Protein AF-A0A3L6LBP4-F1 (afdb_monomer_lite)

pLDDT: mean 71.36, std 17.34, range [27.52, 95.94]

Organism: NCBI:txid630700

Sequence (806 aa):
MEERASTLEEELRTAHSTTKKMSAERELHVTKLTQLEETVSRLESYGTAPEQTVAAFTTELQHTQQRLREAEKEIIQLTNKLNAAGVRVRTSQSDKDGNARAALVSDVAVRNADTDLGTQLASALVALERLAEEREAALEKATEMEERVSTLEEELRTAHSTTKKMSAERELHVTKLTQLEETVSRLESYGTAPEQTVAAFTAELQHTQQRLREAEEEIIQLTNKLNAAGVRVRTSQSDKDGNARAALVSDVAVRNADTDLGTQLASALVALERLAEEREAALEKATEMEERVSTLEEELRTTKEKLETSVEEISFLKDEVLVSNRLIVDSVSSLNGKVGDSDGAVGADVERLSRVVDELHAQVSATKRGFEEFYDRRSEGCVTELIVARRSVDRSNDARRRLEERNVRLEQDLERKCLEVVKLQKECQRLEQFVRVKDVRGAQSVLGVDSSVDVSSVGVEPVDLEAVDLAQFLQISSLHADLMLCRKTCRQLESNQEELLLSLEQNSSQSNAYLEDLDEIRQQLVEMRQQREELMAERRTLTERVDELGRERGEEVSRLKQQNNSLSVQLQASRNKLSALEASKREGELAARQQAEELAKAFSLMEAQVQTLREEVASTSGSPKRQSGSSRQKAVVEGDEARIRMSQARVTFLEKALQRKDEEVQRLQDELVQKDEQLDQYEQDAAKAAQDAENASRKTLQLESAVQKLQGDKKGLEDELRYAKTRVVTYGGRVSSEVAQHSSPPEQQIRGSPVLGAGRTTRERVSLSVESSHRSRITEQTQRQVRQVMDIRSTRKRSRSANAVS

Structure (mmCIF, N/CA/C/O backbone):
data_AF-A0A3L6LBP4-F1
#
_entry.id   AF-A0A3L6LBP4-F1
#
loop_
_atom_site.group_PDB
_atom_site.id
_atom_site.type_symbol
_atom_site.label_atom_id
_atom_site.label_alt_id
_atom_site.label_comp_id
_atom_site.label_asym_id
_atom_site.label_entity_id
_atom_site.label_seq_id
_atom_site.pdbx_PDB_ins_code
_atom_site.Cartn_x
_atom_site.Cartn_y
_atom_site.Cartn_z
_atom_site.occupancy
_atom_site.B_iso_or_equiv
_atom_site.auth_seq_id
_atom_site.auth_comp_id
_atom_site.auth_asym_id
_atom_site.auth_atom_id
_atom_site.pdbx_PDB_model_num
ATOM 1 N N . MET A 1 1 ? 51.497 -23.608 -75.149 1.00 46.44 1 MET A N 1
ATOM 2 C CA . MET A 1 1 ? 50.570 -24.752 -75.355 1.00 46.44 1 MET A CA 1
ATOM 3 C C . MET A 1 1 ? 50.181 -25.376 -74.020 1.00 46.44 1 MET A C 1
ATOM 5 O O . MET A 1 1 ? 48.993 -25.565 -73.817 1.00 46.44 1 MET A O 1
ATOM 9 N N . GLU A 1 2 ? 51.123 -25.608 -73.097 1.00 48.38 2 GLU A N 1
ATOM 10 C CA . GLU A 1 2 ? 50.807 -26.049 -71.722 1.00 48.38 2 GLU A CA 1
ATOM 11 C C . GLU A 1 2 ? 49.937 -25.045 -70.949 1.00 48.38 2 GLU A C 1
ATOM 13 O O . GLU A 1 2 ? 48.957 -25.456 -70.342 1.00 48.38 2 GLU A O 1
ATOM 18 N N . GLU A 1 3 ? 50.184 -23.734 -71.071 1.00 54.81 3 GLU A N 1
ATOM 19 C CA . GLU A 1 3 ? 49.352 -22.717 -70.400 1.00 54.81 3 GLU A CA 1
ATOM 20 C C . GLU A 1 3 ? 47.886 -22.726 -70.850 1.00 54.81 3 GLU A C 1
ATOM 22 O O . GLU A 1 3 ? 47.000 -22.677 -70.011 1.00 54.81 3 GLU A O 1
ATOM 27 N N . ARG A 1 4 ? 47.598 -22.867 -72.154 1.00 54.06 4 ARG A N 1
ATOM 28 C CA . ARG A 1 4 ? 46.208 -22.886 -72.664 1.00 54.06 4 ARG A CA 1
ATOM 29 C C . ARG A 1 4 ? 45.442 -24.158 -72.294 1.00 54.06 4 ARG A C 1
ATOM 31 O O . ARG A 1 4 ? 44.221 -24.126 -72.183 1.00 54.06 4 ARG A O 1
ATOM 38 N N . ALA A 1 5 ? 46.142 -25.283 -72.146 1.00 53.44 5 ALA A N 1
ATOM 39 C CA . ALA A 1 5 ? 45.543 -26.511 -71.633 1.00 53.44 5 ALA A CA 1
ATOM 40 C C . ALA A 1 5 ? 45.295 -26.396 -70.121 1.00 53.44 5 ALA A C 1
ATOM 42 O O . ALA A 1 5 ? 44.222 -26.762 -69.651 1.00 53.44 5 ALA A O 1
ATOM 43 N N . SER A 1 6 ? 46.241 -25.799 -69.388 1.00 62.94 6 SER A N 1
ATOM 44 C CA . SER A 1 6 ? 46.123 -25.551 -67.950 1.00 62.94 6 SER A CA 1
ATOM 45 C C . SER A 1 6 ? 44.984 -24.585 -67.615 1.00 62.94 6 SER A C 1
ATOM 47 O O . SER A 1 6 ? 44.230 -24.850 -66.684 1.00 62.94 6 SER A O 1
ATOM 49 N N . THR A 1 7 ? 44.792 -23.512 -68.393 1.00 67.31 7 THR A N 1
ATOM 50 C CA . THR A 1 7 ? 43.684 -22.566 -68.177 1.00 67.31 7 THR A CA 1
ATOM 51 C C . THR A 1 7 ? 42.323 -23.198 -68.464 1.00 67.31 7 THR A C 1
ATOM 53 O O . THR A 1 7 ? 41.398 -23.026 -67.677 1.00 67.31 7 THR A O 1
ATOM 56 N N . LEU A 1 8 ? 42.193 -24.004 -69.524 1.00 65.69 8 LEU A N 1
ATOM 57 C CA . LEU A 1 8 ? 40.953 -24.741 -69.808 1.00 65.69 8 LEU A CA 1
ATOM 58 C C . LEU A 1 8 ? 40.645 -25.813 -68.749 1.00 65.69 8 LEU A C 1
ATOM 60 O O . LEU A 1 8 ? 39.479 -26.034 -68.417 1.00 65.69 8 LEU A O 1
ATOM 64 N N . GLU A 1 9 ? 41.663 -26.481 -68.202 1.00 68.50 9 GLU A N 1
ATOM 65 C CA . GLU A 1 9 ? 41.494 -27.416 -67.083 1.00 68.50 9 GLU A CA 1
ATOM 66 C C . GLU A 1 9 ? 41.071 -26.704 -65.791 1.00 68.50 9 GLU A C 1
ATOM 68 O O . GLU A 1 9 ? 40.246 -27.225 -65.036 1.00 68.50 9 GLU A O 1
ATOM 73 N N . GLU A 1 10 ? 41.596 -25.507 -65.540 1.00 71.69 10 GLU A N 1
ATOM 74 C CA . GLU A 1 10 ? 41.235 -24.685 -64.388 1.00 71.69 10 GLU A CA 1
ATOM 75 C C . GLU A 1 10 ? 39.813 -24.114 -64.510 1.00 71.69 10 GLU A C 1
ATOM 77 O O . GLU A 1 10 ? 39.030 -24.213 -63.563 1.00 71.69 10 GLU A O 1
ATOM 82 N N . GLU A 1 11 ? 39.412 -23.647 -65.696 1.00 70.94 11 GLU A N 1
ATOM 83 C CA . GLU A 1 11 ? 38.026 -23.268 -66.012 1.00 70.94 11 GLU A CA 1
ATOM 84 C C . GLU A 1 11 ? 37.052 -24.452 -65.856 1.00 70.94 11 GLU A C 1
ATOM 86 O O . GLU A 1 11 ? 35.950 -24.300 -65.324 1.00 70.94 11 GLU A O 1
ATOM 91 N N . LEU A 1 12 ? 37.455 -25.667 -66.251 1.00 71.38 12 LEU A N 1
ATOM 92 C CA . LEU A 1 12 ? 36.655 -26.878 -66.040 1.00 71.38 12 LEU A CA 1
ATOM 93 C C . LEU A 1 12 ? 36.531 -27.242 -64.553 1.00 71.38 12 LEU A C 1
ATOM 95 O O . LEU A 1 12 ? 35.451 -27.663 -64.125 1.00 71.38 12 LEU A O 1
ATOM 99 N N . ARG A 1 13 ? 37.597 -27.079 -63.755 1.00 74.81 13 ARG A N 1
ATOM 100 C CA . ARG A 1 13 ? 37.559 -27.319 -62.299 1.00 74.81 13 ARG A CA 1
ATOM 101 C C . ARG A 1 13 ? 36.686 -26.300 -61.577 1.00 74.81 13 ARG A C 1
ATOM 103 O O . ARG A 1 13 ? 35.892 -26.695 -60.720 1.00 74.81 13 ARG A O 1
ATOM 110 N N . THR A 1 14 ? 36.796 -25.017 -61.918 1.00 75.25 14 THR A N 1
ATOM 111 C CA . THR A 1 14 ? 35.964 -23.967 -61.315 1.00 75.25 14 THR A CA 1
ATOM 112 C C . THR A 1 14 ? 34.495 -24.170 -61.678 1.00 75.25 14 THR A C 1
ATOM 114 O O . THR A 1 14 ? 33.657 -24.163 -60.777 1.00 75.25 14 THR A O 1
ATOM 117 N N . ALA A 1 15 ? 34.184 -24.500 -62.936 1.00 71.62 15 ALA A N 1
ATOM 118 C CA . ALA A 1 15 ? 32.828 -24.841 -63.371 1.00 71.62 15 ALA A CA 1
ATOM 119 C C . ALA A 1 15 ? 32.253 -26.092 -62.671 1.00 71.62 15 ALA A C 1
ATOM 121 O O . ALA A 1 15 ? 31.069 -26.121 -62.330 1.00 71.62 15 ALA A O 1
ATOM 122 N N . HIS A 1 16 ? 33.062 -27.125 -62.404 1.00 72.88 16 HIS A N 1
ATOM 123 C CA . HIS A 1 16 ? 32.615 -28.289 -61.620 1.00 72.88 16 HIS A CA 1
ATOM 124 C C . HIS A 1 16 ? 32.346 -27.932 -60.156 1.00 72.88 16 HIS A C 1
ATOM 126 O O . HIS A 1 16 ? 31.365 -28.397 -59.574 1.00 72.88 16 HIS A O 1
ATOM 132 N N . SER A 1 17 ? 33.202 -27.103 -59.556 1.00 76.19 17 SER A N 1
ATOM 133 C CA . SER A 1 17 ? 33.044 -26.647 -58.173 1.00 76.19 17 SER A CA 1
ATOM 134 C C . SER A 1 17 ? 31.775 -25.808 -57.998 1.00 76.19 17 SER A C 1
ATOM 136 O O . SER A 1 17 ? 30.996 -26.058 -57.076 1.00 76.19 17 SER A O 1
ATOM 138 N N . THR A 1 18 ? 31.506 -24.874 -58.917 1.00 74.75 18 THR A N 1
ATOM 139 C CA . THR A 1 18 ? 30.279 -24.063 -58.898 1.00 74.75 18 THR A CA 1
ATOM 140 C C . THR A 1 18 ? 29.039 -24.918 -59.133 1.00 74.75 18 THR A C 1
ATOM 142 O O . THR A 1 18 ? 28.087 -24.817 -58.365 1.00 74.75 18 THR A O 1
ATOM 145 N N . THR A 1 19 ? 29.072 -25.849 -60.092 1.00 74.75 19 THR A N 1
ATOM 146 C CA . THR A 1 19 ? 27.956 -26.784 -60.333 1.00 74.75 19 THR A CA 1
ATOM 147 C C . THR A 1 19 ? 27.657 -27.645 -59.098 1.00 74.75 19 THR A C 1
ATOM 149 O O . THR A 1 19 ? 26.496 -27.848 -58.749 1.00 74.75 19 THR A O 1
ATOM 152 N N . LYS A 1 20 ? 28.691 -28.104 -58.378 1.00 78.50 20 LYS A N 1
ATOM 153 C CA . LYS A 1 20 ? 28.529 -28.877 -57.137 1.00 78.50 20 LYS A CA 1
ATOM 154 C C . LYS A 1 20 ? 27.911 -28.045 -56.007 1.00 78.50 20 LYS A C 1
ATOM 156 O O . LYS A 1 20 ? 27.055 -28.557 -55.291 1.00 78.50 20 LYS A O 1
ATOM 161 N N . LYS A 1 21 ? 28.306 -26.773 -55.862 1.00 78.56 21 LYS A N 1
ATOM 162 C CA . LYS A 1 21 ? 27.706 -25.847 -54.883 1.00 78.56 21 LYS A CA 1
ATOM 163 C C . LYS A 1 21 ? 26.228 -25.583 -55.188 1.00 78.56 21 LYS A C 1
ATOM 165 O O . LYS A 1 21 ? 25.402 -25.738 -54.296 1.00 78.56 21 LYS A O 1
ATOM 170 N N . MET A 1 22 ? 25.891 -25.305 -56.448 1.00 75.69 22 MET A N 1
ATOM 171 C CA . MET A 1 22 ? 24.500 -25.093 -56.874 1.00 75.69 22 MET A CA 1
ATOM 172 C C . MET A 1 22 ? 23.636 -26.348 -56.691 1.00 75.69 22 MET A C 1
ATOM 174 O O . MET A 1 22 ? 22.472 -26.253 -56.316 1.00 75.69 22 MET A O 1
ATOM 178 N N . SER A 1 23 ? 24.201 -27.543 -56.901 1.00 76.31 23 SER A N 1
ATOM 179 C CA . SER A 1 23 ? 23.496 -28.805 -56.636 1.00 76.31 23 SER A CA 1
ATOM 180 C C . SER A 1 23 ? 23.167 -28.993 -55.152 1.00 76.31 23 SER A C 1
ATOM 182 O O . SER A 1 23 ? 22.085 -29.476 -54.835 1.00 76.31 23 SER A O 1
ATOM 184 N N . ALA A 1 24 ? 24.066 -28.599 -54.245 1.00 75.25 24 ALA A N 1
ATOM 185 C CA . ALA A 1 24 ? 23.812 -28.658 -52.805 1.00 75.25 24 ALA A CA 1
ATOM 186 C C . ALA A 1 24 ? 22.749 -27.631 -52.367 1.00 75.25 24 ALA A C 1
ATOM 188 O O . ALA A 1 24 ? 21.876 -27.948 -51.562 1.00 75.25 24 ALA A O 1
ATOM 189 N N . GLU A 1 25 ? 22.772 -26.423 -52.938 1.00 73.00 25 GLU A N 1
ATOM 190 C CA . GLU A 1 25 ? 21.741 -25.403 -52.695 1.00 73.00 25 GLU A CA 1
ATOM 191 C C . GLU A 1 25 ? 20.364 -25.847 -53.225 1.00 73.00 25 GLU A C 1
ATOM 193 O O . GLU A 1 25 ? 19.346 -25.659 -52.557 1.00 73.00 25 GLU A O 1
ATOM 198 N N . ARG A 1 26 ? 20.322 -26.541 -54.372 1.00 77.62 26 ARG A N 1
ATOM 199 C CA . ARG A 1 26 ? 19.102 -27.178 -54.891 1.00 77.62 26 ARG A CA 1
ATOM 200 C C . ARG A 1 26 ? 18.537 -28.204 -53.906 1.00 77.62 26 ARG A C 1
ATOM 202 O O . ARG A 1 26 ? 17.346 -28.150 -53.617 1.00 77.62 26 ARG A O 1
ATOM 209 N N . GLU A 1 27 ? 19.356 -29.115 -53.379 1.00 81.50 27 GLU A N 1
ATOM 210 C CA . GLU A 1 27 ? 18.908 -30.117 -52.395 1.00 81.50 27 GLU A CA 1
ATOM 211 C C . GLU A 1 27 ? 18.352 -29.465 -51.115 1.00 81.50 27 GLU A C 1
ATOM 213 O O . GLU A 1 27 ? 17.310 -29.882 -50.598 1.00 81.50 27 GLU A O 1
ATOM 218 N N . LEU A 1 28 ? 18.977 -28.379 -50.651 1.00 79.06 28 LEU A N 1
ATOM 219 C CA . LEU A 1 28 ? 18.483 -27.590 -49.522 1.00 79.06 28 LEU A CA 1
ATOM 220 C C . LEU A 1 28 ? 17.118 -26.944 -49.824 1.00 79.06 28 LEU A C 1
ATOM 222 O O . LEU A 1 28 ? 16.206 -26.982 -48.998 1.00 79.06 28 LEU A O 1
ATOM 226 N N . HIS A 1 29 ? 16.932 -26.385 -51.019 1.00 76.94 29 HIS A N 1
ATOM 227 C CA . HIS A 1 29 ? 15.649 -25.802 -51.410 1.00 76.94 29 HIS A CA 1
ATOM 228 C C . HIS A 1 29 ? 14.541 -26.848 -51.581 1.00 76.94 29 HIS A C 1
ATOM 230 O O . HIS A 1 29 ? 13.408 -26.580 -51.185 1.00 76.94 29 HIS A O 1
ATOM 236 N N . VAL A 1 30 ? 14.850 -28.045 -52.094 1.00 80.44 30 VAL A N 1
ATOM 237 C CA . VAL A 1 30 ? 13.878 -29.150 -52.185 1.00 80.44 30 VAL A CA 1
ATOM 238 C C . VAL A 1 30 ? 13.402 -29.582 -50.796 1.00 80.44 30 VAL A C 1
ATOM 240 O O . VAL A 1 30 ? 12.201 -29.746 -50.580 1.00 80.44 30 VAL A O 1
ATOM 243 N N . THR A 1 31 ? 14.312 -29.718 -49.828 1.00 82.56 31 THR A N 1
ATOM 244 C CA . THR A 1 31 ? 13.934 -30.104 -48.457 1.00 82.56 31 THR A CA 1
ATOM 245 C C . THR A 1 31 ? 13.067 -29.043 -47.775 1.00 82.56 31 THR A C 1
ATOM 247 O O . THR A 1 31 ? 12.023 -29.391 -47.220 1.00 82.56 31 THR A O 1
ATOM 250 N N . LYS A 1 32 ? 13.416 -27.751 -47.890 1.00 81.62 32 LYS A N 1
ATOM 251 C CA . LYS A 1 32 ? 12.594 -26.646 -47.359 1.00 81.62 32 LYS A CA 1
ATOM 252 C C . LYS A 1 32 ? 11.206 -26.589 -48.013 1.00 81.62 32 LYS A C 1
ATOM 254 O O . LYS A 1 32 ? 10.212 -26.371 -47.328 1.00 81.62 32 LYS A O 1
ATOM 259 N N . LEU A 1 33 ? 11.128 -26.812 -49.323 1.00 81.69 33 LEU A N 1
ATOM 260 C CA . LEU A 1 33 ? 9.867 -26.829 -50.068 1.00 81.69 33 LEU A CA 1
ATOM 261 C C . LEU A 1 33 ? 8.957 -27.972 -49.603 1.00 81.69 33 LEU A C 1
ATOM 263 O O . LEU A 1 33 ? 7.790 -27.732 -49.324 1.00 81.69 33 LEU A O 1
ATOM 267 N N . THR A 1 34 ? 9.510 -29.171 -49.403 1.00 80.38 34 THR A N 1
ATOM 268 C CA . THR A 1 34 ? 8.747 -30.324 -48.889 1.00 80.38 34 THR A CA 1
ATOM 269 C C . THR A 1 34 ? 8.159 -30.038 -47.498 1.00 80.38 34 THR A C 1
ATOM 271 O O . THR A 1 34 ? 7.012 -30.378 -47.218 1.00 80.38 34 THR A O 1
ATOM 274 N N . GLN A 1 35 ? 8.923 -29.363 -46.629 1.00 80.25 35 GLN A N 1
ATOM 275 C CA . GLN A 1 35 ? 8.459 -28.962 -45.296 1.00 80.25 35 GLN A CA 1
ATOM 276 C C . GLN A 1 35 ? 7.341 -27.914 -45.361 1.00 80.25 35 GLN A C 1
ATOM 278 O O . GLN A 1 35 ? 6.352 -28.044 -44.644 1.00 80.25 35 GLN A O 1
ATOM 283 N N . LEU A 1 36 ? 7.475 -26.904 -46.229 1.00 78.12 36 LEU A N 1
ATOM 284 C CA . LEU A 1 36 ? 6.453 -25.872 -46.427 1.00 78.12 36 LEU A CA 1
ATOM 285 C C . LEU A 1 36 ? 5.157 -26.444 -47.023 1.00 78.12 36 LEU A C 1
ATOM 287 O O . LEU A 1 36 ? 4.070 -26.055 -46.609 1.00 78.12 36 LEU A O 1
ATOM 291 N N . GLU A 1 37 ? 5.240 -27.401 -47.949 1.00 80.88 37 GLU A N 1
ATOM 292 C CA . GLU A 1 37 ? 4.054 -28.084 -48.491 1.00 80.88 37 GLU A CA 1
ATOM 293 C C . GLU A 1 37 ? 3.317 -28.886 -47.408 1.00 80.88 37 GLU A C 1
ATOM 295 O O . GLU A 1 37 ? 2.085 -28.869 -47.345 1.00 80.88 37 GLU A O 1
ATOM 300 N N . GLU A 1 38 ? 4.054 -29.543 -46.508 1.00 80.62 38 GLU A N 1
ATOM 301 C CA . GLU A 1 38 ? 3.474 -30.297 -45.395 1.00 80.62 38 GLU A CA 1
ATOM 302 C C . GLU A 1 38 ? 2.862 -29.383 -44.317 1.00 80.62 38 GLU A C 1
ATOM 304 O O . GLU A 1 38 ? 1.861 -29.747 -43.695 1.00 80.62 38 GLU A O 1
ATOM 309 N N . THR A 1 39 ? 3.437 -28.202 -44.058 1.00 75.75 39 THR A N 1
ATOM 310 C CA . THR A 1 39 ? 2.864 -27.233 -43.108 1.00 75.75 39 THR A CA 1
ATOM 311 C C . THR A 1 39 ? 1.637 -26.535 -43.679 1.00 75.75 39 THR A C 1
ATOM 313 O O . THR A 1 39 ? 0.643 -26.422 -42.962 1.00 75.75 39 THR A O 1
ATOM 316 N N . VAL A 1 40 ? 1.651 -26.145 -44.958 1.00 77.38 40 VAL A N 1
ATOM 317 C CA . VAL A 1 40 ? 0.477 -25.586 -45.649 1.00 77.38 40 VAL A CA 1
ATOM 318 C C . VAL A 1 40 ? -0.660 -26.606 -45.667 1.00 77.38 40 VAL A C 1
ATOM 320 O O . VAL A 1 40 ? -1.746 -26.298 -45.187 1.00 77.38 40 VAL A O 1
ATOM 323 N N . SER A 1 41 ? -0.392 -27.853 -46.071 1.00 77.00 41 SER A N 1
ATOM 324 C CA . SER A 1 41 ? -1.408 -28.921 -46.084 1.00 77.00 41 SER A CA 1
ATOM 325 C C . SER A 1 41 ? -1.997 -29.183 -44.691 1.00 77.00 41 SER A C 1
ATOM 327 O O . SER A 1 41 ? -3.200 -29.406 -44.544 1.00 77.00 41 SER A O 1
ATOM 329 N N . ARG A 1 42 ? -1.163 -29.130 -43.639 1.00 73.31 42 ARG A N 1
ATOM 330 C CA . ARG A 1 42 ? -1.627 -29.239 -42.248 1.00 73.31 42 ARG A CA 1
ATOM 331 C C . ARG A 1 42 ? -2.524 -28.064 -41.871 1.00 73.31 42 ARG A C 1
ATOM 333 O O . ARG A 1 42 ? -3.623 -28.295 -41.377 1.00 73.31 42 ARG A O 1
ATOM 340 N N . LEU A 1 43 ? -2.097 -26.829 -42.117 1.00 72.00 43 LEU A N 1
ATOM 341 C CA . LEU A 1 43 ? -2.865 -25.627 -41.777 1.00 72.00 43 LEU A CA 1
ATOM 342 C C . LEU A 1 43 ? -4.200 -25.550 -42.532 1.00 72.00 43 LEU A C 1
ATOM 344 O O . LEU A 1 43 ? -5.213 -25.206 -41.925 1.00 72.00 43 LEU A O 1
ATOM 348 N N . GLU A 1 44 ? -4.226 -25.950 -43.803 1.00 72.94 44 GLU A N 1
ATOM 349 C CA . GLU A 1 44 ? -5.449 -26.051 -44.608 1.00 72.94 44 GLU A CA 1
ATOM 350 C C . GLU A 1 44 ? -6.402 -27.137 -44.079 1.00 72.94 44 GLU A C 1
ATOM 352 O O . GLU A 1 44 ? -7.618 -26.947 -44.086 1.00 72.94 44 GLU A O 1
ATOM 357 N N . SER A 1 45 ? -5.876 -28.246 -43.542 1.00 69.19 45 SER A N 1
ATOM 358 C CA . SER A 1 45 ? -6.695 -29.328 -42.972 1.00 69.19 45 SER A CA 1
ATOM 359 C C . SER A 1 45 ? -7.368 -28.981 -41.635 1.00 69.19 45 SER A C 1
ATOM 361 O O . SER A 1 45 ? -8.410 -29.552 -41.313 1.00 69.19 45 SER A O 1
ATOM 363 N N . TYR A 1 46 ? -6.804 -28.045 -40.858 1.00 59.56 46 TYR A N 1
ATOM 364 C CA . TYR A 1 46 ? -7.325 -27.687 -39.532 1.00 59.56 46 TYR A CA 1
ATOM 365 C C . TYR A 1 46 ? -8.497 -26.691 -39.569 1.00 59.56 46 TYR A C 1
ATOM 367 O O . TYR A 1 46 ? -9.182 -26.553 -38.560 1.00 59.56 46 TYR A O 1
ATOM 375 N N . GLY A 1 47 ? -8.763 -26.006 -40.691 1.00 56.34 47 GLY A N 1
ATOM 376 C CA . GLY A 1 47 ? -9.941 -25.138 -40.902 1.00 56.34 47 GLY A CA 1
ATOM 377 C C . GLY A 1 47 ? -10.084 -23.907 -39.984 1.00 56.34 47 GLY A C 1
ATOM 378 O O . GLY A 1 47 ? -10.910 -23.041 -40.253 1.00 56.34 47 GLY A O 1
ATOM 379 N N . THR A 1 48 ? -9.291 -23.806 -38.914 1.00 54.06 48 THR A N 1
ATOM 380 C CA . THR A 1 48 ? -9.318 -22.734 -37.904 1.00 54.06 48 THR A CA 1
ATOM 381 C C . THR A 1 48 ? -8.053 -21.874 -37.908 1.00 54.06 48 THR A C 1
ATOM 383 O O . THR A 1 48 ? -7.882 -21.030 -37.028 1.00 54.06 48 THR A O 1
ATOM 386 N N . ALA A 1 49 ? -7.134 -22.101 -38.851 1.00 57.88 49 ALA A N 1
ATOM 387 C CA . ALA A 1 49 ? -5.944 -21.272 -39.002 1.00 57.88 49 ALA A CA 1
ATOM 388 C C . ALA A 1 49 ? -6.337 -19.904 -39.601 1.00 57.88 49 ALA A C 1
ATOM 390 O O . ALA A 1 49 ? -7.121 -19.872 -40.551 1.00 57.88 49 ALA A O 1
ATOM 391 N N . PRO A 1 50 ? -5.814 -18.777 -39.082 1.00 65.88 50 PRO A N 1
ATOM 392 C CA . PRO A 1 50 ? -6.101 -17.456 -39.633 1.00 65.88 50 PRO A CA 1
ATOM 393 C C . PRO A 1 50 ? -5.749 -17.403 -41.125 1.00 65.88 50 PRO A C 1
ATOM 395 O O . PRO A 1 50 ? -4.646 -17.796 -41.510 1.00 65.88 50 PRO A O 1
ATOM 398 N N . GLU A 1 51 ? -6.646 -16.875 -41.964 1.00 68.25 51 GLU A N 1
ATOM 399 C CA . GLU A 1 51 ? -6.436 -16.773 -43.422 1.00 68.25 51 GLU A CA 1
ATOM 400 C C . GLU A 1 51 ? -5.117 -16.066 -43.777 1.00 68.25 51 GLU A C 1
ATOM 402 O O . GLU A 1 51 ? -4.451 -16.422 -44.745 1.00 68.25 51 GLU A O 1
ATOM 407 N N . GLN A 1 52 ? -4.689 -15.114 -42.942 1.00 65.06 52 GLN A N 1
ATOM 408 C CA . GLN A 1 52 ? -3.420 -14.394 -43.084 1.00 65.06 52 GLN A CA 1
ATOM 409 C C . GLN A 1 52 ? -2.194 -15.306 -42.912 1.00 65.06 52 GLN A C 1
ATOM 411 O O . GLN A 1 52 ? -1.198 -15.130 -43.610 1.00 65.06 52 GLN A O 1
ATOM 416 N N . THR A 1 53 ? -2.267 -16.306 -42.030 1.00 69.19 53 THR A N 1
ATOM 417 C CA . THR A 1 53 ? -1.189 -17.279 -41.803 1.00 69.19 53 THR A CA 1
ATOM 418 C C . THR A 1 53 ? -1.083 -18.249 -42.976 1.00 69.19 53 THR A C 1
ATOM 420 O O . THR A 1 53 ? 0.015 -18.496 -43.470 1.00 69.19 53 THR A O 1
ATOM 423 N N . VAL A 1 54 ? -2.218 -18.743 -43.482 1.00 70.19 54 VAL A N 1
ATOM 424 C CA . VAL A 1 54 ? -2.247 -19.611 -44.672 1.00 70.19 54 VAL A CA 1
ATOM 425 C C . VAL A 1 54 ? -1.747 -18.850 -45.904 1.00 70.19 54 VAL A C 1
ATOM 427 O O . VAL A 1 54 ? -0.922 -19.375 -46.651 1.00 70.19 54 VAL A O 1
ATOM 430 N N . ALA A 1 55 ? -2.152 -17.587 -46.082 1.00 73.88 55 ALA A N 1
ATOM 431 C CA . ALA A 1 55 ? -1.677 -16.740 -47.175 1.00 73.88 55 ALA A CA 1
ATOM 432 C C . ALA A 1 55 ? -0.159 -16.500 -47.111 1.00 73.88 55 ALA A C 1
ATOM 434 O O . ALA A 1 55 ? 0.520 -16.656 -48.126 1.00 73.88 55 ALA A O 1
ATOM 435 N N . ALA A 1 56 ? 0.394 -16.201 -45.930 1.00 72.25 56 ALA A N 1
ATOM 436 C CA . ALA A 1 56 ? 1.833 -16.006 -45.749 1.00 72.25 56 ALA A CA 1
ATOM 437 C C . ALA A 1 56 ? 2.635 -17.267 -46.116 1.00 72.25 56 ALA A C 1
ATOM 439 O O . ALA A 1 56 ? 3.533 -17.199 -46.960 1.00 72.25 56 ALA A O 1
ATOM 440 N N . PHE A 1 57 ? 2.258 -18.437 -45.586 1.00 71.25 57 PHE A N 1
ATOM 441 C CA . PHE A 1 57 ? 2.930 -19.697 -45.925 1.00 71.25 57 PHE A CA 1
ATOM 442 C C . PHE A 1 57 ? 2.759 -20.083 -47.401 1.00 71.25 57 PHE A C 1
ATOM 444 O O . PHE A 1 57 ? 3.693 -20.602 -48.010 1.00 71.25 57 PHE A O 1
ATOM 451 N N . THR A 1 58 ? 1.619 -19.759 -48.017 1.00 75.56 58 THR A N 1
ATOM 452 C CA . THR A 1 58 ? 1.400 -19.967 -49.459 1.00 75.56 58 THR A CA 1
ATOM 453 C C . THR A 1 58 ? 2.320 -19.078 -50.299 1.00 75.56 58 THR A C 1
ATOM 455 O O . THR A 1 58 ? 2.906 -19.544 -51.278 1.00 75.56 58 THR A O 1
ATOM 458 N N . THR A 1 59 ? 2.507 -17.810 -49.916 1.00 77.81 59 THR A N 1
ATOM 459 C CA . THR A 1 59 ? 3.441 -16.908 -50.613 1.00 77.81 59 THR A CA 1
ATOM 460 C C . THR A 1 59 ? 4.897 -17.333 -50.438 1.00 77.81 59 THR A C 1
ATOM 462 O O . THR A 1 59 ? 5.663 -17.301 -51.404 1.00 77.81 59 THR A O 1
ATOM 465 N N . GLU A 1 60 ? 5.283 -17.809 -49.249 1.00 78.56 60 GLU A N 1
ATOM 466 C CA . GLU A 1 60 ? 6.629 -18.335 -49.017 1.00 78.56 60 GLU A CA 1
ATOM 467 C C . GLU A 1 60 ? 6.868 -19.621 -49.824 1.00 78.56 60 GLU A C 1
ATOM 469 O O . GLU A 1 60 ? 7.926 -19.775 -50.440 1.00 78.56 60 GLU A O 1
ATOM 474 N N . LEU A 1 61 ? 5.871 -20.508 -49.921 1.00 78.88 61 LEU A N 1
ATOM 475 C CA . LEU A 1 61 ? 5.929 -21.695 -50.773 1.00 78.88 61 LEU A CA 1
ATOM 476 C C . LEU A 1 61 ? 6.130 -21.320 -52.251 1.00 78.88 61 LEU A C 1
ATOM 478 O O . LEU A 1 61 ? 7.025 -21.858 -52.907 1.00 78.88 61 LEU A O 1
ATOM 482 N N . GLN A 1 62 ? 5.364 -20.354 -52.766 1.00 78.00 62 GLN A N 1
ATOM 483 C CA . GLN A 1 62 ? 5.491 -19.870 -54.147 1.00 78.00 62 GLN A CA 1
ATOM 484 C C . GLN A 1 62 ? 6.866 -19.251 -54.428 1.00 78.00 62 GLN A C 1
ATOM 486 O O . GLN A 1 62 ? 7.480 -19.542 -55.459 1.00 78.00 62 GLN A O 1
ATOM 491 N N . HIS A 1 63 ? 7.381 -18.442 -53.501 1.00 80.50 63 HIS A N 1
ATOM 492 C CA . HIS A 1 63 ? 8.714 -17.853 -53.603 1.00 80.50 63 HIS A CA 1
ATOM 493 C C . HIS A 1 63 ? 9.811 -18.933 -53.602 1.00 80.50 63 HIS A C 1
ATOM 495 O O . HIS A 1 63 ? 10.728 -18.904 -54.426 1.00 80.50 63 HIS A O 1
ATOM 501 N N . THR A 1 64 ? 9.689 -19.944 -52.737 1.00 76.75 64 THR A N 1
ATOM 502 C CA . THR A 1 64 ? 10.652 -21.057 -52.656 1.00 76.75 64 THR A CA 1
ATOM 503 C C . THR A 1 64 ? 10.618 -21.925 -53.923 1.00 76.75 64 THR A C 1
ATOM 505 O O . THR A 1 64 ? 11.667 -22.302 -54.446 1.00 76.75 64 THR A O 1
ATOM 508 N N . GLN A 1 65 ? 9.430 -22.161 -54.493 1.00 78.88 65 GLN A N 1
ATOM 509 C CA . GLN A 1 65 ? 9.257 -22.826 -55.791 1.00 78.88 65 GLN A CA 1
ATOM 510 C C . GLN A 1 65 ? 9.882 -22.035 -56.949 1.00 78.88 65 GLN A C 1
ATOM 512 O O . GLN A 1 65 ? 10.445 -22.628 -57.872 1.00 78.88 65 GLN A O 1
ATOM 517 N N . GLN A 1 66 ? 9.783 -20.704 -56.934 1.00 82.25 66 GLN A N 1
ATOM 518 C CA . GLN A 1 66 ? 10.400 -19.862 -57.956 1.00 82.25 66 GLN A CA 1
ATOM 519 C C . GLN A 1 66 ? 11.929 -19.925 -57.891 1.00 82.25 66 GLN A C 1
ATOM 521 O O . GLN A 1 66 ? 12.561 -20.177 -58.920 1.00 82.25 66 GLN A O 1
ATOM 526 N N . ARG A 1 67 ? 12.512 -19.792 -56.694 1.00 76.25 67 ARG A N 1
ATOM 527 C CA . ARG A 1 67 ? 13.966 -19.900 -56.498 1.00 76.25 67 ARG A CA 1
ATOM 528 C C . ARG A 1 67 ? 14.517 -21.254 -56.944 1.00 76.25 67 ARG A C 1
ATOM 530 O O . ARG A 1 67 ? 15.565 -21.303 -57.583 1.00 76.25 67 ARG A O 1
ATOM 537 N N . LEU A 1 68 ? 13.792 -22.346 -56.686 1.00 78.62 68 LEU A N 1
ATOM 538 C CA . LEU A 1 68 ? 14.181 -23.676 -57.163 1.00 78.62 68 LEU A CA 1
ATOM 539 C C . LEU A 1 68 ? 14.213 -23.744 -58.702 1.00 78.62 68 LEU A C 1
ATOM 541 O O . LEU A 1 68 ? 15.179 -24.248 -59.272 1.00 78.62 68 LEU A O 1
ATOM 545 N N . ARG A 1 69 ? 13.204 -23.184 -59.386 1.00 79.88 69 ARG A N 1
ATOM 546 C CA . ARG A 1 69 ? 13.159 -23.131 -60.862 1.00 79.88 69 ARG A CA 1
ATOM 547 C C . ARG A 1 69 ? 14.300 -22.302 -61.458 1.00 79.88 69 ARG A C 1
ATOM 549 O O . ARG A 1 69 ? 14.789 -22.623 -62.540 1.00 79.88 69 ARG A O 1
ATOM 556 N N . GLU A 1 70 ? 14.697 -21.222 -60.793 1.00 78.81 70 GLU A N 1
ATOM 557 C CA . GLU A 1 70 ? 15.824 -20.379 -61.209 1.00 78.81 70 GLU A CA 1
ATOM 558 C C . GLU A 1 70 ? 17.158 -21.121 -61.051 1.00 78.81 70 GLU A C 1
ATOM 560 O O . GLU A 1 70 ? 17.914 -21.214 -62.021 1.00 78.81 70 GLU A O 1
ATOM 565 N N . ALA A 1 71 ? 17.382 -21.767 -59.901 1.00 71.75 71 ALA A N 1
ATOM 566 C CA . ALA A 1 71 ? 18.564 -22.594 -59.658 1.00 71.75 71 ALA A CA 1
ATOM 567 C C . ALA A 1 71 ? 18.675 -23.768 -60.653 1.00 71.75 71 ALA A C 1
ATOM 569 O O . ALA A 1 71 ? 19.757 -24.060 -61.164 1.00 71.75 71 ALA A O 1
ATOM 570 N N . GLU A 1 72 ? 17.561 -24.422 -61.003 1.00 75.88 72 GLU A N 1
ATOM 571 C CA . GLU A 1 72 ? 17.548 -25.494 -62.008 1.00 75.88 72 GLU A CA 1
ATOM 572 C C . GLU A 1 72 ? 17.935 -24.999 -63.408 1.00 75.88 72 GLU A C 1
ATOM 574 O O . GLU A 1 72 ? 18.715 -25.655 -64.105 1.00 75.88 72 GLU A O 1
ATOM 579 N N . LYS A 1 73 ? 17.443 -23.823 -63.821 1.00 80.00 73 LYS A N 1
ATOM 580 C CA . LYS A 1 73 ? 17.836 -23.207 -65.098 1.00 80.00 73 LYS A CA 1
ATOM 581 C C . LYS A 1 73 ? 19.328 -22.893 -65.129 1.00 80.00 73 LYS A C 1
ATOM 583 O O . LYS A 1 73 ? 19.975 -23.128 -66.151 1.00 80.00 73 LYS A O 1
ATOM 588 N N . GLU A 1 74 ? 19.875 -22.388 -64.030 1.00 76.38 74 GLU A N 1
ATOM 589 C CA . GLU A 1 74 ? 21.292 -22.044 -63.927 1.00 76.38 74 GLU A CA 1
ATOM 590 C C . GLU A 1 74 ? 22.191 -23.289 -63.967 1.00 76.38 74 GLU A C 1
ATOM 592 O O . GLU A 1 74 ? 23.164 -23.319 -64.723 1.00 76.38 74 GLU A O 1
ATOM 597 N N . ILE A 1 75 ? 21.813 -24.369 -63.271 1.00 75.56 75 ILE A N 1
ATOM 598 C CA . ILE A 1 75 ? 22.510 -25.665 -63.342 1.00 75.56 75 ILE A CA 1
ATOM 599 C C . ILE A 1 75 ? 22.528 -26.202 -64.780 1.00 75.56 75 ILE A C 1
ATOM 601 O O . ILE A 1 75 ? 23.569 -26.666 -65.253 1.00 75.56 75 ILE A O 1
ATOM 605 N N . ILE A 1 76 ? 21.413 -26.110 -65.514 1.00 76.94 76 ILE A N 1
ATOM 606 C CA . ILE A 1 76 ? 21.349 -26.524 -66.926 1.00 76.94 76 ILE A CA 1
ATOM 607 C C . ILE A 1 76 ? 22.282 -25.664 -67.791 1.00 76.94 76 ILE A C 1
ATOM 609 O O . ILE A 1 76 ? 23.015 -26.196 -68.629 1.00 76.94 76 ILE A O 1
ATOM 613 N N . GLN A 1 77 ? 22.302 -24.344 -67.586 1.00 77.25 77 GLN A N 1
ATOM 614 C CA . GLN A 1 77 ? 23.193 -23.442 -68.321 1.00 77.25 77 GLN A CA 1
ATOM 615 C C . GLN A 1 77 ? 24.673 -23.745 -68.055 1.00 77.25 77 GLN A C 1
ATOM 617 O O . GLN A 1 77 ? 25.460 -23.811 -69.003 1.00 77.25 77 GLN A O 1
ATOM 622 N N . LEU A 1 78 ? 25.054 -23.966 -66.795 1.00 75.38 78 LEU A N 1
ATOM 623 C CA . LEU A 1 78 ? 26.420 -24.329 -66.413 1.00 75.38 78 LEU A CA 1
ATOM 624 C C . LEU A 1 78 ? 26.818 -25.696 -66.979 1.00 75.38 78 LEU A C 1
ATOM 626 O O . LEU A 1 78 ? 27.903 -25.831 -67.541 1.00 75.38 78 LEU A O 1
ATOM 630 N N . THR A 1 79 ? 25.912 -26.675 -66.949 1.00 75.81 79 THR A N 1
ATOM 631 C CA . THR A 1 79 ? 26.133 -28.007 -67.538 1.00 75.81 79 THR A CA 1
ATOM 632 C C . THR A 1 79 ? 26.336 -27.926 -69.054 1.00 75.81 79 THR A C 1
ATOM 634 O O . THR A 1 79 ? 27.225 -28.573 -69.607 1.00 75.81 79 THR A O 1
ATOM 637 N N . ASN A 1 80 ? 25.572 -27.080 -69.749 1.00 76.31 80 ASN A N 1
ATOM 638 C CA . ASN A 1 80 ? 25.746 -26.856 -71.185 1.00 76.31 80 ASN A CA 1
ATOM 639 C C . ASN A 1 80 ? 27.081 -26.171 -71.508 1.00 76.31 80 ASN A C 1
ATOM 641 O O . ASN A 1 80 ? 27.760 -26.573 -72.456 1.00 76.31 80 ASN A O 1
ATOM 645 N N . LYS A 1 81 ? 27.495 -25.180 -70.706 1.00 74.50 81 LYS A N 1
ATOM 646 C CA . LYS A 1 81 ? 28.821 -24.547 -70.824 1.00 74.50 81 LYS A CA 1
ATOM 647 C C . LYS A 1 81 ? 29.944 -25.562 -70.596 1.00 74.50 81 LYS A C 1
ATOM 649 O O . LYS A 1 81 ? 30.899 -25.585 -71.369 1.00 74.50 81 LYS A O 1
ATOM 654 N N . LEU A 1 82 ? 29.790 -26.438 -69.605 1.00 74.06 82 LEU A N 1
ATOM 655 C CA . LEU A 1 82 ? 30.732 -27.509 -69.288 1.00 74.06 82 LEU A CA 1
ATOM 656 C C . LEU A 1 82 ? 30.863 -28.516 -70.439 1.00 74.06 82 LEU A C 1
ATOM 658 O O . LEU A 1 82 ? 31.972 -28.842 -70.857 1.00 74.06 82 LEU A O 1
ATOM 662 N N . ASN A 1 83 ? 29.741 -28.947 -71.017 1.00 73.56 83 ASN A N 1
ATOM 663 C CA . ASN A 1 83 ? 29.732 -29.832 -72.181 1.00 73.56 83 ASN A CA 1
ATOM 664 C C . ASN A 1 83 ? 30.388 -29.171 -73.404 1.00 73.56 83 ASN A C 1
ATOM 666 O O . ASN A 1 83 ? 31.175 -29.811 -74.103 1.00 73.56 83 ASN A O 1
ATOM 670 N N . ALA A 1 84 ? 30.130 -27.881 -73.639 1.00 72.62 84 ALA A N 1
ATOM 671 C CA . ALA A 1 84 ? 30.759 -27.120 -74.717 1.00 72.62 84 ALA A CA 1
ATOM 672 C C . ALA A 1 84 ? 32.275 -26.933 -74.511 1.00 72.62 84 ALA A C 1
ATOM 674 O O . ALA A 1 84 ? 33.032 -26.955 -75.483 1.00 72.62 84 ALA A O 1
ATOM 675 N N . ALA A 1 85 ? 32.732 -26.768 -73.267 1.00 67.31 85 ALA A N 1
ATOM 676 C CA . ALA A 1 85 ? 34.154 -26.734 -72.921 1.00 67.31 85 ALA A CA 1
ATOM 677 C C . ALA A 1 85 ? 34.809 -28.118 -73.094 1.00 67.31 85 ALA A C 1
ATOM 679 O O . ALA A 1 85 ? 35.864 -28.232 -73.713 1.00 67.31 85 ALA A O 1
ATOM 680 N N . GLY A 1 86 ? 34.142 -29.195 -72.667 1.00 63.72 86 GLY A N 1
ATOM 681 C CA . GLY A 1 86 ? 34.622 -30.571 -72.837 1.00 63.72 86 GLY A CA 1
ATOM 682 C C . GLY A 1 86 ? 34.665 -31.055 -74.295 1.00 63.72 86 GLY A C 1
ATOM 683 O O . GLY A 1 86 ? 35.459 -31.933 -74.634 1.00 63.72 86 GLY A O 1
ATOM 684 N N . VAL A 1 87 ? 33.835 -30.498 -75.185 1.00 63.91 87 VAL A N 1
ATOM 685 C CA . VAL A 1 87 ? 33.961 -30.693 -76.644 1.00 63.91 87 VAL A CA 1
ATOM 686 C C . VAL A 1 87 ? 35.172 -29.930 -77.182 1.00 63.91 87 VAL A C 1
ATOM 688 O O . VAL A 1 87 ? 35.952 -30.514 -77.930 1.00 63.91 87 VAL A O 1
ATOM 691 N N . ARG A 1 88 ? 35.381 -28.678 -76.746 1.00 62.88 88 ARG A N 1
ATOM 692 C CA . ARG A 1 88 ? 36.529 -27.848 -77.149 1.00 62.88 88 ARG A CA 1
ATOM 693 C C . ARG A 1 88 ? 37.881 -28.465 -76.777 1.00 62.88 88 ARG A C 1
ATOM 695 O O . ARG A 1 88 ? 38.782 -28.448 -77.608 1.00 62.88 88 ARG A O 1
ATOM 702 N N . VAL A 1 89 ? 37.995 -29.071 -75.592 1.00 59.47 89 VAL A N 1
ATOM 703 C CA . VAL A 1 89 ? 39.200 -29.806 -75.152 1.00 59.47 89 VAL A CA 1
ATOM 704 C C . VAL A 1 89 ? 39.452 -31.062 -76.000 1.00 59.47 89 VAL A C 1
ATOM 706 O O . VAL A 1 89 ? 40.594 -31.408 -76.288 1.00 59.47 89 VAL A O 1
ATOM 709 N N . ARG A 1 90 ? 38.394 -31.739 -76.466 1.00 56.06 90 ARG A N 1
ATOM 710 C CA . ARG A 1 90 ? 38.531 -32.904 -77.358 1.00 56.06 90 ARG A CA 1
ATOM 711 C C . ARG A 1 90 ? 38.915 -32.517 -78.788 1.00 56.06 90 ARG A C 1
ATOM 713 O O . ARG A 1 90 ? 39.654 -33.263 -79.421 1.00 56.06 90 ARG A O 1
ATOM 720 N N . THR A 1 91 ? 38.466 -31.363 -79.283 1.00 54.03 91 THR A N 1
ATOM 721 C CA . THR A 1 91 ? 38.866 -30.843 -80.603 1.00 54.03 91 THR A CA 1
ATOM 722 C C . THR A 1 91 ? 40.287 -30.274 -80.603 1.00 54.03 91 THR A C 1
ATOM 724 O O . THR A 1 91 ? 41.037 -30.538 -81.535 1.00 54.03 91 THR A O 1
ATOM 727 N N . SER A 1 92 ? 40.733 -29.606 -79.530 1.00 54.78 92 SER A N 1
ATOM 728 C CA . SER A 1 92 ? 42.122 -29.124 -79.415 1.00 54.78 92 SER A CA 1
ATOM 729 C C . SER A 1 92 ? 43.157 -30.246 -79.241 1.00 54.78 92 SER A C 1
ATOM 731 O O . SER A 1 92 ? 44.336 -30.039 -79.522 1.00 54.78 92 SER A O 1
ATOM 733 N N . GLN A 1 93 ? 42.728 -31.452 -78.848 1.00 44.97 93 GLN A N 1
ATOM 734 C CA . GLN A 1 93 ? 43.556 -32.664 -78.870 1.00 44.97 93 GLN A CA 1
ATOM 735 C C . GLN A 1 93 ? 43.700 -33.263 -80.292 1.00 44.97 93 GLN A C 1
ATOM 737 O O . GLN A 1 93 ? 44.637 -34.025 -80.531 1.00 44.97 93 GLN A O 1
ATOM 742 N N . SER A 1 94 ? 42.792 -32.926 -81.223 1.00 43.31 94 SER A N 1
ATOM 743 C CA . SER A 1 94 ? 42.734 -33.433 -82.609 1.00 43.31 94 SER A CA 1
ATOM 744 C C . SER A 1 94 ? 43.473 -32.546 -83.620 1.00 43.31 94 SER A C 1
ATOM 746 O O . SER A 1 94 ? 43.952 -33.052 -84.631 1.00 43.31 94 SER A O 1
ATOM 748 N N . ASP A 1 95 ? 43.627 -31.249 -83.356 1.00 43.28 95 ASP A N 1
ATOM 749 C CA . ASP A 1 95 ? 44.244 -30.297 -84.295 1.00 43.28 95 ASP A CA 1
ATOM 750 C C . ASP A 1 95 ? 45.766 -30.168 -84.084 1.00 43.28 95 ASP A C 1
ATOM 752 O O . ASP A 1 95 ? 46.315 -29.073 -83.947 1.00 43.28 95 ASP A O 1
ATOM 756 N N . LYS A 1 96 ? 46.468 -31.310 -84.027 1.00 46.31 96 LYS A N 1
ATOM 757 C CA . LYS A 1 96 ? 47.937 -31.358 -83.894 1.00 46.31 96 LYS A CA 1
ATOM 758 C C . LYS A 1 96 ? 48.715 -31.259 -85.208 1.00 46.31 96 LYS A C 1
ATOM 760 O O . LYS A 1 96 ? 49.933 -31.143 -85.141 1.00 46.31 96 LYS A O 1
ATOM 765 N N . ASP A 1 97 ? 48.057 -31.193 -86.363 1.00 43.66 97 ASP A N 1
ATOM 766 C CA . ASP A 1 97 ? 48.748 -31.088 -87.650 1.00 43.66 97 ASP A CA 1
ATOM 767 C C . ASP A 1 97 ? 48.298 -29.857 -88.444 1.00 43.66 97 ASP A C 1
ATOM 769 O O . ASP A 1 97 ? 47.332 -29.893 -89.202 1.00 43.66 97 ASP A O 1
ATOM 773 N N . GLY A 1 98 ? 49.055 -28.762 -88.316 1.00 40.19 98 GLY A N 1
ATOM 774 C CA . GLY A 1 98 ? 49.104 -27.747 -89.366 1.00 40.19 98 GLY A CA 1
ATOM 775 C C . GLY A 1 98 ? 49.230 -26.292 -88.917 1.00 40.19 98 GLY A C 1
ATOM 776 O O . GLY A 1 98 ? 48.244 -25.621 -88.641 1.00 40.19 98 GLY A O 1
ATOM 777 N N . ASN A 1 99 ? 50.445 -25.766 -89.102 1.00 39.66 99 ASN A N 1
ATOM 778 C CA . ASN A 1 99 ? 50.734 -24.579 -89.927 1.00 39.66 99 ASN A CA 1
ATOM 779 C C . ASN A 1 99 ? 51.433 -23.408 -89.195 1.00 39.66 99 ASN A C 1
ATOM 781 O O . ASN A 1 99 ? 50.831 -22.552 -88.553 1.00 39.66 99 ASN A O 1
ATOM 785 N N . ALA A 1 100 ? 52.756 -23.347 -89.376 1.00 45.62 100 ALA A N 1
ATOM 786 C CA . ALA A 1 100 ? 53.717 -22.471 -88.703 1.00 45.62 100 ALA A CA 1
ATOM 787 C C . ALA A 1 100 ? 53.855 -21.055 -89.311 1.00 45.62 100 ALA A C 1
ATOM 789 O O . ALA A 1 100 ? 54.948 -20.492 -89.333 1.00 45.62 100 ALA A O 1
ATOM 790 N N . ARG A 1 101 ? 52.774 -20.442 -89.813 1.00 45.81 101 ARG A N 1
ATOM 791 C CA . ARG A 1 101 ? 52.842 -19.110 -90.462 1.00 45.81 101 ARG A CA 1
ATOM 792 C C . ARG A 1 101 ? 52.065 -17.988 -89.757 1.00 45.81 101 ARG A C 1
ATOM 794 O O . ARG A 1 101 ? 51.910 -16.919 -90.334 1.00 45.81 101 ARG A O 1
ATOM 801 N N . ALA A 1 102 ? 51.641 -18.204 -88.506 1.00 47.66 102 ALA A N 1
ATOM 802 C CA . ALA A 1 102 ? 50.937 -17.220 -87.664 1.00 47.66 102 ALA A CA 1
ATOM 803 C C . ALA A 1 102 ? 51.774 -16.665 -86.484 1.00 47.66 102 ALA A C 1
ATOM 805 O O . ALA A 1 102 ? 51.290 -15.832 -85.719 1.00 47.66 102 ALA A O 1
ATOM 806 N N . ALA A 1 103 ? 53.032 -17.096 -86.330 1.00 48.38 103 ALA A N 1
ATOM 807 C CA . ALA A 1 103 ? 53.841 -16.817 -85.137 1.00 48.38 103 ALA A CA 1
ATOM 808 C C . ALA A 1 103 ? 54.222 -15.333 -84.950 1.00 48.38 103 ALA A C 1
ATOM 810 O O . ALA A 1 103 ? 54.362 -14.887 -83.821 1.00 48.38 103 ALA A O 1
ATOM 811 N N . LEU A 1 104 ? 54.322 -14.535 -86.021 1.00 46.97 104 LEU A N 1
ATOM 812 C CA . LEU A 1 104 ? 54.721 -13.121 -85.903 1.00 46.97 104 LEU A CA 1
ATOM 813 C C . LEU A 1 104 ? 53.550 -12.146 -85.685 1.00 46.97 104 LEU A C 1
ATOM 815 O O . LEU A 1 104 ? 53.768 -11.044 -85.197 1.00 46.97 104 LEU A O 1
ATOM 819 N N . VAL A 1 105 ? 52.310 -12.548 -85.988 1.00 48.94 105 VAL A N 1
ATOM 820 C CA . VAL A 1 105 ? 51.104 -11.764 -85.641 1.00 48.94 105 VAL A CA 1
ATOM 821 C C . VAL A 1 105 ? 50.613 -12.125 -84.230 1.00 48.94 105 VAL A C 1
ATOM 823 O O . VAL A 1 105 ? 50.037 -11.288 -83.537 1.00 48.94 105 VAL A O 1
ATOM 826 N N . SER A 1 106 ? 50.907 -13.346 -83.767 1.00 53.22 106 SER A N 1
ATOM 827 C CA . SER A 1 106 ? 50.507 -13.847 -82.449 1.00 53.22 106 SER A CA 1
ATOM 828 C C . SER A 1 106 ? 51.204 -13.134 -81.289 1.00 53.22 106 SER A C 1
ATOM 830 O O . SER A 1 106 ? 50.547 -12.890 -80.293 1.00 53.22 106 SER A O 1
ATOM 832 N N . ASP A 1 107 ? 52.474 -12.742 -81.387 1.00 48.78 107 ASP A N 1
ATOM 833 C CA . ASP A 1 107 ? 53.183 -12.121 -80.248 1.00 48.78 107 ASP A CA 1
ATOM 834 C C . ASP A 1 107 ? 52.724 -10.687 -79.928 1.00 48.78 107 ASP A C 1
ATOM 836 O O . ASP A 1 107 ? 52.881 -10.217 -78.800 1.00 48.78 107 ASP A O 1
ATOM 840 N N . VAL A 1 108 ? 52.155 -9.974 -80.905 1.00 52.44 108 VAL A N 1
ATOM 841 C CA . VAL A 1 108 ? 51.547 -8.648 -80.688 1.00 52.44 108 VAL A CA 1
ATOM 842 C C . VAL A 1 108 ? 50.094 -8.798 -80.231 1.00 52.44 108 VAL A C 1
ATOM 844 O O . VAL A 1 108 ? 49.666 -8.100 -79.318 1.00 52.44 108 VAL A O 1
ATOM 847 N N . ALA A 1 109 ? 49.353 -9.761 -80.791 1.00 54.78 109 ALA A N 1
ATOM 848 C CA . ALA A 1 109 ? 47.992 -10.070 -80.356 1.00 54.78 109 ALA A CA 1
ATOM 849 C C . ALA A 1 109 ? 47.935 -10.695 -78.950 1.00 54.78 109 ALA A C 1
ATOM 851 O O . ALA A 1 109 ? 46.992 -10.427 -78.220 1.00 54.78 109 ALA A O 1
ATOM 852 N N . VAL A 1 110 ? 48.939 -11.486 -78.554 1.00 56.41 110 VAL A N 1
ATOM 853 C CA . VAL A 1 110 ? 49.064 -12.073 -77.210 1.00 56.41 110 VAL A CA 1
ATOM 854 C C . VAL A 1 110 ? 49.428 -10.998 -76.194 1.00 56.41 110 VAL A C 1
ATOM 856 O O . VAL A 1 110 ? 48.750 -10.908 -75.185 1.00 56.41 110 VAL A O 1
ATOM 859 N N . ARG A 1 111 ? 50.382 -10.097 -76.486 1.00 54.75 111 ARG A N 1
ATOM 860 C CA . ARG A 1 111 ? 50.667 -8.974 -75.572 1.00 54.75 111 ARG A CA 1
ATOM 861 C C . ARG A 1 111 ? 49.467 -8.048 -75.384 1.00 54.75 111 ARG A C 1
ATOM 863 O O . ARG A 1 111 ? 49.207 -7.657 -74.255 1.00 54.75 111 ARG A O 1
ATOM 870 N N . ASN A 1 112 ? 48.725 -7.749 -76.454 1.00 54.81 112 ASN A N 1
ATOM 871 C CA . ASN A 1 112 ? 47.504 -6.947 -76.358 1.00 54.81 112 ASN A CA 1
ATOM 872 C C . ASN A 1 112 ? 46.381 -7.696 -75.619 1.00 54.81 112 ASN A C 1
ATOM 874 O O . ASN A 1 112 ? 45.703 -7.098 -74.792 1.00 54.81 112 ASN A O 1
ATOM 878 N N . ALA A 1 113 ? 46.220 -9.003 -75.850 1.00 60.91 113 ALA A N 1
ATOM 879 C CA . ALA A 1 113 ? 45.246 -9.828 -75.136 1.00 60.91 113 ALA A CA 1
ATOM 880 C C . ALA A 1 113 ? 45.597 -10.012 -73.651 1.00 60.91 113 ALA A C 1
ATOM 882 O O . ALA A 1 113 ? 44.688 -10.064 -72.832 1.00 60.91 113 ALA A O 1
ATOM 883 N N . ASP A 1 114 ? 46.881 -10.062 -73.291 1.00 57.41 114 ASP A N 1
ATOM 884 C CA . ASP A 1 114 ? 47.342 -10.149 -71.902 1.00 57.41 114 ASP A CA 1
ATOM 885 C C . ASP A 1 114 ? 47.158 -8.811 -71.172 1.00 57.41 114 ASP A C 1
ATOM 887 O O . ASP A 1 114 ? 46.749 -8.797 -70.010 1.00 57.41 114 ASP A O 1
ATOM 891 N N . THR A 1 115 ? 47.367 -7.671 -71.848 1.00 64.25 115 THR A N 1
ATOM 892 C CA . THR A 1 115 ? 46.987 -6.358 -71.299 1.00 64.25 115 THR A CA 1
ATOM 893 C C . THR A 1 115 ? 45.473 -6.194 -71.200 1.00 64.25 115 THR A C 1
ATOM 895 O O . THR A 1 115 ? 44.992 -5.699 -70.183 1.00 64.25 115 THR A O 1
ATOM 898 N N . ASP A 1 116 ? 44.701 -6.652 -72.187 1.00 69.00 116 ASP A N 1
ATOM 899 C CA . ASP A 1 116 ? 43.235 -6.593 -72.156 1.00 69.00 116 ASP A CA 1
ATOM 900 C C . ASP A 1 116 ? 42.670 -7.508 -71.062 1.00 69.00 116 ASP A C 1
ATOM 902 O O . ASP A 1 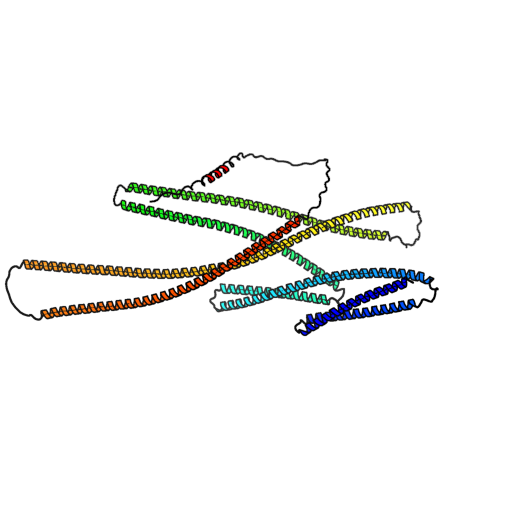116 ? 41.762 -7.107 -70.337 1.00 69.00 116 ASP A O 1
ATOM 906 N N . LEU A 1 117 ? 43.243 -8.700 -70.873 1.00 71.38 117 LEU A N 1
ATOM 907 C CA . LEU A 1 117 ? 42.889 -9.624 -69.797 1.00 71.38 117 LEU A CA 1
ATOM 908 C C . LEU A 1 117 ? 43.287 -9.065 -68.429 1.00 71.38 117 LEU A C 1
ATOM 910 O O . LEU A 1 117 ? 42.490 -9.129 -67.499 1.00 71.38 117 LEU A O 1
ATOM 914 N N . GLY A 1 118 ? 44.472 -8.462 -68.302 1.00 68.88 118 GLY A N 1
ATOM 915 C CA . GLY A 1 118 ? 44.892 -7.772 -67.081 1.00 68.88 118 GLY A CA 1
ATOM 916 C C . GLY A 1 118 ? 43.964 -6.608 -66.725 1.00 68.88 118 GLY A C 1
ATOM 917 O O . GLY A 1 118 ? 43.581 -6.450 -65.568 1.00 68.88 118 GLY A O 1
ATOM 918 N N . THR A 1 119 ? 43.519 -5.847 -67.727 1.00 72.88 119 THR A N 1
ATOM 919 C CA . THR A 1 119 ? 42.568 -4.740 -67.547 1.00 72.88 119 THR A CA 1
ATOM 920 C C . THR A 1 119 ? 41.166 -5.258 -67.205 1.00 72.88 119 THR A C 1
ATOM 922 O O . THR A 1 119 ? 40.499 -4.700 -66.336 1.00 72.88 119 THR A O 1
ATOM 925 N N . GLN A 1 120 ? 40.725 -6.359 -67.822 1.00 69.69 120 GLN A N 1
ATOM 926 C CA . GLN A 1 120 ? 39.453 -7.017 -67.507 1.00 69.69 120 GLN A CA 1
ATOM 927 C C . GLN A 1 120 ? 39.453 -7.639 -66.110 1.00 69.69 120 GLN A C 1
ATOM 929 O O . GLN A 1 120 ? 38.461 -7.507 -65.401 1.00 69.69 120 GLN A O 1
ATOM 934 N N . LEU A 1 121 ? 40.553 -8.262 -65.682 1.00 69.88 121 LEU A N 1
ATOM 935 C CA . LEU A 1 121 ? 40.705 -8.806 -64.332 1.00 69.88 121 LEU A CA 1
ATOM 936 C C . LEU A 1 121 ? 40.763 -7.690 -63.288 1.00 69.88 121 LEU A C 1
ATOM 938 O O . LEU A 1 121 ? 40.073 -7.784 -62.280 1.00 69.88 121 LEU A O 1
ATOM 942 N N . ALA A 1 122 ? 41.497 -6.603 -63.544 1.00 70.12 122 ALA A N 1
ATOM 943 C CA . ALA A 1 122 ? 41.505 -5.436 -62.663 1.00 70.12 122 ALA A CA 1
ATOM 944 C C . ALA A 1 122 ? 40.108 -4.797 -62.560 1.00 70.12 122 ALA A C 1
ATOM 946 O O . ALA A 1 122 ? 39.633 -4.513 -61.464 1.00 70.12 122 ALA A O 1
ATOM 947 N N . SER A 1 123 ? 39.401 -4.650 -63.685 1.00 77.44 123 SER A N 1
ATOM 948 C CA . SER A 1 123 ? 38.022 -4.154 -63.702 1.00 77.44 123 SER A CA 1
ATOM 949 C C . SER A 1 123 ? 37.041 -5.110 -63.013 1.00 77.44 123 SER A C 1
ATOM 951 O O . SER A 1 123 ? 36.097 -4.645 -62.378 1.00 77.44 123 SER A O 1
ATOM 953 N N . ALA A 1 124 ? 37.236 -6.426 -63.131 1.00 72.44 124 ALA A N 1
ATOM 954 C CA . ALA A 1 124 ? 36.409 -7.433 -62.473 1.00 72.44 124 ALA A CA 1
ATOM 955 C C . ALA A 1 124 ? 36.660 -7.477 -60.962 1.00 72.44 124 ALA A C 1
ATOM 957 O O . ALA A 1 124 ? 35.707 -7.620 -60.206 1.00 72.44 124 ALA A O 1
ATOM 958 N N . LEU A 1 125 ? 37.905 -7.298 -60.511 1.00 78.50 125 LEU A N 1
ATOM 959 C CA . LEU A 1 125 ? 38.239 -7.191 -59.091 1.00 78.50 125 LEU A CA 1
ATOM 960 C C . LEU A 1 125 ? 37.614 -5.942 -58.468 1.00 78.50 125 LEU A C 1
ATOM 962 O O . LEU A 1 125 ? 36.941 -6.067 -57.454 1.00 78.50 125 LEU A O 1
ATOM 966 N N . VAL A 1 126 ? 37.713 -4.780 -59.123 1.00 81.75 126 VAL A N 1
ATOM 967 C CA . VAL A 1 126 ? 37.046 -3.547 -58.659 1.00 81.75 126 VAL A CA 1
ATOM 968 C C . VAL A 1 126 ? 35.519 -3.705 -58.637 1.00 81.75 126 VAL A C 1
ATOM 970 O O . VAL A 1 126 ? 34.853 -3.199 -57.737 1.00 81.75 126 VAL A O 1
ATOM 973 N N . ALA A 1 127 ? 34.937 -4.416 -59.607 1.00 78.75 127 ALA A N 1
ATOM 974 C CA . ALA A 1 127 ? 33.501 -4.702 -59.613 1.00 78.75 127 ALA A CA 1
ATOM 975 C C . ALA A 1 127 ? 33.088 -5.682 -58.500 1.00 78.75 127 ALA A C 1
ATOM 977 O O . ALA A 1 127 ? 32.020 -5.521 -57.915 1.00 78.75 127 ALA A O 1
ATOM 978 N N . LEU A 1 128 ? 33.918 -6.683 -58.195 1.00 76.12 128 LEU A N 1
ATOM 979 C CA . LEU A 1 128 ? 33.683 -7.627 -57.101 1.00 76.12 128 LEU A CA 1
ATOM 980 C C . LEU A 1 128 ? 33.853 -6.973 -55.728 1.00 76.12 128 LEU A C 1
ATOM 982 O O . LEU A 1 128 ? 33.083 -7.287 -54.829 1.00 76.12 128 LEU A O 1
ATOM 986 N N . GLU A 1 129 ? 34.809 -6.058 -55.580 1.00 82.44 129 GLU A N 1
ATOM 987 C CA . GLU A 1 129 ? 35.021 -5.276 -54.360 1.00 82.44 129 GLU A CA 1
ATOM 988 C C . GLU A 1 129 ? 33.823 -4.354 -54.101 1.00 82.44 129 GLU A C 1
ATOM 990 O O . GLU A 1 129 ? 33.226 -4.419 -53.033 1.00 82.44 129 GLU A O 1
ATOM 995 N N . ARG A 1 130 ? 33.336 -3.647 -55.131 1.00 81.62 130 ARG A N 1
ATOM 996 C CA . ARG A 1 130 ? 32.081 -2.877 -55.048 1.00 81.62 130 ARG A CA 1
ATOM 997 C C . ARG A 1 130 ? 30.864 -3.739 -54.719 1.00 81.62 130 ARG A C 1
ATOM 999 O O . ARG A 1 130 ? 30.035 -3.337 -53.916 1.00 81.62 130 ARG A O 1
ATOM 1006 N N . LEU A 1 131 ? 30.747 -4.932 -55.306 1.00 77.94 131 LEU A N 1
ATOM 1007 C CA . LEU A 1 131 ? 29.659 -5.862 -54.979 1.00 77.94 131 LEU A CA 1
ATOM 1008 C C . LEU A 1 131 ? 29.769 -6.418 -53.552 1.00 77.94 131 LEU A C 1
ATOM 1010 O O . LEU A 1 131 ? 28.746 -6.756 -52.958 1.00 77.94 131 LEU A O 1
ATOM 1014 N N . ALA A 1 132 ? 30.980 -6.553 -53.010 1.00 76.19 132 ALA A N 1
ATOM 1015 C CA . ALA A 1 132 ? 31.196 -6.947 -51.624 1.00 76.19 132 ALA A CA 1
ATOM 1016 C C . ALA A 1 132 ? 30.797 -5.813 -50.669 1.00 76.19 132 ALA A C 1
ATOM 1018 O O . ALA A 1 132 ? 30.024 -6.067 -49.750 1.00 76.19 132 ALA A O 1
ATOM 1019 N N . GLU A 1 133 ? 31.211 -4.576 -50.954 1.00 82.62 133 GLU A N 1
ATOM 1020 C CA . GLU A 1 133 ? 30.807 -3.371 -50.214 1.00 82.62 133 GLU A CA 1
ATOM 1021 C C . GLU A 1 133 ? 29.282 -3.164 -50.255 1.00 82.62 133 GLU A C 1
ATOM 1023 O O . GLU A 1 133 ? 28.650 -2.930 -49.227 1.00 82.62 133 GLU A O 1
ATOM 1028 N N . GLU A 1 134 ? 28.652 -3.322 -51.425 1.00 80.88 134 GLU A N 1
ATOM 1029 C CA . GLU A 1 134 ? 27.193 -3.243 -51.572 1.00 80.88 134 GLU A CA 1
ATOM 1030 C C . GLU A 1 134 ? 26.473 -4.357 -50.799 1.00 80.88 134 GLU A C 1
ATOM 1032 O O . GLU A 1 134 ? 25.400 -4.122 -50.240 1.00 80.88 134 GLU A O 1
ATOM 1037 N N . ARG A 1 135 ? 27.045 -5.568 -50.737 1.00 77.75 135 ARG A N 1
ATOM 1038 C CA . ARG A 1 135 ? 26.494 -6.674 -49.936 1.00 77.75 135 ARG A CA 1
ATOM 1039 C C . ARG A 1 135 ? 26.632 -6.428 -48.442 1.00 77.75 135 ARG A C 1
ATOM 1041 O O . ARG A 1 135 ? 25.698 -6.746 -47.714 1.00 77.75 135 ARG A O 1
ATOM 1048 N N . GLU A 1 136 ? 27.757 -5.888 -47.997 1.00 79.62 136 GLU A N 1
ATOM 1049 C CA . GLU A 1 136 ? 27.993 -5.560 -46.592 1.00 79.62 136 GLU A CA 1
ATOM 1050 C C . GLU A 1 136 ? 27.049 -4.441 -46.136 1.00 79.62 136 GLU A C 1
ATOM 1052 O O . GLU A 1 136 ? 26.315 -4.623 -45.167 1.00 79.62 136 GLU A O 1
ATOM 1057 N N . ALA A 1 137 ? 26.917 -3.371 -46.927 1.00 80.94 137 ALA A N 1
ATOM 1058 C CA . ALA A 1 137 ? 25.954 -2.299 -46.673 1.00 80.94 137 ALA A CA 1
ATOM 1059 C C . ALA A 1 137 ? 24.490 -2.785 -46.717 1.00 80.94 137 ALA A C 1
ATOM 1061 O O . ALA A 1 137 ? 23.644 -2.323 -45.948 1.00 80.94 137 ALA A O 1
ATOM 1062 N N . ALA A 1 138 ? 24.158 -3.726 -47.610 1.00 75.38 138 ALA A N 1
ATOM 1063 C CA . ALA A 1 138 ? 22.826 -4.326 -47.660 1.00 75.38 138 ALA A CA 1
ATOM 1064 C C . ALA A 1 138 ? 22.542 -5.229 -46.450 1.00 75.38 138 ALA A C 1
ATOM 1066 O O . ALA A 1 138 ? 21.404 -5.256 -45.982 1.00 75.38 138 ALA A O 1
ATOM 1067 N N . LEU A 1 139 ? 23.549 -5.950 -45.943 1.00 77.88 139 LEU A N 1
ATOM 1068 C CA . LEU A 1 139 ? 23.437 -6.766 -44.734 1.00 77.88 139 LEU A CA 1
ATOM 1069 C C . LEU A 1 139 ? 23.274 -5.894 -43.488 1.00 77.88 139 LEU A C 1
ATOM 1071 O O . LEU A 1 139 ? 22.358 -6.147 -42.716 1.00 77.88 139 LEU A O 1
ATOM 1075 N N . GLU A 1 140 ? 24.076 -4.839 -43.341 1.00 80.06 140 GLU A N 1
ATOM 1076 C CA . GLU A 1 140 ? 23.981 -3.894 -42.219 1.00 80.06 140 GLU A CA 1
ATOM 1077 C C . GLU A 1 140 ? 22.606 -3.203 -42.178 1.00 80.06 140 GLU A C 1
ATOM 1079 O O . GLU A 1 140 ? 21.951 -3.120 -41.137 1.00 80.06 140 GLU A O 1
ATOM 1084 N N . LYS A 1 141 ? 22.088 -2.800 -43.345 1.00 81.25 141 LYS A N 1
ATOM 1085 C CA . LYS A 1 141 ? 20.738 -2.235 -43.457 1.00 81.25 141 LYS A CA 1
ATOM 1086 C C . LYS A 1 141 ? 19.636 -3.265 -43.182 1.00 81.25 141 LYS A C 1
ATOM 1088 O O . LYS A 1 141 ? 18.576 -2.905 -42.668 1.00 81.25 141 LYS A O 1
ATOM 1093 N N . ALA A 1 142 ? 19.851 -4.531 -43.543 1.00 71.50 142 ALA A N 1
ATOM 1094 C CA . ALA A 1 142 ? 18.905 -5.605 -43.253 1.00 71.50 142 ALA A CA 1
ATOM 1095 C C . ALA A 1 142 ? 18.834 -5.891 -41.746 1.00 71.50 142 ALA A C 1
ATOM 1097 O O . ALA A 1 142 ? 17.727 -5.998 -41.222 1.00 71.50 142 ALA A O 1
ATOM 1098 N N . THR A 1 143 ? 19.975 -5.925 -41.049 1.00 74.31 143 THR A N 1
ATOM 1099 C CA . THR A 1 143 ? 20.020 -6.101 -39.590 1.00 74.31 143 THR A CA 1
ATOM 1100 C C . THR A 1 143 ? 19.392 -4.915 -38.858 1.00 74.31 143 THR A C 1
ATOM 1102 O O . THR A 1 143 ? 18.566 -5.118 -37.974 1.00 74.31 143 THR A O 1
ATOM 1105 N N . GLU A 1 144 ? 19.661 -3.678 -39.292 1.00 79.88 144 GLU A N 1
ATOM 1106 C CA . GLU A 1 144 ? 19.032 -2.476 -38.719 1.00 79.88 144 GLU A CA 1
ATOM 1107 C C . GLU A 1 144 ? 17.500 -2.480 -38.913 1.00 79.88 144 GLU A C 1
ATOM 1109 O O . GLU A 1 144 ? 16.736 -2.070 -38.036 1.00 79.88 144 GLU A O 1
ATOM 1114 N N . MET A 1 145 ? 17.011 -2.956 -40.065 1.00 74.50 145 MET A N 1
ATOM 1115 C CA . MET A 1 145 ? 15.572 -3.113 -40.300 1.00 74.50 145 MET A CA 1
ATOM 1116 C C . MET A 1 145 ? 14.949 -4.220 -39.443 1.00 74.50 145 MET A C 1
ATOM 1118 O O . MET A 1 145 ? 13.820 -4.051 -38.988 1.00 74.50 145 MET A O 1
ATOM 1122 N N . GLU A 1 146 ? 15.648 -5.332 -39.223 1.00 73.38 146 GLU A N 1
ATOM 1123 C CA . GLU A 1 146 ? 15.175 -6.446 -38.393 1.00 73.38 146 GLU A CA 1
ATOM 1124 C C . GLU A 1 146 ? 15.059 -6.038 -36.913 1.00 73.38 146 GLU A C 1
ATOM 1126 O O . GLU A 1 146 ? 14.056 -6.338 -36.255 1.00 73.38 146 GLU A O 1
ATOM 1131 N N . GLU A 1 147 ? 16.009 -5.239 -36.422 1.00 78.88 147 GLU A N 1
ATOM 1132 C CA . GLU A 1 147 ? 15.938 -4.613 -35.099 1.00 78.88 147 GLU A CA 1
ATOM 1133 C C . GLU A 1 147 ? 14.765 -3.627 -34.998 1.00 78.88 147 GLU A C 1
ATOM 1135 O O . GLU A 1 147 ? 13.980 -3.703 -34.053 1.00 78.88 147 GLU A O 1
ATOM 1140 N N . ARG A 1 148 ? 14.563 -2.757 -36.001 1.00 77.56 148 ARG A N 1
ATOM 1141 C CA . ARG A 1 148 ? 13.415 -1.824 -36.042 1.00 77.56 148 ARG A CA 1
ATOM 1142 C C . ARG A 1 148 ? 12.057 -2.524 -36.099 1.00 77.56 148 ARG A C 1
ATOM 1144 O O . ARG A 1 148 ? 11.083 -2.024 -35.543 1.00 77.56 148 ARG A O 1
ATOM 1151 N N . VAL A 1 149 ? 11.953 -3.652 -36.799 1.00 76.31 149 VAL A N 1
ATOM 1152 C CA . VAL A 1 149 ? 10.716 -4.449 -36.816 1.00 76.31 149 VAL A CA 1
ATOM 1153 C C . VAL A 1 149 ? 10.482 -5.068 -35.441 1.00 76.31 149 VAL A C 1
ATOM 1155 O O . VAL A 1 149 ? 9.365 -4.998 -34.934 1.00 76.31 149 VAL A O 1
ATOM 1158 N N . SER A 1 150 ? 11.531 -5.587 -34.801 1.00 75.50 150 SER A N 1
ATOM 1159 C CA . SER A 1 150 ? 11.441 -6.169 -33.458 1.00 75.50 150 SER A CA 1
ATOM 1160 C C . SER A 1 150 ? 10.986 -5.147 -32.409 1.00 75.50 150 SER A C 1
ATOM 1162 O O . SER A 1 150 ? 10.104 -5.454 -31.603 1.00 75.50 150 SER A O 1
ATOM 1164 N N . THR A 1 151 ? 11.510 -3.915 -32.454 1.00 80.81 151 THR A N 1
ATOM 1165 C CA . THR A 1 151 ? 11.082 -2.836 -31.548 1.00 80.81 151 THR A CA 1
ATOM 1166 C C . THR A 1 151 ? 9.637 -2.413 -31.806 1.00 80.81 151 THR A C 1
ATOM 1168 O O . THR A 1 151 ? 8.853 -2.315 -30.864 1.00 80.81 151 THR A O 1
ATOM 1171 N N . LEU A 1 152 ? 9.231 -2.252 -33.071 1.00 74.56 152 LEU A N 1
ATOM 1172 C CA . LEU A 1 152 ? 7.845 -1.922 -33.423 1.00 74.56 152 LEU A CA 1
ATOM 1173 C C . LEU A 1 152 ? 6.854 -3.020 -33.013 1.00 74.56 152 LEU A C 1
ATOM 1175 O O . LEU A 1 152 ? 5.742 -2.716 -32.581 1.00 74.56 152 LEU A O 1
ATOM 1179 N N . GLU A 1 153 ? 7.225 -4.297 -33.122 1.00 72.50 153 GLU A N 1
ATOM 1180 C CA . GLU A 1 153 ? 6.389 -5.402 -32.646 1.00 72.50 153 GLU A CA 1
ATOM 1181 C C . GLU A 1 153 ? 6.233 -5.404 -31.120 1.00 72.50 153 GLU A C 1
ATOM 1183 O O . GLU A 1 153 ? 5.156 -5.720 -30.603 1.00 72.50 153 GLU A O 1
ATOM 1188 N N . GLU A 1 154 ? 7.286 -5.048 -30.386 1.00 76.06 154 GLU A N 1
ATOM 1189 C CA . GLU A 1 154 ? 7.241 -4.916 -28.932 1.00 76.06 154 GLU A CA 1
ATOM 1190 C C . GLU A 1 154 ? 6.390 -3.715 -28.491 1.00 76.06 154 GLU A C 1
ATOM 1192 O O . GLU A 1 154 ? 5.522 -3.856 -27.622 1.00 76.06 154 GLU A O 1
ATOM 1197 N N . GLU A 1 155 ? 6.527 -2.569 -29.159 1.00 72.69 155 GLU A N 1
ATOM 1198 C CA . GLU A 1 155 ? 5.642 -1.410 -28.988 1.00 72.69 155 GLU A CA 1
ATOM 1199 C C . GLU A 1 155 ? 4.175 -1.760 -29.298 1.00 72.69 155 GLU A C 1
ATOM 1201 O O . GLU A 1 155 ? 3.258 -1.369 -28.572 1.00 72.69 155 GLU A O 1
ATOM 1206 N N . LEU A 1 156 ? 3.919 -2.569 -30.331 1.00 73.75 156 LEU A N 1
ATOM 1207 C CA . LEU A 1 156 ? 2.566 -3.006 -30.679 1.00 73.75 156 LEU A CA 1
ATOM 1208 C C . LEU A 1 156 ? 1.977 -3.959 -29.625 1.00 73.75 156 LEU A C 1
ATOM 1210 O O . LEU A 1 156 ? 0.791 -3.849 -29.288 1.00 73.75 156 LEU A O 1
ATOM 1214 N N . ARG A 1 157 ? 2.789 -4.881 -29.087 1.00 77.81 157 ARG A N 1
ATOM 1215 C CA . ARG A 1 157 ? 2.394 -5.799 -28.002 1.00 77.81 157 ARG A CA 1
ATOM 1216 C C . ARG A 1 157 ? 2.098 -5.046 -26.710 1.00 77.81 157 ARG A C 1
ATOM 1218 O O . ARG A 1 157 ? 1.085 -5.322 -26.061 1.00 77.81 157 ARG A O 1
ATOM 1225 N N . THR A 1 158 ? 2.945 -4.087 -26.343 1.00 77.31 158 THR A N 1
ATOM 1226 C CA . THR A 1 158 ? 2.740 -3.255 -25.150 1.00 77.31 158 THR A CA 1
ATOM 1227 C C . THR A 1 158 ? 1.488 -2.390 -25.296 1.00 77.31 158 THR A C 1
ATOM 1229 O O . THR A 1 158 ? 0.648 -2.410 -24.396 1.00 77.31 158 THR A O 1
ATOM 1232 N N . ALA A 1 159 ? 1.274 -1.753 -26.453 1.00 69.19 159 ALA A N 1
ATOM 1233 C CA . ALA A 1 159 ? 0.062 -0.986 -26.752 1.00 69.19 159 ALA A CA 1
ATOM 1234 C C . ALA A 1 159 ? -1.225 -1.839 -26.733 1.00 69.19 159 ALA A C 1
ATOM 1236 O O . ALA A 1 159 ? -2.270 -1.395 -26.251 1.00 69.19 159 ALA A O 1
ATOM 1237 N N . HIS A 1 160 ? -1.177 -3.085 -27.214 1.00 70.19 160 HIS A N 1
ATOM 1238 C CA . HIS A 1 160 ? -2.317 -4.006 -27.114 1.00 70.19 160 HIS A CA 1
ATOM 1239 C C . HIS A 1 160 ? -2.619 -4.395 -25.663 1.00 70.19 160 HIS A C 1
ATOM 1241 O O . HIS A 1 160 ? -3.782 -4.433 -25.256 1.00 70.19 160 HIS A O 1
ATOM 1247 N N . SER A 1 161 ? -1.581 -4.671 -24.871 1.00 78.19 161 SER A N 1
ATOM 1248 C CA . SER A 1 161 ? -1.720 -5.010 -23.453 1.00 78.19 161 SER A CA 1
ATOM 1249 C C . SER A 1 161 ? -2.328 -3.855 -22.651 1.00 78.19 161 SER A C 1
ATOM 1251 O O . SER A 1 161 ? -3.263 -4.068 -21.877 1.00 78.19 161 SER A O 1
ATOM 1253 N N . THR A 1 162 ? -1.864 -2.622 -22.877 1.00 75.25 162 THR A N 1
ATOM 1254 C CA . THR A 1 162 ? -2.416 -1.427 -22.220 1.00 75.25 162 THR A CA 1
ATOM 1255 C C . THR A 1 162 ? -3.859 -1.171 -22.641 1.00 75.25 162 THR A C 1
ATOM 1257 O O . THR A 1 162 ? -4.711 -0.990 -21.775 1.00 75.25 162 THR A O 1
ATOM 1260 N N . THR A 1 163 ? -4.180 -1.278 -23.934 1.00 74.19 163 THR A N 1
ATOM 1261 C CA . THR A 1 163 ? -5.562 -1.138 -24.432 1.00 74.19 163 THR A CA 1
ATOM 1262 C C . THR A 1 163 ? -6.502 -2.165 -23.791 1.00 74.19 163 THR A C 1
ATOM 1264 O O . THR A 1 163 ? -7.610 -1.827 -23.375 1.00 74.19 163 THR A O 1
ATOM 1267 N N . LYS A 1 164 ? -6.053 -3.418 -23.633 1.00 80.00 164 LYS A N 1
ATOM 1268 C CA . LYS A 1 164 ? -6.832 -4.475 -22.971 1.00 80.00 164 LYS A CA 1
ATOM 1269 C C . LYS A 1 164 ? -7.083 -4.174 -21.488 1.00 80.00 164 LYS A C 1
ATOM 1271 O O . LYS A 1 164 ? -8.194 -4.399 -21.013 1.00 80.00 164 LYS A O 1
ATOM 1276 N N . LYS A 1 165 ? -6.083 -3.654 -20.766 1.00 78.88 165 LYS A N 1
ATOM 1277 C CA . LYS A 1 165 ? -6.233 -3.238 -19.358 1.00 78.88 165 LYS A CA 1
ATOM 1278 C C . LYS A 1 165 ? -7.225 -2.081 -19.214 1.00 78.88 165 LYS A C 1
ATOM 1280 O O . LYS A 1 165 ? -8.152 -2.189 -18.419 1.00 78.88 165 LYS A O 1
ATOM 1285 N N . MET A 1 166 ? -7.100 -1.047 -20.047 1.00 74.56 166 MET A N 1
ATOM 1286 C CA . MET A 1 166 ? -8.018 0.102 -20.045 1.00 74.56 166 MET A CA 1
ATOM 1287 C C . MET A 1 166 ? -9.458 -0.304 -20.386 1.00 74.56 166 MET A C 1
ATOM 1289 O O . MET A 1 166 ? -10.407 0.198 -19.790 1.00 74.56 166 MET A O 1
ATOM 1293 N N . SER A 1 167 ? -9.644 -1.263 -21.300 1.00 73.00 167 SER A N 1
ATOM 1294 C CA . SER A 1 167 ? -10.971 -1.812 -21.607 1.00 73.00 167 SER A CA 1
ATOM 1295 C C . SER A 1 167 ? -11.605 -2.524 -20.407 1.00 73.00 167 SER A C 1
ATOM 1297 O O . SER A 1 167 ? -12.804 -2.380 -20.183 1.00 73.00 167 SER A O 1
ATOM 1299 N N . ALA A 1 168 ? -10.823 -3.269 -19.622 1.00 74.50 168 ALA A N 1
ATOM 1300 C CA . ALA A 1 168 ? -11.319 -3.927 -18.413 1.00 74.50 168 ALA A CA 1
ATOM 1301 C C . ALA A 1 168 ? -11.666 -2.913 -17.306 1.00 74.50 168 ALA A C 1
ATOM 1303 O O . ALA A 1 168 ? -12.691 -3.048 -16.638 1.00 74.50 168 ALA A O 1
ATOM 1304 N N . GLU A 1 169 ? -10.859 -1.859 -17.140 1.00 69.88 169 GLU A N 1
ATOM 1305 C CA . GLU A 1 169 ? -11.170 -0.755 -16.221 1.00 69.88 169 GLU A CA 1
ATOM 1306 C C . GLU A 1 169 ? -12.439 -0.000 -16.639 1.00 69.88 169 GLU A C 1
ATOM 1308 O O . GLU A 1 169 ? -13.266 0.332 -15.788 1.00 69.88 169 GLU A O 1
ATOM 1313 N N . ARG A 1 170 ? -12.656 0.200 -17.946 1.00 76.00 170 ARG A N 1
ATOM 1314 C CA . ARG A 1 170 ? -13.895 0.777 -18.487 1.00 76.00 170 ARG A CA 1
ATOM 1315 C C . ARG A 1 170 ? -15.117 -0.062 -18.115 1.00 76.00 170 ARG A C 1
ATOM 1317 O O . ARG A 1 170 ? -16.097 0.495 -17.627 1.00 76.00 170 ARG A O 1
ATOM 1324 N N . GLU A 1 171 ? -15.071 -1.379 -18.308 1.00 80.38 171 GLU A N 1
ATOM 1325 C CA . GLU A 1 171 ? -16.174 -2.275 -17.923 1.00 80.38 171 GLU A CA 1
ATOM 1326 C C . GLU A 1 171 ? -16.469 -2.193 -16.417 1.00 80.38 171 GLU A C 1
ATOM 1328 O O . GLU A 1 171 ? -17.627 -2.082 -16.005 1.00 80.38 171 GLU A O 1
ATOM 1333 N N . LEU A 1 172 ? -15.427 -2.141 -15.584 1.00 81.12 172 LEU A N 1
ATOM 1334 C CA . LEU A 1 172 ? -15.574 -1.974 -14.140 1.00 81.12 172 LEU A CA 1
ATOM 1335 C C . LEU A 1 172 ? -16.196 -0.615 -13.772 1.00 81.12 172 LEU A C 1
ATOM 1337 O O . LEU A 1 172 ? -17.084 -0.552 -12.920 1.00 81.12 172 LEU A O 1
ATOM 1341 N N . HIS A 1 173 ? -15.809 0.469 -14.443 1.00 76.00 173 HIS A N 1
ATOM 1342 C CA . HIS A 1 173 ? -16.418 1.782 -14.237 1.00 76.00 173 HIS A CA 1
ATOM 1343 C C . HIS A 1 173 ? -17.887 1.823 -14.673 1.00 76.00 173 HIS A C 1
ATOM 1345 O O . HIS A 1 173 ? -18.703 2.375 -13.938 1.00 76.00 173 HIS A O 1
ATOM 1351 N N . VAL A 1 174 ? -18.252 1.178 -15.784 1.00 83.50 174 VAL A N 1
ATOM 1352 C CA . VAL A 1 174 ? -19.648 1.061 -16.245 1.00 83.50 174 VAL A CA 1
ATOM 1353 C C . VAL A 1 174 ? -20.518 0.304 -15.233 1.00 83.50 174 VAL A C 1
ATOM 1355 O O . VAL A 1 174 ? -21.637 0.732 -14.937 1.00 83.50 174 VAL A O 1
ATOM 1358 N N . THR A 1 175 ? -20.010 -0.784 -14.643 1.00 82.62 175 THR A N 1
ATOM 1359 C CA . THR A 1 175 ? -20.754 -1.526 -13.605 1.00 82.62 175 THR A CA 1
ATOM 1360 C C . THR A 1 175 ? -20.928 -0.725 -12.311 1.00 82.62 175 THR A C 1
ATOM 1362 O O . THR A 1 175 ? -22.007 -0.732 -11.721 1.00 82.62 175 THR A O 1
ATOM 1365 N N . LYS A 1 176 ? -19.906 0.024 -11.873 1.00 81.12 176 LYS A N 1
ATOM 1366 C CA . LYS A 1 176 ? -20.026 0.898 -10.693 1.00 81.12 176 LYS A CA 1
ATOM 1367 C C . LYS A 1 176 ? -21.014 2.046 -10.934 1.00 81.12 176 LYS A C 1
ATOM 1369 O O . LYS A 1 176 ? -21.765 2.410 -10.034 1.00 81.12 176 LYS A O 1
ATOM 1374 N N . LEU A 1 177 ? -21.020 2.606 -12.141 1.00 79.38 177 LEU A N 1
ATOM 1375 C CA . LEU A 1 177 ? -21.887 3.719 -12.527 1.00 79.38 177 LEU A CA 1
ATOM 1376 C C . LEU A 1 177 ? -23.361 3.289 -12.541 1.00 79.38 177 LEU A C 1
ATOM 1378 O O . LEU A 1 177 ? -24.181 3.944 -11.910 1.00 79.38 177 LEU A O 1
ATOM 1382 N N . THR A 1 178 ? -23.674 2.129 -13.125 1.00 81.38 178 THR A N 1
ATOM 1383 C CA . THR A 1 178 ? -25.034 1.549 -13.085 1.00 81.38 178 THR A CA 1
ATOM 1384 C C . THR A 1 178 ? -25.524 1.281 -11.657 1.00 81.38 178 THR A C 1
ATOM 1386 O O . THR A 1 178 ? -26.675 1.575 -11.339 1.00 81.38 178 THR A O 1
ATOM 1389 N N . GLN A 1 179 ? -24.654 0.802 -10.761 1.00 80.06 179 GLN A N 1
ATOM 1390 C CA . GLN A 1 179 ? -24.993 0.627 -9.342 1.00 80.06 179 GLN A CA 1
ATOM 1391 C C . GLN A 1 179 ? -25.257 1.960 -8.626 1.00 80.06 179 GLN A C 1
ATOM 1393 O O . GLN A 1 179 ? -26.187 2.048 -7.826 1.00 80.06 179 GLN A O 1
ATOM 1398 N N . LEU A 1 180 ? -24.456 2.996 -8.897 1.00 76.19 180 LEU A N 1
ATOM 1399 C CA . LEU A 1 180 ? -24.649 4.332 -8.324 1.00 76.19 180 LEU A CA 1
ATOM 1400 C C . LEU A 1 180 ? -25.919 5.013 -8.856 1.00 76.19 180 LEU A C 1
ATOM 1402 O O . LEU A 1 180 ? -26.632 5.650 -8.088 1.00 76.19 180 LEU A O 1
ATOM 1406 N N . GLU A 1 181 ? -26.250 4.850 -10.137 1.00 78.81 181 GLU A N 1
ATOM 1407 C CA . GLU A 1 181 ? -27.507 5.352 -10.711 1.00 78.81 181 GLU A CA 1
ATOM 1408 C C . GLU A 1 181 ? -28.729 4.692 -10.059 1.00 78.81 181 GLU A C 1
ATOM 1410 O O . GLU A 1 181 ? -29.710 5.370 -9.743 1.00 78.81 181 GLU A O 1
ATOM 1415 N N . GLU A 1 182 ? -28.663 3.385 -9.795 1.00 80.88 182 GLU A N 1
ATOM 1416 C CA . GLU A 1 182 ? -29.735 2.646 -9.127 1.00 80.88 182 GLU A CA 1
ATOM 1417 C C . GLU A 1 182 ? -29.890 3.054 -7.651 1.00 80.88 182 GLU A C 1
ATOM 1419 O O . GLU A 1 182 ? -31.014 3.214 -7.162 1.00 80.88 182 GLU A O 1
ATOM 1424 N N . THR A 1 183 ? -28.786 3.269 -6.923 1.00 76.00 183 THR A N 1
ATOM 1425 C CA . THR A 1 183 ? -28.839 3.722 -5.522 1.00 76.00 183 THR A CA 1
ATOM 1426 C C . THR A 1 183 ? -29.315 5.164 -5.397 1.00 76.00 183 THR A C 1
ATOM 1428 O O . THR A 1 183 ? -30.138 5.433 -4.520 1.00 76.00 183 THR A O 1
ATOM 1431 N N . VAL A 1 184 ? -28.879 6.067 -6.282 1.00 76.19 184 VAL A N 1
ATOM 1432 C CA . VAL A 1 184 ? -29.379 7.449 -6.353 1.00 76.19 184 VAL A CA 1
ATOM 1433 C C . VAL A 1 184 ? -30.876 7.449 -6.662 1.00 76.19 184 VAL A C 1
ATOM 1435 O O . VAL A 1 184 ? -31.645 8.000 -5.878 1.00 76.19 184 VAL A O 1
ATOM 1438 N N . SER A 1 185 ? -31.315 6.723 -7.696 1.00 77.94 185 SER A N 1
ATOM 1439 C CA . SER A 1 185 ? -32.738 6.622 -8.063 1.00 77.94 185 SER A CA 1
ATOM 1440 C C . SER A 1 185 ? -33.597 6.074 -6.916 1.00 77.94 185 SER A C 1
ATOM 1442 O O . SER A 1 185 ? -34.696 6.566 -6.648 1.00 77.94 185 SER A O 1
ATOM 1444 N N . ARG A 1 186 ? -33.094 5.067 -6.186 1.00 74.12 186 ARG A N 1
ATOM 1445 C CA . ARG A 1 186 ? -33.764 4.541 -4.989 1.00 74.12 186 ARG A CA 1
ATOM 1446 C C . ARG A 1 186 ? -33.858 5.597 -3.895 1.00 74.12 186 ARG A C 1
ATOM 1448 O O . ARG A 1 186 ? -34.948 5.802 -3.369 1.00 74.12 186 ARG A O 1
ATOM 1455 N N . LEU A 1 187 ? -32.760 6.263 -3.546 1.00 72.94 187 LEU A N 1
ATOM 1456 C CA . LEU A 1 187 ? -32.735 7.272 -2.481 1.00 72.94 187 LEU A CA 1
ATOM 1457 C C . LEU A 1 187 ? -33.630 8.479 -2.796 1.00 72.94 187 LEU A C 1
ATOM 1459 O O . LEU A 1 187 ? -34.334 8.949 -1.903 1.00 72.94 187 LEU A O 1
ATOM 1463 N N . GLU A 1 188 ? -33.673 8.915 -4.055 1.00 72.25 188 GLU A N 1
ATOM 1464 C CA . GLU A 1 188 ? -34.575 9.971 -4.531 1.00 72.25 188 GLU A CA 1
ATOM 1465 C C . GLU A 1 188 ? -36.053 9.553 -4.444 1.00 72.25 188 GLU A C 1
ATOM 1467 O O . GLU A 1 188 ? -36.909 10.370 -4.105 1.00 72.25 188 GLU A O 1
ATOM 1472 N N . SER A 1 189 ? -36.367 8.268 -4.659 1.00 69.00 189 SER A N 1
ATOM 1473 C CA . SER A 1 189 ? -37.743 7.753 -4.582 1.00 69.00 189 SER A CA 1
ATOM 1474 C C . SER A 1 189 ? -38.316 7.660 -3.159 1.00 69.00 189 SER A C 1
ATOM 1476 O O . SER A 1 189 ? -39.534 7.716 -2.986 1.00 69.00 189 SER A O 1
ATOM 1478 N N . TYR A 1 190 ? -37.468 7.527 -2.129 1.00 59.38 190 TYR A N 1
ATOM 1479 C CA . TYR A 1 190 ? -37.925 7.312 -0.749 1.00 59.38 190 TYR A CA 1
ATOM 1480 C C . TYR A 1 190 ? -38.312 8.600 -0.004 1.00 59.38 190 TYR A C 1
ATOM 1482 O O . TYR A 1 190 ? -38.925 8.503 1.056 1.00 59.38 190 TYR A O 1
ATOM 1490 N N . GLY A 1 191 ? -37.990 9.798 -0.513 1.00 55.88 191 GLY A N 1
ATOM 1491 C CA . GLY A 1 191 ? -38.417 11.100 0.039 1.00 55.88 191 GLY A CA 1
ATOM 1492 C C . GLY A 1 191 ? -37.947 11.446 1.468 1.00 55.88 191 GLY A C 1
ATOM 1493 O O . GLY A 1 191 ? -38.092 12.585 1.898 1.00 55.88 191 GLY A O 1
ATOM 1494 N N . THR A 1 192 ? -37.376 10.490 2.209 1.00 54.97 192 THR A N 1
ATOM 1495 C CA . THR A 1 192 ? -36.904 10.625 3.599 1.00 54.97 192 THR A CA 1
ATOM 1496 C C . THR A 1 192 ? -35.384 10.498 3.734 1.00 54.97 192 THR A C 1
ATOM 1498 O O . THR A 1 192 ? -34.870 10.471 4.853 1.00 54.97 192 THR A O 1
ATOM 1501 N N . ALA A 1 193 ? -34.653 10.362 2.624 1.00 55.91 193 ALA A N 1
ATOM 150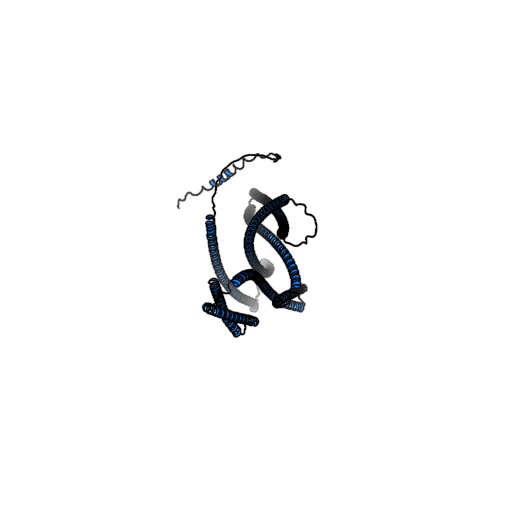2 C CA . ALA A 1 193 ? -33.195 10.294 2.636 1.00 55.91 193 ALA A CA 1
ATOM 1503 C C . ALA A 1 193 ? -32.595 11.692 2.905 1.00 55.91 193 ALA A C 1
ATOM 1505 O O . ALA A 1 193 ? -33.078 12.669 2.331 1.00 55.91 193 ALA A O 1
ATOM 1506 N N . PRO A 1 194 ? -31.557 11.824 3.753 1.00 65.19 194 PRO A N 1
ATOM 1507 C CA . PRO A 1 194 ? -30.938 13.118 4.026 1.00 65.19 194 PRO A CA 1
ATOM 1508 C C . PRO A 1 194 ? -30.360 13.723 2.740 1.00 65.19 194 PRO A C 1
ATOM 1510 O O . PRO A 1 194 ? -29.612 13.054 2.025 1.00 65.19 194 PRO A O 1
ATOM 1513 N N . GLU A 1 195 ? -30.648 14.998 2.464 1.00 67.88 195 GLU A N 1
ATOM 1514 C CA . GLU A 1 195 ? -30.179 15.707 1.256 1.00 67.88 195 GLU A CA 1
ATOM 1515 C C . GLU A 1 195 ? -28.656 15.627 1.073 1.00 67.88 195 GLU A C 1
ATOM 1517 O O . GLU A 1 195 ? -28.164 15.521 -0.046 1.00 67.88 195 GLU A O 1
ATOM 1522 N N . GLN A 1 196 ? -27.898 15.601 2.173 1.00 66.88 196 GLN A N 1
ATOM 1523 C CA . GLN A 1 196 ? -26.440 15.453 2.154 1.00 66.88 196 GLN A CA 1
ATOM 1524 C C . GLN A 1 196 ? -25.985 14.090 1.616 1.00 66.88 196 GLN A C 1
ATOM 1526 O O . GLN A 1 196 ? -24.944 14.002 0.970 1.00 66.88 196 GLN A O 1
ATOM 1531 N N . THR A 1 197 ? -26.759 13.029 1.848 1.00 67.88 197 THR A N 1
ATOM 1532 C CA . THR A 1 197 ? -26.454 11.679 1.362 1.00 67.88 197 THR A CA 1
ATOM 1533 C C . THR A 1 197 ? -26.753 11.565 -0.131 1.00 67.88 197 THR A C 1
ATOM 1535 O O . THR A 1 197 ? -25.932 11.040 -0.878 1.00 67.88 197 THR A O 1
ATOM 1538 N N . VAL A 1 198 ? -27.874 12.135 -0.588 1.00 70.12 198 VAL A N 1
ATOM 1539 C CA . VAL A 1 198 ? -28.209 12.219 -2.020 1.00 70.12 198 VAL A CA 1
ATOM 1540 C C . VAL A 1 198 ? -27.179 13.077 -2.761 1.00 70.12 198 VAL A C 1
ATOM 1542 O O . VAL A 1 198 ? -26.678 12.662 -3.804 1.00 70.12 198 VAL A O 1
ATOM 1545 N N . ALA A 1 199 ? -26.768 14.215 -2.192 1.00 71.62 199 ALA A N 1
ATOM 1546 C CA . ALA A 1 199 ? -25.736 15.074 -2.772 1.00 71.62 199 ALA A CA 1
ATOM 1547 C C . ALA A 1 199 ? -24.367 14.379 -2.873 1.00 71.62 199 ALA A C 1
ATOM 1549 O O . ALA A 1 199 ? -23.692 14.510 -3.893 1.00 71.62 199 ALA A O 1
ATOM 1550 N N . ALA A 1 200 ? -23.968 13.604 -1.857 1.00 70.06 200 ALA A N 1
ATOM 1551 C CA . ALA A 1 200 ? -22.716 12.848 -1.876 1.00 70.06 200 ALA A CA 1
ATOM 1552 C C . ALA A 1 200 ? -22.714 11.752 -2.956 1.00 70.06 200 ALA A C 1
ATOM 1554 O O . ALA A 1 200 ? -21.762 11.663 -3.730 1.00 70.06 200 ALA A O 1
ATOM 1555 N N . PHE A 1 201 ? -23.795 10.972 -3.070 1.00 68.00 201 PHE A N 1
ATOM 1556 C CA . PHE A 1 201 ? -23.912 9.948 -4.115 1.00 68.00 201 PHE A CA 1
ATOM 1557 C C . PHE A 1 201 ? -24.037 10.551 -5.520 1.00 68.00 201 PHE A C 1
ATOM 1559 O O . PHE A 1 201 ? -23.464 10.015 -6.465 1.00 68.00 201 PHE A O 1
ATOM 1566 N N . THR A 1 202 ? -24.693 11.705 -5.660 1.00 72.19 202 THR A N 1
ATOM 1567 C CA . THR A 1 202 ? -24.763 12.440 -6.935 1.00 72.19 202 THR A CA 1
ATOM 1568 C C . THR A 1 202 ? -23.389 12.969 -7.352 1.00 72.19 202 THR A C 1
ATOM 1570 O O . THR A 1 202 ? -23.021 12.880 -8.522 1.00 72.19 202 THR A O 1
ATOM 1573 N N . ALA A 1 203 ? -22.590 13.472 -6.406 1.00 73.81 203 ALA A N 1
ATOM 1574 C CA . ALA A 1 203 ? -21.222 13.908 -6.674 1.00 73.81 203 ALA A CA 1
ATOM 1575 C C . ALA A 1 203 ? -20.307 12.730 -7.053 1.00 73.81 203 ALA A C 1
ATOM 1577 O O . ALA A 1 203 ? -19.509 12.843 -7.986 1.00 73.81 203 ALA A O 1
ATOM 1578 N N . GLU A 1 204 ? -20.441 11.580 -6.382 1.00 73.44 204 GLU A N 1
ATOM 1579 C CA . GLU A 1 204 ? -19.681 10.374 -6.731 1.00 73.44 204 GLU A CA 1
ATOM 1580 C C . GLU A 1 204 ? -20.085 9.822 -8.110 1.00 73.44 204 GLU A C 1
ATOM 1582 O O . GLU A 1 204 ? -19.209 9.408 -8.877 1.00 73.44 204 GLU A O 1
ATOM 1587 N N . LEU A 1 205 ? -21.373 9.894 -8.469 1.00 75.44 205 LEU A N 1
ATOM 1588 C CA . LEU A 1 205 ? -21.887 9.551 -9.798 1.00 75.44 205 LEU A CA 1
ATOM 1589 C C . LEU A 1 205 ? -21.312 10.472 -10.887 1.00 75.44 205 LEU A C 1
ATOM 1591 O O . LEU A 1 205 ? -20.794 9.993 -11.894 1.00 75.44 205 LEU A O 1
ATOM 1595 N N . GLN A 1 206 ? -21.319 11.790 -10.670 1.00 76.44 206 GLN A N 1
ATOM 1596 C CA . GLN A 1 206 ? -20.726 12.756 -11.605 1.00 76.44 206 GLN A CA 1
ATOM 1597 C C . GLN A 1 206 ? -19.219 12.536 -11.781 1.00 76.44 206 GLN A C 1
ATOM 1599 O O . GLN A 1 206 ? -18.701 12.583 -12.898 1.00 76.44 206 GLN A O 1
ATOM 1604 N N . HIS A 1 207 ? -18.510 12.244 -10.689 1.00 78.50 207 HIS A N 1
ATOM 1605 C CA . HIS A 1 207 ? -17.084 11.939 -10.724 1.00 78.50 207 HIS A CA 1
ATOM 1606 C C . HIS A 1 207 ? -16.791 10.629 -11.478 1.00 78.50 207 HIS A C 1
ATOM 1608 O O . HIS A 1 207 ? -15.851 10.566 -12.271 1.00 78.50 207 HIS A O 1
ATOM 1614 N N . THR A 1 208 ? -17.607 9.584 -11.296 1.00 73.69 208 THR A N 1
ATOM 1615 C CA . THR A 1 208 ? -17.462 8.329 -12.060 1.00 73.69 208 THR A CA 1
ATOM 1616 C C . THR A 1 208 ? -17.827 8.491 -13.539 1.00 73.69 208 THR A C 1
ATOM 1618 O O . THR A 1 208 ? -17.129 7.940 -14.387 1.00 73.69 208 THR A O 1
ATOM 1621 N N . GLN A 1 209 ? -18.828 9.310 -13.874 1.00 72.38 209 GLN A N 1
ATOM 1622 C CA . GLN A 1 209 ? -19.162 9.681 -15.257 1.00 72.38 209 GLN A CA 1
ATOM 1623 C C . GLN A 1 209 ? -18.050 10.486 -15.947 1.00 72.38 209 GLN A C 1
ATOM 1625 O O . GLN A 1 209 ? -17.833 10.341 -17.149 1.00 72.38 209 GLN A O 1
ATOM 1630 N N . GLN A 1 210 ? -17.346 11.351 -15.212 1.00 83.12 210 GLN A N 1
ATOM 1631 C CA . GLN A 1 210 ? -16.207 12.105 -15.740 1.00 83.12 210 GLN A CA 1
ATOM 1632 C C . GLN A 1 210 ? -15.019 11.180 -16.039 1.00 83.12 210 GLN A C 1
ATOM 1634 O O . GLN A 1 210 ? -14.498 11.201 -17.151 1.00 83.12 210 GLN A O 1
ATOM 1639 N N . ARG A 1 211 ? -14.660 10.303 -15.094 1.00 75.88 211 ARG A N 1
ATOM 1640 C CA . ARG A 1 211 ? -13.574 9.327 -15.281 1.00 75.88 211 ARG A CA 1
ATOM 1641 C C . ARG A 1 211 ? -13.830 8.355 -16.433 1.00 75.88 211 ARG A C 1
ATOM 1643 O O . ARG A 1 211 ? -12.891 7.966 -17.119 1.00 75.88 211 ARG A O 1
ATOM 1650 N N . LEU A 1 212 ? -15.089 7.971 -16.662 1.00 75.00 212 LEU A N 1
ATOM 1651 C CA . LEU A 1 212 ? -15.454 7.130 -17.802 1.00 75.00 212 LEU A CA 1
ATOM 1652 C C . LEU A 1 212 ? -15.218 7.851 -19.140 1.00 75.00 212 LEU A C 1
ATOM 1654 O O . LEU A 1 212 ? -14.676 7.243 -20.058 1.00 75.00 212 LEU A O 1
ATOM 1658 N N . ARG A 1 213 ? -15.564 9.144 -19.238 1.00 78.81 213 ARG A N 1
ATOM 1659 C CA . ARG A 1 213 ? -15.325 9.952 -20.449 1.00 78.81 213 ARG A CA 1
ATOM 1660 C C . ARG A 1 213 ? -13.835 10.110 -20.755 1.00 78.81 213 ARG A C 1
ATOM 1662 O O . ARG A 1 213 ? -13.435 9.950 -21.902 1.00 78.81 213 ARG A O 1
ATOM 1669 N N . GLU A 1 214 ? -13.019 10.352 -19.734 1.00 78.50 214 GLU A N 1
ATOM 1670 C CA . GLU A 1 214 ? -11.558 10.452 -19.872 1.00 78.50 214 GLU A CA 1
ATOM 1671 C C . GLU A 1 214 ? -10.943 9.130 -20.364 1.00 78.50 214 GLU A C 1
ATOM 1673 O O . GLU A 1 214 ? -10.162 9.123 -21.317 1.00 78.50 214 GLU A O 1
ATOM 1678 N N . ALA A 1 215 ? -11.367 7.994 -19.798 1.00 67.56 215 ALA A N 1
ATOM 1679 C CA . ALA A 1 215 ? -10.919 6.674 -20.244 1.00 67.56 215 ALA A CA 1
ATOM 1680 C C . ALA A 1 215 ? -11.355 6.353 -21.690 1.00 67.56 215 ALA A C 1
ATOM 1682 O O . ALA A 1 215 ? -10.610 5.722 -22.443 1.00 67.56 215 ALA A O 1
ATOM 1683 N N . GLU A 1 216 ? -12.550 6.785 -22.110 1.00 73.12 216 GLU A N 1
ATOM 1684 C CA . GLU A 1 216 ? -13.023 6.620 -23.491 1.00 73.12 216 GLU A CA 1
ATOM 1685 C C . GLU A 1 216 ? -12.209 7.454 -24.490 1.00 73.12 216 GLU A C 1
ATOM 1687 O O . GLU A 1 216 ? -11.840 6.949 -25.554 1.00 73.12 216 GLU A O 1
ATOM 1692 N N . GLU A 1 217 ? -11.871 8.697 -24.144 1.00 82.50 217 GLU A N 1
ATOM 1693 C CA . GLU A 1 217 ? -11.018 9.555 -24.970 1.00 82.50 217 GLU A CA 1
ATOM 1694 C C . GLU A 1 217 ? -9.596 8.990 -25.109 1.00 82.50 217 GLU A C 1
ATOM 1696 O O . GLU A 1 217 ? -9.050 8.970 -26.218 1.00 82.50 217 GLU A O 1
ATOM 1701 N N . GLU A 1 218 ? -9.010 8.454 -24.036 1.00 77.19 218 GLU A N 1
ATOM 1702 C CA . GLU A 1 218 ? -7.695 7.801 -24.082 1.00 77.19 218 GLU A CA 1
ATOM 1703 C C . GLU A 1 218 ? -7.692 6.532 -24.946 1.00 77.19 218 GLU A C 1
ATOM 1705 O O . GLU A 1 218 ? -6.781 6.340 -25.757 1.00 77.19 218 GLU A O 1
ATOM 1710 N N . ILE A 1 219 ? -8.730 5.691 -24.851 1.00 75.19 219 ILE A N 1
ATOM 1711 C CA . ILE A 1 219 ? -8.871 4.503 -25.711 1.00 75.19 219 ILE A CA 1
ATOM 1712 C C . ILE A 1 219 ? -8.964 4.914 -27.185 1.00 75.19 219 ILE A C 1
ATOM 1714 O O . ILE A 1 219 ? -8.328 4.286 -28.038 1.00 75.19 219 ILE A O 1
ATOM 1718 N N . ILE A 1 220 ? -9.703 5.979 -27.508 1.00 77.88 220 ILE A N 1
ATOM 1719 C CA . ILE A 1 220 ? -9.796 6.503 -28.878 1.00 77.88 220 ILE A CA 1
ATOM 1720 C C . ILE A 1 220 ? -8.427 6.999 -29.362 1.00 77.88 220 ILE A C 1
ATOM 1722 O O . ILE A 1 220 ? -8.020 6.685 -30.483 1.00 77.88 220 ILE A O 1
ATOM 1726 N N . GLN A 1 221 ? -7.679 7.726 -28.528 1.00 77.62 221 GLN A N 1
ATOM 1727 C CA . GLN A 1 221 ? -6.338 8.202 -28.878 1.00 77.62 221 GLN A CA 1
ATOM 1728 C C . GLN A 1 221 ? -5.357 7.049 -29.122 1.00 77.62 221 GLN A C 1
ATOM 1730 O O . GLN A 1 221 ? -4.630 7.065 -30.118 1.00 77.62 221 GLN A O 1
ATOM 1735 N N . LEU A 1 222 ? -5.351 6.031 -28.258 1.00 73.56 222 LEU A N 1
ATOM 1736 C CA . LEU A 1 222 ? -4.503 4.847 -28.412 1.00 73.56 222 LEU A CA 1
ATOM 1737 C C . LEU A 1 222 ? -4.894 4.023 -29.643 1.00 73.56 222 LEU A C 1
ATOM 1739 O O . LEU A 1 222 ? -4.022 3.606 -30.403 1.00 73.56 222 LEU A O 1
ATOM 1743 N N . THR A 1 223 ? -6.191 3.875 -29.911 1.00 73.50 223 THR A N 1
ATOM 1744 C CA . THR A 1 223 ? -6.699 3.192 -31.112 1.00 73.50 223 THR A CA 1
ATOM 1745 C C . THR A 1 223 ? -6.294 3.934 -32.386 1.00 73.50 223 THR A C 1
ATOM 1747 O O . THR A 1 223 ? -5.873 3.317 -33.363 1.00 73.50 223 THR A O 1
ATOM 1750 N N . ASN A 1 224 ? -6.343 5.267 -32.381 1.00 75.12 224 ASN A N 1
ATOM 1751 C CA . ASN A 1 224 ? -5.887 6.079 -33.509 1.00 75.12 224 ASN A CA 1
ATOM 1752 C C . ASN A 1 224 ? -4.369 5.978 -33.718 1.00 75.12 224 ASN A C 1
ATOM 1754 O O . ASN A 1 224 ? -3.923 5.885 -34.862 1.00 75.12 224 ASN A O 1
ATOM 1758 N N . LYS A 1 225 ? -3.574 5.929 -32.641 1.00 72.62 225 LYS A N 1
ATOM 1759 C CA . LYS A 1 225 ? -2.124 5.673 -32.717 1.00 72.62 225 LYS A CA 1
ATOM 1760 C C . LYS A 1 225 ? -1.826 4.279 -33.274 1.00 72.62 225 LYS A C 1
ATOM 1762 O O . LYS A 1 225 ? -0.973 4.157 -34.149 1.00 72.62 225 LYS A O 1
ATOM 1767 N N . LEU A 1 226 ? -2.570 3.258 -32.845 1.00 71.81 226 LEU A N 1
ATOM 1768 C CA . LEU A 1 226 ? -2.445 1.888 -33.342 1.00 71.81 226 LEU A CA 1
ATOM 1769 C C . LEU A 1 226 ? -2.809 1.787 -34.829 1.00 71.81 226 LEU A C 1
ATOM 1771 O O . LEU A 1 226 ? -2.071 1.194 -35.612 1.00 71.81 226 LEU A O 1
ATOM 1775 N N . ASN A 1 227 ? -3.902 2.429 -35.243 1.00 70.94 227 ASN A N 1
ATOM 1776 C CA . ASN A 1 227 ? -4.299 2.499 -36.647 1.00 70.94 227 ASN A CA 1
ATOM 1777 C C . ASN A 1 227 ? -3.261 3.254 -37.487 1.00 70.94 227 ASN A C 1
ATOM 1779 O O . ASN A 1 227 ? -2.942 2.819 -38.591 1.00 70.94 227 ASN A O 1
ATOM 1783 N N . ALA A 1 228 ? -2.683 4.341 -36.968 1.00 70.75 228 ALA A N 1
ATOM 1784 C CA . ALA A 1 228 ? -1.614 5.074 -37.641 1.00 70.75 228 ALA A CA 1
ATOM 1785 C C . ALA A 1 228 ? -0.321 4.247 -37.763 1.00 70.75 228 ALA A C 1
ATOM 1787 O O . ALA A 1 228 ? 0.325 4.294 -38.808 1.00 70.75 228 ALA A O 1
ATOM 1788 N N . ALA A 1 229 ? 0.038 3.465 -36.741 1.00 64.00 229 ALA A N 1
ATOM 1789 C CA . ALA A 1 229 ? 1.165 2.534 -36.788 1.00 64.00 229 ALA A CA 1
ATOM 1790 C C . ALA A 1 229 ? 0.908 1.394 -37.791 1.00 64.00 229 ALA A C 1
ATOM 1792 O O . ALA A 1 229 ? 1.742 1.127 -38.651 1.00 64.00 229 ALA A O 1
ATOM 1793 N N . GLY A 1 230 ? -0.288 0.798 -37.782 1.00 61.56 230 GLY A N 1
ATOM 1794 C CA . GLY A 1 230 ? -0.687 -0.239 -38.739 1.00 61.56 230 GLY A CA 1
ATOM 1795 C C . GLY A 1 230 ? -0.848 0.259 -40.183 1.00 61.56 230 GLY A C 1
ATOM 1796 O O . GLY A 1 230 ? -0.734 -0.525 -41.125 1.00 61.56 230 GLY A O 1
ATOM 1797 N N . VAL A 1 231 ? -1.115 1.552 -40.396 1.00 62.00 231 VAL A N 1
ATOM 1798 C CA . VAL A 1 231 ? -1.034 2.192 -41.722 1.00 62.00 231 VAL A CA 1
ATOM 1799 C C . VAL A 1 231 ? 0.425 2.396 -42.124 1.00 62.00 231 VAL A C 1
ATOM 1801 O O . VAL A 1 231 ? 0.763 2.041 -43.245 1.00 62.00 231 VAL A O 1
ATOM 1804 N N . ARG A 1 232 ? 1.298 2.864 -41.218 1.00 56.44 232 ARG A N 1
ATOM 1805 C CA . ARG A 1 232 ? 2.740 3.036 -41.481 1.00 56.44 232 ARG A CA 1
ATOM 1806 C C . ARG A 1 232 ? 3.444 1.732 -41.853 1.00 56.44 232 ARG A C 1
ATOM 1808 O O . ARG A 1 232 ? 4.252 1.736 -42.772 1.00 56.44 232 ARG A O 1
ATOM 1815 N N . VAL A 1 233 ? 3.087 0.625 -41.200 1.00 54.84 233 VAL A N 1
ATOM 1816 C CA . VAL A 1 233 ? 3.575 -0.727 -41.533 1.00 54.84 233 VAL A CA 1
ATOM 1817 C C . VAL A 1 233 ? 3.090 -1.178 -42.918 1.00 54.84 233 VAL A C 1
ATOM 1819 O O . VAL A 1 233 ? 3.823 -1.825 -43.657 1.00 54.84 233 VAL A O 1
ATOM 1822 N N . ARG A 1 234 ? 1.870 -0.801 -43.326 1.00 50.75 234 ARG A N 1
ATOM 1823 C CA . ARG A 1 234 ? 1.346 -1.120 -44.666 1.00 50.75 234 ARG A CA 1
ATOM 1824 C C . ARG A 1 234 ? 1.919 -0.225 -45.766 1.00 50.75 234 ARG A C 1
ATOM 1826 O O . ARG A 1 234 ? 2.123 -0.709 -46.875 1.00 50.75 234 ARG A O 1
ATOM 1833 N N . THR A 1 235 ? 2.194 1.049 -45.486 1.00 51.53 235 THR A N 1
ATOM 1834 C CA . THR A 1 235 ? 2.817 1.966 -46.453 1.00 51.53 235 THR A CA 1
ATOM 1835 C C . THR A 1 235 ? 4.300 1.663 -46.640 1.00 51.53 235 THR A C 1
ATOM 1837 O O . THR A 1 235 ? 4.740 1.594 -47.778 1.00 51.53 235 THR A O 1
ATOM 1840 N N . SER A 1 236 ? 5.048 1.319 -45.584 1.00 51.41 236 SER A N 1
ATOM 1841 C CA . SER A 1 236 ? 6.453 0.888 -45.714 1.00 51.41 236 SER A CA 1
ATOM 1842 C C . SER A 1 236 ? 6.617 -0.417 -46.507 1.00 51.41 236 SER A C 1
ATOM 1844 O O . SER A 1 236 ? 7.657 -0.651 -47.122 1.00 51.41 236 SER A O 1
ATOM 1846 N N . GLN A 1 237 ? 5.571 -1.247 -46.557 1.00 43.97 237 GLN A N 1
ATOM 1847 C CA . GLN A 1 237 ? 5.517 -2.445 -47.395 1.00 43.97 237 GLN A CA 1
ATOM 1848 C C . GLN A 1 237 ? 5.071 -2.149 -48.842 1.00 43.97 237 GLN A C 1
ATOM 1850 O O . GLN A 1 237 ? 5.432 -2.894 -49.750 1.00 43.97 237 GLN A O 1
ATOM 1855 N N . SER A 1 238 ? 4.337 -1.050 -49.058 1.00 44.59 238 SER A N 1
ATOM 1856 C CA . SER A 1 238 ? 3.851 -0.565 -50.362 1.00 44.59 238 SER A CA 1
ATOM 1857 C C . SER A 1 238 ? 4.832 0.373 -51.080 1.00 44.59 238 SER A C 1
ATOM 1859 O O . SER A 1 238 ? 4.787 0.474 -52.304 1.00 44.59 238 SER A O 1
ATOM 1861 N N . ASP A 1 239 ? 5.728 1.050 -50.360 1.00 46.38 239 ASP A N 1
ATOM 1862 C CA . ASP A 1 239 ? 6.672 2.028 -50.924 1.00 46.38 239 ASP A CA 1
ATOM 1863 C C . ASP A 1 239 ? 7.873 1.373 -51.635 1.00 46.38 239 ASP A C 1
ATOM 1865 O O . ASP A 1 239 ? 8.760 2.060 -52.147 1.00 46.38 239 ASP A O 1
ATOM 1869 N N . LYS A 1 240 ? 7.874 0.037 -51.755 1.00 48.81 240 LYS A N 1
ATOM 1870 C CA . LYS A 1 240 ? 8.823 -0.715 -52.590 1.00 48.81 240 LYS A CA 1
ATOM 1871 C C . LYS A 1 240 ? 8.684 -0.435 -54.098 1.00 48.81 240 LYS A C 1
ATOM 1873 O O . LYS A 1 240 ? 9.618 -0.758 -54.823 1.00 48.81 240 LYS A O 1
ATOM 1878 N N . ASP A 1 241 ? 7.619 0.241 -54.553 1.00 44.91 241 ASP A N 1
ATOM 1879 C CA . ASP A 1 241 ? 7.355 0.456 -55.990 1.00 44.91 241 ASP A CA 1
ATOM 1880 C C . ASP A 1 241 ? 7.325 1.931 -56.474 1.00 44.91 241 ASP A C 1
ATOM 1882 O O . ASP A 1 241 ? 6.930 2.188 -57.612 1.00 44.91 241 ASP A O 1
ATOM 1886 N N . GLY A 1 242 ? 7.751 2.938 -55.690 1.00 43.88 242 GLY A N 1
ATOM 1887 C CA . GLY A 1 242 ? 7.380 4.335 -56.006 1.00 43.88 242 GLY A CA 1
ATOM 1888 C C . GLY A 1 242 ? 8.391 5.474 -55.802 1.00 43.88 242 GLY A C 1
ATOM 1889 O O . GLY A 1 242 ? 8.221 6.282 -54.903 1.00 43.88 242 GLY A O 1
ATOM 1890 N N . ASN A 1 243 ? 9.287 5.674 -56.777 1.00 47.22 243 ASN A N 1
ATOM 1891 C CA . ASN A 1 243 ? 9.798 6.980 -57.254 1.00 47.22 243 ASN A CA 1
ATOM 1892 C C . ASN A 1 243 ? 10.714 7.849 -56.337 1.00 47.22 243 ASN A C 1
ATOM 1894 O O . ASN A 1 243 ? 10.312 8.444 -55.337 1.00 47.22 243 ASN A O 1
ATOM 1898 N N . ALA A 1 244 ? 11.946 8.085 -56.809 1.00 49.34 244 ALA A N 1
ATOM 1899 C CA . ALA A 1 244 ? 13.062 8.752 -56.115 1.00 49.34 244 ALA A CA 1
ATOM 1900 C C . ALA A 1 244 ? 12.857 10.233 -55.710 1.00 49.34 244 ALA A C 1
ATOM 1902 O O . ALA A 1 244 ? 13.696 10.807 -55.018 1.00 49.34 244 ALA A O 1
ATOM 1903 N N . ARG A 1 245 ? 11.756 10.881 -56.114 1.00 45.91 245 ARG A N 1
ATOM 1904 C CA . ARG A 1 245 ? 11.461 12.284 -55.756 1.00 45.91 245 ARG A CA 1
ATOM 1905 C C . ARG A 1 245 ? 10.603 12.424 -54.491 1.00 45.91 245 ARG A C 1
ATOM 1907 O O . ARG A 1 245 ? 10.663 13.469 -53.851 1.00 45.91 245 ARG A O 1
ATOM 1914 N N . ALA A 1 246 ? 9.865 11.377 -54.109 1.00 50.00 246 ALA A N 1
ATOM 1915 C CA . ALA A 1 246 ? 9.152 11.306 -52.831 1.00 50.00 246 ALA A CA 1
ATOM 1916 C C . ALA A 1 246 ? 10.105 10.978 -51.668 1.00 50.00 246 ALA A C 1
ATOM 1918 O O . ALA A 1 246 ? 9.921 11.500 -50.573 1.00 50.00 246 ALA A O 1
ATOM 1919 N N . ALA A 1 247 ? 11.178 10.222 -51.933 1.00 51.56 247 ALA A N 1
ATOM 1920 C CA . ALA A 1 247 ? 12.202 9.865 -50.949 1.00 51.56 247 ALA A CA 1
ATOM 1921 C C . ALA A 1 247 ? 12.890 11.088 -50.316 1.00 51.56 247 ALA A C 1
ATOM 1923 O O . ALA A 1 247 ? 13.107 11.099 -49.117 1.00 51.56 247 ALA A O 1
ATOM 1924 N N . LEU A 1 248 ? 13.153 12.166 -51.067 1.00 47.12 248 LEU A N 1
ATOM 1925 C CA . LEU A 1 248 ? 13.797 13.367 -50.506 1.00 47.12 248 LEU A CA 1
ATOM 1926 C C . LEU A 1 248 ? 12.856 14.229 -49.646 1.00 47.12 248 LEU A C 1
ATOM 1928 O O . LEU A 1 248 ? 13.304 14.839 -48.679 1.00 47.12 248 LEU A O 1
ATOM 1932 N N . VAL A 1 249 ? 11.559 14.290 -49.974 1.00 49.12 249 VAL A N 1
ATOM 1933 C CA . VAL A 1 249 ? 10.559 15.011 -49.159 1.00 49.12 249 VAL A CA 1
ATOM 1934 C C . VAL A 1 249 ? 10.167 14.178 -47.936 1.00 49.12 249 VAL A C 1
ATOM 1936 O O . VAL A 1 249 ? 10.013 14.731 -46.850 1.00 49.12 249 VAL A O 1
ATOM 1939 N N . SER A 1 250 ? 10.088 12.854 -48.096 1.00 55.69 250 SER A N 1
ATOM 1940 C CA . SER A 1 250 ? 9.919 11.897 -47.005 1.00 55.69 250 SER A CA 1
ATOM 1941 C C . SER A 1 250 ? 11.124 11.909 -46.069 1.00 55.69 250 SER A C 1
ATOM 1943 O O . SER A 1 250 ? 10.919 11.990 -44.876 1.00 55.69 250 SER A O 1
ATOM 1945 N N . ASP A 1 251 ? 12.363 11.951 -46.559 1.00 52.12 251 ASP A N 1
ATOM 1946 C CA . ASP A 1 251 ? 13.564 12.032 -45.715 1.00 52.12 251 ASP A CA 1
ATOM 1947 C C . ASP A 1 251 ? 13.640 13.334 -44.909 1.00 52.12 251 ASP A C 1
ATOM 1949 O O . ASP A 1 251 ? 14.142 13.337 -43.791 1.00 52.12 251 ASP A O 1
ATOM 1953 N N . VAL A 1 252 ? 13.168 14.461 -45.452 1.00 54.62 252 VAL A N 1
ATOM 1954 C CA . VAL A 1 252 ? 13.111 15.731 -44.704 1.00 54.62 252 VAL A CA 1
ATOM 1955 C C . VAL A 1 252 ? 11.957 15.722 -43.697 1.00 54.62 252 VAL A C 1
ATOM 1957 O O . VAL A 1 252 ? 12.129 16.198 -42.580 1.00 54.62 252 VAL A O 1
ATOM 1960 N N . ALA A 1 253 ? 10.803 15.147 -44.046 1.00 54.00 253 ALA A N 1
ATOM 1961 C CA . ALA A 1 253 ? 9.678 14.990 -43.124 1.00 54.00 253 ALA A CA 1
ATOM 1962 C C . ALA A 1 253 ? 9.967 13.967 -42.010 1.00 54.00 253 ALA A C 1
ATOM 1964 O O . ALA A 1 253 ? 9.594 14.204 -40.866 1.00 54.00 253 ALA A O 1
ATOM 1965 N N . VAL A 1 254 ? 10.672 12.879 -42.330 1.00 57.88 254 VAL A N 1
ATOM 1966 C CA . VAL A 1 254 ? 11.161 11.858 -41.396 1.00 57.88 254 VAL A CA 1
ATOM 1967 C C . VAL A 1 254 ? 12.245 12.452 -40.514 1.00 57.88 254 VAL A C 1
ATOM 1969 O O . VAL A 1 254 ? 12.094 12.384 -39.309 1.00 57.88 254 VAL A O 1
ATOM 1972 N N . ARG A 1 255 ? 13.240 13.174 -41.053 1.00 57.84 255 ARG A N 1
ATOM 1973 C CA . ARG A 1 255 ? 14.223 13.878 -40.208 1.00 57.84 255 ARG A CA 1
ATOM 1974 C C . ARG A 1 255 ? 13.579 14.898 -39.274 1.00 57.84 255 ARG A C 1
ATOM 1976 O O . ARG A 1 255 ? 14.005 14.980 -38.132 1.00 57.84 255 ARG A O 1
ATOM 1983 N N . ASN A 1 256 ? 12.564 15.641 -39.724 1.00 64.44 256 ASN A N 1
ATOM 1984 C CA . ASN A 1 256 ? 11.846 16.587 -38.865 1.00 64.44 256 ASN A CA 1
ATOM 1985 C C . ASN A 1 256 ? 11.023 15.866 -37.784 1.00 64.44 256 ASN A C 1
ATOM 1987 O O . ASN A 1 256 ? 11.044 16.276 -36.628 1.00 64.44 256 ASN A O 1
ATOM 1991 N N . ALA A 1 257 ? 10.349 14.767 -38.137 1.00 66.06 257 ALA A N 1
ATOM 1992 C CA . ALA A 1 257 ? 9.618 13.934 -37.187 1.00 66.06 257 ALA A CA 1
ATOM 1993 C C . ALA A 1 257 ? 10.553 13.212 -36.201 1.00 66.06 257 ALA A C 1
ATOM 1995 O O . ALA A 1 257 ? 10.206 13.092 -35.032 1.00 66.06 257 ALA A O 1
ATOM 1996 N N . ASP A 1 258 ? 11.742 12.798 -36.637 1.00 64.94 258 ASP A N 1
ATOM 1997 C CA . ASP A 1 258 ? 12.784 12.184 -35.814 1.00 64.94 258 ASP A CA 1
ATOM 1998 C C . ASP A 1 258 ? 13.434 13.219 -34.893 1.00 64.94 258 ASP A C 1
ATOM 2000 O O . ASP A 1 258 ? 13.720 12.915 -33.738 1.00 64.94 258 ASP A O 1
ATOM 2004 N N . THR A 1 259 ? 13.615 14.467 -35.344 1.00 71.50 259 THR A N 1
ATOM 2005 C CA . THR A 1 259 ? 14.031 15.559 -34.455 1.00 71.50 259 THR A CA 1
ATOM 2006 C C . THR A 1 259 ? 12.937 15.927 -33.463 1.00 71.50 259 THR A C 1
ATOM 2008 O O . THR A 1 259 ? 13.245 16.114 -32.291 1.00 71.50 259 THR A O 1
ATOM 2011 N N . ASP A 1 260 ? 11.666 15.977 -33.865 1.00 73.69 260 ASP A N 1
ATOM 2012 C CA . ASP A 1 260 ? 10.552 16.261 -32.952 1.00 73.69 260 ASP A CA 1
ATOM 2013 C C . ASP A 1 260 ? 10.381 15.131 -31.928 1.00 73.69 260 ASP A C 1
ATOM 2015 O O . ASP A 1 260 ? 10.217 15.396 -30.736 1.00 73.69 260 ASP A O 1
ATOM 2019 N N . LEU A 1 261 ? 10.500 13.875 -32.365 1.00 72.12 261 LEU A N 1
ATOM 2020 C CA . LEU A 1 261 ? 10.491 12.696 -31.503 1.00 72.12 261 LEU A CA 1
ATOM 2021 C C . LEU A 1 261 ? 11.712 12.675 -30.582 1.00 72.12 261 LEU A C 1
ATOM 2023 O O . LEU A 1 261 ? 11.558 12.431 -29.393 1.00 72.12 261 LEU A O 1
ATOM 2027 N N . GLY A 1 262 ? 12.902 12.999 -31.088 1.00 76.88 262 GLY A N 1
ATOM 2028 C CA . GLY A 1 262 ? 14.120 13.129 -30.290 1.00 76.88 262 GLY A CA 1
ATOM 2029 C C . GLY A 1 262 ? 14.012 14.236 -29.240 1.00 76.88 262 GLY A C 1
ATOM 2030 O O . GLY A 1 262 ? 14.440 14.053 -28.104 1.00 76.88 262 GLY A O 1
ATOM 2031 N N . THR A 1 263 ? 13.361 15.353 -29.571 1.00 79.38 263 THR A N 1
ATOM 2032 C CA . THR A 1 263 ? 13.115 16.459 -28.631 1.00 79.38 263 THR A CA 1
ATOM 2033 C C . THR A 1 263 ? 12.061 16.078 -27.586 1.00 79.38 263 THR A C 1
ATOM 2035 O O . THR A 1 263 ? 12.210 16.406 -26.410 1.00 79.38 263 THR A O 1
ATOM 2038 N N . GLN A 1 264 ? 11.017 15.343 -27.982 1.00 74.56 264 GLN A N 1
ATOM 2039 C CA . GLN A 1 264 ? 10.004 14.811 -27.065 1.00 74.56 264 GLN A CA 1
ATOM 2040 C C . GLN A 1 264 ? 10.573 13.728 -26.147 1.00 74.56 264 GLN A C 1
ATOM 2042 O O . GLN A 1 264 ? 10.282 13.749 -24.956 1.00 74.56 264 GLN A O 1
ATOM 2047 N N . LEU A 1 265 ? 11.416 12.831 -26.663 1.00 73.69 265 LEU A N 1
ATOM 2048 C CA . LEU A 1 265 ? 12.127 11.822 -25.879 1.00 73.69 265 LEU A CA 1
ATOM 2049 C C . LEU A 1 265 ? 13.109 12.477 -24.911 1.00 73.69 265 LEU A C 1
ATOM 2051 O O . LEU A 1 265 ? 13.100 12.133 -23.738 1.00 73.69 265 LEU A O 1
ATOM 2055 N N . ALA A 1 266 ? 13.877 13.478 -25.347 1.00 77.12 266 ALA A N 1
ATOM 2056 C CA . ALA A 1 266 ? 14.745 14.246 -24.457 1.00 77.12 266 ALA A CA 1
ATOM 2057 C C . ALA A 1 266 ? 13.941 14.961 -23.356 1.00 77.12 266 ALA A C 1
ATOM 2059 O O . ALA A 1 266 ? 14.303 14.901 -22.184 1.00 77.12 266 ALA A O 1
ATOM 2060 N N . SER A 1 267 ? 12.805 15.581 -23.697 1.00 81.88 267 SER A N 1
ATOM 2061 C CA . SER A 1 267 ? 11.924 16.214 -22.708 1.00 81.88 267 SER A CA 1
ATOM 2062 C C . SER A 1 267 ? 11.264 15.201 -21.766 1.00 81.88 267 SER A C 1
ATOM 2064 O O . SER A 1 267 ? 11.044 15.519 -20.598 1.00 81.88 267 SER A O 1
ATOM 2066 N N . ALA A 1 268 ? 10.929 14.005 -22.254 1.00 78.88 268 ALA A N 1
ATOM 2067 C CA . ALA A 1 268 ? 10.355 12.928 -21.456 1.00 78.88 268 ALA A CA 1
ATOM 2068 C C . ALA A 1 268 ? 11.399 12.310 -20.519 1.00 78.88 268 ALA A C 1
ATOM 2070 O O . ALA A 1 268 ? 11.080 12.048 -19.366 1.00 78.88 268 ALA A O 1
ATOM 2071 N N . LEU A 1 269 ? 12.645 12.148 -20.971 1.00 83.12 269 LEU A N 1
ATOM 2072 C CA . LEU A 1 269 ? 13.762 11.695 -20.143 1.00 83.12 269 LEU A CA 1
ATOM 2073 C C . LEU A 1 269 ? 14.046 12.687 -19.013 1.00 83.12 269 LEU A C 1
ATOM 2075 O O . LEU A 1 269 ? 14.074 12.275 -17.861 1.00 83.12 269 LEU A O 1
ATOM 2079 N N . VAL A 1 270 ? 14.101 13.991 -19.302 1.00 86.75 270 VAL A N 1
ATOM 2080 C CA . VAL A 1 270 ? 14.258 15.030 -18.265 1.00 86.75 270 VAL A CA 1
ATOM 2081 C C . VAL A 1 270 ? 13.077 15.043 -17.281 1.00 86.75 270 VAL A C 1
ATOM 2083 O O . VAL A 1 270 ? 13.252 15.277 -16.086 1.00 86.75 270 VAL A O 1
ATOM 2086 N N . ALA A 1 271 ? 11.850 14.790 -17.751 1.00 82.12 271 ALA A N 1
ATOM 2087 C CA . ALA A 1 271 ? 10.684 14.678 -16.873 1.00 82.12 271 ALA A CA 1
ATOM 2088 C C . ALA A 1 271 ? 10.722 13.406 -16.006 1.00 82.12 271 ALA A C 1
ATOM 2090 O O . ALA A 1 271 ? 10.305 13.443 -14.849 1.00 82.12 271 ALA A O 1
ATOM 2091 N N . LEU A 1 272 ? 11.231 12.295 -16.546 1.00 77.88 272 LEU A N 1
ATOM 2092 C CA . LEU A 1 272 ? 11.423 11.040 -15.821 1.00 77.88 272 LEU A CA 1
ATOM 2093 C C . LEU A 1 272 ? 12.562 11.133 -14.801 1.00 77.88 272 LEU A C 1
ATOM 2095 O O . LEU A 1 272 ? 12.398 10.614 -13.702 1.00 77.88 272 LEU A O 1
ATOM 2099 N N . GLU A 1 273 ? 13.655 11.829 -15.118 1.00 85.62 273 GLU A N 1
ATOM 2100 C CA . GLU A 1 273 ? 14.737 12.151 -14.178 1.00 85.62 273 GLU A CA 1
ATOM 2101 C C . GLU A 1 273 ? 14.207 12.988 -13.012 1.00 85.62 273 GLU A C 1
ATOM 2103 O O . GLU A 1 273 ? 14.361 12.589 -11.863 1.00 85.62 273 GLU A O 1
ATOM 2108 N N . ARG A 1 274 ? 13.448 14.059 -13.283 1.00 84.00 274 ARG A N 1
ATOM 2109 C CA . ARG A 1 274 ? 12.798 14.851 -12.222 1.00 84.00 274 ARG A CA 1
ATOM 2110 C C . ARG A 1 274 ? 11.832 14.035 -11.367 1.00 84.00 274 ARG A C 1
ATOM 2112 O O . ARG A 1 274 ? 11.802 14.191 -10.153 1.00 84.00 274 ARG A O 1
ATOM 2119 N N . LEU A 1 275 ? 11.048 13.145 -11.976 1.00 82.38 275 LEU A N 1
ATOM 2120 C CA . LEU A 1 275 ? 10.169 12.236 -11.234 1.00 82.38 275 LEU A CA 1
ATOM 2121 C C . LEU A 1 275 ? 10.953 11.205 -10.413 1.00 82.38 275 LEU A C 1
ATOM 2123 O O . LEU A 1 275 ? 10.469 10.777 -9.365 1.00 82.38 275 LEU A O 1
ATOM 2127 N N . ALA A 1 276 ? 12.125 10.773 -10.878 1.00 79.56 276 ALA A N 1
ATOM 2128 C CA . ALA A 1 276 ? 13.011 9.894 -10.125 1.00 79.56 276 ALA A CA 1
ATOM 2129 C C . ALA A 1 276 ? 13.613 10.632 -8.920 1.00 79.56 276 ALA A C 1
ATOM 2131 O O . ALA A 1 276 ? 13.520 10.114 -7.811 1.00 79.56 276 ALA A O 1
ATOM 2132 N N . GLU A 1 277 ? 14.093 11.863 -9.109 1.00 84.31 277 GLU A N 1
ATOM 2133 C CA . GLU A 1 277 ? 14.579 12.747 -8.040 1.00 84.31 277 GLU A CA 1
ATOM 2134 C C . GLU A 1 277 ? 13.482 13.041 -7.002 1.00 84.31 277 GLU A C 1
ATOM 2136 O O . GLU A 1 277 ? 13.706 12.925 -5.798 1.00 84.31 277 GLU A O 1
ATOM 2141 N N . GLU A 1 278 ? 12.255 13.354 -7.438 1.00 82.44 278 GLU A N 1
ATOM 2142 C CA . GLU A 1 278 ? 11.113 13.563 -6.537 1.00 82.44 278 GLU A CA 1
ATOM 2143 C C . GLU A 1 278 ? 10.743 12.287 -5.766 1.00 82.44 278 GLU A C 1
ATOM 2145 O O . GLU A 1 278 ? 10.377 12.353 -4.589 1.00 82.44 278 GLU A O 1
ATOM 2150 N N . ARG A 1 279 ? 10.846 11.112 -6.403 1.00 81.75 279 ARG A N 1
ATOM 2151 C CA . ARG A 1 279 ? 10.618 9.813 -5.748 1.00 81.75 279 ARG A CA 1
ATOM 2152 C C . ARG A 1 279 ? 11.710 9.487 -4.739 1.00 81.75 279 ARG A C 1
ATOM 2154 O O . ARG A 1 279 ? 11.384 8.948 -3.685 1.00 81.75 279 ARG A O 1
ATOM 2161 N N . GLU A 1 280 ? 12.962 9.807 -5.039 1.00 84.12 280 GLU A N 1
ATOM 2162 C CA . GLU A 1 280 ? 14.095 9.615 -4.137 1.00 84.12 280 GLU A CA 1
ATOM 2163 C C . GLU A 1 280 ? 13.991 10.548 -2.925 1.00 84.12 280 GLU A C 1
ATOM 2165 O O . GLU A 1 280 ? 14.010 10.074 -1.792 1.00 84.12 280 GLU A O 1
ATOM 2170 N N . ALA A 1 281 ? 13.701 11.834 -3.138 1.00 81.88 281 ALA A N 1
ATOM 2171 C CA . ALA A 1 281 ? 13.451 12.791 -2.059 1.00 81.88 281 ALA A CA 1
ATOM 2172 C C . ALA A 1 281 ? 12.232 12.403 -1.196 1.00 81.88 281 ALA A C 1
ATOM 2174 O O . ALA A 1 281 ? 12.222 12.591 0.024 1.00 81.88 281 ALA A O 1
ATOM 2175 N N . ALA A 1 282 ? 11.182 11.841 -1.806 1.00 80.44 282 ALA A N 1
ATOM 2176 C CA . ALA A 1 282 ? 10.026 11.329 -1.075 1.00 80.44 282 ALA A CA 1
ATOM 2177 C C . ALA A 1 282 ? 10.353 10.060 -0.271 1.00 80.44 282 ALA A C 1
ATOM 2179 O O . ALA A 1 282 ? 9.816 9.896 0.827 1.00 80.44 282 ALA A O 1
ATOM 2180 N N . LEU A 1 283 ? 11.217 9.181 -0.791 1.00 83.62 283 LEU A N 1
ATOM 2181 C CA . LEU A 1 283 ? 11.706 7.997 -0.082 1.00 83.62 283 LEU A CA 1
ATOM 2182 C C . LEU A 1 283 ? 12.599 8.387 1.095 1.00 83.62 283 LEU A C 1
ATOM 2184 O O . LEU A 1 283 ? 12.350 7.905 2.192 1.00 83.62 283 LEU A O 1
ATOM 2188 N N . GLU A 1 284 ? 13.540 9.312 0.906 1.00 84.31 284 GLU A N 1
ATOM 2189 C CA . GLU A 1 284 ? 14.406 9.829 1.974 1.00 84.31 284 GLU A CA 1
ATOM 2190 C C . GLU A 1 284 ? 13.572 10.465 3.099 1.00 84.31 284 GLU A C 1
ATOM 2192 O O . GLU A 1 284 ? 13.750 10.183 4.286 1.00 84.31 284 GLU A O 1
ATOM 2197 N N . LYS A 1 285 ? 12.549 11.247 2.734 1.00 85.06 285 LYS A N 1
ATOM 2198 C CA . LYS A 1 285 ? 11.606 11.808 3.707 1.00 85.06 285 LYS A CA 1
ATOM 2199 C C . LYS A 1 285 ? 10.758 10.735 4.396 1.00 85.06 285 LYS A C 1
ATOM 2201 O O . LYS A 1 285 ? 10.419 10.890 5.569 1.00 85.06 285 LYS A O 1
ATOM 2206 N N . ALA A 1 286 ? 10.383 9.666 3.693 1.00 81.19 286 ALA A N 1
ATOM 2207 C CA . ALA A 1 286 ? 9.644 8.553 4.280 1.00 81.19 286 ALA A CA 1
ATOM 2208 C C . ALA A 1 286 ? 10.507 7.774 5.282 1.00 81.19 286 ALA A C 1
ATOM 2210 O O . ALA A 1 286 ? 10.027 7.508 6.382 1.00 81.19 286 ALA A O 1
ATOM 2211 N N . THR A 1 287 ? 11.774 7.505 4.956 1.00 82.25 287 THR A N 1
ATOM 2212 C CA . THR A 1 287 ? 12.722 6.851 5.867 1.00 82.25 287 THR A CA 1
ATOM 2213 C C . THR A 1 287 ? 13.014 7.721 7.086 1.00 82.25 287 THR A C 1
ATOM 2215 O O . THR A 1 287 ? 12.968 7.226 8.207 1.00 82.25 287 THR A O 1
ATOM 2218 N N . GLU A 1 288 ? 13.184 9.040 6.920 1.00 85.19 288 GLU A N 1
ATOM 2219 C CA . GLU A 1 288 ? 13.318 9.958 8.062 1.00 85.19 288 GLU A CA 1
ATOM 2220 C C . GLU A 1 288 ? 12.081 9.952 8.975 1.00 85.19 288 GLU A C 1
ATOM 2222 O O . GLU A 1 288 ? 12.191 10.072 10.198 1.00 85.19 288 GLU A O 1
ATOM 2227 N N . MET A 1 289 ? 10.875 9.880 8.400 1.00 86.62 289 MET A N 1
ATOM 2228 C CA . MET A 1 289 ? 9.649 9.790 9.195 1.00 86.62 289 MET A CA 1
ATOM 2229 C C . MET A 1 289 ? 9.533 8.441 9.905 1.00 86.62 289 MET A C 1
ATOM 2231 O O . MET A 1 289 ? 9.066 8.414 11.038 1.00 86.62 289 MET A O 1
ATOM 2235 N N . GLU A 1 290 ? 9.957 7.347 9.278 1.00 84.25 290 GLU A N 1
ATOM 2236 C CA . GLU A 1 290 ? 9.941 6.003 9.864 1.00 84.25 290 GLU A CA 1
ATOM 2237 C C . GLU A 1 290 ? 10.934 5.874 11.029 1.00 84.25 290 GLU A C 1
ATOM 2239 O O . GLU A 1 290 ? 10.587 5.342 12.087 1.00 84.25 290 GLU A O 1
ATOM 2244 N N . GLU A 1 291 ? 12.121 6.473 10.904 1.00 88.38 291 GLU A N 1
ATOM 2245 C CA . GLU A 1 291 ? 13.065 6.617 12.015 1.00 88.38 291 GLU A CA 1
ATOM 2246 C C . GLU A 1 291 ? 12.466 7.459 13.149 1.00 88.38 291 GLU A C 1
ATOM 2248 O O . GLU A 1 291 ? 12.501 7.054 14.313 1.00 88.38 291 GLU A O 1
ATOM 2253 N N . ARG A 1 292 ? 11.834 8.599 12.828 1.00 89.94 292 ARG A N 1
ATOM 2254 C CA . ARG A 1 292 ? 11.141 9.427 13.831 1.00 89.94 292 ARG A CA 1
ATOM 2255 C C . ARG A 1 292 ? 10.019 8.661 14.532 1.00 89.94 292 ARG A C 1
ATOM 2257 O O . ARG A 1 292 ? 9.909 8.746 15.752 1.00 89.94 292 ARG A O 1
ATOM 2264 N N . VAL A 1 293 ? 9.208 7.899 13.801 1.00 85.81 293 VAL A N 1
ATOM 2265 C CA . VAL A 1 293 ? 8.149 7.065 14.388 1.00 85.81 293 VAL A CA 1
ATOM 2266 C C . VAL A 1 293 ? 8.754 5.997 15.294 1.00 85.81 293 VAL A C 1
ATOM 2268 O O . VAL A 1 293 ? 8.297 5.857 16.422 1.00 85.81 293 VAL A O 1
ATOM 2271 N N . SER A 1 294 ? 9.832 5.334 14.873 1.00 86.62 294 SER A N 1
ATOM 2272 C CA . SER A 1 294 ? 10.525 4.329 15.691 1.00 86.62 294 SER A CA 1
ATOM 2273 C C . SER A 1 294 ? 11.050 4.916 17.005 1.00 86.62 294 SER A C 1
ATOM 2275 O O . SER A 1 294 ? 10.842 4.332 18.068 1.00 86.62 294 SER A O 1
ATOM 2277 N N . THR A 1 295 ? 11.658 6.109 16.960 1.00 90.31 295 THR A N 1
ATOM 2278 C CA . THR A 1 295 ? 12.110 6.801 18.181 1.00 90.31 295 THR A CA 1
ATOM 2279 C C . THR A 1 295 ? 10.945 7.170 19.101 1.00 90.31 295 THR A C 1
ATOM 2281 O O . THR A 1 295 ? 11.013 6.924 20.303 1.00 90.31 295 THR A O 1
ATOM 2284 N N . LEU A 1 296 ? 9.836 7.677 18.548 1.00 87.00 296 LEU A N 1
ATOM 2285 C CA . LEU A 1 296 ? 8.641 8.017 19.324 1.00 87.00 296 LEU A CA 1
ATOM 2286 C C . LEU A 1 296 ? 7.965 6.779 19.925 1.00 87.00 296 LEU A C 1
ATOM 2288 O O . LEU A 1 296 ? 7.476 6.835 21.051 1.00 87.00 296 LEU A O 1
ATOM 2292 N N . GLU A 1 297 ? 7.939 5.654 19.211 1.00 86.44 297 GLU A N 1
ATOM 2293 C CA . GLU A 1 297 ? 7.417 4.390 19.730 1.00 86.44 297 GLU A CA 1
ATOM 2294 C C . GLU A 1 297 ? 8.279 3.843 20.871 1.00 86.44 297 GLU A C 1
ATOM 2296 O O . GLU A 1 297 ? 7.739 3.315 21.845 1.00 86.44 297 GLU A O 1
ATOM 2301 N N . GLU A 1 298 ? 9.602 3.988 20.794 1.00 88.06 298 GLU A N 1
ATOM 2302 C CA . GLU A 1 298 ? 10.520 3.600 21.866 1.00 88.06 298 GLU A CA 1
ATOM 2303 C C . GLU A 1 298 ? 10.381 4.514 23.097 1.00 88.06 298 GLU A C 1
ATOM 2305 O O . GLU A 1 298 ? 10.260 4.029 24.228 1.00 88.06 298 GLU A O 1
ATOM 2310 N N . GLU A 1 299 ? 10.271 5.829 22.897 1.00 87.88 299 GLU A N 1
ATOM 2311 C CA . GLU A 1 299 ? 9.941 6.789 23.957 1.00 87.88 299 GLU A CA 1
ATOM 2312 C C . GLU A 1 299 ? 8.576 6.480 24.602 1.00 87.88 299 GLU A C 1
ATOM 2314 O O . GLU A 1 299 ? 8.438 6.490 25.830 1.00 87.88 299 GLU A O 1
ATOM 2319 N N . LEU A 1 300 ? 7.564 6.122 23.807 1.00 85.06 300 LEU A N 1
ATOM 2320 C CA . LEU A 1 300 ? 6.254 5.704 24.309 1.00 85.06 300 LEU A CA 1
ATOM 2321 C C . LEU A 1 300 ? 6.357 4.410 25.131 1.00 85.06 300 LEU A C 1
ATOM 2323 O O . LEU A 1 300 ? 5.753 4.297 26.198 1.00 85.06 300 LEU A O 1
ATOM 2327 N N . ARG A 1 301 ? 7.142 3.431 24.667 1.00 88.12 301 ARG A N 1
ATOM 2328 C CA . ARG A 1 301 ? 7.332 2.154 25.370 1.00 88.12 301 ARG A CA 1
ATOM 2329 C C . ARG A 1 301 ? 8.001 2.374 26.728 1.00 88.12 301 ARG A C 1
ATOM 2331 O O . ARG A 1 301 ? 7.496 1.899 27.742 1.00 88.12 301 ARG A O 1
ATOM 2338 N N . THR A 1 302 ? 9.070 3.168 26.763 1.00 87.44 302 THR A N 1
ATOM 2339 C CA . THR A 1 302 ? 9.799 3.472 28.005 1.00 87.44 302 THR A CA 1
ATOM 2340 C C . THR A 1 302 ? 8.988 4.339 28.969 1.00 87.44 302 THR A C 1
ATOM 2342 O O . THR A 1 302 ? 9.095 4.183 30.185 1.00 87.44 302 THR A O 1
ATOM 2345 N N . THR A 1 303 ? 8.165 5.265 28.470 1.00 84.56 303 THR A N 1
ATOM 2346 C CA . THR A 1 303 ? 7.266 6.057 29.326 1.00 84.56 303 THR A CA 1
ATOM 2347 C C . THR A 1 303 ? 6.130 5.213 29.887 1.00 84.56 303 THR A C 1
ATOM 2349 O O . THR A 1 303 ? 5.808 5.374 31.064 1.00 84.56 303 THR A O 1
ATOM 2352 N N . LYS A 1 304 ? 5.579 4.281 29.100 1.00 83.81 304 LYS A N 1
ATOM 2353 C CA . LYS A 1 304 ? 4.569 3.323 29.557 1.00 83.81 304 LYS A CA 1
ATOM 2354 C C . LYS A 1 304 ? 5.112 2.407 30.652 1.00 83.81 304 LYS A C 1
ATOM 2356 O O . LYS A 1 304 ? 4.472 2.293 31.687 1.00 83.81 304 LYS A O 1
ATOM 2361 N N . GLU A 1 305 ? 6.300 1.836 30.465 1.00 86.38 305 GLU A N 1
ATOM 2362 C CA . GLU A 1 305 ? 6.948 0.982 31.470 1.00 86.38 305 GLU A CA 1
ATOM 2363 C C . GLU A 1 305 ? 7.190 1.749 32.779 1.00 86.38 305 GLU A C 1
ATOM 2365 O O . GLU A 1 305 ? 6.834 1.288 33.860 1.00 86.38 305 GLU A O 1
ATOM 2370 N N . LYS A 1 306 ? 7.685 2.991 32.689 1.00 85.12 306 LYS A N 1
ATOM 2371 C CA . LYS A 1 306 ? 7.862 3.853 33.868 1.00 85.12 306 LYS A CA 1
ATOM 2372 C C . LYS A 1 306 ? 6.528 4.190 34.544 1.00 85.12 306 LYS A C 1
ATOM 2374 O O . LYS A 1 306 ? 6.461 4.208 35.769 1.00 85.12 306 LYS A O 1
ATOM 2379 N N . LEU A 1 307 ? 5.464 4.438 33.780 1.00 84.69 307 LEU A N 1
ATOM 2380 C CA . LEU A 1 307 ? 4.132 4.678 34.339 1.00 84.69 307 LEU A CA 1
ATOM 2381 C C . LEU A 1 307 ? 3.590 3.436 35.055 1.00 84.69 307 LEU A C 1
ATOM 2383 O O . LEU A 1 307 ? 3.034 3.568 36.139 1.00 84.69 307 LEU A O 1
ATOM 2387 N N . GLU A 1 308 ? 3.783 2.251 34.480 1.00 85.06 308 GLU A N 1
ATOM 2388 C CA . GLU A 1 308 ? 3.374 0.970 35.062 1.00 85.06 308 GLU A CA 1
ATOM 2389 C C . GLU A 1 308 ? 4.089 0.731 36.400 1.00 85.06 308 GLU A C 1
ATOM 2391 O O . GLU A 1 308 ? 3.423 0.505 37.409 1.00 85.06 308 GLU A O 1
ATOM 2396 N N . THR A 1 309 ? 5.406 0.975 36.465 1.00 87.25 309 THR A N 1
ATOM 2397 C CA . THR A 1 309 ? 6.152 0.927 37.737 1.00 87.25 309 THR A CA 1
ATOM 2398 C C . THR A 1 309 ? 5.650 1.946 38.766 1.00 87.25 309 THR A C 1
ATOM 2400 O O . THR A 1 309 ? 5.512 1.619 39.941 1.00 87.25 309 THR A O 1
ATOM 2403 N N . SER A 1 310 ? 5.297 3.170 38.353 1.00 81.88 310 SER A N 1
ATOM 2404 C CA . SER A 1 310 ? 4.729 4.166 39.273 1.00 81.88 310 SER A CA 1
ATOM 2405 C C . SER A 1 310 ? 3.327 3.786 39.762 1.00 81.88 310 SER A C 1
ATOM 2407 O O . SER A 1 310 ? 2.982 4.076 40.905 1.00 81.88 310 SER A O 1
ATOM 2409 N N . VAL A 1 311 ? 2.504 3.138 38.932 1.00 84.56 311 VAL A N 1
ATOM 2410 C CA . VAL A 1 311 ? 1.187 2.625 39.346 1.00 84.56 311 VAL A CA 1
ATOM 2411 C C . VAL A 1 311 ? 1.348 1.504 40.372 1.00 84.56 311 VAL A C 1
ATOM 2413 O O . VAL A 1 311 ? 0.625 1.495 41.371 1.00 84.56 311 VAL A O 1
ATOM 2416 N N . GLU A 1 312 ? 2.313 0.607 40.173 1.00 88.00 312 GLU A N 1
ATOM 2417 C CA . GLU A 1 312 ? 2.658 -0.433 41.146 1.00 88.00 312 GLU A CA 1
ATOM 2418 C C . GLU A 1 312 ? 3.127 0.176 42.477 1.00 88.00 312 GLU A C 1
ATOM 2420 O O . GLU A 1 312 ? 2.595 -0.180 43.530 1.00 88.00 312 GLU A O 1
ATOM 2425 N N . GLU A 1 313 ? 4.024 1.166 42.451 1.00 82.38 313 GLU A N 1
ATOM 2426 C CA . GLU A 1 313 ? 4.479 1.884 43.652 1.00 82.38 313 GLU A CA 1
ATOM 2427 C C . GLU A 1 313 ? 3.333 2.606 44.381 1.00 82.38 313 GLU A C 1
ATOM 2429 O O . GLU A 1 313 ? 3.226 2.527 45.606 1.00 82.38 313 GLU A O 1
ATOM 2434 N N . ILE A 1 314 ? 2.430 3.273 43.653 1.00 77.81 314 ILE A N 1
ATOM 2435 C CA . ILE A 1 314 ? 1.250 3.928 44.242 1.00 77.81 314 ILE A CA 1
ATOM 2436 C C . ILE A 1 314 ? 0.314 2.893 44.871 1.00 77.81 314 ILE A C 1
ATOM 2438 O O . ILE A 1 314 ? -0.250 3.150 45.936 1.00 77.81 314 ILE A O 1
ATOM 2442 N N . SER A 1 315 ? 0.137 1.732 44.236 1.00 83.00 315 SER A N 1
ATOM 2443 C CA . SER A 1 315 ? -0.682 0.650 44.790 1.00 83.00 315 SER A CA 1
ATOM 2444 C C . SER A 1 315 ? -0.092 0.115 46.097 1.00 83.00 315 SER A C 1
ATOM 2446 O O . SER A 1 315 ? -0.815 -0.014 47.084 1.00 83.00 315 SER A O 1
ATOM 2448 N N . PHE A 1 316 ? 1.231 -0.058 46.143 1.00 83.81 316 PHE A N 1
ATOM 2449 C CA . PHE A 1 316 ? 1.951 -0.477 47.337 1.00 83.81 316 PHE A CA 1
ATOM 2450 C C . PHE A 1 316 ? 1.812 0.548 48.472 1.00 83.81 316 PHE A C 1
ATOM 2452 O O . PHE A 1 316 ? 1.427 0.194 49.586 1.00 83.81 316 PHE A O 1
ATOM 2459 N N . LEU A 1 317 ? 2.036 1.835 48.180 1.00 81.06 317 LEU A N 1
ATOM 2460 C CA . LEU A 1 317 ? 1.878 2.917 49.158 1.00 81.06 317 LEU A CA 1
ATOM 2461 C C . LEU A 1 317 ? 0.433 3.037 49.656 1.00 81.06 317 LEU A C 1
ATOM 2463 O O . LEU A 1 317 ? 0.199 3.292 50.836 1.00 81.06 317 LEU A O 1
ATOM 2467 N N . LYS A 1 318 ? -0.557 2.844 48.779 1.00 84.56 318 LYS A N 1
ATOM 2468 C CA . LYS A 1 318 ? -1.973 2.838 49.162 1.00 84.56 318 LYS A CA 1
ATOM 2469 C C . LYS A 1 318 ? -2.271 1.717 50.157 1.00 84.56 318 LYS A C 1
ATOM 2471 O O . LYS A 1 318 ? -2.960 1.969 51.147 1.00 84.56 318 LYS A O 1
ATOM 2476 N N . ASP A 1 319 ? -1.766 0.512 49.913 1.00 84.62 319 ASP A N 1
ATOM 2477 C CA . ASP A 1 319 ? -1.953 -0.625 50.815 1.00 84.62 319 ASP A CA 1
ATOM 2478 C C . ASP A 1 319 ? -1.257 -0.385 52.163 1.00 84.62 319 ASP A C 1
ATOM 2480 O O . ASP A 1 319 ? -1.848 -0.626 53.218 1.00 84.62 319 ASP A O 1
ATOM 2484 N N . GLU A 1 320 ? -0.055 0.193 52.154 1.00 83.06 320 GLU A N 1
A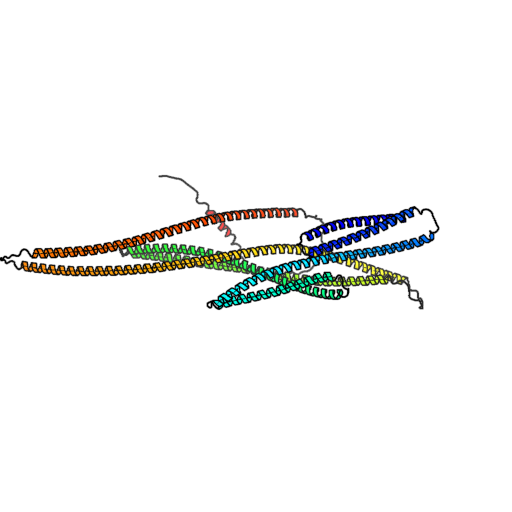TOM 2485 C CA . GLU A 1 320 ? 0.677 0.576 53.366 1.00 83.06 320 GLU A CA 1
ATOM 2486 C C . GLU A 1 320 ? -0.059 1.655 54.186 1.00 83.06 320 GLU A C 1
ATOM 2488 O O . GLU A 1 320 ? -0.173 1.550 55.414 1.00 83.06 320 GLU A O 1
ATOM 2493 N N . VAL A 1 321 ? -0.649 2.655 53.522 1.00 78.56 321 VAL A N 1
ATOM 2494 C CA . VAL A 1 321 ? -1.496 3.674 54.163 1.00 78.56 321 VAL A CA 1
ATOM 2495 C C . VAL A 1 321 ? -2.779 3.058 54.721 1.00 78.56 321 VAL A C 1
ATOM 2497 O O . VAL A 1 321 ? -3.197 3.425 55.819 1.00 78.56 321 VAL A O 1
ATOM 2500 N N . LEU A 1 322 ? -3.409 2.111 54.018 1.00 81.50 322 LEU A N 1
ATOM 2501 C CA . LEU A 1 322 ? -4.600 1.412 54.514 1.00 81.50 322 LEU A CA 1
ATOM 2502 C C . LEU A 1 322 ? -4.291 0.587 55.767 1.00 81.50 322 LEU A C 1
ATOM 2504 O O . LEU A 1 322 ? -5.057 0.634 56.732 1.00 81.50 322 LEU A O 1
ATOM 2508 N N . VAL A 1 323 ? -3.160 -0.123 55.781 1.00 83.69 323 VAL A N 1
ATOM 2509 C CA . VAL A 1 323 ? -2.678 -0.854 56.961 1.00 83.69 323 VAL A CA 1
ATOM 2510 C C . VAL A 1 323 ? -2.400 0.111 58.114 1.00 83.69 323 VAL A C 1
ATOM 2512 O O . VAL A 1 323 ? -2.864 -0.124 59.231 1.00 83.69 323 VAL A O 1
ATOM 2515 N N . SER A 1 324 ? -1.723 1.228 57.847 1.00 74.81 324 SER A N 1
ATOM 2516 C CA . SER A 1 324 ? -1.419 2.247 58.858 1.00 74.81 324 SER A CA 1
ATOM 2517 C C . SER A 1 324 ? -2.686 2.892 59.429 1.00 74.81 324 SER A C 1
ATOM 2519 O O . SER A 1 324 ? -2.834 2.988 60.646 1.00 74.81 324 SER A O 1
ATOM 2521 N N . ASN A 1 325 ? -3.655 3.254 58.582 1.00 77.69 325 ASN A N 1
ATOM 2522 C CA . ASN A 1 325 ? -4.952 3.777 59.018 1.00 77.69 325 ASN A CA 1
ATOM 2523 C C . ASN A 1 325 ? -5.714 2.765 59.870 1.00 77.69 325 ASN A C 1
ATOM 2525 O O . ASN A 1 325 ? -6.311 3.145 60.874 1.00 77.69 325 ASN A O 1
ATOM 2529 N N . ARG A 1 326 ? -5.680 1.478 59.508 1.00 82.56 326 ARG A N 1
ATOM 2530 C CA . ARG A 1 326 ? -6.312 0.423 60.303 1.00 82.56 326 ARG A CA 1
ATOM 2531 C C . ARG A 1 326 ? -5.679 0.316 61.689 1.00 82.56 326 ARG A C 1
ATOM 2533 O O . ARG A 1 326 ? -6.404 0.314 62.675 1.00 82.56 326 ARG A O 1
ATOM 2540 N N . LEU A 1 327 ? -4.347 0.334 61.776 1.00 78.44 327 LEU A N 1
ATOM 2541 C CA . LEU A 1 327 ? -3.625 0.340 63.053 1.00 78.44 327 LEU A CA 1
ATOM 2542 C C . LEU A 1 327 ? -3.946 1.577 63.903 1.00 78.44 327 LEU A C 1
ATOM 2544 O O . LEU A 1 327 ? -4.081 1.461 65.123 1.00 78.44 327 LEU A O 1
ATOM 2548 N N . ILE A 1 328 ? -4.097 2.750 63.280 1.00 75.94 328 ILE A N 1
ATOM 2549 C CA . ILE A 1 328 ? -4.515 3.980 63.965 1.00 75.94 328 ILE A CA 1
ATOM 2550 C C . ILE A 1 328 ? -5.950 3.842 64.476 1.00 75.94 328 ILE A C 1
ATOM 2552 O O . ILE A 1 328 ? -6.193 4.127 65.643 1.00 75.94 328 ILE A O 1
ATOM 2556 N N . VAL A 1 329 ? -6.892 3.372 63.654 1.00 78.56 329 VAL A N 1
ATOM 2557 C CA . VAL A 1 329 ? -8.295 3.161 64.053 1.00 78.56 329 VAL A CA 1
ATOM 2558 C C . VAL A 1 329 ? -8.398 2.147 65.189 1.00 78.56 329 VAL A C 1
ATOM 2560 O O . VAL A 1 329 ? -9.112 2.401 66.159 1.00 78.56 329 VAL A O 1
ATOM 2563 N N . ASP A 1 330 ? -7.656 1.043 65.121 1.00 77.12 330 ASP A N 1
ATOM 2564 C CA . ASP A 1 330 ? -7.608 0.029 66.176 1.00 77.12 330 ASP A CA 1
ATOM 2565 C C . ASP A 1 330 ? -7.008 0.611 67.469 1.00 77.12 330 ASP A C 1
ATOM 2567 O O . ASP A 1 330 ? -7.535 0.390 68.563 1.00 77.12 330 ASP A O 1
ATOM 2571 N N . SER A 1 331 ? -5.953 1.429 67.357 1.00 75.19 331 SER A N 1
ATOM 2572 C CA . SER A 1 331 ? -5.335 2.121 68.496 1.00 75.19 331 SER A CA 1
ATOM 2573 C C . SER A 1 331 ? -6.280 3.151 69.119 1.00 75.19 331 SER A C 1
ATOM 2575 O O . SER A 1 331 ? -6.466 3.146 70.331 1.00 75.19 331 SER A O 1
ATOM 2577 N N . VAL A 1 332 ? -6.938 3.990 68.315 1.00 72.50 332 VAL A N 1
ATOM 2578 C CA . VAL A 1 332 ? -7.924 4.982 68.774 1.00 72.50 332 VAL A CA 1
ATOM 2579 C C . VAL A 1 332 ? -9.137 4.294 69.397 1.00 72.50 332 VAL A C 1
ATOM 2581 O O . VAL A 1 332 ? -9.611 4.736 70.437 1.00 72.50 332 VAL A O 1
ATOM 2584 N N . SER A 1 333 ? -9.609 3.182 68.830 1.00 75.38 333 SER A N 1
ATOM 2585 C CA . SER A 1 333 ? -10.715 2.397 69.395 1.00 75.38 333 SER A CA 1
ATOM 2586 C C . SER A 1 333 ? -10.335 1.775 70.743 1.00 75.38 333 SER A C 1
ATOM 2588 O O . SER A 1 333 ? -11.124 1.811 71.686 1.00 75.38 333 SER A O 1
ATOM 2590 N N . SER A 1 334 ? -9.103 1.267 70.864 1.00 72.81 334 SER A N 1
ATOM 2591 C CA . SER A 1 334 ? -8.535 0.764 72.122 1.00 72.81 334 SER A CA 1
ATOM 2592 C C . SER A 1 334 ? -8.409 1.864 73.181 1.00 72.81 334 SER A C 1
ATOM 2594 O O . SER A 1 334 ? -8.711 1.633 74.351 1.00 72.81 334 SER A O 1
ATOM 2596 N N . LEU A 1 335 ? -8.026 3.079 72.778 1.00 64.56 335 LEU A N 1
ATOM 2597 C CA . LEU A 1 335 ? -7.966 4.245 73.661 1.00 64.56 335 LEU A CA 1
ATOM 2598 C C . LEU A 1 335 ? -9.350 4.718 74.090 1.00 64.56 335 LEU A C 1
ATOM 2600 O O . LEU A 1 335 ? -9.582 4.910 75.278 1.00 64.56 335 LEU A O 1
ATOM 2604 N N . ASN A 1 336 ? -10.293 4.828 73.158 1.00 62.69 336 ASN A N 1
ATOM 2605 C CA . ASN A 1 336 ? -11.661 5.247 73.447 1.00 62.69 336 ASN A CA 1
ATOM 2606 C C . ASN A 1 336 ? -12.374 4.256 74.388 1.00 62.69 336 ASN A C 1
ATOM 2608 O O . ASN A 1 336 ? -13.153 4.667 75.242 1.00 62.69 336 ASN A O 1
ATOM 2612 N N . GLY A 1 337 ? -12.050 2.959 74.296 1.00 60.53 337 GLY A N 1
ATOM 2613 C CA . GLY A 1 337 ? -12.504 1.938 75.246 1.00 60.53 337 GLY A CA 1
ATOM 2614 C C . GLY A 1 337 ? -11.876 2.038 76.645 1.00 60.53 337 GLY A C 1
ATOM 2615 O O . GLY A 1 337 ? -12.488 1.591 77.607 1.00 60.53 337 GLY A O 1
ATOM 2616 N N . LYS A 1 338 ? -10.687 2.643 76.783 1.00 57.75 338 LYS A N 1
ATOM 2617 C CA . LYS A 1 338 ? -9.986 2.849 78.070 1.00 57.75 338 LYS A CA 1
ATOM 2618 C C . LYS A 1 338 ? -10.282 4.202 78.726 1.00 57.75 338 LYS A C 1
ATOM 2620 O O . LYS A 1 338 ? -10.191 4.317 79.946 1.00 57.75 338 LYS A O 1
ATOM 2625 N N . VAL A 1 339 ? -10.660 5.209 77.936 1.00 53.00 339 VAL A N 1
ATOM 2626 C CA . VAL A 1 339 ? -11.077 6.546 78.406 1.00 53.00 339 VAL A CA 1
ATOM 2627 C C . VAL A 1 339 ? -12.366 6.478 79.239 1.00 53.00 339 VAL A C 1
ATOM 2629 O O . VAL A 1 339 ? -12.586 7.339 80.084 1.00 53.00 339 VAL A O 1
ATOM 2632 N N . GLY A 1 340 ? -13.173 5.421 79.089 1.00 53.81 340 GLY A N 1
ATOM 2633 C CA . GLY A 1 340 ? -14.321 5.162 79.964 1.00 53.81 340 GLY A CA 1
ATOM 2634 C C . GLY A 1 340 ? -13.965 4.867 81.429 1.00 53.81 340 GLY A C 1
ATOM 2635 O O . GLY A 1 340 ? -14.816 5.077 82.287 1.00 53.81 340 GLY A O 1
ATOM 2636 N N . ASP A 1 341 ? -12.725 4.446 81.725 1.00 51.75 341 ASP A N 1
ATOM 2637 C CA . ASP A 1 341 ? -12.370 3.873 83.035 1.00 51.75 341 ASP A CA 1
ATOM 2638 C C . ASP A 1 341 ? -11.206 4.558 83.783 1.00 51.75 341 ASP A C 1
ATOM 2640 O O . ASP A 1 341 ? -10.934 4.188 84.926 1.00 51.75 341 ASP A O 1
ATOM 2644 N N . SER A 1 342 ? -10.497 5.560 83.235 1.00 53.19 342 SER A N 1
ATOM 2645 C CA . SER A 1 342 ? -9.441 6.235 84.023 1.00 53.19 342 SER A CA 1
ATOM 2646 C C . SER A 1 342 ? -8.998 7.614 83.515 1.00 53.19 342 SER A C 1
ATOM 2648 O O . SER A 1 342 ? -8.458 7.759 82.423 1.00 53.19 342 SER A O 1
ATOM 2650 N N . ASP A 1 343 ? -9.113 8.616 84.389 1.00 50.47 343 ASP A N 1
ATOM 2651 C CA . ASP A 1 343 ? -8.780 10.035 84.151 1.00 50.47 343 ASP A CA 1
ATOM 2652 C C . ASP A 1 343 ? -7.254 10.328 84.131 1.00 50.47 343 ASP A C 1
ATOM 2654 O O . ASP A 1 343 ? -6.818 11.455 83.917 1.00 50.47 343 ASP A O 1
ATOM 2658 N N . GLY A 1 344 ? -6.404 9.314 84.356 1.00 55.78 344 GLY A N 1
ATOM 2659 C CA . GLY A 1 344 ? -4.940 9.460 84.449 1.00 55.78 344 GLY A CA 1
ATOM 2660 C C . GLY A 1 344 ? -4.127 8.897 83.274 1.00 55.78 344 GLY A C 1
ATOM 2661 O O . GLY A 1 344 ? -2.978 9.293 83.090 1.00 55.78 344 GLY A O 1
ATOM 2662 N N . ALA A 1 345 ? -4.686 7.985 82.468 1.00 55.28 345 ALA A N 1
ATOM 2663 C CA . ALA A 1 345 ? -3.957 7.298 81.387 1.00 55.28 345 ALA A CA 1
ATOM 2664 C C . ALA A 1 345 ? -4.012 8.037 80.033 1.00 55.28 345 ALA A C 1
ATOM 2666 O O . ALA A 1 345 ? -3.156 7.840 79.172 1.00 55.28 345 ALA A O 1
ATOM 2667 N N . VAL A 1 346 ? -4.980 8.942 79.868 1.00 57.16 346 VAL A N 1
ATOM 2668 C CA . VAL A 1 346 ? -5.292 9.621 78.600 1.00 57.16 346 VAL A CA 1
ATOM 2669 C C . VAL A 1 346 ? -4.141 10.508 78.101 1.00 57.16 346 VAL A C 1
ATOM 2671 O O . VAL A 1 346 ? -3.887 10.568 76.902 1.00 57.16 346 VAL A O 1
ATOM 2674 N N . GLY A 1 347 ? -3.387 11.152 79.000 1.00 60.66 347 GLY A N 1
ATOM 2675 C CA . GLY A 1 347 ? -2.283 12.045 78.618 1.00 60.66 347 GLY A CA 1
ATOM 2676 C C . GLY A 1 347 ? -1.105 11.329 77.946 1.00 60.66 347 GLY A C 1
ATOM 2677 O O . GLY A 1 347 ? -0.594 11.796 76.930 1.00 60.66 347 GLY A O 1
ATOM 2678 N N . ALA A 1 348 ? -0.711 10.160 78.463 1.00 62.78 348 ALA A N 1
ATOM 2679 C CA . ALA A 1 348 ? 0.397 9.380 77.906 1.00 62.78 348 ALA A CA 1
ATOM 2680 C C . ALA A 1 348 ? 0.060 8.811 76.519 1.00 62.78 348 ALA A C 1
ATOM 2682 O O . ALA A 1 348 ? 0.922 8.724 75.644 1.00 62.78 348 ALA A O 1
ATOM 2683 N N . ASP A 1 349 ? -1.205 8.457 76.312 1.00 58.91 349 ASP A N 1
ATOM 2684 C CA . ASP A 1 349 ? -1.687 7.906 75.055 1.00 58.91 349 ASP A CA 1
ATOM 2685 C C . ASP A 1 349 ? -1.897 8.980 73.974 1.00 58.91 349 ASP A C 1
ATOM 2687 O O . ASP A 1 349 ? -1.574 8.740 72.810 1.00 58.91 349 ASP A O 1
ATOM 2691 N N . VAL A 1 350 ? -2.328 10.192 74.347 1.00 67.62 350 VAL A N 1
ATOM 2692 C CA . VAL A 1 350 ? -2.391 11.353 73.437 1.00 67.62 350 VAL A CA 1
ATOM 2693 C C . VAL A 1 350 ? -0.992 11.778 72.983 1.00 67.62 350 VAL A C 1
ATOM 2695 O O . VAL A 1 350 ? -0.779 12.004 71.791 1.00 67.62 350 VAL A O 1
ATOM 2698 N N . GLU A 1 351 ? -0.006 11.812 73.884 1.00 70.00 351 GLU A N 1
ATOM 2699 C CA . GLU A 1 351 ? 1.389 12.065 73.497 1.00 70.00 351 GLU A CA 1
ATOM 2700 C C . GLU A 1 351 ? 1.941 10.983 72.564 1.00 70.00 351 GLU A C 1
ATOM 2702 O O . GLU A 1 351 ? 2.714 11.276 71.649 1.00 70.00 351 GLU A O 1
ATOM 2707 N N . ARG A 1 352 ? 1.554 9.721 72.779 1.00 71.31 352 ARG A N 1
ATOM 2708 C CA . ARG A 1 352 ? 1.968 8.609 71.921 1.00 71.31 352 ARG A CA 1
ATOM 2709 C C . ARG A 1 352 ? 1.366 8.735 70.524 1.00 71.31 352 ARG A C 1
ATOM 2711 O O . ARG A 1 352 ? 2.070 8.489 69.549 1.00 71.31 352 ARG A O 1
ATOM 2718 N N . LEU A 1 353 ? 0.108 9.165 70.427 1.00 69.19 353 LEU A N 1
ATOM 2719 C CA . LEU A 1 353 ? -0.561 9.427 69.154 1.00 69.19 353 LEU A CA 1
ATOM 2720 C C . LEU A 1 353 ? 0.069 10.618 68.418 1.00 69.19 353 LEU A C 1
ATOM 2722 O O . LEU A 1 353 ? 0.318 10.521 67.221 1.00 69.19 353 LEU A O 1
ATOM 2726 N N . SER A 1 354 ? 0.400 11.698 69.135 1.00 74.25 354 SER A N 1
ATOM 2727 C CA . SER A 1 354 ? 1.088 12.861 68.557 1.00 74.25 354 SER A CA 1
ATOM 2728 C C . SER A 1 354 ? 2.439 12.469 67.957 1.00 74.25 354 SER A C 1
ATOM 2730 O O . SER A 1 354 ? 2.730 12.830 66.824 1.00 74.25 354 SER A O 1
ATOM 2732 N N . ARG A 1 355 ? 3.223 11.637 68.658 1.00 74.62 355 ARG A N 1
ATOM 2733 C CA . ARG A 1 355 ? 4.506 11.132 68.138 1.00 74.62 355 ARG A CA 1
ATOM 2734 C C . ARG A 1 355 ? 4.341 10.278 66.882 1.00 74.62 355 ARG A C 1
ATOM 2736 O O . ARG A 1 355 ? 5.158 10.381 65.978 1.00 74.62 355 ARG A O 1
ATOM 2743 N N . VAL A 1 356 ? 3.297 9.450 66.810 1.00 73.25 356 VAL A N 1
ATOM 2744 C CA . VAL A 1 356 ? 3.008 8.650 65.606 1.00 73.25 356 VAL A CA 1
ATOM 2745 C C . VAL A 1 356 ? 2.636 9.553 64.432 1.00 73.25 356 VAL A C 1
ATOM 2747 O O . VAL A 1 356 ? 3.102 9.313 63.324 1.00 73.25 356 VAL A O 1
ATOM 2750 N N . VAL A 1 357 ? 1.845 10.604 64.663 1.00 71.25 357 VAL A N 1
ATOM 2751 C CA . VAL A 1 357 ? 1.483 11.580 63.623 1.00 71.25 357 VAL A CA 1
ATOM 2752 C C . VAL A 1 357 ? 2.708 12.357 63.134 1.00 71.25 357 VAL A C 1
ATOM 2754 O O . VAL A 1 357 ? 2.868 12.521 61.926 1.00 71.25 357 VAL A O 1
ATOM 2757 N N . ASP A 1 358 ? 3.597 12.774 64.038 1.00 78.44 358 ASP A N 1
ATOM 2758 C CA . ASP A 1 358 ? 4.838 13.473 63.684 1.00 78.44 358 ASP A CA 1
ATOM 2759 C C . ASP A 1 358 ? 5.791 12.577 62.871 1.00 78.44 358 ASP A C 1
ATOM 2761 O O . ASP A 1 358 ? 6.354 13.017 61.866 1.00 78.44 358 ASP A O 1
ATOM 2765 N N . GLU A 1 359 ? 5.921 11.300 63.246 1.00 77.75 359 GLU A N 1
ATOM 2766 C CA . GLU A 1 359 ? 6.712 10.301 62.511 1.00 77.75 359 GLU A CA 1
ATOM 2767 C C . GLU A 1 359 ? 6.152 10.076 61.094 1.00 77.75 359 GLU A C 1
ATOM 2769 O O . GLU A 1 359 ? 6.896 10.061 60.110 1.00 77.75 359 GLU A O 1
ATOM 2774 N N . LEU A 1 360 ? 4.824 9.980 60.969 1.00 69.38 360 LEU A N 1
ATOM 2775 C CA . LEU A 1 360 ? 4.142 9.819 59.683 1.00 69.38 360 LEU A CA 1
ATOM 2776 C C . LEU A 1 360 ? 4.312 11.065 58.804 1.00 69.38 360 LEU A C 1
ATOM 2778 O O . LEU A 1 360 ? 4.580 10.961 57.607 1.00 69.38 360 LEU A O 1
ATOM 2782 N N . HIS A 1 361 ? 4.226 12.257 59.398 1.00 74.19 361 HIS A N 1
ATOM 2783 C CA . HIS A 1 361 ? 4.457 13.514 58.692 1.00 74.19 361 HIS A CA 1
ATOM 2784 C C . HIS A 1 361 ? 5.908 13.640 58.199 1.00 74.19 361 HIS A C 1
ATOM 2786 O O . HIS A 1 361 ? 6.150 14.106 57.078 1.00 74.19 361 HIS A O 1
ATOM 2792 N N . ALA A 1 362 ? 6.878 13.173 58.991 1.00 78.62 362 ALA A N 1
ATOM 2793 C CA . ALA A 1 362 ? 8.283 13.123 58.603 1.00 78.62 362 ALA A CA 1
ATOM 2794 C C . ALA A 1 362 ? 8.529 12.140 57.442 1.00 78.62 362 ALA A C 1
ATOM 2796 O O . ALA A 1 362 ? 9.232 12.489 56.490 1.00 78.62 362 ALA A O 1
ATOM 2797 N N . GLN A 1 363 ? 7.905 10.956 57.462 1.00 68.69 363 GLN A N 1
ATOM 2798 C CA . GLN A 1 363 ? 8.003 9.970 56.376 1.00 68.69 363 GLN A CA 1
ATOM 2799 C C . GLN A 1 363 ? 7.374 10.465 55.066 1.00 68.69 363 GLN A C 1
ATOM 2801 O O . GLN A 1 363 ? 7.982 10.338 53.999 1.00 68.69 363 GLN A O 1
ATOM 2806 N N . VAL A 1 364 ? 6.202 11.104 55.130 1.00 71.12 364 VAL A N 1
ATOM 2807 C CA . VAL A 1 364 ? 5.550 11.712 53.955 1.00 71.12 364 VAL A CA 1
ATOM 2808 C C . VAL A 1 364 ? 6.394 12.859 53.384 1.00 71.12 364 VAL A C 1
ATOM 2810 O O . VAL A 1 364 ? 6.533 13.011 52.171 1.00 71.12 364 VAL A O 1
ATOM 2813 N N . SER A 1 365 ? 7.026 13.654 54.247 1.00 78.38 365 SER A N 1
ATOM 2814 C CA . SER A 1 365 ? 7.902 14.744 53.806 1.00 78.38 365 SER A CA 1
ATOM 2815 C C . SER A 1 365 ? 9.197 14.236 53.161 1.00 78.38 365 SER A C 1
ATOM 2817 O O . SER A 1 365 ? 9.682 14.833 52.198 1.00 78.38 365 SER A O 1
ATOM 2819 N N . ALA A 1 366 ? 9.763 13.137 53.667 1.00 75.44 366 ALA A N 1
ATOM 2820 C CA . ALA A 1 366 ? 10.962 12.515 53.109 1.00 75.44 366 ALA A CA 1
ATOM 2821 C C . ALA A 1 366 ? 10.692 11.862 51.744 1.00 75.44 366 ALA A C 1
ATOM 2823 O O . ALA A 1 366 ? 11.474 12.045 50.812 1.00 75.44 366 ALA A O 1
ATOM 2824 N N . THR A 1 367 ? 9.564 11.162 51.604 1.00 69.81 367 THR A N 1
ATOM 2825 C CA . THR A 1 367 ? 9.144 10.554 50.331 1.00 69.81 367 THR A CA 1
ATOM 2826 C C . THR A 1 367 ? 8.858 11.615 49.272 1.00 69.81 367 THR A C 1
ATOM 2828 O O . THR A 1 367 ? 9.388 11.515 48.168 1.00 69.81 367 THR A O 1
ATOM 2831 N N . LYS A 1 368 ? 8.135 12.692 49.617 1.00 74.94 368 LYS A N 1
ATOM 2832 C CA . LYS A 1 368 ? 7.915 13.832 48.710 1.00 74.94 368 LYS A CA 1
ATOM 2833 C C . LYS A 1 368 ? 9.231 14.411 48.174 1.00 74.94 368 LYS A C 1
ATOM 2835 O O . LYS A 1 368 ? 9.362 14.619 46.972 1.00 74.94 368 LYS A O 1
ATOM 2840 N N . ARG A 1 369 ? 10.214 14.630 49.053 1.00 79.75 369 ARG A N 1
ATOM 2841 C CA . ARG A 1 369 ? 11.528 15.164 48.664 1.00 79.75 369 ARG A CA 1
ATOM 2842 C C . ARG A 1 369 ? 12.294 14.201 47.747 1.00 79.75 369 ARG A C 1
ATOM 2844 O O . ARG A 1 369 ? 12.931 14.641 46.798 1.00 79.75 369 ARG A O 1
ATOM 2851 N N . GLY A 1 370 ? 12.184 12.893 47.990 1.00 73.38 370 GLY A N 1
ATOM 2852 C CA . GLY A 1 370 ? 12.757 11.864 47.116 1.00 73.38 370 GLY A CA 1
ATOM 2853 C C . GLY A 1 370 ? 12.161 11.867 45.703 1.00 73.38 370 GLY A C 1
ATOM 2854 O O . GLY A 1 370 ? 12.899 11.713 44.731 1.00 73.38 370 GLY A O 1
ATOM 2855 N N . PHE A 1 371 ? 10.851 12.104 45.572 1.00 65.12 371 PHE A N 1
ATOM 2856 C CA . PHE A 1 371 ? 10.198 12.246 44.266 1.00 65.12 371 PHE A CA 1
ATOM 2857 C C . PHE A 1 371 ? 10.648 13.505 43.514 1.00 65.12 371 PHE A C 1
ATOM 2859 O O . PHE A 1 371 ? 10.897 13.430 42.311 1.00 65.12 371 PHE A O 1
ATOM 2866 N N . GLU A 1 372 ? 10.786 14.639 44.205 1.00 76.00 372 GLU A N 1
ATOM 2867 C CA . GLU A 1 372 ? 11.273 15.892 43.606 1.00 76.00 372 GLU A CA 1
ATOM 2868 C C . GLU A 1 372 ? 12.711 15.730 43.069 1.00 76.00 372 GLU A C 1
ATOM 2870 O O . GLU A 1 372 ? 12.967 16.021 41.901 1.00 76.00 372 GLU A O 1
ATOM 2875 N N . GLU A 1 373 ? 13.626 15.137 43.847 1.00 76.81 373 GLU A N 1
ATOM 2876 C CA . GLU A 1 373 ? 15.007 14.874 43.401 1.00 76.81 373 GLU A CA 1
ATOM 2877 C C . GLU A 1 373 ? 15.093 13.885 42.222 1.00 76.81 373 GLU A C 1
ATOM 2879 O O . GLU A 1 373 ? 15.967 14.006 41.356 1.00 76.81 373 GLU A O 1
ATOM 2884 N N . PHE A 1 374 ? 14.203 12.889 42.174 1.00 67.62 374 PHE A N 1
ATOM 2885 C CA . PHE A 1 374 ? 14.118 11.959 41.046 1.00 67.62 374 PHE A CA 1
ATOM 2886 C C . PHE A 1 374 ? 13.660 12.668 39.766 1.00 67.62 374 PHE A C 1
ATOM 2888 O O . PHE A 1 374 ? 14.200 12.413 38.685 1.00 67.62 374 PHE A O 1
ATOM 2895 N N . TYR A 1 375 ? 12.689 13.575 39.890 1.00 65.88 375 TYR A N 1
ATOM 2896 C CA . TYR A 1 375 ? 12.166 14.345 38.769 1.00 65.88 375 TYR A CA 1
ATOM 2897 C C . TYR A 1 375 ? 13.228 15.288 38.186 1.00 65.88 375 TYR A C 1
ATOM 2899 O O . TYR A 1 375 ? 13.436 15.305 36.970 1.00 65.88 375 TYR A O 1
ATOM 2907 N N . ASP A 1 376 ? 13.973 15.979 39.050 1.00 73.44 376 ASP A N 1
ATOM 2908 C CA . ASP A 1 376 ? 15.056 16.877 38.641 1.00 73.44 376 ASP A CA 1
ATOM 2909 C C . ASP A 1 376 ? 16.171 16.121 37.905 1.00 73.44 376 ASP A C 1
ATOM 2911 O O . ASP A 1 376 ? 16.520 16.490 36.781 1.00 73.44 376 ASP A O 1
ATOM 2915 N N . ARG A 1 377 ? 16.652 14.987 38.441 1.00 71.62 377 ARG A N 1
ATOM 2916 C CA . ARG A 1 377 ? 17.671 14.160 37.758 1.00 71.62 377 ARG A CA 1
ATOM 2917 C C . ARG A 1 377 ? 17.208 13.631 36.405 1.00 71.62 377 ARG A C 1
ATOM 2919 O O . ARG A 1 377 ? 18.004 13.534 35.471 1.00 71.62 377 ARG A O 1
ATOM 2926 N N . ARG A 1 378 ? 15.929 13.267 36.285 1.00 69.25 378 ARG A N 1
ATOM 2927 C CA . ARG A 1 378 ? 15.363 12.788 35.020 1.00 69.25 378 ARG A CA 1
ATOM 2928 C C . ARG A 1 378 ? 15.285 13.910 33.986 1.00 69.25 378 ARG A C 1
ATOM 2930 O O . ARG A 1 378 ? 15.585 13.672 32.818 1.00 69.25 378 ARG A O 1
ATOM 2937 N N . SER A 1 379 ? 14.927 15.120 34.414 1.00 66.75 379 SER A N 1
ATOM 2938 C CA . SER A 1 379 ? 14.882 16.296 33.541 1.00 66.75 379 SER A CA 1
ATOM 2939 C C . SER A 1 379 ? 16.268 16.678 33.005 1.00 66.75 379 SER A C 1
ATOM 2941 O O . SER A 1 379 ? 16.411 16.948 31.812 1.00 66.75 379 SER A O 1
ATOM 2943 N N . GLU A 1 380 ? 17.309 16.598 33.839 1.00 74.44 380 GLU A N 1
ATOM 2944 C CA . GLU A 1 380 ? 18.694 16.856 33.431 1.00 74.44 380 GLU A CA 1
ATOM 2945 C C . GLU A 1 380 ? 19.189 15.822 32.408 1.00 74.44 380 GLU A C 1
ATOM 2947 O O . GLU A 1 380 ? 19.811 16.192 31.408 1.00 74.44 380 GLU A O 1
ATOM 2952 N N . GLY A 1 381 ? 18.851 14.541 32.600 1.00 70.12 381 GLY A N 1
ATOM 2953 C CA . GLY A 1 381 ? 19.172 13.464 31.658 1.00 70.12 381 GLY A CA 1
ATOM 2954 C C . GLY A 1 381 ? 18.618 13.726 30.253 1.00 70.12 381 GLY A C 1
ATOM 2955 O O . GLY A 1 381 ? 19.382 13.761 29.286 1.00 70.12 381 GLY A O 1
ATOM 2956 N N . CYS A 1 382 ? 17.323 14.039 30.146 1.00 63.12 382 CYS A N 1
ATOM 2957 C CA . CYS A 1 382 ? 16.679 14.341 28.863 1.00 63.12 382 CYS A CA 1
ATOM 2958 C C . CYS A 1 382 ? 17.289 15.568 28.159 1.00 63.12 382 CYS A C 1
ATOM 2960 O O . CYS A 1 382 ? 17.440 15.577 26.937 1.00 63.12 382 CYS A O 1
ATOM 2962 N N . VAL A 1 383 ? 17.691 16.602 28.909 1.00 72.75 383 VAL A N 1
ATOM 2963 C CA . VAL A 1 383 ? 18.355 17.787 28.334 1.00 72.75 383 VAL A CA 1
ATOM 2964 C C . VAL A 1 383 ? 19.732 17.432 27.765 1.00 72.75 383 VAL A C 1
ATOM 2966 O O . VAL A 1 383 ? 20.101 17.918 26.692 1.00 72.75 383 VAL A O 1
ATOM 2969 N N . THR A 1 384 ? 20.496 16.566 28.436 1.00 75.38 384 THR A N 1
ATOM 2970 C CA . THR A 1 384 ? 21.806 16.136 27.923 1.00 75.38 384 THR A CA 1
ATOM 2971 C C . THR A 1 384 ? 21.694 15.299 26.650 1.00 75.38 384 THR A C 1
ATOM 2973 O O . THR A 1 384 ? 22.453 15.536 25.706 1.00 75.38 384 THR A O 1
ATOM 2976 N N . GLU A 1 385 ? 20.716 14.397 26.573 1.00 73.75 385 GLU A N 1
ATOM 2977 C CA . GLU A 1 385 ? 20.443 13.584 25.381 1.00 73.75 385 GLU A CA 1
ATOM 2978 C C . GLU A 1 385 ? 20.019 14.456 24.191 1.00 73.75 385 GLU A C 1
ATOM 2980 O O . GLU A 1 385 ? 20.568 14.313 23.097 1.00 73.75 385 GLU A O 1
ATOM 2985 N N . LEU A 1 386 ? 19.163 15.460 24.418 1.00 67.00 386 LEU A N 1
ATOM 2986 C CA . LEU A 1 386 ? 18.786 16.455 23.406 1.00 67.00 386 LEU A CA 1
ATOM 2987 C C . LEU A 1 386 ? 19.989 17.242 22.863 1.00 67.00 386 LEU A C 1
ATOM 2989 O O . LEU A 1 386 ? 20.090 17.481 21.657 1.00 67.00 386 LEU A O 1
ATOM 2993 N N . ILE A 1 387 ? 20.932 17.636 23.724 1.00 75.19 387 ILE A N 1
ATOM 2994 C CA . ILE A 1 387 ? 22.156 18.338 23.300 1.00 75.19 387 ILE A CA 1
ATOM 2995 C C . ILE A 1 387 ? 23.050 17.419 22.454 1.00 75.19 387 ILE A C 1
ATOM 2997 O O . ILE A 1 387 ? 23.648 17.872 21.472 1.00 75.19 387 ILE A O 1
ATOM 3001 N N . VAL A 1 388 ? 23.154 16.138 22.814 1.00 77.38 388 VAL A N 1
ATOM 3002 C CA . VAL A 1 388 ? 23.934 15.144 22.062 1.00 77.38 388 VAL A CA 1
ATOM 3003 C C . VAL A 1 388 ? 23.301 14.877 20.696 1.00 77.38 388 VAL A C 1
ATOM 3005 O O . VAL A 1 388 ? 24.016 14.919 19.690 1.00 77.38 388 VAL A O 1
ATOM 3008 N N . ALA A 1 389 ? 21.979 14.691 20.644 1.00 66.56 389 ALA A N 1
ATOM 3009 C CA . ALA A 1 389 ? 21.222 14.505 19.409 1.00 66.56 389 ALA A CA 1
ATOM 3010 C C . ALA A 1 389 ? 21.385 15.711 18.472 1.00 66.56 389 ALA A C 1
ATOM 3012 O O . ALA A 1 389 ? 21.764 15.548 17.311 1.00 66.56 389 ALA A O 1
ATOM 3013 N N . ARG A 1 390 ? 21.239 16.936 18.996 1.00 75.31 390 ARG A N 1
ATOM 3014 C CA . ARG A 1 390 ? 21.418 18.171 18.219 1.00 75.31 390 ARG A CA 1
ATOM 3015 C C . ARG A 1 390 ? 22.818 18.288 17.614 1.00 75.31 390 ARG A C 1
ATOM 3017 O O . ARG A 1 390 ? 22.955 18.547 16.424 1.00 75.31 390 ARG A O 1
ATOM 3024 N N . ARG A 1 391 ? 23.865 18.002 18.396 1.00 82.69 391 ARG A N 1
ATOM 3025 C CA . ARG A 1 391 ? 25.253 17.985 17.897 1.00 82.69 391 ARG A CA 1
ATOM 3026 C C . ARG A 1 391 ? 25.499 16.896 16.851 1.00 82.69 391 ARG A C 1
ATOM 3028 O O . ARG A 1 391 ? 26.410 17.038 16.040 1.00 82.69 391 ARG A O 1
ATOM 3035 N N . SER A 1 392 ? 24.755 15.792 16.893 1.00 69.38 392 SER A N 1
ATOM 3036 C CA . SER A 1 392 ? 24.840 14.733 15.883 1.00 69.38 392 SER A CA 1
ATOM 3037 C C . SER A 1 392 ? 24.226 15.175 14.556 1.00 69.38 392 SER A C 1
ATOM 3039 O O . SER A 1 392 ? 24.859 15.031 13.512 1.00 69.38 392 SER A O 1
ATOM 3041 N N . VAL A 1 393 ? 23.052 15.809 14.618 1.00 68.56 393 VAL A N 1
ATOM 3042 C CA . VAL A 1 393 ? 22.372 16.399 13.457 1.00 68.56 393 VAL A CA 1
ATOM 3043 C C . VAL A 1 393 ? 23.241 17.472 12.796 1.00 68.56 393 VAL A C 1
ATOM 3045 O O . VAL A 1 393 ? 23.404 17.459 11.579 1.00 68.56 393 VAL A O 1
ATOM 3048 N N . ASP A 1 394 ? 23.881 18.344 13.579 1.00 77.88 394 ASP A N 1
ATOM 3049 C CA . ASP A 1 394 ? 24.778 19.377 13.042 1.00 77.88 394 ASP A CA 1
ATOM 3050 C C . ASP A 1 394 ? 25.972 18.769 12.279 1.00 77.88 394 ASP A C 1
ATOM 3052 O O . ASP A 1 394 ? 26.314 19.224 11.187 1.00 77.88 394 ASP A O 1
ATOM 3056 N N . ARG A 1 395 ? 26.568 17.684 12.799 1.00 80.56 395 ARG A N 1
ATOM 3057 C CA . ARG A 1 395 ? 27.658 16.965 12.112 1.00 80.56 395 ARG A CA 1
ATOM 3058 C C . ARG A 1 395 ? 27.201 16.309 10.811 1.00 80.56 395 ARG A C 1
ATOM 3060 O O . ARG A 1 395 ? 27.952 16.336 9.838 1.00 80.56 395 ARG A O 1
ATOM 3067 N N . SER A 1 396 ? 26.003 15.727 10.800 1.00 69.38 396 SER A N 1
ATOM 3068 C CA . SER A 1 396 ? 25.418 15.125 9.598 1.00 69.38 396 SER A CA 1
ATOM 3069 C C . SER A 1 396 ? 25.169 16.185 8.520 1.00 69.38 396 SER A C 1
ATOM 3071 O O . SER A 1 396 ? 25.611 16.046 7.380 1.00 69.38 396 SER A O 1
ATOM 3073 N N . ASN A 1 397 ? 24.586 17.323 8.905 1.00 70.62 397 ASN A N 1
ATOM 3074 C CA . ASN A 1 397 ? 24.333 18.441 7.998 1.00 70.62 397 ASN A CA 1
ATOM 3075 C C . ASN A 1 397 ? 25.616 19.044 7.406 1.00 70.62 397 ASN A C 1
ATOM 3077 O O . ASN A 1 397 ? 25.633 19.421 6.235 1.00 70.62 397 ASN A O 1
ATOM 3081 N N . ASP A 1 398 ? 26.695 19.139 8.185 1.00 81.69 398 ASP A N 1
ATOM 3082 C CA . ASP A 1 398 ? 27.995 19.589 7.674 1.00 81.69 398 ASP A CA 1
ATOM 3083 C 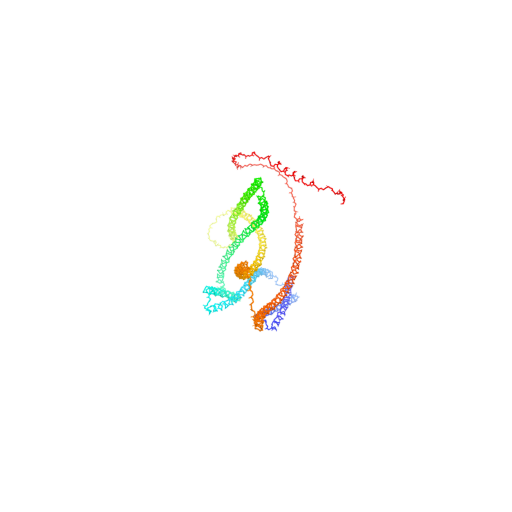C . ASP A 1 398 ? 28.638 18.563 6.725 1.00 81.69 398 ASP A C 1
ATOM 3085 O O . ASP A 1 398 ? 29.315 18.949 5.770 1.00 81.69 398 ASP A O 1
ATOM 3089 N N . ALA A 1 399 ? 28.434 17.261 6.954 1.00 73.31 399 ALA A N 1
ATOM 3090 C CA . ALA A 1 399 ? 28.885 16.217 6.035 1.00 73.31 399 ALA A CA 1
ATOM 3091 C C . ALA A 1 399 ? 28.125 16.280 4.702 1.00 73.31 399 ALA A C 1
ATOM 3093 O O . ALA A 1 399 ? 28.763 16.263 3.648 1.00 73.31 399 ALA A O 1
ATOM 3094 N N . ARG A 1 400 ? 26.797 16.460 4.749 1.00 74.94 400 ARG A N 1
ATOM 3095 C CA . ARG A 1 400 ? 25.952 16.668 3.564 1.00 74.94 400 ARG A CA 1
ATOM 3096 C C . ARG A 1 400 ? 26.415 17.876 2.748 1.00 74.94 400 ARG A C 1
ATOM 3098 O O . ARG A 1 400 ? 26.695 17.727 1.564 1.00 74.94 400 ARG A O 1
ATOM 3105 N N . ARG A 1 401 ? 26.627 19.033 3.389 1.00 83.44 401 ARG A N 1
ATOM 3106 C CA . ARG A 1 401 ? 27.113 20.249 2.703 1.00 83.44 401 ARG A CA 1
ATOM 3107 C C . ARG A 1 401 ? 28.447 20.035 1.982 1.00 83.44 401 ARG A C 1
ATOM 3109 O O . ARG A 1 401 ? 28.632 20.516 0.872 1.00 83.44 401 ARG A O 1
ATOM 3116 N N . ARG A 1 402 ? 29.378 19.278 2.576 1.00 83.44 402 ARG A N 1
ATOM 3117 C CA . ARG A 1 402 ? 30.665 18.948 1.929 1.00 83.44 402 ARG A CA 1
ATOM 3118 C C . ARG A 1 402 ? 30.502 18.039 0.713 1.00 83.44 402 ARG A C 1
ATOM 3120 O O . ARG A 1 402 ? 31.283 18.158 -0.229 1.00 83.44 402 ARG A O 1
ATOM 3127 N N . LEU A 1 403 ? 29.542 17.116 0.750 1.00 73.00 403 LEU A N 1
ATOM 3128 C CA . LEU A 1 403 ? 29.233 16.251 -0.389 1.00 73.00 403 LEU A CA 1
ATOM 3129 C C . LEU A 1 403 ? 28.572 17.049 -1.515 1.00 73.00 403 LEU A C 1
ATOM 3131 O O . LEU A 1 403 ? 29.007 16.927 -2.654 1.00 73.00 403 LEU A O 1
ATOM 3135 N N . GLU A 1 404 ? 27.630 17.934 -1.192 1.00 76.25 404 GLU A N 1
ATOM 3136 C CA . GLU A 1 404 ? 27.013 18.861 -2.151 1.00 76.25 404 GLU A CA 1
ATOM 3137 C C . GLU A 1 404 ? 28.064 19.764 -2.815 1.00 76.25 404 GLU A C 1
ATOM 3139 O O . GLU A 1 404 ? 28.146 19.833 -4.039 1.00 76.25 404 GLU A O 1
ATOM 3144 N N . GLU A 1 405 ? 28.954 20.384 -2.030 1.00 86.31 405 GLU A N 1
ATOM 3145 C CA . GLU A 1 405 ? 30.063 21.190 -2.560 1.00 86.31 405 GLU A CA 1
ATOM 3146 C C . GLU A 1 405 ? 31.011 20.380 -3.458 1.00 86.31 405 GLU A C 1
ATOM 3148 O O . GLU A 1 405 ? 31.571 20.915 -4.417 1.00 86.31 405 GLU A O 1
ATOM 3153 N N . ARG A 1 406 ? 31.227 19.095 -3.148 1.00 85.81 406 ARG A N 1
ATOM 3154 C CA . ARG A 1 406 ? 32.040 18.202 -3.979 1.00 85.81 406 ARG A CA 1
ATOM 3155 C C . ARG A 1 406 ? 31.320 17.849 -5.278 1.00 85.81 406 ARG A C 1
ATOM 3157 O O . ARG A 1 406 ? 31.986 17.813 -6.309 1.00 85.81 406 ARG A O 1
ATOM 3164 N N . ASN A 1 407 ? 30.009 17.626 -5.235 1.00 74.00 407 ASN A N 1
ATOM 3165 C CA . ASN A 1 407 ? 29.218 17.292 -6.414 1.00 74.00 407 ASN A CA 1
ATOM 3166 C C . ASN A 1 407 ? 29.210 18.454 -7.416 1.00 74.00 407 ASN A C 1
ATOM 3168 O O . ASN A 1 407 ? 29.600 18.278 -8.565 1.00 74.00 407 ASN A O 1
ATOM 3172 N N . VAL A 1 408 ? 28.978 19.680 -6.933 1.00 85.81 408 VAL A N 1
ATOM 3173 C CA . VAL A 1 408 ? 29.049 20.901 -7.759 1.00 85.81 408 VAL A CA 1
ATOM 3174 C C . VAL A 1 408 ? 30.420 21.067 -8.432 1.00 85.81 408 VAL A C 1
ATOM 3176 O O . VAL A 1 408 ? 30.513 21.494 -9.581 1.00 85.81 408 VAL A O 1
ATOM 3179 N N . ARG A 1 409 ? 31.521 20.723 -7.747 1.00 83.06 409 ARG A N 1
ATOM 3180 C CA . ARG A 1 409 ? 32.865 20.771 -8.358 1.00 83.06 409 ARG A CA 1
ATOM 3181 C C . ARG A 1 409 ? 33.039 19.729 -9.462 1.00 83.06 409 ARG A C 1
ATOM 3183 O O . ARG A 1 409 ? 33.676 20.036 -10.465 1.00 83.06 409 ARG A O 1
ATOM 3190 N N . LEU A 1 410 ? 32.497 18.525 -9.272 1.00 79.56 410 LEU A N 1
ATOM 3191 C CA . LEU A 1 410 ? 32.559 17.451 -10.264 1.00 79.56 410 LEU A CA 1
ATOM 3192 C C . LEU A 1 410 ? 31.722 17.783 -11.501 1.00 79.56 410 LEU A C 1
ATOM 3194 O O . LEU A 1 410 ? 32.208 17.597 -12.612 1.00 79.56 410 LEU A O 1
ATOM 3198 N N . GLU A 1 411 ? 30.530 18.351 -11.323 1.00 74.25 411 GLU A N 1
ATOM 3199 C CA . GLU A 1 411 ? 29.701 18.856 -12.424 1.00 74.25 411 GLU A CA 1
ATOM 3200 C C . GLU A 1 411 ? 30.451 19.918 -13.240 1.00 74.25 411 GLU A C 1
ATOM 3202 O O . GLU A 1 411 ? 30.566 19.807 -14.459 1.00 74.25 411 GLU A O 1
ATOM 3207 N N . GLN A 1 412 ? 31.082 20.891 -12.575 1.00 85.88 412 GLN A N 1
ATOM 3208 C CA . GLN A 1 412 ? 31.893 21.911 -13.252 1.00 85.88 412 GLN A CA 1
ATOM 3209 C C . GLN A 1 412 ? 33.130 21.337 -13.967 1.00 85.88 412 GLN A C 1
ATOM 3211 O O . GLN A 1 412 ? 33.569 21.887 -14.981 1.00 85.88 412 GLN A O 1
ATOM 3216 N N . ASP A 1 413 ? 33.752 20.283 -13.428 1.00 82.44 413 ASP A N 1
ATOM 3217 C CA . ASP A 1 413 ? 34.856 19.575 -14.089 1.00 82.44 413 ASP A CA 1
ATOM 3218 C C . ASP A 1 413 ? 34.360 18.809 -15.329 1.00 82.44 413 ASP A C 1
ATOM 3220 O O . ASP A 1 413 ? 35.025 18.845 -16.368 1.00 82.44 413 ASP A O 1
ATOM 3224 N N . LEU A 1 414 ? 33.193 18.160 -15.249 1.00 77.31 414 LEU A N 1
ATOM 3225 C CA . LEU A 1 414 ? 32.559 17.465 -16.373 1.00 77.31 414 LEU A CA 1
ATOM 3226 C C . LEU A 1 414 ? 32.197 18.438 -17.496 1.00 77.31 414 LEU A C 1
ATOM 3228 O O . LEU A 1 414 ? 32.593 18.214 -18.639 1.00 77.31 414 LEU A O 1
ATOM 3232 N N . GLU A 1 415 ? 31.546 19.559 -17.181 1.00 82.62 415 GLU A N 1
ATOM 3233 C CA . GLU A 1 415 ? 31.227 20.602 -18.163 1.00 82.62 415 GLU A CA 1
ATOM 3234 C C . GLU A 1 415 ? 32.487 21.128 -18.866 1.00 82.62 415 GLU A C 1
ATOM 3236 O O . GLU A 1 415 ? 32.518 21.268 -20.094 1.00 82.62 415 GLU A O 1
ATOM 3241 N N . ARG A 1 416 ? 33.567 21.370 -18.107 1.00 86.06 416 ARG A N 1
ATOM 3242 C CA . ARG A 1 416 ? 34.858 21.792 -18.671 1.00 86.06 416 ARG A CA 1
ATOM 3243 C C . ARG A 1 416 ? 35.438 20.748 -19.624 1.00 86.06 416 ARG A C 1
ATOM 3245 O O . ARG A 1 416 ? 35.867 21.122 -20.717 1.00 86.06 416 ARG A O 1
ATOM 3252 N N . LYS A 1 417 ? 35.420 19.466 -19.248 1.00 80.38 417 LYS A N 1
ATOM 3253 C CA . LYS A 1 417 ? 35.910 18.373 -20.103 1.00 80.38 417 LYS A CA 1
ATOM 3254 C C . LYS A 1 417 ? 35.060 18.199 -21.362 1.00 80.38 417 LYS A C 1
ATOM 3256 O O . LYS A 1 417 ? 35.620 18.043 -22.443 1.00 80.38 417 LYS A O 1
ATOM 3261 N N . CYS A 1 418 ? 33.736 18.317 -21.268 1.00 70.56 418 CYS A N 1
ATOM 3262 C CA . CYS A 1 418 ? 32.847 18.288 -22.432 1.00 70.56 418 CYS A CA 1
ATOM 3263 C C . CYS A 1 418 ? 33.176 19.413 -23.427 1.00 70.56 418 CYS A C 1
ATOM 3265 O O . CYS A 1 418 ? 33.278 19.177 -24.632 1.00 70.56 418 CYS A O 1
ATOM 3267 N N . LEU A 1 419 ? 33.422 20.632 -22.935 1.00 86.50 419 LEU A N 1
ATOM 3268 C CA . LEU A 1 419 ? 33.846 21.753 -23.782 1.00 86.50 419 LEU A CA 1
ATOM 3269 C C . LEU A 1 419 ? 35.216 21.518 -24.435 1.00 86.50 419 LEU A C 1
ATOM 3271 O O . LEU A 1 419 ? 35.443 21.961 -25.563 1.00 86.50 419 LEU A O 1
ATOM 3275 N N . GLU A 1 420 ? 36.136 20.850 -23.742 1.00 83.75 420 GLU A N 1
ATOM 3276 C CA . GLU A 1 420 ? 37.460 20.505 -24.262 1.00 83.75 420 GLU A CA 1
ATOM 3277 C C . GLU A 1 420 ? 37.386 19.447 -25.369 1.00 83.75 420 GLU A C 1
ATOM 3279 O O . GLU A 1 420 ? 37.978 19.644 -26.430 1.00 83.75 420 GLU A O 1
ATOM 3284 N N . VAL A 1 421 ? 36.564 18.406 -25.198 1.00 76.19 421 VAL A N 1
ATOM 3285 C CA . VAL A 1 421 ? 36.291 17.403 -26.243 1.00 76.19 421 VAL A CA 1
ATOM 3286 C C . VAL A 1 421 ? 35.741 18.064 -27.506 1.00 76.19 421 VAL A C 1
ATOM 3288 O O . VAL A 1 421 ? 36.236 17.807 -28.602 1.00 76.19 421 VAL A O 1
ATOM 3291 N N . VAL A 1 422 ? 34.785 18.989 -27.374 1.00 80.12 422 VAL A N 1
ATOM 3292 C CA . VAL A 1 422 ? 34.226 19.719 -28.527 1.00 80.12 422 VAL A CA 1
ATOM 3293 C C . VAL A 1 422 ? 35.286 20.579 -29.230 1.00 80.12 422 VAL A C 1
ATOM 3295 O O . VAL A 1 422 ? 35.266 20.714 -30.458 1.00 80.12 422 VAL A O 1
ATOM 3298 N N . LYS A 1 423 ? 36.224 21.182 -28.488 1.00 82.38 423 LYS A N 1
ATOM 3299 C CA . LYS A 1 423 ? 37.344 21.932 -29.084 1.00 82.38 423 LYS A CA 1
ATOM 3300 C C . LYS A 1 423 ? 38.291 21.004 -29.840 1.00 82.38 423 LYS A C 1
ATOM 3302 O O . LYS A 1 423 ? 38.600 21.297 -30.994 1.00 82.38 423 LYS A O 1
ATOM 3307 N N . LEU A 1 424 ? 38.684 19.887 -29.230 1.00 78.12 424 LEU A N 1
ATOM 3308 C CA . LEU A 1 424 ? 39.566 18.894 -29.845 1.00 78.12 424 LEU A CA 1
ATOM 3309 C C . LEU A 1 424 ? 38.938 18.276 -31.097 1.00 78.12 424 LEU A C 1
ATOM 3311 O O . LEU A 1 424 ? 39.614 18.154 -32.113 1.00 78.12 424 LEU A O 1
ATOM 3315 N N . GLN A 1 425 ? 37.633 17.986 -31.089 1.00 65.38 425 GLN A N 1
ATOM 3316 C CA . GLN A 1 425 ? 36.906 17.526 -32.277 1.00 65.38 425 GLN A CA 1
ATOM 3317 C C . GLN A 1 425 ? 36.972 18.544 -33.425 1.00 65.38 425 GLN A C 1
ATOM 3319 O O . GLN A 1 425 ? 37.233 18.175 -34.569 1.00 65.38 425 GLN A O 1
ATOM 3324 N N . LYS A 1 426 ? 36.796 19.841 -33.136 1.00 80.75 426 LYS A N 1
ATOM 3325 C CA . LYS A 1 426 ? 36.925 20.906 -34.149 1.00 80.75 426 LYS A CA 1
ATOM 3326 C C . LYS A 1 426 ? 38.354 21.040 -34.674 1.00 80.75 426 LYS A C 1
ATOM 3328 O O . LYS A 1 426 ? 38.542 21.344 -35.851 1.00 80.75 426 LYS A O 1
ATOM 3333 N N . GLU A 1 427 ? 39.359 20.853 -33.825 1.00 76.25 427 GLU A N 1
ATOM 3334 C CA . GLU A 1 427 ? 40.764 20.856 -34.243 1.00 76.25 427 GLU A CA 1
ATOM 3335 C C . GLU A 1 427 ? 41.103 19.640 -35.109 1.00 76.25 427 GLU A C 1
ATOM 3337 O O . GLU A 1 427 ? 41.722 19.820 -36.157 1.00 76.25 427 GLU A O 1
ATOM 3342 N N . CYS A 1 428 ? 40.614 18.448 -34.756 1.00 66.19 428 CYS A N 1
ATOM 3343 C CA . CYS A 1 428 ? 40.746 17.242 -35.577 1.00 66.19 428 CYS A CA 1
ATOM 3344 C C . CYS A 1 428 ? 40.121 17.450 -36.961 1.00 66.19 428 CYS A C 1
ATOM 3346 O O . CYS A 1 428 ? 40.795 17.265 -37.969 1.00 66.19 428 CYS A O 1
ATOM 3348 N N . GLN A 1 429 ? 38.894 17.978 -37.029 1.00 71.50 429 GLN A N 1
ATOM 3349 C CA . GLN A 1 429 ? 38.235 18.299 -38.302 1.00 71.50 429 GLN A CA 1
ATOM 3350 C C . GLN A 1 429 ? 39.027 19.310 -39.148 1.00 71.50 429 GLN A C 1
ATOM 3352 O O . GLN A 1 429 ? 39.105 19.181 -40.370 1.00 71.50 429 GLN A O 1
ATOM 3357 N N . ARG A 1 430 ? 39.641 20.326 -38.526 1.00 73.81 430 ARG A N 1
ATOM 3358 C CA . ARG A 1 430 ? 40.492 21.299 -39.237 1.00 73.81 430 ARG A CA 1
ATOM 3359 C C . ARG A 1 430 ? 41.779 20.667 -39.754 1.00 73.81 430 ARG A C 1
ATOM 3361 O O . ARG A 1 430 ? 42.192 20.979 -40.870 1.00 73.81 430 ARG A O 1
ATOM 3368 N N . LEU A 1 431 ? 42.415 19.807 -38.961 1.00 70.25 431 LEU A N 1
ATOM 3369 C CA . LEU A 1 431 ? 43.626 19.094 -39.360 1.00 70.25 431 LEU A CA 1
ATOM 3370 C C . LEU A 1 431 ? 43.334 18.109 -40.494 1.00 70.25 431 LEU A C 1
ATOM 3372 O O . LEU A 1 431 ? 44.071 18.097 -41.474 1.00 70.25 431 LEU A O 1
ATOM 3376 N N . GLU A 1 432 ? 42.222 17.377 -40.435 1.00 66.25 432 GLU A N 1
ATOM 3377 C CA . GLU A 1 432 ? 41.757 16.519 -41.528 1.00 66.25 432 GLU A CA 1
ATOM 3378 C C . GLU A 1 432 ? 41.530 17.310 -42.822 1.00 66.25 432 GLU A C 1
ATOM 3380 O O . GLU A 1 432 ? 41.982 16.901 -43.892 1.00 66.25 432 GLU A O 1
ATOM 3385 N N . GLN A 1 433 ? 40.880 18.477 -42.744 1.00 70.06 433 GLN A N 1
ATOM 3386 C CA . GLN A 1 433 ? 40.714 19.365 -43.900 1.00 70.06 433 GLN A CA 1
ATOM 3387 C C . GLN A 1 433 ? 42.062 19.865 -44.434 1.00 70.06 433 GLN A C 1
ATOM 3389 O O . GLN A 1 433 ? 42.264 19.924 -45.646 1.00 70.06 433 GLN A O 1
ATOM 3394 N N . PHE A 1 434 ? 43.003 20.201 -43.550 1.00 66.38 434 PHE A N 1
ATOM 3395 C CA . PHE A 1 434 ? 44.332 20.670 -43.933 1.00 66.38 434 PHE A CA 1
ATOM 3396 C C . PHE A 1 434 ? 45.168 19.580 -44.616 1.00 66.38 434 PHE A C 1
ATOM 3398 O O . PHE A 1 434 ? 45.810 19.860 -45.630 1.00 66.38 434 PHE A O 1
ATOM 3405 N N . VAL A 1 435 ? 45.118 18.343 -44.111 1.00 64.94 435 VAL A N 1
ATOM 3406 C CA . VAL A 1 435 ? 45.757 17.170 -44.729 1.00 64.94 435 VAL A CA 1
ATOM 3407 C C . VAL A 1 435 ? 45.151 16.913 -46.104 1.00 64.94 435 VAL A C 1
ATOM 3409 O O . VAL A 1 435 ? 45.895 16.888 -47.078 1.00 64.94 435 VAL A O 1
ATOM 3412 N N . ARG A 1 436 ? 43.815 16.887 -46.234 1.00 65.25 436 ARG A N 1
ATOM 3413 C CA . ARG A 1 436 ? 43.148 16.738 -47.543 1.00 65.25 436 ARG A CA 1
ATOM 3414 C C . ARG A 1 436 ? 43.572 17.822 -48.541 1.00 65.25 436 ARG A C 1
ATOM 3416 O O . ARG A 1 436 ? 43.820 17.524 -49.703 1.00 65.25 436 ARG A O 1
ATOM 3423 N N . VAL A 1 437 ? 43.696 19.080 -48.109 1.00 64.69 437 VAL A N 1
ATOM 3424 C CA . VAL A 1 437 ? 44.144 20.183 -48.982 1.00 64.69 437 VAL A CA 1
ATOM 3425 C C . VAL A 1 437 ? 45.619 20.044 -49.371 1.00 64.69 437 VAL A C 1
ATOM 3427 O O . VAL A 1 437 ? 45.967 20.354 -50.512 1.00 64.69 437 VAL A O 1
ATOM 3430 N N . LYS A 1 438 ? 46.494 19.600 -48.460 1.00 60.41 438 LYS A N 1
ATOM 3431 C CA . LYS A 1 438 ? 47.914 19.364 -48.766 1.00 60.41 438 LYS A CA 1
ATOM 3432 C C . LYS A 1 438 ? 48.124 18.127 -49.642 1.00 60.41 438 LYS A C 1
ATOM 3434 O O . LYS A 1 438 ? 48.954 18.212 -50.540 1.00 60.41 438 LYS A O 1
ATOM 3439 N N . ASP A 1 439 ? 47.348 17.061 -49.470 1.00 52.09 439 ASP A N 1
ATOM 3440 C CA . ASP A 1 439 ? 47.386 15.873 -50.332 1.00 52.09 439 ASP A CA 1
ATOM 3441 C C . ASP A 1 439 ? 46.926 16.201 -51.757 1.00 52.09 439 ASP A C 1
ATOM 3443 O O . ASP A 1 439 ? 47.582 15.816 -52.722 1.00 52.09 439 ASP A O 1
ATOM 3447 N N . VAL A 1 440 ? 45.877 17.019 -51.913 1.00 53.28 440 VAL A N 1
ATOM 3448 C CA . VAL A 1 440 ? 45.438 17.513 -53.232 1.00 53.28 440 VAL A CA 1
ATOM 3449 C C . VAL A 1 440 ? 46.502 18.405 -53.879 1.00 53.28 440 VAL A C 1
ATOM 3451 O O . VAL A 1 440 ? 46.749 18.295 -55.079 1.00 53.28 440 VAL A O 1
ATOM 3454 N N . ARG A 1 441 ? 47.181 19.263 -53.105 1.00 51.84 441 ARG A N 1
ATOM 3455 C CA . ARG A 1 441 ? 48.239 20.147 -53.627 1.00 51.84 441 ARG A CA 1
ATOM 3456 C C . ARG A 1 441 ? 49.543 19.396 -53.930 1.00 51.84 441 ARG A C 1
ATOM 3458 O O . ARG A 1 441 ? 50.226 19.740 -54.890 1.00 51.84 441 ARG A O 1
ATOM 3465 N N . GLY A 1 442 ? 49.863 18.362 -53.153 1.00 49.31 442 GLY A N 1
ATOM 3466 C CA . GLY A 1 442 ? 50.968 17.436 -53.404 1.00 49.31 442 GLY A CA 1
ATOM 3467 C C . GLY A 1 442 ? 50.727 16.589 -54.653 1.00 49.31 442 GLY A C 1
ATOM 3468 O O . GLY A 1 442 ? 51.615 16.478 -55.492 1.00 49.31 442 GLY A O 1
ATOM 3469 N N . ALA A 1 443 ? 49.502 16.092 -54.845 1.00 44.66 443 ALA A N 1
ATOM 3470 C CA . ALA A 1 443 ? 49.109 15.366 -56.051 1.00 44.66 443 ALA A CA 1
ATOM 3471 C C . ALA A 1 443 ? 49.079 16.270 -57.299 1.00 44.66 443 ALA A C 1
ATOM 3473 O O . ALA A 1 443 ? 49.564 15.872 -58.355 1.00 44.66 443 ALA A O 1
ATOM 3474 N N . GLN A 1 444 ? 48.586 17.511 -57.191 1.00 44.44 444 GLN A N 1
ATOM 3475 C CA . GLN A 1 444 ? 48.562 18.463 -58.313 1.00 44.44 444 GLN A CA 1
ATOM 3476 C C . GLN A 1 444 ? 49.948 19.010 -58.687 1.00 44.44 444 GLN A C 1
ATOM 3478 O O . GLN A 1 444 ? 50.186 19.283 -59.859 1.00 44.44 444 GLN A O 1
ATOM 3483 N N . SER A 1 445 ? 50.878 19.144 -57.736 1.00 45.97 445 SER A N 1
ATOM 3484 C CA . SER A 1 445 ? 52.246 19.596 -58.032 1.00 45.97 445 SER A CA 1
ATOM 3485 C C . SER A 1 445 ? 53.126 18.499 -58.640 1.00 45.97 445 SER A C 1
ATOM 3487 O O . SER A 1 445 ? 54.104 18.827 -59.305 1.00 45.97 445 SER A O 1
ATOM 3489 N N . VAL A 1 446 ? 52.797 17.219 -58.428 1.00 46.50 446 VAL A N 1
ATOM 3490 C CA . VAL A 1 446 ? 53.504 16.072 -59.031 1.00 46.50 446 VAL A CA 1
ATOM 3491 C C . VAL A 1 446 ? 52.911 15.695 -60.398 1.00 46.50 446 VAL A C 1
ATOM 3493 O O . VAL A 1 446 ? 53.629 15.186 -61.250 1.00 46.50 446 VAL A O 1
ATOM 3496 N N . LEU A 1 447 ? 51.637 16.018 -60.654 1.00 42.22 447 LEU A N 1
ATOM 3497 C CA . LEU A 1 447 ? 50.962 15.805 -61.946 1.00 42.22 447 LEU A CA 1
ATOM 3498 C C . LEU A 1 447 ? 50.968 17.042 -62.870 1.00 42.22 447 LEU A C 1
ATOM 3500 O O . LEU A 1 447 ? 50.310 17.047 -63.906 1.00 42.22 447 LEU A O 1
ATOM 3504 N N . GLY A 1 448 ? 51.704 18.095 -62.505 1.00 39.97 448 GLY A N 1
ATOM 3505 C CA . GLY A 1 448 ? 51.805 19.359 -63.244 1.00 39.97 448 GLY A CA 1
ATOM 3506 C C . GLY A 1 448 ? 53.000 19.465 -64.196 1.00 39.97 448 GLY A C 1
ATOM 3507 O O . GLY A 1 448 ? 53.413 20.579 -64.510 1.00 39.97 448 GLY A O 1
ATOM 3508 N N . VAL A 1 449 ? 53.577 18.346 -64.636 1.00 48.81 449 VAL A N 1
ATOM 3509 C CA . VAL A 1 449 ? 54.577 18.321 -65.712 1.00 48.81 449 VAL A CA 1
ATOM 3510 C C . VAL A 1 449 ? 54.131 17.290 -66.740 1.00 48.81 449 VAL A C 1
ATOM 3512 O O . VAL A 1 449 ? 54.587 16.159 -66.706 1.00 48.81 449 VAL A O 1
ATOM 3515 N N . ASP A 1 450 ? 53.199 17.677 -67.613 1.00 36.97 450 ASP A N 1
ATOM 3516 C CA . ASP A 1 450 ? 53.235 17.254 -69.015 1.00 36.97 450 ASP A CA 1
ATOM 3517 C C . ASP A 1 450 ? 52.350 18.138 -69.916 1.00 36.97 450 ASP A C 1
ATOM 3519 O O . ASP A 1 450 ? 51.129 18.212 -69.797 1.00 36.97 450 ASP A O 1
ATOM 3523 N N . SER A 1 451 ? 53.051 18.826 -70.823 1.00 45.84 451 SER A N 1
ATOM 3524 C CA . SER A 1 451 ? 52.687 19.171 -72.204 1.00 45.84 451 SER A CA 1
ATOM 3525 C C . SER A 1 451 ? 51.298 19.756 -72.518 1.00 45.84 451 SER A C 1
ATOM 3527 O O . SER A 1 451 ? 50.364 19.019 -72.806 1.00 45.84 451 SER A O 1
ATOM 3529 N N . SER A 1 452 ? 51.222 21.086 -72.665 1.00 41.59 452 SER A N 1
ATOM 3530 C CA . SER A 1 452 ? 50.890 21.750 -73.948 1.00 41.59 452 SER A CA 1
ATOM 3531 C C . SER A 1 452 ? 50.631 23.249 -73.732 1.00 41.59 452 SER A C 1
ATOM 3533 O O . SER A 1 452 ? 49.512 23.651 -73.420 1.00 41.59 452 SER A O 1
ATOM 3535 N N . VAL A 1 453 ? 51.643 24.097 -73.925 1.00 35.34 453 VAL A N 1
ATOM 3536 C CA . VAL A 1 453 ? 51.415 25.518 -74.233 1.00 35.34 453 VAL A CA 1
ATOM 3537 C C . VAL A 1 453 ? 52.393 25.916 -75.329 1.00 35.34 453 VAL A C 1
ATOM 3539 O O . VAL A 1 453 ? 53.604 25.750 -75.188 1.00 35.34 453 VAL A O 1
ATOM 3542 N N . ASP A 1 454 ? 51.820 26.386 -76.433 1.00 36.34 454 ASP A N 1
ATOM 3543 C CA . ASP A 1 454 ? 52.490 26.874 -77.629 1.00 36.34 454 ASP A CA 1
ATOM 3544 C C . ASP A 1 454 ? 53.632 27.843 -77.307 1.00 36.34 454 ASP A C 1
ATOM 3546 O O . ASP A 1 454 ? 53.441 28.908 -76.716 1.00 36.34 454 ASP A O 1
ATOM 3550 N N . VAL A 1 455 ? 54.833 27.493 -77.766 1.00 35.66 455 VAL A N 1
ATOM 3551 C CA . VAL A 1 455 ? 55.980 28.396 -77.768 1.00 35.66 455 VAL A CA 1
ATOM 3552 C C . VAL A 1 455 ? 55.859 29.303 -78.985 1.00 35.66 455 VAL A C 1
ATOM 3554 O O . VAL A 1 455 ? 56.189 28.928 -80.107 1.00 35.66 455 VAL A O 1
ATOM 3557 N N . SER A 1 456 ? 55.415 30.533 -78.755 1.00 39.03 456 SER A N 1
ATOM 3558 C CA . SER A 1 456 ? 55.739 31.663 -79.620 1.00 39.03 456 SER A CA 1
ATOM 3559 C C . SER A 1 456 ? 56.325 32.782 -78.768 1.00 39.03 456 SER A C 1
ATOM 3561 O O . SER A 1 456 ? 55.632 33.388 -77.961 1.00 39.03 456 SER A O 1
ATOM 3563 N N . SER A 1 457 ? 57.620 33.025 -78.999 1.00 45.12 457 SER A N 1
ATOM 3564 C CA . SER A 1 457 ? 58.435 34.181 -78.600 1.00 45.12 457 SER A CA 1
ATOM 3565 C C . SER A 1 457 ? 58.530 34.518 -77.108 1.00 45.12 457 SER A C 1
ATOM 3567 O O . SER A 1 457 ? 57.590 35.066 -76.557 1.00 45.12 457 SER A O 1
ATOM 3569 N N . VAL A 1 458 ? 59.712 34.321 -76.509 1.00 38.59 458 VAL A N 1
ATOM 3570 C CA . VAL A 1 458 ? 60.495 35.323 -75.743 1.00 38.59 458 VAL A CA 1
ATOM 3571 C C . VAL A 1 458 ? 61.889 34.722 -75.476 1.00 38.59 458 VAL A C 1
ATOM 3573 O O . VAL A 1 458 ? 62.034 33.512 -75.331 1.00 38.59 458 VAL A O 1
ATOM 3576 N N . GLY A 1 459 ? 62.921 35.570 -75.527 1.00 40.44 459 GLY A N 1
ATOM 3577 C CA . GLY A 1 459 ? 64.338 35.209 -75.487 1.00 40.44 459 GLY A CA 1
ATOM 3578 C C . GLY A 1 459 ? 64.781 34.428 -74.248 1.00 40.44 459 GLY A C 1
ATOM 3579 O O . GLY A 1 459 ? 64.287 34.630 -73.143 1.00 40.44 459 GLY A O 1
ATOM 3580 N N . VAL A 1 460 ? 65.745 33.540 -74.479 1.00 40.03 460 VAL A N 1
ATOM 3581 C CA . VAL A 1 460 ? 66.387 32.679 -73.485 1.00 40.03 460 VAL A CA 1
ATOM 3582 C C . VAL A 1 460 ? 67.522 33.452 -72.810 1.00 40.03 460 VAL A C 1
ATOM 3584 O O . VAL A 1 460 ? 68.520 33.760 -73.460 1.00 40.03 460 VAL A O 1
ATOM 3587 N N . GLU A 1 461 ? 67.392 33.723 -71.511 1.00 50.81 461 GLU A N 1
ATOM 3588 C CA . GLU A 1 461 ? 68.549 33.794 -70.610 1.00 50.81 461 GLU A CA 1
ATOM 3589 C C . GLU A 1 461 ? 68.729 32.424 -69.932 1.00 50.81 461 GLU A C 1
ATOM 3591 O O . GLU A 1 461 ? 67.734 31.739 -69.670 1.00 50.81 461 GLU A O 1
ATOM 3596 N N . PRO A 1 462 ? 69.971 31.979 -69.672 1.00 47.81 462 PRO A N 1
ATOM 3597 C CA . PRO A 1 462 ? 70.216 30.686 -69.050 1.00 47.81 462 PRO A CA 1
ATOM 3598 C C . PRO A 1 462 ? 69.801 30.737 -67.575 1.00 47.81 462 PRO A C 1
ATOM 3600 O O . PRO A 1 462 ? 70.400 31.445 -66.771 1.00 47.81 462 PRO A O 1
ATOM 3603 N N . VAL A 1 463 ? 68.760 29.982 -67.224 1.00 59.53 463 VAL A N 1
ATOM 3604 C CA . VAL A 1 463 ? 68.369 29.740 -65.831 1.00 59.53 463 VAL A CA 1
ATOM 3605 C C . VAL A 1 463 ? 69.432 28.854 -65.183 1.00 59.53 463 VAL A C 1
ATOM 3607 O O . VAL A 1 463 ? 69.771 27.796 -65.714 1.00 59.53 463 VAL A O 1
ATOM 3610 N N . ASP A 1 464 ? 69.960 29.303 -64.049 1.00 59.03 464 ASP A N 1
ATOM 3611 C CA . ASP A 1 464 ? 71.014 28.632 -63.292 1.00 59.03 464 ASP A CA 1
ATOM 3612 C C . ASP A 1 464 ? 70.454 27.355 -62.633 1.00 59.03 464 ASP A C 1
ATOM 3614 O O . ASP A 1 464 ? 69.804 27.395 -61.586 1.00 59.03 464 ASP A O 1
ATOM 3618 N N . LEU A 1 465 ? 70.627 26.217 -63.310 1.00 60.28 465 LEU A N 1
ATOM 3619 C CA . LEU A 1 465 ? 70.050 24.913 -62.947 1.00 60.28 465 LEU A CA 1
ATOM 3620 C C . LEU A 1 465 ? 70.449 24.459 -61.531 1.00 60.28 465 LEU A C 1
ATOM 3622 O O . LEU A 1 465 ? 69.628 23.878 -60.826 1.00 60.28 465 LEU A O 1
ATOM 3626 N N . GLU A 1 466 ? 71.653 24.806 -61.066 1.00 67.06 466 GLU A N 1
ATOM 3627 C CA . GLU A 1 466 ? 72.120 24.470 -59.712 1.00 67.06 466 GLU A CA 1
ATOM 3628 C C . GLU A 1 466 ? 71.323 25.192 -58.611 1.00 67.06 466 GLU A C 1
ATOM 3630 O O . GLU A 1 466 ? 71.075 24.629 -57.542 1.00 67.06 466 GLU A O 1
ATOM 3635 N N . ALA A 1 467 ? 70.865 26.422 -58.868 1.00 66.44 467 ALA A N 1
ATOM 3636 C CA . ALA A 1 467 ? 70.031 27.165 -57.925 1.00 66.44 467 ALA A CA 1
ATOM 3637 C C . ALA A 1 467 ? 68.610 26.579 -57.838 1.00 66.44 467 ALA A C 1
ATOM 3639 O O . ALA A 1 467 ? 67.998 26.597 -56.766 1.00 66.44 467 ALA A O 1
ATOM 3640 N N . VAL A 1 468 ? 68.101 26.028 -58.946 1.00 71.19 468 VAL A N 1
ATOM 3641 C CA . VAL A 1 468 ? 66.806 25.333 -58.998 1.00 71.19 468 VAL A CA 1
ATOM 3642 C C . VAL A 1 468 ? 66.881 24.001 -58.252 1.00 71.19 468 VAL A C 1
ATOM 3644 O O . VAL A 1 468 ? 66.016 23.735 -57.417 1.00 71.19 468 VAL A O 1
ATOM 3647 N N . ASP A 1 469 ? 67.938 23.214 -58.462 1.00 72.31 469 ASP A N 1
ATOM 3648 C CA . ASP A 1 469 ? 68.140 21.934 -57.773 1.00 72.31 469 ASP A CA 1
ATOM 3649 C C . ASP A 1 469 ? 68.329 22.123 -56.258 1.00 72.31 469 ASP A C 1
ATOM 3651 O O . ASP A 1 469 ? 67.744 21.393 -55.451 1.00 72.31 469 ASP A O 1
ATOM 3655 N N . LEU A 1 470 ? 69.075 23.154 -55.839 1.00 79.12 470 LEU A N 1
ATOM 3656 C CA . LEU A 1 470 ? 69.239 23.488 -54.422 1.00 79.12 470 LEU A CA 1
ATOM 3657 C C . LEU A 1 470 ? 67.919 23.949 -53.782 1.00 79.12 470 LEU A C 1
ATOM 3659 O O . LEU A 1 470 ? 67.604 23.547 -52.659 1.00 79.12 470 LEU A O 1
ATOM 3663 N N . ALA A 1 471 ? 67.123 24.759 -54.487 1.00 73.62 471 ALA A N 1
ATOM 3664 C CA . ALA A 1 471 ? 65.808 25.185 -54.011 1.00 73.62 471 ALA A CA 1
ATOM 3665 C C . ALA A 1 471 ? 64.842 23.996 -53.870 1.00 73.62 471 ALA A C 1
ATOM 3667 O O . ALA A 1 471 ? 64.150 23.883 -52.854 1.00 73.62 471 ALA A O 1
ATOM 3668 N N . GLN A 1 472 ? 64.847 23.070 -54.833 1.00 77.81 472 GLN A N 1
ATOM 3669 C CA . GLN A 1 472 ? 64.062 21.836 -54.768 1.00 77.81 472 GLN A CA 1
ATOM 3670 C C . GLN A 1 472 ? 64.508 20.945 -53.604 1.00 77.81 472 GLN A C 1
ATOM 3672 O O . GLN A 1 472 ? 63.667 20.453 -52.852 1.00 77.81 472 GLN A O 1
ATOM 3677 N N . PHE A 1 473 ? 65.815 20.783 -53.382 1.00 82.06 473 PHE A N 1
ATOM 3678 C CA . PHE A 1 473 ? 66.335 19.985 -52.271 1.00 82.06 473 PHE A CA 1
ATOM 3679 C C . PHE A 1 473 ? 65.959 20.566 -50.899 1.00 82.06 473 PHE A C 1
ATOM 3681 O O . PHE A 1 473 ? 65.554 19.828 -49.994 1.00 82.06 473 PHE A O 1
ATOM 3688 N N . LEU A 1 474 ? 66.043 21.890 -50.736 1.00 85.94 474 LEU A N 1
ATOM 3689 C CA . LEU A 1 474 ? 65.613 22.573 -49.512 1.00 85.94 474 LEU A CA 1
ATOM 3690 C C . LEU A 1 474 ? 64.100 22.440 -49.292 1.00 85.94 474 LEU A C 1
ATOM 3692 O O . LEU A 1 474 ? 63.663 22.209 -48.163 1.00 85.94 474 LEU A O 1
ATOM 3696 N N . GLN A 1 475 ? 63.302 22.513 -50.357 1.00 83.75 475 GLN A N 1
ATOM 3697 C CA . GLN A 1 475 ? 61.855 22.322 -50.286 1.00 83.75 475 GLN A CA 1
ATOM 3698 C C . GLN A 1 475 ? 61.484 20.880 -49.913 1.00 83.75 475 GLN A C 1
ATOM 3700 O O . GLN A 1 475 ? 60.651 20.676 -49.030 1.00 83.75 475 GLN A O 1
ATOM 3705 N N . ILE A 1 476 ? 62.138 19.881 -50.513 1.00 78.00 476 ILE A N 1
ATOM 3706 C CA . ILE A 1 476 ? 61.966 18.464 -50.159 1.00 78.00 476 ILE A CA 1
ATOM 3707 C C . ILE A 1 476 ? 62.363 18.233 -48.696 1.00 78.00 476 ILE A C 1
ATOM 3709 O O . ILE A 1 476 ? 61.633 17.571 -47.961 1.00 78.00 476 ILE A O 1
ATOM 3713 N N . SER A 1 477 ? 63.469 18.826 -48.242 1.00 80.25 477 SER A N 1
ATOM 3714 C CA . SER A 1 477 ? 63.933 18.713 -46.852 1.00 80.25 477 SER A CA 1
ATOM 3715 C C . SER A 1 477 ? 62.953 19.349 -45.859 1.00 80.25 477 SER A C 1
ATOM 3717 O O . SER A 1 477 ? 62.659 18.759 -44.819 1.00 80.25 477 SER A O 1
ATOM 3719 N N . SER A 1 478 ? 62.387 20.514 -46.194 1.00 78.38 478 SER A N 1
ATOM 3720 C CA . SER A 1 478 ? 61.346 21.171 -45.394 1.00 78.38 478 SER A CA 1
ATOM 3721 C C . SER A 1 478 ? 60.066 20.336 -45.332 1.00 78.38 478 SER A C 1
ATOM 3723 O O . SER A 1 478 ? 59.502 20.157 -44.256 1.00 78.38 478 SER A O 1
ATOM 3725 N N . LEU A 1 479 ? 59.619 19.785 -46.464 1.00 83.06 479 LEU A N 1
ATOM 3726 C CA . LEU A 1 479 ? 58.437 18.922 -46.515 1.00 83.06 479 LEU A CA 1
ATOM 3727 C C . LEU A 1 479 ? 58.658 17.611 -45.753 1.00 83.06 479 LEU A C 1
ATOM 3729 O O . LEU A 1 479 ? 57.747 17.130 -45.085 1.00 83.06 479 LEU A O 1
ATOM 3733 N N . HIS A 1 480 ? 59.868 17.052 -45.799 1.00 82.81 480 HIS A N 1
ATOM 3734 C CA . HIS A 1 480 ? 60.222 15.866 -45.027 1.00 82.81 480 HIS A CA 1
ATOM 3735 C C . HIS A 1 480 ? 60.189 16.137 -43.514 1.00 82.81 480 HIS A C 1
ATOM 3737 O O . HIS A 1 480 ? 59.667 15.318 -42.757 1.00 82.81 480 HIS A O 1
ATOM 3743 N N . ALA A 1 481 ? 60.683 17.298 -43.069 1.00 81.44 481 ALA A N 1
ATOM 3744 C CA . ALA A 1 481 ? 60.598 17.722 -41.671 1.00 81.44 481 ALA A CA 1
ATOM 3745 C C . ALA A 1 481 ? 59.140 17.919 -41.213 1.00 81.44 481 ALA A C 1
ATOM 3747 O O . ALA A 1 481 ? 58.756 17.396 -40.164 1.00 81.44 481 ALA A O 1
ATOM 3748 N N . ASP A 1 482 ? 58.312 18.584 -42.025 1.00 82.56 482 ASP A N 1
ATOM 3749 C CA . ASP A 1 482 ? 56.877 18.754 -41.763 1.00 82.56 482 ASP A CA 1
ATOM 3750 C C . ASP A 1 482 ? 56.157 17.403 -41.662 1.00 82.56 482 ASP A C 1
ATOM 3752 O O . ASP A 1 482 ? 55.356 17.184 -40.753 1.00 82.56 482 ASP A O 1
ATOM 3756 N N . LEU A 1 483 ? 56.467 16.467 -42.561 1.00 83.38 483 LEU A N 1
ATOM 3757 C CA . LEU A 1 483 ? 55.878 15.130 -42.579 1.00 83.38 483 LEU A CA 1
ATOM 3758 C C . LEU A 1 483 ? 56.292 14.327 -41.336 1.00 83.38 483 LEU A C 1
ATOM 3760 O O . LEU A 1 483 ? 55.462 13.650 -40.729 1.00 83.38 483 LEU A O 1
ATOM 3764 N N . MET A 1 484 ? 57.549 14.437 -40.902 1.00 86.12 484 MET A N 1
ATOM 3765 C CA . MET A 1 484 ? 58.028 13.812 -39.665 1.00 86.12 484 MET A CA 1
ATOM 3766 C C . MET A 1 484 ? 57.343 14.381 -38.416 1.00 86.12 484 MET A C 1
ATOM 3768 O O . MET A 1 484 ? 56.987 13.612 -37.518 1.00 86.12 484 MET A O 1
ATOM 3772 N N . LEU A 1 485 ? 57.105 15.696 -38.366 1.00 84.75 485 LEU A N 1
ATOM 3773 C CA . LEU A 1 485 ? 56.329 16.326 -37.294 1.00 84.75 485 LEU A CA 1
ATOM 3774 C C . LEU A 1 485 ? 54.871 15.854 -37.313 1.00 84.75 485 LEU A C 1
ATOM 3776 O O . LEU A 1 485 ? 54.374 15.439 -36.269 1.00 84.75 485 LEU A O 1
ATOM 3780 N N . CYS A 1 486 ? 54.233 15.810 -38.487 1.00 78.69 486 CYS A N 1
ATOM 3781 C CA . CYS A 1 486 ? 52.865 15.308 -38.638 1.00 78.69 486 CYS A CA 1
ATOM 3782 C C . CYS A 1 486 ? 52.743 13.841 -38.194 1.00 78.69 486 CYS A C 1
ATOM 3784 O O . CYS A 1 486 ? 51.834 13.484 -37.453 1.00 78.69 486 CYS A O 1
ATOM 3786 N N . ARG A 1 487 ? 53.701 12.981 -38.563 1.00 80.88 487 ARG A N 1
ATOM 3787 C CA . ARG A 1 487 ? 53.734 11.583 -38.099 1.00 80.88 487 ARG A CA 1
ATOM 3788 C C . ARG A 1 487 ? 53.882 11.478 -36.585 1.00 80.88 487 ARG A C 1
ATOM 3790 O O . ARG A 1 487 ? 53.271 10.607 -35.976 1.00 80.88 487 ARG A O 1
ATOM 3797 N N . LYS A 1 488 ? 54.693 12.342 -35.969 1.00 86.00 488 LYS A N 1
ATOM 3798 C CA . LYS A 1 488 ? 54.849 12.373 -34.510 1.00 86.00 488 LYS A CA 1
ATOM 3799 C C . LYS A 1 488 ? 53.551 12.805 -33.825 1.00 86.00 488 LYS A C 1
ATOM 3801 O O . LYS A 1 488 ? 53.174 12.189 -32.835 1.00 86.00 488 LYS A O 1
ATOM 3806 N N . THR A 1 489 ? 52.864 13.815 -34.359 1.00 85.25 489 THR A N 1
ATOM 3807 C CA . THR A 1 489 ? 51.575 14.263 -33.819 1.00 85.25 489 THR A CA 1
ATOM 3808 C C . THR A 1 489 ? 50.480 13.217 -34.003 1.00 85.25 489 THR A C 1
ATOM 3810 O O . THR A 1 489 ? 49.731 12.995 -33.063 1.00 85.25 489 THR A O 1
ATOM 3813 N N . CYS A 1 490 ? 50.427 12.517 -35.144 1.00 78.69 490 CYS A N 1
ATOM 3814 C CA . CYS A 1 490 ? 49.475 11.421 -35.361 1.00 78.69 490 CYS A CA 1
ATOM 3815 C C . CYS A 1 490 ? 49.666 10.304 -34.333 1.00 78.69 490 CYS A C 1
ATOM 3817 O O . CYS A 1 490 ? 48.714 9.969 -33.645 1.00 78.69 490 CYS A O 1
ATOM 3819 N N . ARG A 1 491 ? 50.902 9.832 -34.117 1.00 84.62 491 ARG A N 1
ATOM 3820 C CA . ARG A 1 491 ? 51.180 8.804 -33.094 1.00 84.62 491 ARG A CA 1
ATOM 3821 C C . ARG A 1 491 ? 50.796 9.237 -31.682 1.00 84.62 491 ARG A C 1
ATOM 3823 O O . ARG A 1 491 ? 50.396 8.418 -30.865 1.00 84.62 491 ARG A O 1
ATOM 3830 N N . GLN A 1 492 ? 50.955 10.522 -31.370 1.00 85.94 492 GLN A N 1
ATOM 3831 C CA . GLN A 1 492 ? 50.590 11.044 -30.057 1.00 85.94 492 GLN A CA 1
ATOM 3832 C C . GLN A 1 492 ? 49.070 11.167 -29.891 1.00 85.94 492 GLN A C 1
ATOM 3834 O O . GLN A 1 492 ? 48.557 10.900 -28.810 1.00 85.94 492 GLN A O 1
ATOM 3839 N N . LEU A 1 493 ? 48.346 11.518 -30.956 1.00 83.94 493 LEU A N 1
ATOM 3840 C CA . LEU A 1 493 ? 46.884 11.496 -30.966 1.00 83.94 493 LEU A CA 1
ATOM 3841 C C . LEU A 1 493 ? 46.336 10.066 -30.894 1.00 83.94 493 LEU A C 1
ATOM 3843 O O . LEU A 1 493 ? 45.404 9.840 -30.134 1.00 83.94 493 LEU A O 1
ATOM 3847 N N . GLU A 1 494 ? 46.948 9.111 -31.597 1.00 82.06 494 GLU A N 1
ATOM 3848 C CA . GLU A 1 494 ? 46.619 7.679 -31.518 1.00 82.06 494 GLU A CA 1
ATOM 3849 C C . GLU A 1 494 ? 46.798 7.155 -30.084 1.00 82.06 494 GLU A C 1
ATOM 3851 O O . GLU A 1 494 ? 45.865 6.601 -29.512 1.00 82.06 494 GLU A O 1
ATOM 3856 N N . SER A 1 495 ? 47.940 7.439 -29.446 1.00 85.25 495 SER A N 1
ATOM 3857 C CA . SER A 1 495 ? 48.184 7.058 -28.046 1.00 85.25 495 SER A CA 1
ATOM 3858 C C . SER A 1 495 ? 47.182 7.690 -27.074 1.00 85.25 495 SER A C 1
ATOM 3860 O O . SER A 1 495 ? 46.729 7.027 -26.144 1.00 85.25 495 SER A O 1
ATOM 3862 N N . ASN A 1 496 ? 46.825 8.963 -27.271 1.00 88.06 496 ASN A N 1
ATOM 3863 C CA . ASN A 1 496 ? 45.827 9.629 -26.435 1.00 88.06 496 ASN A CA 1
ATOM 3864 C C . ASN A 1 496 ? 44.423 9.047 -26.665 1.00 88.06 496 ASN A C 1
ATOM 3866 O O . ASN A 1 496 ? 43.643 8.947 -25.724 1.00 88.06 496 ASN A O 1
ATOM 3870 N N . GLN A 1 497 ? 44.091 8.674 -27.904 1.00 83.62 497 GLN A N 1
ATOM 3871 C CA . GLN A 1 497 ? 42.820 8.043 -28.249 1.00 83.62 497 GLN A CA 1
ATOM 3872 C C . GLN A 1 497 ? 42.693 6.664 -27.591 1.00 83.62 497 GLN A C 1
ATOM 3874 O O . GLN A 1 497 ? 41.640 6.363 -27.035 1.00 83.62 497 GLN A O 1
ATOM 3879 N N . GLU A 1 498 ? 43.757 5.860 -27.591 1.00 86.62 498 GLU A N 1
ATOM 3880 C CA . GLU A 1 498 ? 43.799 4.566 -26.898 1.00 86.62 498 GLU A CA 1
ATOM 3881 C C . GLU A 1 498 ? 43.595 4.718 -25.379 1.00 86.62 498 GLU A C 1
ATOM 3883 O O . GLU A 1 498 ? 42.785 4.002 -24.790 1.00 86.62 498 GLU A O 1
ATOM 3888 N N . GLU A 1 499 ? 44.252 5.691 -24.738 1.00 87.94 499 GLU A N 1
ATOM 3889 C CA . GLU A 1 499 ? 44.091 5.961 -23.299 1.00 87.94 499 GLU A CA 1
ATOM 3890 C C . GLU A 1 499 ? 42.663 6.418 -22.943 1.00 87.94 499 GLU A C 1
ATOM 3892 O O . GLU A 1 499 ? 42.102 6.032 -21.910 1.00 87.94 499 GLU A O 1
ATOM 3897 N N . LEU A 1 500 ? 42.042 7.207 -23.824 1.00 87.25 500 LEU A N 1
ATOM 3898 C CA . LEU A 1 500 ? 40.665 7.665 -23.658 1.00 87.25 500 LEU A CA 1
ATOM 3899 C C . LEU A 1 500 ? 39.658 6.523 -23.850 1.00 87.25 500 LEU A C 1
ATOM 3901 O O . LEU A 1 500 ? 38.694 6.443 -23.091 1.00 87.25 500 LEU A O 1
ATOM 3905 N N . LEU A 1 501 ? 39.897 5.621 -24.809 1.00 83.69 501 LEU A N 1
ATOM 3906 C CA . LEU A 1 501 ? 39.079 4.422 -25.021 1.00 83.69 501 LEU A CA 1
ATOM 3907 C C . LEU A 1 501 ? 39.145 3.472 -23.822 1.00 83.69 501 LEU A C 1
ATOM 3909 O O . LEU A 1 501 ? 38.099 3.048 -23.340 1.00 83.69 501 LEU A O 1
ATOM 3913 N N . LEU A 1 502 ? 40.339 3.219 -23.278 1.00 87.50 502 LEU A N 1
ATOM 3914 C CA . LEU A 1 502 ? 40.504 2.408 -22.065 1.00 87.50 502 LEU A CA 1
ATOM 3915 C C . LEU A 1 502 ? 39.790 3.032 -20.859 1.00 87.50 502 LEU A C 1
ATOM 3917 O O . LEU A 1 502 ? 39.134 2.336 -20.085 1.00 87.50 502 LEU A O 1
ATOM 3921 N N . SER A 1 503 ? 39.871 4.357 -20.715 1.00 84.25 503 SER A N 1
ATOM 3922 C CA . SER A 1 503 ? 39.171 5.076 -19.646 1.00 84.25 503 SER A CA 1
ATOM 3923 C C . SER A 1 503 ? 37.646 5.012 -19.810 1.00 84.25 503 SER A C 1
ATOM 3925 O O . SER A 1 503 ? 36.922 4.890 -18.822 1.00 84.25 503 SER A O 1
ATOM 3927 N N . LEU A 1 504 ? 37.139 5.083 -21.046 1.00 83.81 504 LEU A N 1
ATOM 3928 C CA . LEU A 1 504 ? 35.713 4.930 -21.351 1.00 83.81 504 LEU A CA 1
ATOM 3929 C C . LEU A 1 504 ? 35.223 3.505 -21.089 1.00 83.81 504 LEU A C 1
ATOM 3931 O O . LEU A 1 504 ? 34.164 3.343 -20.491 1.00 83.81 504 LEU A O 1
ATOM 3935 N N . GLU A 1 505 ? 35.991 2.487 -21.471 1.00 85.88 505 GLU A N 1
ATOM 3936 C CA . GLU A 1 505 ? 35.671 1.083 -21.202 1.00 85.88 505 GLU A CA 1
ATOM 3937 C C . GLU A 1 505 ? 35.625 0.810 -19.691 1.00 85.88 505 GLU A C 1
ATOM 3939 O O . GLU A 1 505 ? 34.669 0.218 -19.185 1.00 85.88 505 GLU A O 1
ATOM 3944 N N . GLN A 1 506 ? 36.590 1.346 -18.935 1.00 86.12 506 GLN A N 1
ATOM 3945 C CA . GLN A 1 506 ? 36.596 1.243 -17.479 1.00 86.12 506 GLN A CA 1
ATOM 3946 C C . GLN A 1 506 ? 35.384 1.946 -16.850 1.00 86.12 506 GLN A C 1
ATOM 3948 O O . GLN A 1 506 ? 34.710 1.356 -16.004 1.00 86.12 506 GLN A O 1
ATOM 3953 N N . ASN A 1 507 ? 35.051 3.163 -17.285 1.00 79.88 507 ASN A N 1
ATOM 3954 C CA . ASN A 1 507 ? 33.865 3.871 -16.798 1.00 79.88 507 ASN A CA 1
ATOM 3955 C C . ASN A 1 507 ? 32.564 3.148 -17.179 1.00 79.88 507 ASN A C 1
ATOM 3957 O O . ASN A 1 507 ? 31.647 3.082 -16.364 1.00 79.88 507 ASN A O 1
ATOM 3961 N N . SER A 1 508 ? 32.489 2.555 -18.373 1.00 78.31 508 SER A N 1
ATOM 3962 C CA . SER A 1 508 ? 31.348 1.738 -18.796 1.00 78.31 508 SER A CA 1
ATOM 3963 C C . SER A 1 508 ? 31.197 0.501 -17.915 1.00 78.31 508 SER A C 1
ATOM 3965 O O . SER A 1 508 ? 30.086 0.183 -17.502 1.00 78.31 508 SER A O 1
ATOM 3967 N N . SER A 1 509 ? 32.300 -0.176 -17.581 1.00 77.81 509 SER A N 1
ATOM 3968 C CA . SER A 1 509 ? 32.266 -1.341 -16.690 1.00 77.81 509 SER A CA 1
ATOM 3969 C C . SER A 1 509 ? 31.811 -0.976 -15.272 1.00 77.81 509 SER A C 1
ATOM 3971 O O . SER A 1 509 ? 31.010 -1.694 -14.680 1.00 77.81 509 SER A O 1
ATOM 3973 N N . GLN A 1 510 ? 32.244 0.179 -14.753 1.00 79.38 510 GLN A N 1
ATOM 3974 C CA . GLN A 1 510 ? 31.800 0.691 -13.454 1.00 79.38 510 GLN A CA 1
ATOM 3975 C C . GLN A 1 510 ? 30.323 1.093 -13.479 1.00 79.38 510 GLN A C 1
ATOM 3977 O O . GLN A 1 510 ? 29.586 0.759 -12.558 1.00 79.38 510 GLN A O 1
ATOM 3982 N N . SER A 1 511 ? 29.872 1.758 -14.546 1.00 77.38 511 SER A N 1
ATOM 3983 C CA . SER A 1 511 ? 28.461 2.111 -14.725 1.00 77.38 511 SER A CA 1
ATOM 3984 C C . SER A 1 511 ? 27.566 0.872 -14.779 1.00 77.38 511 SER A C 1
ATOM 3986 O O . SER A 1 511 ? 26.489 0.887 -14.194 1.00 77.38 511 SER A O 1
ATOM 3988 N N . ASN A 1 512 ? 28.009 -0.201 -15.440 1.00 75.38 512 ASN A N 1
ATOM 3989 C CA . ASN A 1 512 ? 27.259 -1.456 -15.497 1.00 75.38 512 ASN A CA 1
ATOM 3990 C C . ASN A 1 512 ? 27.160 -2.126 -14.120 1.00 75.38 512 ASN A C 1
ATOM 3992 O O . ASN A 1 512 ? 26.077 -2.561 -13.749 1.00 75.38 512 ASN A O 1
ATOM 3996 N N . ALA A 1 513 ? 28.239 -2.127 -13.330 1.00 76.50 513 ALA A N 1
ATOM 3997 C CA . ALA A 1 513 ? 28.200 -2.639 -11.958 1.00 76.50 513 ALA A CA 1
ATOM 3998 C C . ALA A 1 513 ? 27.208 -1.855 -11.075 1.00 76.50 513 ALA A C 1
ATOM 4000 O O . ALA A 1 513 ? 26.439 -2.448 -10.326 1.00 76.50 513 ALA A O 1
ATOM 4001 N N . TYR A 1 514 ? 27.154 -0.525 -11.211 1.00 78.00 514 TYR A N 1
ATOM 4002 C CA . TYR A 1 514 ? 26.164 0.282 -10.490 1.00 78.00 514 TYR A CA 1
ATOM 4003 C C . TYR A 1 514 ? 24.722 0.028 -10.948 1.00 78.00 514 TYR A C 1
ATOM 4005 O O . TYR A 1 514 ? 23.805 0.145 -10.139 1.00 78.00 514 TYR A O 1
ATOM 4013 N N . LEU A 1 515 ? 24.497 -0.306 -12.223 1.00 75.19 515 LEU A N 1
ATOM 4014 C CA . LEU A 1 515 ? 23.166 -0.678 -12.713 1.00 75.19 515 LEU A CA 1
ATOM 4015 C C . LEU A 1 515 ? 22.690 -2.005 -12.108 1.00 75.19 515 LEU A C 1
ATOM 4017 O O . LEU A 1 515 ? 21.525 -2.098 -11.731 1.00 75.19 515 LEU A O 1
ATOM 4021 N N . GLU A 1 516 ? 23.584 -2.984 -11.949 1.00 77.44 516 GLU A N 1
ATOM 4022 C CA . GLU A 1 516 ? 23.280 -4.250 -11.268 1.00 77.44 516 GLU A CA 1
ATOM 4023 C C . GLU A 1 516 ? 22.910 -4.016 -9.791 1.00 77.44 516 GLU A C 1
ATOM 4025 O O . GLU A 1 516 ? 21.856 -4.474 -9.344 1.00 77.44 516 GLU A O 1
ATOM 4030 N N . ASP A 1 517 ? 23.695 -3.211 -9.064 1.00 76.44 517 ASP A N 1
ATOM 4031 C CA . ASP A 1 517 ? 23.389 -2.826 -7.676 1.00 76.44 517 ASP A CA 1
ATOM 4032 C C . ASP A 1 517 ? 22.038 -2.082 -7.569 1.00 76.44 517 ASP A C 1
ATOM 4034 O O . ASP A 1 517 ? 21.256 -2.295 -6.637 1.00 76.44 517 ASP A O 1
ATOM 4038 N N . LEU A 1 518 ? 21.728 -1.205 -8.533 1.00 76.88 518 LEU A N 1
ATOM 4039 C CA . LEU A 1 518 ? 20.451 -0.486 -8.586 1.00 76.88 518 LEU A CA 1
ATOM 4040 C C . LEU A 1 518 ? 19.265 -1.423 -8.827 1.00 76.88 518 LEU A C 1
ATOM 4042 O O . LEU A 1 518 ? 18.194 -1.196 -8.257 1.00 76.88 518 LEU A O 1
ATOM 4046 N N . ASP A 1 519 ? 19.427 -2.458 -9.646 1.00 77.25 519 ASP A N 1
ATOM 4047 C CA . ASP A 1 519 ? 18.376 -3.444 -9.890 1.00 77.25 519 ASP A CA 1
ATOM 4048 C C . ASP A 1 519 ? 18.141 -4.339 -8.662 1.00 77.25 519 ASP A C 1
ATOM 4050 O O . ASP A 1 519 ? 16.981 -4.595 -8.319 1.00 77.25 519 ASP A O 1
ATOM 4054 N N . GLU A 1 520 ? 19.189 -4.700 -7.910 1.00 75.31 520 GLU A N 1
ATOM 4055 C CA . GLU A 1 520 ? 19.043 -5.373 -6.610 1.00 75.31 520 GLU A CA 1
ATOM 4056 C C . GLU A 1 520 ? 18.279 -4.503 -5.597 1.00 75.31 520 GLU A C 1
ATOM 4058 O O . GLU A 1 520 ? 17.333 -4.971 -4.950 1.00 75.31 520 GLU A O 1
ATOM 4063 N N . ILE A 1 521 ? 18.624 -3.215 -5.490 1.00 71.94 521 ILE A N 1
ATOM 4064 C CA . ILE A 1 521 ? 17.929 -2.270 -4.602 1.00 71.94 521 ILE A CA 1
ATOM 4065 C C . ILE A 1 521 ? 16.466 -2.094 -5.032 1.00 71.94 521 ILE A C 1
ATOM 4067 O O . ILE A 1 521 ? 15.566 -2.067 -4.186 1.00 71.94 521 ILE A O 1
ATOM 4071 N N . ARG A 1 522 ? 16.185 -2.010 -6.339 1.00 69.81 522 ARG A N 1
ATOM 4072 C CA . ARG A 1 522 ? 14.810 -1.931 -6.864 1.00 69.81 522 ARG A CA 1
ATOM 4073 C C . ARG A 1 522 ? 13.999 -3.167 -6.503 1.00 69.81 522 ARG A C 1
ATOM 4075 O O . ARG A 1 522 ? 12.839 -3.021 -6.113 1.00 69.81 522 ARG A O 1
ATOM 4082 N N . GLN A 1 523 ? 14.589 -4.355 -6.604 1.00 82.50 523 GLN A N 1
ATOM 4083 C CA . GLN A 1 523 ? 13.920 -5.601 -6.245 1.00 82.50 523 GLN A CA 1
ATOM 4084 C C . GLN A 1 523 ? 13.595 -5.649 -4.745 1.00 82.50 523 GLN A C 1
ATOM 4086 O O . GLN A 1 523 ? 12.444 -5.896 -4.382 1.00 82.50 523 GLN A O 1
ATOM 4091 N N . GLN A 1 524 ? 14.550 -5.291 -3.880 1.00 75.88 524 GLN A N 1
ATOM 4092 C CA . GLN A 1 524 ? 14.315 -5.176 -2.434 1.00 75.88 524 GLN A CA 1
ATOM 4093 C C . GLN A 1 524 ? 13.212 -4.158 -2.111 1.00 75.88 524 GLN A C 1
ATOM 4095 O O . GLN A 1 524 ? 12.365 -4.391 -1.250 1.00 75.88 524 GLN A O 1
ATOM 4100 N N . LEU A 1 525 ? 13.168 -3.034 -2.829 1.00 68.75 525 LEU A N 1
ATOM 4101 C CA . LEU A 1 525 ? 12.155 -2.002 -2.630 1.00 68.75 525 LEU A CA 1
ATOM 4102 C C . LEU A 1 525 ? 10.746 -2.494 -3.010 1.00 68.75 525 LEU A C 1
ATOM 4104 O O . LEU A 1 525 ? 9.772 -2.151 -2.334 1.00 68.75 525 LEU A O 1
ATOM 4108 N N . VAL A 1 526 ? 10.619 -3.318 -4.056 1.00 79.62 526 VAL A N 1
ATOM 4109 C CA . VAL A 1 526 ? 9.350 -3.975 -4.419 1.00 79.62 526 VAL A CA 1
ATOM 4110 C C . VAL A 1 526 ? 8.903 -4.943 -3.322 1.00 79.62 526 VAL A C 1
ATOM 4112 O O . VAL A 1 526 ? 7.746 -4.876 -2.903 1.00 79.62 526 VAL A O 1
ATOM 4115 N N . GLU A 1 527 ? 9.808 -5.771 -2.800 1.00 76.88 527 GLU A N 1
ATOM 4116 C CA . GLU A 1 527 ? 9.509 -6.705 -1.705 1.00 76.88 527 GLU A CA 1
ATOM 4117 C C . GLU A 1 527 ? 9.059 -5.969 -0.432 1.00 76.88 527 GLU A C 1
ATOM 4119 O O . GLU A 1 527 ? 8.036 -6.314 0.163 1.00 76.88 527 GLU A O 1
ATOM 4124 N N . MET A 1 528 ? 9.751 -4.889 -0.055 1.00 71.62 528 MET A N 1
ATOM 4125 C CA . MET A 1 528 ? 9.383 -4.061 1.099 1.00 71.62 528 MET A CA 1
ATOM 4126 C C . MET A 1 528 ? 8.022 -3.373 0.916 1.00 71.62 528 MET A C 1
ATOM 4128 O O . MET A 1 528 ? 7.240 -3.266 1.865 1.00 71.62 528 MET A O 1
ATOM 4132 N N . ARG A 1 529 ? 7.692 -2.921 -0.303 1.00 74.38 529 ARG A N 1
ATOM 4133 C CA . ARG A 1 529 ? 6.364 -2.358 -0.605 1.00 74.38 529 ARG A CA 1
ATOM 4134 C C . ARG A 1 529 ? 5.263 -3.401 -0.454 1.00 74.38 529 ARG A C 1
ATOM 4136 O O . ARG A 1 529 ? 4.231 -3.080 0.133 1.00 74.38 529 ARG A O 1
ATOM 4143 N N . GLN A 1 530 ? 5.498 -4.622 -0.927 1.00 84.06 530 GLN A N 1
ATOM 4144 C CA . GLN A 1 530 ? 4.549 -5.723 -0.792 1.00 84.06 530 GLN A CA 1
ATOM 4145 C C . GLN A 1 530 ? 4.317 -6.082 0.684 1.00 84.06 530 GLN A C 1
ATOM 4147 O O . GLN A 1 530 ? 3.171 -6.130 1.127 1.00 84.06 530 GLN A O 1
ATOM 4152 N N . GLN A 1 531 ? 5.383 -6.208 1.480 1.00 75.81 531 GLN A N 1
ATOM 4153 C CA . GLN A 1 531 ? 5.272 -6.447 2.926 1.00 75.81 531 GLN A CA 1
ATOM 4154 C C . GLN A 1 531 ? 4.498 -5.331 3.643 1.00 75.81 531 GLN A C 1
ATOM 4156 O O . GLN A 1 531 ? 3.659 -5.595 4.505 1.00 75.81 531 GLN A O 1
ATOM 4161 N N . ARG A 1 532 ? 4.727 -4.065 3.269 1.00 75.38 532 ARG A N 1
ATOM 4162 C CA . ARG A 1 532 ? 3.975 -2.930 3.822 1.00 75.38 532 ARG A CA 1
ATOM 4163 C C . ARG A 1 532 ? 2.484 -3.016 3.489 1.00 75.38 532 ARG A C 1
ATOM 4165 O O . ARG A 1 532 ? 1.657 -2.675 4.331 1.00 75.38 532 ARG A O 1
ATOM 4172 N N . GLU A 1 533 ? 2.128 -3.425 2.275 1.00 82.12 533 GLU A N 1
ATOM 4173 C CA . GLU A 1 533 ? 0.728 -3.602 1.873 1.00 82.12 533 GLU A CA 1
ATOM 4174 C C . GLU A 1 533 ? 0.044 -4.724 2.661 1.00 82.12 533 GLU A C 1
ATOM 4176 O O . GLU A 1 533 ? -1.076 -4.527 3.139 1.00 82.12 533 GLU A O 1
ATOM 4181 N N . GLU A 1 534 ? 0.738 -5.843 2.880 1.00 82.44 534 GLU A N 1
ATOM 4182 C CA . GLU A 1 534 ? 0.264 -6.956 3.710 1.00 82.44 534 GLU A CA 1
ATOM 4183 C C . GLU A 1 534 ? 0.031 -6.518 5.164 1.00 82.44 534 GLU A C 1
ATOM 4185 O O . GLU A 1 534 ? -1.062 -6.708 5.701 1.00 82.44 534 GLU A O 1
ATOM 4190 N N . LEU A 1 535 ? 0.999 -5.824 5.775 1.00 79.38 535 LEU A N 1
ATOM 4191 C CA . LEU A 1 535 ? 0.867 -5.291 7.137 1.00 79.38 535 LEU A CA 1
ATOM 4192 C C . LEU A 1 535 ? -0.254 -4.246 7.254 1.00 79.38 535 LEU A C 1
ATOM 4194 O O . LEU A 1 535 ? -0.970 -4.192 8.256 1.00 79.38 535 LEU A O 1
ATOM 4198 N N . MET A 1 536 ? -0.446 -3.411 6.230 1.00 75.75 536 MET A N 1
ATOM 4199 C CA . MET A 1 536 ? -1.549 -2.448 6.193 1.00 75.75 536 MET A CA 1
ATOM 4200 C C . MET A 1 536 ? -2.909 -3.141 6.079 1.00 75.75 536 MET A C 1
ATOM 4202 O O . MET A 1 536 ? -3.874 -2.673 6.690 1.00 75.75 536 MET A O 1
ATOM 4206 N N . ALA A 1 537 ? -3.004 -4.240 5.328 1.00 82.88 537 ALA A N 1
ATOM 4207 C CA . ALA A 1 537 ? -4.212 -5.054 5.260 1.00 82.88 537 ALA A CA 1
ATOM 4208 C C . ALA A 1 537 ? -4.505 -5.722 6.613 1.00 82.88 537 ALA A C 1
ATOM 4210 O O . ALA A 1 537 ? -5.622 -5.606 7.117 1.00 82.88 537 ALA A O 1
ATOM 4211 N N . GLU A 1 538 ? -3.498 -6.316 7.257 1.00 83.81 538 GLU A N 1
ATOM 4212 C CA . GLU A 1 538 ? -3.640 -6.926 8.583 1.00 83.81 538 GLU A CA 1
ATOM 4213 C C . GLU A 1 538 ? -4.090 -5.894 9.627 1.00 83.81 538 GLU A C 1
ATOM 4215 O O . GLU A 1 538 ? -5.077 -6.105 10.337 1.00 83.81 538 GLU A O 1
ATOM 4220 N N . ARG A 1 539 ? -3.465 -4.710 9.654 1.00 80.31 539 ARG A N 1
ATOM 4221 C CA . ARG A 1 539 ? -3.874 -3.615 10.544 1.00 80.31 539 ARG A CA 1
ATOM 4222 C C . ARG A 1 539 ? -5.333 -3.202 10.331 1.00 80.31 539 ARG A C 1
ATOM 4224 O O . ARG A 1 539 ? -6.017 -2.919 11.317 1.00 80.31 539 ARG A O 1
ATOM 4231 N N . ARG A 1 540 ? -5.828 -3.156 9.087 1.00 86.56 540 ARG A N 1
ATOM 4232 C CA . ARG A 1 540 ? -7.249 -2.860 8.808 1.00 86.56 540 ARG A CA 1
ATOM 4233 C C . ARG A 1 540 ? -8.156 -3.920 9.425 1.00 86.56 540 ARG A C 1
ATOM 4235 O O . ARG A 1 540 ? -9.047 -3.555 10.184 1.00 86.56 540 ARG A O 1
ATOM 4242 N N . THR A 1 541 ? -7.859 -5.203 9.209 1.00 88.19 541 THR A N 1
ATOM 4243 C CA . THR A 1 541 ? -8.655 -6.303 9.786 1.00 88.19 541 THR A CA 1
ATOM 4244 C C . THR A 1 541 ? -8.657 -6.288 11.319 1.00 88.19 541 THR A C 1
ATOM 4246 O O . THR A 1 541 ? -9.696 -6.484 11.947 1.00 88.19 541 THR A O 1
ATOM 4249 N N . LEU A 1 542 ? -7.516 -5.981 11.947 1.00 83.12 542 LEU A N 1
ATOM 4250 C CA . LEU A 1 542 ? -7.425 -5.847 13.402 1.00 83.12 542 LEU A CA 1
ATOM 4251 C C . LEU A 1 542 ? -8.209 -4.637 13.919 1.00 83.12 542 LEU A C 1
ATOM 4253 O O . LEU A 1 542 ? -8.848 -4.732 14.964 1.00 83.12 542 LEU A O 1
ATOM 4257 N N . THR A 1 543 ? -8.192 -3.517 13.192 1.00 85.00 543 THR A N 1
ATOM 4258 C CA . THR A 1 543 ? -8.962 -2.315 13.552 1.00 85.00 543 THR A CA 1
ATOM 4259 C C . THR A 1 543 ? -10.462 -2.606 13.503 1.00 85.00 543 THR A C 1
ATOM 4261 O O . THR A 1 543 ? -11.161 -2.352 14.480 1.00 85.00 543 THR A O 1
ATOM 4264 N N . GLU A 1 544 ? -10.937 -3.240 12.427 1.00 89.56 544 GLU A N 1
ATOM 4265 C CA . GLU A 1 544 ? -12.332 -3.681 12.296 1.00 89.56 544 GLU A CA 1
ATOM 4266 C C . GLU A 1 544 ? -12.736 -4.610 13.449 1.00 89.56 544 GLU A C 1
ATOM 4268 O O . GLU A 1 544 ? -13.805 -4.444 14.043 1.00 89.56 544 GLU A O 1
ATOM 4273 N N . ARG A 1 545 ? -11.851 -5.537 13.845 1.00 90.38 545 ARG A N 1
ATOM 4274 C CA . ARG A 1 545 ? -12.113 -6.444 14.967 1.00 90.38 545 ARG A CA 1
ATOM 4275 C C . ARG A 1 545 ? -12.176 -5.727 16.317 1.00 90.38 545 ARG A C 1
ATOM 4277 O O . ARG A 1 545 ? -12.985 -6.098 17.168 1.00 90.38 545 ARG A O 1
ATOM 4284 N N . VAL A 1 546 ? -11.335 -4.717 16.537 1.00 86.25 546 VAL A N 1
ATOM 4285 C CA . VAL A 1 546 ? -11.377 -3.889 17.752 1.00 86.25 546 VAL A CA 1
ATOM 4286 C C . VAL A 1 546 ? -12.676 -3.087 17.812 1.00 86.25 546 VAL A C 1
ATOM 4288 O O . VAL A 1 546 ? -13.300 -3.039 18.873 1.00 86.25 546 VAL A O 1
ATOM 4291 N N . ASP A 1 547 ? -13.124 -2.526 16.689 1.00 89.19 547 ASP A N 1
ATOM 4292 C CA . ASP A 1 547 ? -14.381 -1.777 16.611 1.00 89.19 547 ASP A CA 1
ATOM 4293 C C . ASP A 1 547 ? -15.604 -2.679 16.844 1.00 89.19 547 ASP A C 1
ATOM 4295 O O . ASP A 1 547 ? -16.547 -2.292 17.542 1.00 89.19 547 ASP A O 1
ATOM 4299 N N . GLU A 1 548 ? -15.586 -3.908 16.319 1.00 92.50 548 GLU A N 1
ATOM 4300 C CA . GLU A 1 548 ? -16.591 -4.933 16.621 1.00 92.50 548 GLU A CA 1
ATOM 4301 C C . GLU A 1 548 ? -16.645 -5.269 18.109 1.00 92.50 548 GLU A C 1
ATOM 4303 O O . GLU A 1 548 ? -17.716 -5.190 18.711 1.00 92.50 548 GLU A O 1
ATOM 4308 N N . LEU A 1 549 ? -15.499 -5.577 18.722 1.00 88.25 549 LEU A N 1
ATOM 4309 C CA . LEU A 1 549 ? -15.418 -5.859 20.157 1.00 88.25 549 LEU A CA 1
ATOM 4310 C C . LEU A 1 549 ? -15.851 -4.650 21.000 1.00 88.25 549 LEU A C 1
ATOM 4312 O O . LEU A 1 549 ? -16.462 -4.813 22.057 1.00 88.25 549 LEU A O 1
ATOM 4316 N N . GLY A 1 550 ? -15.558 -3.431 20.539 1.00 86.31 550 GLY A N 1
ATOM 4317 C CA . GLY A 1 550 ? -16.026 -2.189 21.147 1.00 86.31 550 GLY A CA 1
ATOM 4318 C C . GLY A 1 550 ? -17.552 -2.075 21.132 1.00 86.31 550 GLY A C 1
ATOM 4319 O O . GLY A 1 550 ? -18.149 -1.751 22.163 1.00 86.31 550 GLY A O 1
ATOM 4320 N N . ARG A 1 551 ? -18.192 -2.404 20.002 1.00 92.19 551 ARG A N 1
ATOM 4321 C CA . ARG A 1 551 ? -19.659 -2.475 19.888 1.00 92.19 551 ARG A CA 1
ATOM 4322 C C . ARG A 1 551 ? -20.252 -3.563 20.779 1.00 92.19 551 ARG A C 1
ATOM 4324 O O . ARG A 1 551 ? -21.153 -3.256 21.553 1.00 92.19 551 ARG A O 1
ATOM 4331 N N . GLU A 1 552 ? -19.716 -4.783 20.736 1.00 91.38 552 GLU A N 1
ATOM 4332 C CA . GLU A 1 552 ? -20.178 -5.910 21.563 1.00 91.38 552 GLU A CA 1
ATOM 4333 C C . GLU A 1 552 ? -20.127 -5.564 23.063 1.00 91.38 552 GLU A C 1
ATOM 4335 O O . GLU A 1 552 ? -21.120 -5.717 23.778 1.00 91.38 552 GLU A O 1
ATOM 4340 N N . ARG A 1 553 ? -19.009 -4.993 23.536 1.00 88.06 553 ARG A N 1
ATOM 4341 C CA . ARG A 1 553 ? -18.877 -4.520 24.926 1.00 88.06 553 ARG A CA 1
ATOM 4342 C C . ARG A 1 553 ? -19.837 -3.376 25.246 1.00 88.06 553 ARG A C 1
ATOM 4344 O O . ARG A 1 553 ? -20.385 -3.327 26.346 1.00 88.06 553 ARG A O 1
ATOM 4351 N N . GLY A 1 554 ? -20.052 -2.449 24.313 1.00 91.12 554 GLY A N 1
ATOM 4352 C CA . GLY A 1 554 ? -21.014 -1.355 24.475 1.00 91.12 554 GLY A CA 1
ATOM 4353 C C . GLY A 1 554 ? -22.454 -1.855 24.641 1.00 91.12 554 GLY A C 1
ATOM 4354 O O . GLY A 1 554 ? -23.193 -1.363 25.504 1.00 91.12 554 GLY A O 1
ATOM 4355 N N . GLU A 1 555 ? -22.841 -2.867 23.866 1.00 94.81 555 GLU A N 1
ATOM 4356 C CA . GLU A 1 555 ? -24.135 -3.539 23.983 1.00 94.81 555 GLU A CA 1
ATOM 4357 C C . GLU A 1 555 ? -24.268 -4.292 25.310 1.00 94.81 555 GLU A C 1
ATOM 4359 O O . GLU A 1 555 ? -25.289 -4.159 25.989 1.00 94.81 555 GLU A O 1
ATOM 4364 N N . GLU A 1 556 ? -23.236 -5.028 25.727 1.00 92.50 556 GLU A N 1
ATOM 4365 C CA . GLU A 1 556 ? -23.218 -5.748 27.004 1.00 92.50 556 GLU A CA 1
ATOM 4366 C C . GLU A 1 556 ? -23.354 -4.793 28.198 1.00 92.50 556 GLU A C 1
ATOM 4368 O O . GLU A 1 556 ? -24.212 -4.989 29.062 1.00 92.50 556 GLU A O 1
ATOM 4373 N N . VAL A 1 557 ? -22.594 -3.692 28.212 1.00 91.75 557 VAL A N 1
ATOM 4374 C CA . VAL A 1 557 ? -22.710 -2.647 29.241 1.00 91.75 557 VAL A CA 1
ATOM 4375 C C . VAL A 1 557 ? -24.116 -2.046 29.260 1.00 91.75 557 VAL A C 1
ATOM 4377 O O . VAL A 1 557 ? -24.653 -1.767 30.334 1.00 91.75 557 VAL A O 1
ATOM 4380 N N . SER A 1 558 ? -24.739 -1.855 28.097 1.00 93.88 558 SER A N 1
ATOM 4381 C CA . SER A 1 558 ? -26.107 -1.333 28.006 1.00 93.88 558 SER A CA 1
ATOM 4382 C C . SER A 1 558 ? -27.133 -2.321 28.572 1.00 93.88 558 SER A C 1
ATOM 4384 O O . SER A 1 558 ? -28.001 -1.914 29.349 1.00 93.88 558 SER A O 1
ATOM 4386 N N . ARG A 1 559 ? -26.991 -3.623 28.280 1.00 95.56 559 ARG A N 1
ATOM 4387 C CA . ARG A 1 559 ? -27.822 -4.688 28.871 1.00 95.56 559 ARG A CA 1
ATOM 4388 C C . ARG A 1 559 ? -27.655 -4.753 30.389 1.00 95.56 559 ARG A C 1
ATOM 4390 O O . ARG A 1 559 ? -28.653 -4.763 31.108 1.00 95.56 559 ARG A O 1
ATOM 4397 N N . LEU A 1 560 ? -26.418 -4.718 30.887 1.00 91.62 560 LEU A N 1
ATOM 4398 C CA . LEU A 1 560 ? -26.129 -4.724 32.325 1.00 91.62 560 LEU A CA 1
ATOM 4399 C C . LEU A 1 560 ? -26.691 -3.483 33.028 1.00 91.62 560 LEU A C 1
ATOM 4401 O O . LEU A 1 560 ? -27.278 -3.598 34.103 1.00 91.62 560 LEU A O 1
ATOM 4405 N N . LYS A 1 561 ? -26.585 -2.295 32.416 1.00 91.94 561 LYS A N 1
ATOM 4406 C CA . LYS A 1 561 ? -27.220 -1.072 32.937 1.00 91.94 561 LYS A CA 1
ATOM 4407 C C . LYS A 1 561 ? -28.739 -1.211 33.010 1.00 91.94 561 LYS A C 1
ATOM 4409 O O . LYS A 1 561 ? -29.332 -0.834 34.018 1.00 91.94 561 LYS A O 1
ATOM 4414 N N . GLN A 1 562 ? -29.372 -1.771 31.980 1.00 94.56 562 GLN A N 1
ATOM 4415 C CA . GLN A 1 562 ? -30.817 -1.993 31.971 1.00 94.56 562 GLN A CA 1
ATOM 4416 C C . GLN A 1 562 ? -31.249 -2.981 33.067 1.00 94.56 562 GLN A C 1
ATOM 4418 O O . GLN A 1 562 ? -32.209 -2.709 33.790 1.00 94.56 562 GLN A O 1
ATOM 4423 N N . GLN A 1 563 ? -30.510 -4.080 33.247 1.00 94.88 563 GLN A N 1
ATOM 4424 C CA . GLN A 1 563 ? -30.743 -5.035 34.334 1.00 94.88 563 GLN A CA 1
ATOM 4425 C C . GLN A 1 563 ? -30.570 -4.389 35.714 1.00 94.88 563 GLN A C 1
ATOM 4427 O O . GLN A 1 563 ? -31.427 -4.556 36.580 1.00 94.88 563 GLN A O 1
ATOM 4432 N N . ASN A 1 564 ? -29.511 -3.601 35.916 1.00 92.31 564 ASN A N 1
ATOM 4433 C CA . ASN A 1 564 ? -29.254 -2.921 37.185 1.00 92.31 564 ASN A CA 1
ATOM 4434 C C . ASN A 1 564 ? -30.351 -1.893 37.517 1.00 92.31 564 ASN A C 1
ATOM 4436 O O . ASN A 1 564 ? -30.839 -1.840 38.646 1.00 92.31 564 ASN A O 1
ATOM 4440 N N . ASN A 1 565 ? -30.826 -1.146 36.516 1.00 95.38 565 ASN A N 1
ATOM 4441 C CA . ASN A 1 565 ? -31.969 -0.248 36.677 1.00 95.38 565 ASN A CA 1
ATOM 4442 C C . ASN A 1 565 ? -33.241 -1.015 37.073 1.00 95.38 565 ASN A C 1
ATOM 4444 O O . ASN A 1 565 ? -33.938 -0.601 37.999 1.00 95.38 565 ASN A O 1
ATOM 4448 N N . SER A 1 566 ? -33.523 -2.153 36.429 1.00 95.56 566 SER A N 1
ATOM 4449 C CA . SER A 1 566 ? -34.659 -3.013 36.789 1.00 95.56 566 SER A CA 1
ATOM 4450 C C . SER A 1 566 ? -34.562 -3.515 38.235 1.00 95.56 566 SER A C 1
ATOM 4452 O O . SER A 1 566 ? -35.525 -3.407 38.996 1.00 95.56 566 SER A O 1
ATOM 4454 N N . LEU A 1 567 ? -33.391 -4.007 38.648 1.00 94.50 567 LEU A N 1
ATOM 4455 C CA . LEU A 1 567 ? -33.147 -4.462 40.020 1.00 94.50 567 LEU A CA 1
ATOM 4456 C C . LEU A 1 567 ? -33.270 -3.320 41.036 1.00 94.50 567 LEU A C 1
ATOM 4458 O O . LEU A 1 567 ? -33.867 -3.504 42.095 1.00 94.50 567 LEU A O 1
ATOM 4462 N N . SER A 1 568 ? -32.777 -2.127 40.707 1.00 93.56 568 SER A N 1
ATOM 4463 C CA . SER A 1 568 ? -32.906 -0.941 41.559 1.00 93.56 568 SER A CA 1
ATOM 4464 C C . SER A 1 568 ? -34.374 -0.558 41.774 1.00 93.56 568 SER A C 1
ATOM 4466 O O . SER A 1 568 ? -34.786 -0.302 42.906 1.00 93.56 568 SER A O 1
ATOM 4468 N N . VAL A 1 569 ? -35.197 -0.598 40.719 1.00 94.94 569 VAL A N 1
ATOM 4469 C CA . VAL A 1 569 ? -36.647 -0.364 40.821 1.00 94.94 569 VAL A CA 1
ATOM 4470 C C . VAL A 1 569 ? -37.320 -1.433 41.688 1.00 94.94 569 VAL A C 1
ATOM 4472 O O . VAL A 1 569 ? -38.142 -1.099 42.545 1.00 94.94 569 VAL A O 1
ATOM 4475 N N . GLN A 1 570 ? -36.950 -2.707 41.532 1.00 93.31 570 GLN A N 1
ATOM 4476 C CA . GLN A 1 570 ? -37.479 -3.795 42.365 1.00 93.31 570 GLN A CA 1
ATOM 4477 C C . GLN A 1 570 ? -37.093 -3.639 43.844 1.00 93.31 570 GLN A C 1
ATOM 4479 O O . GLN A 1 570 ? -37.949 -3.802 44.717 1.00 93.31 570 GLN A O 1
ATOM 4484 N N . LEU A 1 571 ? -35.843 -3.269 44.138 1.00 92.94 571 LEU A N 1
ATOM 4485 C CA . LEU A 1 571 ? -35.368 -2.993 45.498 1.00 92.94 571 LEU A CA 1
ATOM 4486 C C . LEU A 1 571 ? -36.080 -1.791 46.122 1.00 92.94 571 LEU A C 1
ATOM 4488 O O . LEU A 1 571 ? -36.410 -1.801 47.307 1.00 92.94 571 LEU A O 1
ATOM 4492 N N . GLN A 1 572 ? -36.363 -0.754 45.338 1.00 94.38 572 GLN A N 1
ATOM 4493 C CA . GLN A 1 572 ? -37.124 0.388 45.827 1.00 94.38 572 GLN A CA 1
ATOM 4494 C C . GLN A 1 572 ? -38.584 0.010 46.115 1.00 94.38 572 GLN A C 1
ATOM 4496 O O . GLN A 1 572 ? -39.133 0.402 47.145 1.00 94.38 572 GLN A O 1
ATOM 4501 N N . ALA A 1 573 ? -39.198 -0.817 45.266 1.00 93.81 573 ALA A N 1
ATOM 4502 C CA . ALA A 1 573 ? -40.537 -1.343 45.504 1.00 93.81 573 ALA A CA 1
ATOM 4503 C C . ALA A 1 573 ? -40.600 -2.230 46.763 1.00 93.81 573 ALA A C 1
ATOM 4505 O O . ALA A 1 573 ? -41.535 -2.096 47.556 1.00 93.81 573 ALA A O 1
ATOM 4506 N N . SER A 1 574 ? -39.612 -3.103 46.989 1.00 92.38 574 SER A N 1
ATOM 4507 C CA . SER A 1 574 ? -39.551 -3.945 48.193 1.00 92.38 574 SER A CA 1
ATOM 4508 C C . SER A 1 574 ? -39.310 -3.119 49.459 1.00 92.38 574 SER A C 1
ATOM 4510 O O . SER A 1 574 ? -39.985 -3.336 50.466 1.00 92.38 574 SER A O 1
ATOM 4512 N N . ARG A 1 575 ? -38.445 -2.100 49.391 1.00 95.00 575 ARG A N 1
ATOM 4513 C CA . ARG A 1 575 ? -38.235 -1.134 50.477 1.00 95.00 575 ARG A CA 1
ATOM 4514 C C . ARG A 1 575 ? -39.522 -0.391 50.840 1.00 95.00 575 ARG A C 1
ATOM 4516 O O . ARG A 1 575 ? -39.835 -0.265 52.022 1.00 95.00 575 ARG A O 1
ATOM 4523 N N . ASN A 1 576 ? -40.291 0.057 49.848 1.00 95.25 576 ASN A N 1
ATOM 4524 C CA . ASN A 1 576 ? -41.575 0.723 50.082 1.00 95.25 576 ASN A CA 1
ATOM 4525 C C . ASN A 1 576 ? -42.595 -0.223 50.737 1.00 95.25 576 ASN A C 1
ATOM 4527 O O . ASN A 1 576 ? -43.279 0.176 51.679 1.00 95.25 576 ASN A O 1
ATOM 4531 N N . LYS A 1 577 ? -42.662 -1.490 50.297 1.00 95.94 577 LYS A N 1
ATOM 4532 C CA . LYS A 1 577 ? -43.511 -2.517 50.929 1.00 95.94 577 LYS A CA 1
ATOM 4533 C C . LYS A 1 577 ? -43.117 -2.769 52.386 1.00 95.94 577 LYS A C 1
ATOM 4535 O O . LYS A 1 577 ? -43.993 -2.810 53.244 1.00 95.94 577 LYS A O 1
ATOM 4540 N N . LEU A 1 578 ? -41.820 -2.893 52.676 1.00 93.19 578 LEU A N 1
ATOM 4541 C CA . LEU A 1 578 ? -41.315 -3.046 54.045 1.00 93.19 578 LEU A CA 1
ATOM 4542 C C . LEU A 1 578 ? -41.694 -1.850 54.920 1.00 93.19 578 LEU A C 1
ATOM 4544 O O . LEU A 1 578 ? -42.223 -2.039 56.011 1.00 93.19 578 LEU A O 1
ATOM 4548 N N . SER A 1 579 ? -41.509 -0.627 54.421 1.00 93.50 579 SER A N 1
ATOM 4549 C CA . SER A 1 579 ? -41.900 0.585 55.146 1.00 93.50 579 SER A CA 1
ATOM 4550 C C . SER A 1 579 ? -43.406 0.629 55.441 1.00 93.50 579 SER A C 1
ATOM 4552 O O . SER A 1 579 ? -43.796 0.986 56.553 1.00 93.50 579 SER A O 1
ATOM 4554 N N . ALA A 1 580 ? -44.250 0.215 54.491 1.00 93.50 580 ALA A N 1
ATOM 4555 C CA . ALA A 1 580 ? -45.695 0.126 54.693 1.00 93.50 580 ALA A CA 1
ATOM 4556 C C . ALA A 1 580 ? -46.077 -0.936 55.741 1.00 93.50 580 ALA A C 1
ATOM 4558 O O . ALA A 1 580 ? -46.908 -0.674 56.611 1.00 93.50 580 ALA A O 1
ATOM 4559 N N . LEU A 1 581 ? -45.441 -2.113 55.705 1.00 93.38 581 LEU A N 1
ATOM 4560 C CA . LEU A 1 581 ? -45.648 -3.169 56.703 1.00 93.38 581 LEU A CA 1
ATOM 4561 C C . LEU A 1 581 ? -45.199 -2.732 58.100 1.00 93.38 581 LEU A C 1
ATOM 4563 O O . LEU A 1 581 ? -45.893 -2.994 59.079 1.00 93.38 581 LEU A O 1
ATOM 4567 N N . GLU A 1 582 ? -44.073 -2.030 58.209 1.00 92.50 582 GLU A N 1
ATOM 4568 C CA . GLU A 1 582 ? -43.618 -1.471 59.480 1.00 92.50 582 GLU A CA 1
ATOM 4569 C C . GLU A 1 582 ? -44.580 -0.416 60.038 1.00 92.50 582 GLU A C 1
ATOM 4571 O O . GLU A 1 582 ? -44.812 -0.381 61.248 1.00 92.50 582 GLU A O 1
ATOM 4576 N N . ALA A 1 583 ? -45.134 0.449 59.184 1.00 93.19 583 ALA A N 1
ATOM 4577 C CA . ALA A 1 583 ? -46.139 1.427 59.593 1.00 93.19 583 ALA A CA 1
ATOM 4578 C C . ALA A 1 583 ? -47.407 0.727 60.104 1.00 93.19 583 ALA A C 1
ATOM 4580 O O . ALA A 1 583 ? -47.854 1.012 61.214 1.00 93.19 583 ALA A O 1
ATOM 4581 N N . SER A 1 584 ? -47.907 -0.263 59.357 1.00 93.50 584 SER A N 1
ATOM 4582 C CA . SER A 1 584 ? -49.061 -1.077 59.755 1.00 93.50 584 SER A CA 1
ATOM 4583 C C . SER A 1 584 ? -48.820 -1.828 61.070 1.00 93.50 584 SER A C 1
ATOM 4585 O O . SER A 1 584 ? -49.691 -1.849 61.939 1.00 93.50 584 SER A O 1
ATOM 4587 N N . LYS A 1 585 ? -47.618 -2.385 61.273 1.00 92.31 585 LYS A N 1
ATOM 4588 C CA . LYS A 1 585 ? -47.236 -3.029 62.537 1.00 92.31 585 LYS A CA 1
ATOM 4589 C C . LYS A 1 585 ? -47.273 -2.043 63.706 1.00 92.31 585 LYS A C 1
ATOM 4591 O O . LYS A 1 585 ? -47.844 -2.368 64.742 1.00 92.31 585 LYS A O 1
ATOM 4596 N N . ARG A 1 586 ? -46.691 -0.847 63.552 1.00 93.19 586 ARG A N 1
ATOM 4597 C CA . ARG A 1 586 ? -46.709 0.193 64.600 1.00 93.19 586 ARG A CA 1
ATOM 4598 C C . ARG A 1 586 ? -48.133 0.638 64.929 1.00 93.19 586 ARG A C 1
ATOM 4600 O O . ARG A 1 586 ? -48.454 0.817 66.099 1.00 93.19 586 ARG A O 1
ATOM 4607 N N . GLU A 1 587 ? -48.985 0.784 63.921 1.00 92.56 587 GLU A N 1
ATOM 4608 C CA . GLU A 1 587 ? -50.397 1.129 64.103 1.00 92.56 587 GLU A CA 1
ATOM 4609 C C . GLU A 1 587 ? -51.157 0.019 64.849 1.00 92.56 587 GLU A C 1
ATOM 4611 O O . GLU A 1 587 ? -51.875 0.298 65.809 1.00 92.56 587 GLU A O 1
ATOM 4616 N N . GLY A 1 588 ? -50.910 -1.249 64.501 1.00 91.12 588 GLY A N 1
ATOM 4617 C CA . GLY A 1 588 ? -51.439 -2.407 65.224 1.00 91.12 588 GLY A CA 1
ATOM 4618 C C . GLY A 1 588 ? -50.961 -2.488 66.679 1.00 91.12 588 GLY A C 1
ATOM 4619 O O . GLY A 1 588 ? -51.760 -2.758 67.575 1.00 91.12 588 GLY A O 1
ATOM 4620 N N . GLU A 1 589 ? -49.682 -2.203 66.946 1.00 91.00 589 GLU A N 1
ATOM 4621 C CA . GLU A 1 589 ? -49.137 -2.125 68.310 1.00 91.00 589 GLU A CA 1
ATOM 4622 C C . GLU A 1 589 ? -49.779 -0.993 69.126 1.00 91.00 589 GLU A C 1
ATOM 4624 O O . GLU A 1 589 ? -50.073 -1.178 70.308 1.00 91.00 589 GLU A O 1
ATOM 4629 N N . LEU A 1 590 ? -50.019 0.173 68.515 1.00 92.94 590 LEU A N 1
ATOM 4630 C CA . LEU A 1 590 ? -50.707 1.290 69.165 1.00 92.94 590 LEU A CA 1
ATOM 4631 C C . LEU A 1 590 ? -52.167 0.949 69.480 1.00 92.94 590 LEU A C 1
ATOM 4633 O O . LEU A 1 590 ? -52.604 1.185 70.605 1.00 92.94 590 LEU A O 1
ATOM 4637 N N . ALA A 1 591 ? -52.893 0.340 68.540 1.00 92.31 591 ALA A N 1
ATOM 4638 C CA . ALA A 1 591 ? -54.265 -0.113 68.763 1.00 92.31 591 ALA A CA 1
ATOM 4639 C C . ALA A 1 591 ? -54.342 -1.165 69.885 1.00 92.31 591 ALA A C 1
ATOM 4641 O O . ALA A 1 591 ? -55.204 -1.082 70.760 1.00 92.31 591 ALA A O 1
ATOM 4642 N N . ALA A 1 592 ? -53.402 -2.117 69.919 1.00 89.25 592 ALA A N 1
ATOM 4643 C CA . ALA A 1 592 ? -53.318 -3.112 70.985 1.00 89.25 592 ALA A CA 1
ATOM 4644 C C . ALA A 1 592 ? -53.011 -2.477 72.354 1.00 89.25 592 ALA A C 1
ATOM 4646 O O . ALA A 1 592 ? -53.607 -2.866 73.359 1.00 89.25 592 ALA A O 1
ATOM 4647 N N . ARG A 1 593 ? -52.122 -1.472 72.410 1.00 91.69 593 ARG A N 1
ATOM 4648 C CA . ARG A 1 593 ? -51.857 -0.704 73.642 1.00 91.69 593 ARG A CA 1
ATOM 4649 C C . ARG A 1 593 ? -53.093 0.054 74.119 1.00 91.69 593 ARG A C 1
ATOM 4651 O O . ARG A 1 593 ? -53.396 -0.003 75.304 1.00 91.69 593 ARG A O 1
ATOM 4658 N N . GLN A 1 594 ? -53.820 0.709 73.214 1.00 92.69 594 GLN A N 1
ATOM 4659 C CA . GLN A 1 594 ? -55.063 1.410 73.549 1.00 92.69 594 GLN A CA 1
ATOM 4660 C C . GLN A 1 594 ? -56.111 0.447 74.119 1.00 92.69 594 GLN A C 1
ATOM 4662 O O . GLN A 1 594 ? -56.673 0.721 75.175 1.00 92.69 594 GLN A O 1
ATOM 4667 N N . GLN A 1 595 ? -56.307 -0.719 73.495 1.00 91.81 595 GLN A N 1
ATOM 4668 C CA . GLN A 1 595 ? -57.199 -1.755 74.028 1.00 91.81 595 GLN A CA 1
ATOM 4669 C C . GLN A 1 595 ? -56.752 -2.258 75.407 1.00 91.81 595 GLN A C 1
ATOM 4671 O O . GLN A 1 595 ? -57.584 -2.451 76.293 1.00 91.81 595 GLN A O 1
ATOM 4676 N N . ALA A 1 596 ? -55.448 -2.458 75.620 1.00 90.38 596 ALA A N 1
ATOM 4677 C CA . ALA A 1 596 ? -54.916 -2.859 76.920 1.00 90.38 596 ALA A CA 1
ATOM 4678 C C . ALA A 1 596 ? -55.149 -1.784 77.998 1.00 90.38 596 ALA A C 1
ATOM 4680 O O . ALA A 1 596 ? -55.515 -2.120 79.124 1.00 90.38 596 ALA A O 1
ATOM 4681 N N . GLU A 1 597 ? -54.993 -0.500 77.662 1.00 92.44 597 GLU A N 1
ATOM 4682 C CA . GLU A 1 597 ? -55.313 0.616 78.560 1.00 92.44 597 GLU A CA 1
ATOM 4683 C C . GLU A 1 597 ? -56.812 0.709 78.873 1.00 92.44 597 GLU A C 1
ATOM 4685 O O . GLU A 1 597 ? -57.184 0.947 80.022 1.00 92.44 597 GLU A O 1
ATOM 4690 N N . GLU A 1 598 ? -57.685 0.521 77.881 1.00 93.25 598 GLU A N 1
ATOM 4691 C CA . GLU A 1 598 ? -59.138 0.480 78.085 1.00 93.25 598 GLU A CA 1
ATOM 4692 C C . GLU A 1 598 ? -59.545 -0.673 79.007 1.00 93.25 598 GLU A C 1
ATOM 4694 O O . GLU A 1 598 ? -60.318 -0.470 79.947 1.00 93.25 598 GLU A O 1
ATOM 4699 N N . LEU A 1 599 ? -58.973 -1.864 78.803 1.00 91.56 599 LEU A N 1
ATOM 4700 C CA . LEU A 1 599 ? -59.177 -3.011 79.686 1.00 91.56 599 LEU A CA 1
ATOM 4701 C C . LEU A 1 599 ? -58.664 -2.731 81.101 1.00 91.56 599 LEU A C 1
ATOM 4703 O O . LEU A 1 599 ? -59.369 -3.025 82.062 1.00 91.56 599 LEU A O 1
ATOM 4707 N N . ALA A 1 600 ? -57.481 -2.129 81.251 1.00 89.25 600 ALA A N 1
ATOM 4708 C CA . ALA A 1 600 ? -56.945 -1.753 82.557 1.00 89.25 600 ALA A CA 1
ATOM 4709 C C . ALA A 1 600 ? -57.871 -0.767 83.289 1.00 89.25 600 ALA A C 1
ATOM 4711 O O . ALA A 1 600 ? -58.182 -0.978 84.460 1.00 89.25 600 ALA A O 1
ATOM 4712 N N . LYS A 1 601 ? -58.391 0.255 82.591 1.00 92.00 601 LYS A N 1
ATOM 4713 C CA . LYS A 1 601 ? -59.388 1.192 83.142 1.00 92.00 601 LYS A CA 1
ATOM 4714 C C . LYS A 1 601 ? -60.667 0.469 83.575 1.00 92.00 601 LYS A C 1
ATOM 4716 O O . LYS A 1 601 ? -61.185 0.753 84.655 1.00 92.00 601 LYS A O 1
ATOM 4721 N N . ALA A 1 602 ? -61.162 -0.473 82.770 1.00 89.75 602 ALA A N 1
ATOM 4722 C CA . ALA A 1 602 ? -62.332 -1.281 83.112 1.00 89.75 602 ALA A CA 1
ATOM 4723 C C . ALA A 1 602 ? -62.083 -2.172 84.343 1.00 89.75 602 ALA A C 1
ATOM 4725 O O . ALA A 1 602 ? -62.949 -2.262 85.216 1.00 89.75 602 ALA A O 1
ATOM 4726 N N . PHE A 1 603 ? -60.896 -2.781 84.455 1.00 88.88 603 PHE A N 1
ATOM 4727 C CA . PHE A 1 603 ? -60.495 -3.542 85.640 1.00 88.88 603 PHE A CA 1
ATOM 4728 C C . PHE A 1 603 ? -60.426 -2.660 86.884 1.00 88.88 603 PHE A C 1
ATOM 4730 O O . PHE A 1 603 ? -61.023 -3.028 87.889 1.00 88.88 603 PHE A O 1
ATOM 4737 N N . SER A 1 604 ? -59.802 -1.481 86.820 1.00 89.00 604 SER A N 1
ATOM 4738 C CA . SER A 1 604 ? -59.759 -0.549 87.955 1.00 89.00 604 SER A CA 1
ATOM 4739 C C . SER A 1 604 ? -61.154 -0.080 88.386 1.00 89.00 604 SER A C 1
ATOM 4741 O O . SER A 1 604 ? -61.417 0.039 89.581 1.00 89.00 604 SER A O 1
ATOM 4743 N N . LEU A 1 605 ? -62.074 0.146 87.439 1.00 92.12 605 LEU A N 1
ATOM 4744 C CA . LEU A 1 605 ? -63.468 0.479 87.749 1.00 92.12 605 LEU A CA 1
ATOM 4745 C C . LEU A 1 605 ? -64.172 -0.679 88.473 1.00 92.12 605 LEU A C 1
ATOM 4747 O O . LEU A 1 605 ? -64.831 -0.454 89.485 1.00 92.12 605 LEU A O 1
ATOM 4751 N N . MET A 1 606 ? -64.021 -1.913 87.978 1.00 86.44 606 MET A N 1
ATOM 4752 C CA . MET A 1 606 ? -64.559 -3.100 88.651 1.00 86.44 606 MET A CA 1
ATOM 4753 C C . MET A 1 606 ? -63.944 -3.293 90.035 1.00 86.44 606 MET A C 1
ATOM 4755 O O . MET A 1 606 ? -64.653 -3.640 90.971 1.00 86.44 606 MET A O 1
ATOM 4759 N N . GLU A 1 607 ? -62.645 -3.060 90.189 1.00 84.94 607 GLU A N 1
ATOM 4760 C CA . GLU A 1 607 ? -61.950 -3.176 91.469 1.00 84.94 607 GLU A CA 1
ATOM 4761 C C . GLU A 1 607 ? -62.489 -2.149 92.475 1.00 84.94 607 GLU A C 1
ATOM 4763 O O . GLU A 1 607 ? -62.811 -2.514 93.603 1.00 84.94 607 GLU A O 1
ATOM 4768 N N . ALA A 1 608 ? -62.735 -0.906 92.042 1.00 82.44 608 ALA A N 1
ATOM 4769 C CA . ALA A 1 608 ? -63.410 0.117 92.843 1.00 82.44 608 ALA A CA 1
ATOM 4770 C C . ALA A 1 608 ? -64.872 -0.249 93.179 1.00 82.44 608 ALA A C 1
ATOM 4772 O O . ALA A 1 608 ? -65.327 -0.028 94.303 1.00 82.44 608 ALA A O 1
ATOM 4773 N N . GLN A 1 609 ? -65.613 -0.851 92.241 1.00 83.44 609 GLN A N 1
ATOM 4774 C CA . GLN A 1 609 ? -66.966 -1.373 92.488 1.00 83.44 609 GLN A CA 1
ATOM 4775 C C . GLN A 1 609 ? -66.963 -2.537 93.492 1.00 83.44 609 GLN A C 1
ATOM 4777 O O . GLN A 1 609 ? -67.821 -2.620 94.363 1.00 83.44 609 GLN A O 1
ATOM 4782 N N . VAL A 1 610 ? -65.981 -3.435 93.423 1.00 81.31 610 VAL A N 1
ATOM 4783 C CA . VAL A 1 610 ? -65.815 -4.522 94.398 1.00 81.31 610 VAL A CA 1
ATOM 4784 C C . VAL A 1 610 ? -65.402 -3.972 95.761 1.00 81.31 610 VAL A C 1
ATOM 4786 O O . VAL A 1 610 ? -65.865 -4.480 96.779 1.00 81.31 610 VAL A O 1
ATOM 4789 N N . GLN A 1 611 ? -64.563 -2.937 95.803 1.00 75.12 611 GLN A N 1
ATOM 4790 C CA . GLN A 1 611 ? -64.163 -2.265 97.038 1.00 75.12 611 GLN A CA 1
ATOM 4791 C C . GLN A 1 611 ? -65.370 -1.612 97.727 1.00 75.12 611 GLN A C 1
ATOM 4793 O O . GLN A 1 611 ? -65.603 -1.865 98.904 1.00 75.12 611 GLN A O 1
ATOM 4798 N N . THR A 1 612 ? -66.190 -0.871 96.976 1.00 76.94 612 THR A N 1
ATOM 4799 C CA . THR A 1 612 ? -67.433 -0.258 97.480 1.00 76.94 612 THR A CA 1
ATOM 4800 C C . THR A 1 612 ? -68.446 -1.308 97.928 1.00 76.94 612 THR A C 1
ATOM 4802 O O . THR A 1 612 ? -68.971 -1.200 99.029 1.00 76.94 612 THR A O 1
ATOM 4805 N N . LEU A 1 613 ? -68.640 -2.396 97.175 1.00 75.12 613 LEU A N 1
ATOM 4806 C CA . LEU A 1 613 ? -69.470 -3.525 97.619 1.00 75.12 613 LEU A CA 1
ATOM 4807 C C . LEU A 1 613 ? -68.916 -4.203 98.885 1.00 75.12 613 LEU A C 1
ATOM 4809 O O . LEU A 1 613 ? -69.681 -4.631 99.745 1.00 75.12 613 LEU A O 1
ATOM 4813 N N . ARG A 1 614 ? -67.590 -4.311 99.040 1.00 73.06 614 ARG A N 1
ATOM 4814 C CA . ARG A 1 614 ? -66.959 -4.829 100.268 1.00 73.06 614 ARG A CA 1
ATOM 4815 C C . ARG A 1 614 ? -67.145 -3.876 101.449 1.00 73.06 614 ARG A C 1
ATOM 4817 O O . ARG A 1 614 ? -67.355 -4.352 102.560 1.00 73.06 614 ARG A O 1
ATOM 4824 N N . GLU A 1 615 ? -67.105 -2.569 101.220 1.00 67.31 615 GLU A N 1
ATOM 4825 C CA . GLU A 1 615 ? -67.388 -1.534 102.221 1.00 67.31 615 GLU A CA 1
ATOM 4826 C C . GLU A 1 615 ? -68.874 -1.522 102.622 1.00 67.31 615 GLU A C 1
ATOM 4828 O O . GLU A 1 615 ? -69.186 -1.441 103.811 1.00 67.31 615 GLU A O 1
ATOM 4833 N N . GLU A 1 616 ? -69.793 -1.713 101.671 1.00 62.69 616 GLU A N 1
ATOM 4834 C CA . GLU A 1 616 ? -71.236 -1.879 101.905 1.00 62.69 616 GLU A CA 1
ATOM 4835 C C . GLU A 1 616 ? -71.552 -3.172 102.681 1.00 62.69 616 GLU A C 1
ATOM 4837 O O . GLU A 1 616 ? -72.370 -3.170 103.603 1.00 62.69 616 GLU A O 1
ATOM 4842 N N . VAL A 1 617 ? -70.858 -4.276 102.384 1.00 56.78 617 VAL A N 1
ATOM 4843 C CA . VAL A 1 617 ? -70.965 -5.541 103.138 1.00 56.78 617 VAL A CA 1
ATOM 4844 C C . VAL A 1 617 ? -70.338 -5.424 104.535 1.00 56.78 617 VAL A C 1
ATOM 4846 O O . VAL A 1 617 ? -70.855 -6.005 105.489 1.00 56.78 617 VAL A O 1
ATOM 4849 N N . ALA A 1 618 ? -69.273 -4.633 104.702 1.00 49.81 618 ALA A N 1
ATOM 4850 C CA . ALA A 1 618 ? -68.672 -4.348 106.007 1.00 49.81 618 ALA A CA 1
ATOM 4851 C C . ALA A 1 618 ? -69.540 -3.424 106.887 1.00 49.81 618 ALA A C 1
ATOM 4853 O O . ALA A 1 618 ? -69.434 -3.471 108.112 1.00 49.81 618 ALA A O 1
ATOM 4854 N N . SER A 1 619 ? -70.427 -2.623 106.290 1.00 41.72 619 SER A N 1
ATOM 4855 C CA . SER A 1 619 ? -71.338 -1.705 106.992 1.00 41.72 619 SER A CA 1
ATOM 4856 C C . SER A 1 619 ? -72.756 -2.261 107.196 1.00 41.72 619 SER A C 1
ATOM 4858 O O . SER A 1 619 ? -73.605 -1.598 107.793 1.00 41.72 619 SER A O 1
ATOM 4860 N N . THR A 1 620 ? -73.014 -3.512 106.802 1.00 41.41 620 THR A N 1
ATOM 4861 C CA . THR A 1 620 ? -74.325 -4.169 106.942 1.00 41.41 620 THR A CA 1
ATOM 4862 C C . THR A 1 620 ? -74.240 -5.536 107.634 1.00 41.41 620 THR A C 1
ATOM 4864 O O . THR A 1 620 ? -74.806 -6.533 107.193 1.00 41.41 620 THR A O 1
ATOM 4867 N N . SER A 1 621 ? -73.600 -5.597 108.808 1.00 34.53 621 SER A N 1
ATOM 4868 C CA . SER A 1 621 ? -73.761 -6.721 109.744 1.00 34.53 621 SER A CA 1
ATOM 4869 C C . SER A 1 621 ? -74.955 -6.489 110.685 1.00 34.53 621 SER A C 1
ATOM 4871 O O . SER A 1 621 ? -74.801 -6.105 111.844 1.00 34.53 621 SER A O 1
ATOM 4873 N N . GLY A 1 622 ? -76.165 -6.727 110.179 1.00 29.05 622 GLY A N 1
ATOM 4874 C CA . GLY A 1 622 ? -77.413 -6.682 110.946 1.00 29.05 622 GLY A CA 1
ATOM 4875 C C . GLY A 1 622 ? -78.544 -7.408 110.215 1.00 29.05 622 GLY A C 1
ATOM 4876 O O . GLY A 1 622 ? -79.299 -6.804 109.468 1.00 29.05 622 GLY A O 1
ATOM 4877 N N . SER A 1 623 ? -78.634 -8.726 110.407 1.00 35.47 623 SER A N 1
ATOM 4878 C CA . SER A 1 623 ? -79.718 -9.609 109.918 1.00 35.47 623 SER A CA 1
ATOM 4879 C C . SER A 1 623 ? -81.065 -9.260 110.600 1.00 35.47 623 SER A C 1
ATOM 4881 O O . SER A 1 623 ? -80.987 -8.841 111.756 1.00 35.47 623 SER A O 1
ATOM 4883 N N . PRO A 1 624 ? -82.286 -9.524 110.043 1.00 43.81 624 PRO A N 1
ATOM 4884 C CA . PRO A 1 624 ? -82.652 -10.859 109.534 1.00 43.81 624 PRO A CA 1
ATOM 4885 C C . PRO A 1 624 ? -83.791 -11.018 108.475 1.00 43.81 624 PRO A C 1
ATOM 4887 O O . PRO A 1 624 ? -84.695 -10.210 108.329 1.00 43.81 624 PRO A O 1
ATOM 4890 N N . LYS A 1 625 ? -83.808 -12.239 107.906 1.00 28.50 625 LYS A N 1
ATOM 4891 C CA . LYS A 1 625 ? -84.961 -13.117 107.561 1.00 28.50 625 LYS A CA 1
ATOM 4892 C C . LYS A 1 625 ? -85.911 -12.818 106.370 1.00 28.50 625 LYS A C 1
ATOM 4894 O O . LYS A 1 625 ? -86.867 -12.072 106.483 1.00 28.50 625 LYS A O 1
ATOM 4899 N N . ARG A 1 626 ? -85.786 -13.745 105.397 1.00 30.59 626 ARG A N 1
ATOM 4900 C CA . ARG A 1 626 ? -86.798 -14.681 104.820 1.00 30.59 626 ARG A CA 1
ATOM 4901 C C . ARG A 1 626 ? -87.981 -14.133 103.999 1.00 30.59 626 ARG A C 1
ATOM 4903 O O . ARG A 1 626 ? -88.914 -13.602 104.575 1.00 30.59 626 ARG A O 1
ATOM 4910 N N . GLN A 1 627 ? -88.043 -14.568 102.731 1.00 27.52 627 GLN A N 1
ATOM 4911 C CA . GLN A 1 627 ? -89.143 -15.313 102.057 1.00 27.52 627 GLN A CA 1
ATOM 4912 C C . GLN A 1 627 ? -88.693 -15.603 100.599 1.00 27.52 627 GLN A C 1
ATOM 4914 O O . GLN A 1 627 ? -88.189 -14.712 99.936 1.00 27.52 627 GLN A O 1
ATOM 4919 N N . SER A 1 628 ? -88.513 -16.859 100.165 1.00 29.09 628 SER A N 1
ATOM 4920 C CA . SER A 1 628 ? -89.504 -17.801 99.597 1.00 29.09 628 SER A CA 1
ATOM 4921 C C . SER A 1 628 ? -90.101 -17.385 98.238 1.00 29.09 628 SER A C 1
ATOM 4923 O O . SER A 1 628 ? -90.835 -16.409 98.179 1.00 29.09 628 SER A O 1
ATOM 4925 N N . GLY A 1 629 ? -89.886 -18.208 97.196 1.00 29.34 629 GLY A N 1
ATOM 4926 C CA . GLY A 1 629 ? -90.646 -18.207 95.928 1.00 29.34 629 GLY A CA 1
ATOM 4927 C C . GLY A 1 629 ? -89.755 -18.347 94.683 1.00 29.34 629 GLY A C 1
ATOM 4928 O O . GLY A 1 629 ? -89.211 -17.372 94.198 1.00 29.34 629 GLY A O 1
ATOM 4929 N N . SER A 1 630 ? -89.412 -19.560 94.245 1.00 37.12 630 SER A N 1
ATOM 4930 C CA . SER A 1 630 ? -90.1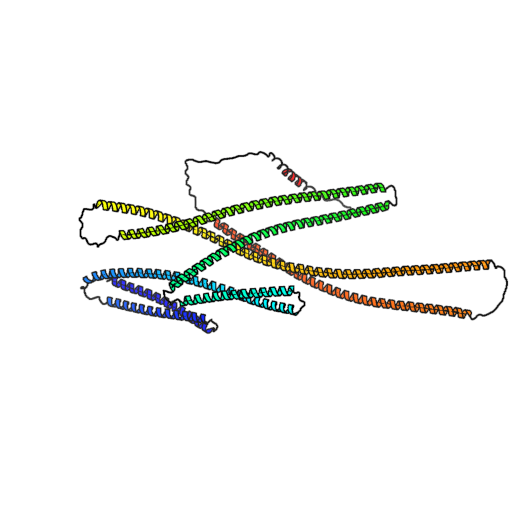07 -20.283 93.161 1.00 37.12 630 SER A CA 1
ATOM 4931 C C . SER A 1 630 ? -90.048 -19.608 91.777 1.00 37.12 630 SER A C 1
ATOM 4933 O O . SER A 1 630 ? -90.863 -18.754 91.453 1.00 37.12 630 SER A O 1
ATOM 4935 N N . SER A 1 631 ? -89.099 -20.040 90.938 1.00 35.94 631 SER A N 1
ATOM 4936 C CA . SER A 1 631 ? -89.310 -20.359 89.507 1.00 35.94 631 SER A CA 1
ATOM 4937 C C . SER A 1 631 ? -88.008 -20.886 88.882 1.00 35.94 631 SER A C 1
ATOM 4939 O O . SER A 1 631 ? -87.382 -20.306 87.997 1.00 35.94 631 SER A O 1
ATOM 4941 N N . ARG A 1 632 ? -87.598 -22.068 89.360 1.00 42.62 632 ARG A N 1
ATOM 4942 C CA . ARG A 1 632 ? -86.778 -23.007 88.583 1.00 42.62 632 ARG A CA 1
ATOM 4943 C C . ARG A 1 632 ? -87.533 -23.290 87.279 1.00 42.62 632 ARG A C 1
ATOM 4945 O O . ARG A 1 632 ? -88.562 -23.943 87.362 1.00 42.62 632 ARG A O 1
ATOM 4952 N N . GLN A 1 633 ? -87.043 -22.773 86.146 1.00 43.97 633 GLN A N 1
ATOM 4953 C CA . GLN A 1 633 ? -87.041 -23.406 84.803 1.00 43.97 633 GLN A CA 1
ATOM 4954 C C . GLN A 1 633 ? -86.850 -22.436 83.616 1.00 43.97 633 GLN A C 1
ATOM 4956 O O . GLN A 1 633 ? -86.713 -22.921 82.501 1.00 43.97 633 GLN A O 1
ATOM 4961 N N . LYS A 1 634 ? -86.740 -21.107 83.804 1.00 42.72 634 LYS A N 1
ATOM 4962 C CA . LYS A 1 634 ? -86.505 -20.166 82.676 1.00 42.72 634 LYS A CA 1
ATOM 4963 C C . LYS A 1 634 ? -85.056 -19.657 82.525 1.00 42.72 634 LYS A C 1
ATOM 4965 O O . LYS A 1 634 ? -84.581 -19.515 81.408 1.00 42.72 634 LYS A O 1
ATOM 4970 N N . ALA A 1 635 ? -84.308 -19.506 83.624 1.00 44.09 635 ALA A N 1
ATOM 4971 C CA . ALA A 1 635 ? -82.926 -18.989 83.604 1.00 44.09 635 ALA A CA 1
ATOM 4972 C C . ALA A 1 635 ? -81.848 -20.016 83.186 1.00 44.09 635 ALA A C 1
ATOM 4974 O O . ALA A 1 635 ? -80.759 -19.634 82.765 1.00 44.09 635 ALA A O 1
ATOM 4975 N N . VAL A 1 636 ? -82.138 -21.321 83.280 1.00 50.91 636 VAL A N 1
ATOM 4976 C CA . VAL A 1 636 ? -81.237 -22.374 82.762 1.00 50.91 636 VAL A CA 1
ATOM 4977 C C . VAL A 1 636 ? -81.329 -22.439 81.235 1.00 50.91 636 VAL A C 1
ATOM 4979 O O . VAL A 1 636 ? -80.309 -22.576 80.575 1.00 50.91 636 VAL A O 1
ATOM 4982 N N . VAL A 1 637 ? -82.523 -22.220 80.670 1.00 52.56 637 VAL A N 1
ATOM 4983 C CA . VAL A 1 637 ? -82.741 -22.201 79.216 1.00 52.56 637 VAL A CA 1
ATOM 4984 C C . VAL A 1 637 ? -82.106 -20.959 78.578 1.00 52.56 637 VAL A C 1
ATOM 4986 O O . VAL A 1 637 ? -81.424 -21.094 77.573 1.00 52.56 637 VAL A O 1
ATOM 4989 N N . GLU A 1 638 ? -82.205 -19.773 79.193 1.00 53.03 638 GLU A N 1
ATOM 4990 C CA . GLU A 1 638 ? -81.543 -18.553 78.681 1.00 53.03 638 GLU A CA 1
ATOM 4991 C C . GLU A 1 638 ? -80.004 -18.601 78.790 1.00 53.03 638 GLU A C 1
ATOM 4993 O O . GLU A 1 638 ? -79.301 -18.154 77.880 1.00 53.03 638 GLU A O 1
ATOM 4998 N N . GLY A 1 639 ? -79.457 -19.180 79.868 1.00 58.56 639 GLY A N 1
ATOM 4999 C CA . GLY A 1 639 ? -78.011 -19.387 80.024 1.00 58.56 639 GLY A CA 1
ATOM 5000 C C . GLY A 1 639 ? -77.443 -20.447 79.073 1.00 58.56 639 GLY A C 1
ATOM 5001 O O . GLY A 1 639 ? -76.312 -20.315 78.594 1.00 58.56 639 GLY A O 1
ATOM 5002 N N . ASP A 1 640 ? -78.230 -21.474 78.756 1.00 60.28 640 ASP A N 1
ATOM 5003 C CA . ASP A 1 640 ? -77.861 -22.488 77.770 1.00 60.28 640 ASP A CA 1
ATOM 5004 C C . ASP A 1 640 ? -78.032 -21.962 76.336 1.00 60.28 640 ASP A C 1
ATOM 5006 O O . ASP A 1 640 ? -77.150 -22.187 75.512 1.00 60.28 640 ASP A O 1
ATOM 5010 N N . GLU A 1 641 ? -79.045 -21.141 76.043 1.00 62.84 641 GLU A N 1
ATOM 5011 C CA . GLU A 1 641 ? -79.185 -20.442 74.757 1.00 62.84 641 GLU A CA 1
ATOM 5012 C C . GLU A 1 641 ? -78.054 -19.440 74.488 1.00 62.84 641 GLU A C 1
ATOM 5014 O O . GLU A 1 641 ? -77.565 -19.355 73.361 1.00 62.84 641 GLU A O 1
ATOM 5019 N N . ALA A 1 642 ? -77.614 -18.680 75.495 1.00 71.25 642 ALA A N 1
ATOM 5020 C CA . ALA A 1 642 ? -76.476 -17.771 75.359 1.00 71.25 642 ALA A CA 1
ATOM 5021 C C . ALA A 1 642 ? -75.165 -18.539 75.124 1.00 71.25 642 ALA A C 1
ATOM 5023 O O . ALA A 1 642 ? -74.360 -18.150 74.274 1.00 71.25 642 ALA A O 1
ATOM 5024 N N . ARG A 1 643 ? -74.967 -19.673 75.812 1.00 73.81 643 ARG A N 1
ATOM 5025 C CA . ARG A 1 643 ? -73.827 -20.571 75.562 1.00 73.81 643 ARG A CA 1
ATOM 5026 C C . ARG A 1 643 ? -73.880 -21.197 74.172 1.00 73.81 643 ARG A C 1
ATOM 5028 O O . ARG A 1 643 ? -72.850 -21.227 73.502 1.00 73.81 643 ARG A O 1
ATOM 5035 N N . ILE A 1 644 ? -75.057 -21.613 73.705 1.00 74.12 644 ILE A N 1
ATOM 5036 C CA . ILE A 1 644 ? -75.259 -22.128 72.346 1.00 74.12 644 ILE A CA 1
ATOM 5037 C C . ILE A 1 644 ? -74.938 -21.037 71.316 1.00 74.12 644 ILE A C 1
ATOM 5039 O O . ILE A 1 644 ? -74.137 -21.284 70.416 1.00 74.12 644 ILE A O 1
ATOM 5043 N N . ARG A 1 645 ? -75.438 -19.807 71.487 1.00 78.19 645 ARG A N 1
ATOM 5044 C CA . ARG A 1 645 ? -75.141 -18.678 70.586 1.00 78.19 645 ARG A CA 1
ATOM 5045 C C . ARG A 1 645 ? -73.657 -18.308 70.560 1.00 78.19 645 ARG A C 1
ATOM 5047 O O . ARG A 1 645 ? -73.107 -18.113 69.481 1.00 78.19 645 ARG A O 1
ATOM 5054 N N . MET A 1 646 ? -72.978 -18.266 71.708 1.00 79.06 646 MET A N 1
ATOM 5055 C CA . MET A 1 646 ? -71.526 -18.036 71.743 1.00 79.06 646 MET A CA 1
ATOM 5056 C C . MET A 1 646 ? -70.743 -19.188 71.108 1.00 79.06 646 MET A C 1
ATOM 5058 O O . MET A 1 646 ? -69.757 -18.948 70.415 1.00 79.06 646 MET A O 1
ATOM 5062 N N . SER A 1 647 ? -71.178 -20.435 71.313 1.00 75.50 647 SER A N 1
ATOM 5063 C CA . SER A 1 647 ? -70.547 -21.593 70.678 1.00 75.50 647 SER A CA 1
ATOM 5064 C C . SER A 1 647 ? -70.721 -21.564 69.156 1.00 75.50 647 SER A C 1
ATOM 5066 O O . SER A 1 647 ? -69.745 -21.762 68.443 1.00 75.50 647 SER A O 1
ATOM 5068 N N . GLN A 1 648 ? -71.899 -21.188 68.650 1.00 81.31 648 GLN A N 1
ATOM 5069 C CA . GLN A 1 648 ? -72.159 -20.993 67.221 1.00 81.31 648 GLN A CA 1
ATOM 5070 C C . GLN A 1 648 ? -71.361 -19.815 66.641 1.00 81.31 648 GLN A C 1
ATOM 5072 O O . GLN A 1 648 ? -70.775 -19.934 65.566 1.00 81.31 648 GLN A O 1
ATOM 5077 N N . ALA A 1 649 ? -71.256 -18.693 67.358 1.00 82.56 649 ALA A N 1
ATOM 5078 C CA . ALA A 1 649 ? -70.420 -17.562 66.948 1.00 82.56 649 ALA A CA 1
ATOM 5079 C C . ALA A 1 649 ? -68.927 -17.941 66.890 1.00 82.56 649 ALA A C 1
ATOM 5081 O O . ALA A 1 649 ? -68.208 -17.543 65.977 1.00 82.56 649 ALA A O 1
ATOM 5082 N N . ARG A 1 650 ? -68.456 -18.766 67.833 1.00 86.50 650 ARG A N 1
ATOM 5083 C CA . ARG A 1 650 ? -67.084 -19.284 67.831 1.00 86.50 650 ARG A CA 1
ATOM 5084 C C . ARG A 1 650 ? -66.846 -20.272 66.690 1.00 86.50 650 ARG A C 1
ATOM 5086 O O . ARG A 1 650 ? -65.795 -20.202 66.066 1.00 86.50 650 ARG A O 1
ATOM 5093 N N . VAL A 1 651 ? -67.807 -21.150 66.403 1.00 83.88 651 VAL A N 1
ATOM 5094 C CA . VAL A 1 651 ? -67.740 -22.081 65.264 1.00 83.88 651 VAL A CA 1
ATOM 5095 C C . VAL A 1 651 ? -67.674 -21.306 63.950 1.00 83.88 651 VAL A C 1
ATOM 5097 O O . VAL A 1 651 ? -66.724 -21.491 63.204 1.00 83.88 651 VAL A O 1
ATOM 5100 N N . THR A 1 652 ? -68.572 -20.348 63.721 1.00 85.69 652 THR A N 1
ATOM 5101 C CA . THR A 1 652 ? -68.561 -19.527 62.493 1.00 85.69 652 THR A CA 1
ATOM 5102 C C . THR A 1 652 ? -67.298 -18.672 62.342 1.00 85.69 652 THR A C 1
ATOM 5104 O O . THR A 1 652 ? -66.818 -18.460 61.227 1.00 85.69 652 THR A O 1
ATOM 5107 N N . PHE A 1 653 ? -66.718 -18.184 63.443 1.00 89.06 653 PHE A N 1
ATOM 5108 C CA . PHE A 1 653 ? -65.418 -17.511 63.409 1.00 89.06 653 PHE A CA 1
ATOM 5109 C C . PHE A 1 653 ? -64.291 -18.472 63.014 1.00 89.06 653 PHE A C 1
ATOM 5111 O O . PHE A 1 653 ? -63.466 -18.125 62.170 1.00 89.06 653 PHE A O 1
ATOM 5118 N N . LEU A 1 654 ? -64.266 -19.674 63.598 1.00 90.19 654 LEU A N 1
ATOM 5119 C CA . LEU A 1 654 ? -63.278 -20.700 63.269 1.00 90.19 654 LEU A CA 1
ATOM 5120 C C . LEU A 1 654 ? -63.428 -21.185 61.824 1.00 90.19 654 LEU A C 1
ATOM 5122 O O . LEU A 1 654 ? -62.417 -21.306 61.150 1.00 90.19 654 LEU A O 1
ATOM 5126 N N . GLU A 1 655 ? -64.647 -21.364 61.315 1.00 88.19 655 GLU A N 1
ATOM 5127 C CA . GLU A 1 655 ? -64.916 -21.710 59.912 1.00 88.19 655 GLU A CA 1
ATOM 5128 C C . GLU A 1 655 ? -64.385 -20.638 58.955 1.00 88.19 655 GLU A C 1
ATOM 5130 O O . GLU A 1 655 ? -63.668 -20.955 58.010 1.00 88.19 655 GLU A O 1
ATOM 5135 N N . LYS A 1 656 ? -64.644 -19.353 59.234 1.00 90.50 656 LYS A N 1
ATOM 5136 C CA . LYS A 1 656 ? -64.094 -18.248 58.428 1.00 90.50 656 LYS A CA 1
ATOM 5137 C C . LYS A 1 656 ? -62.571 -18.152 58.517 1.00 90.50 656 LYS A C 1
ATOM 5139 O O . LYS A 1 656 ? -61.927 -17.779 57.540 1.00 90.50 656 LYS A O 1
ATOM 5144 N N . ALA A 1 657 ? -61.987 -18.437 59.680 1.00 89.00 657 ALA A N 1
ATOM 5145 C CA . ALA A 1 657 ? -60.537 -18.462 59.847 1.00 89.00 657 ALA A CA 1
ATOM 5146 C C . ALA A 1 657 ? -59.902 -19.638 59.089 1.00 89.00 657 ALA A C 1
ATOM 5148 O O . ALA A 1 657 ? -58.854 -19.457 58.473 1.00 89.00 657 ALA A O 1
ATOM 5149 N N . LEU A 1 658 ? -60.555 -20.803 59.096 1.00 89.75 658 LEU A N 1
ATOM 5150 C CA . LEU A 1 658 ? -60.127 -21.996 58.369 1.00 89.75 658 LEU A CA 1
ATOM 5151 C C . LEU A 1 658 ? -60.205 -21.762 56.857 1.00 89.75 658 LEU A C 1
ATOM 5153 O O . LEU A 1 658 ? -59.214 -21.949 56.171 1.00 89.75 658 LEU A O 1
ATOM 5157 N N . GLN A 1 659 ? -61.306 -21.186 56.369 1.00 91.06 659 GLN A N 1
ATOM 5158 C CA . GLN A 1 659 ? -61.477 -20.845 54.955 1.00 91.06 659 GLN A CA 1
ATOM 5159 C C . GLN A 1 659 ? -60.414 -19.855 54.449 1.00 91.06 659 GLN A C 1
ATOM 5161 O O . GLN A 1 659 ? -59.856 -20.037 53.372 1.00 91.06 659 GLN A O 1
ATOM 5166 N N . ARG A 1 660 ? -60.063 -18.834 55.244 1.00 90.06 660 ARG A N 1
ATOM 5167 C CA . ARG A 1 660 ? -58.953 -17.920 54.907 1.00 90.06 660 ARG A CA 1
ATOM 5168 C C . ARG A 1 660 ? -57.604 -18.632 54.851 1.00 90.06 660 ARG A C 1
ATOM 5170 O O . ARG A 1 660 ? -56.750 -18.239 54.064 1.00 90.06 660 ARG A O 1
ATOM 5177 N N . LYS A 1 661 ? -57.398 -19.636 55.707 1.00 92.00 661 LYS A N 1
ATOM 5178 C CA . LYS A 1 661 ? -56.177 -20.446 55.702 1.00 92.00 661 LYS A CA 1
ATOM 5179 C C . LYS A 1 661 ? -56.135 -21.389 54.505 1.00 92.00 661 LYS A C 1
ATOM 5181 O O . LYS A 1 661 ? -55.074 -21.502 53.908 1.00 92.00 661 LYS A O 1
ATOM 5186 N N . ASP A 1 662 ? -57.263 -21.964 54.102 1.00 91.31 662 ASP A N 1
ATOM 5187 C CA . ASP A 1 662 ? -57.359 -22.773 52.883 1.00 91.31 662 ASP A CA 1
ATOM 5188 C C . ASP A 1 662 ? -57.065 -21.931 51.631 1.00 91.31 662 ASP A C 1
ATOM 5190 O O . ASP A 1 662 ? -56.290 -22.347 50.775 1.00 91.31 662 ASP A O 1
ATOM 5194 N N . GLU A 1 663 ? -57.586 -20.701 51.554 1.00 92.81 663 GLU A N 1
ATOM 5195 C CA . GLU A 1 663 ? -57.259 -19.760 50.470 1.00 92.81 663 GLU A CA 1
ATOM 5196 C C . GLU A 1 663 ? -55.771 -19.367 50.451 1.00 92.81 663 GLU A C 1
ATOM 5198 O O . GLU A 1 663 ? -55.181 -19.216 49.383 1.00 92.81 663 GLU A O 1
ATOM 5203 N N . GLU A 1 664 ? -55.152 -19.183 51.620 1.00 92.50 664 GLU A N 1
ATOM 5204 C CA . GLU A 1 664 ? -53.720 -18.881 51.741 1.00 92.50 664 GLU A CA 1
ATOM 5205 C C . GLU A 1 664 ? -52.857 -20.077 51.317 1.00 92.50 664 GLU A C 1
ATOM 5207 O O . GLU A 1 664 ? -51.892 -19.900 50.577 1.00 92.50 664 GLU A O 1
ATOM 5212 N N . VAL A 1 665 ? -53.234 -21.294 51.719 1.00 90.50 665 VAL A N 1
ATOM 5213 C CA . VAL A 1 665 ? -52.579 -22.534 51.283 1.00 90.50 665 VAL A CA 1
ATOM 5214 C C . VAL A 1 665 ? -52.695 -22.703 49.771 1.00 90.50 665 VAL A C 1
ATOM 5216 O O . VAL A 1 665 ? -51.694 -23.020 49.136 1.00 90.50 665 VAL A O 1
ATOM 5219 N N . GLN A 1 666 ? -53.862 -22.429 49.183 1.00 90.69 666 GLN A N 1
ATOM 5220 C CA . GLN A 1 666 ? -54.050 -22.514 47.736 1.00 90.69 666 GLN A CA 1
ATOM 5221 C C . GLN A 1 666 ? -53.143 -21.526 46.989 1.00 90.69 666 GLN A C 1
ATOM 5223 O O . GLN A 1 666 ? -52.460 -21.910 46.047 1.00 90.69 666 GLN A O 1
ATOM 5228 N N . ARG A 1 667 ? -53.050 -20.273 47.457 1.00 94.62 667 ARG A N 1
ATOM 5229 C CA . ARG A 1 667 ? -52.137 -19.280 46.861 1.00 94.62 667 ARG A CA 1
ATOM 5230 C C . ARG A 1 667 ? -50.675 -19.700 46.955 1.00 94.62 667 ARG A C 1
ATOM 5232 O O . ARG A 1 667 ? -49.932 -19.497 46.004 1.00 94.62 667 ARG A O 1
ATOM 5239 N N . LEU A 1 668 ? -50.264 -20.267 48.090 1.00 91.62 668 LEU A N 1
ATOM 5240 C CA . LEU A 1 668 ? -48.899 -20.763 48.267 1.00 91.62 668 LEU A CA 1
ATOM 5241 C C . LEU A 1 668 ? -48.615 -21.985 47.386 1.00 91.62 668 LEU A C 1
ATOM 5243 O O . LEU A 1 668 ? -47.492 -22.132 46.921 1.00 91.62 668 LEU A O 1
ATOM 5247 N N . GLN A 1 669 ? -49.609 -22.840 47.131 1.00 90.31 669 GLN A N 1
ATOM 5248 C CA . GLN A 1 669 ? -49.487 -23.943 46.175 1.00 90.31 669 GLN A CA 1
ATOM 5249 C C . GLN A 1 669 ? -49.338 -23.429 44.741 1.00 90.31 669 GLN A C 1
ATOM 5251 O O . GLN A 1 669 ? -48.454 -23.896 44.030 1.00 90.31 669 GLN A O 1
ATOM 5256 N N . ASP A 1 670 ? -50.135 -22.438 44.338 1.00 93.06 670 ASP A N 1
ATOM 5257 C CA . ASP A 1 670 ? -50.028 -21.826 43.010 1.00 93.06 670 ASP A CA 1
ATOM 5258 C C . ASP A 1 670 ? -48.670 -21.119 42.828 1.00 93.06 670 ASP A C 1
ATOM 5260 O O . ASP A 1 670 ? -48.034 -21.238 41.780 1.00 93.06 670 ASP A O 1
ATOM 5264 N N . GLU A 1 671 ? -48.183 -20.422 43.863 1.00 94.19 671 GLU A N 1
ATOM 5265 C CA . GLU A 1 671 ? -46.854 -19.800 43.860 1.00 94.19 671 GLU A CA 1
ATOM 5266 C C . GLU A 1 671 ? -45.735 -20.849 43.799 1.00 94.19 671 GLU A C 1
ATOM 5268 O O . GLU A 1 671 ? -44.755 -20.645 43.085 1.00 94.19 671 GLU A O 1
ATOM 5273 N N . LEU A 1 672 ? -45.883 -21.984 44.492 1.00 91.38 672 LEU A N 1
ATOM 5274 C CA . LEU A 1 672 ? -44.932 -23.096 44.423 1.00 91.38 672 LEU A CA 1
ATOM 5275 C C . LEU A 1 672 ? -44.861 -23.676 43.005 1.00 91.38 672 LEU A C 1
ATOM 5277 O O . LEU A 1 672 ? -43.768 -23.799 42.468 1.00 91.38 672 LEU A O 1
ATOM 5281 N N . VAL A 1 673 ? -46.006 -23.941 42.368 1.00 92.75 673 VAL A N 1
ATOM 5282 C CA . VAL A 1 673 ? -46.058 -24.445 40.983 1.00 92.75 673 VAL A CA 1
ATOM 5283 C C . VAL A 1 673 ? -45.394 -23.461 40.022 1.00 92.75 673 VAL A C 1
ATOM 5285 O O . VAL A 1 673 ? -44.569 -23.855 39.204 1.00 92.75 673 VAL A O 1
ATOM 5288 N N . GLN A 1 674 ? -45.674 -22.163 40.162 1.00 93.56 674 GLN A N 1
ATOM 5289 C CA . GLN A 1 674 ? -45.029 -21.143 39.337 1.00 93.56 674 GLN A CA 1
ATOM 5290 C C . GLN A 1 674 ? -43.506 -21.096 39.554 1.00 93.56 674 GLN A C 1
ATOM 5292 O O . GLN A 1 674 ? -42.749 -20.787 38.631 1.00 93.56 674 GLN A O 1
ATOM 5297 N N . LYS A 1 675 ? -43.040 -21.360 40.779 1.00 90.00 675 LYS A N 1
ATOM 5298 C CA . LYS A 1 675 ? -41.611 -21.427 41.100 1.00 90.00 675 LYS A CA 1
ATOM 5299 C C . LYS A 1 675 ? -40.954 -22.687 40.548 1.00 90.00 675 LYS A C 1
ATOM 5301 O O . LYS A 1 675 ? -39.834 -22.575 40.060 1.00 90.00 675 LYS A O 1
ATOM 5306 N N . ASP A 1 676 ? -41.644 -23.820 40.562 1.00 90.00 676 ASP A N 1
ATOM 5307 C CA . ASP A 1 676 ? -41.170 -25.065 39.955 1.00 90.00 676 ASP A CA 1
ATOM 5308 C C . ASP A 1 676 ? -41.046 -24.916 38.429 1.00 90.00 676 ASP A C 1
ATOM 5310 O O . ASP A 1 676 ? -39.998 -25.220 37.868 1.00 90.00 676 ASP A O 1
ATOM 5314 N N . GLU A 1 677 ? -42.028 -24.299 37.762 1.00 92.69 677 GLU A N 1
ATOM 5315 C CA . GLU A 1 677 ? -41.941 -23.978 36.325 1.00 92.69 677 GLU A CA 1
ATOM 5316 C C . GLU A 1 677 ? -40.773 -23.023 36.004 1.00 92.69 677 GLU A C 1
ATOM 5318 O O . GLU A 1 677 ? -40.105 -23.155 34.975 1.00 92.69 677 GLU A O 1
ATOM 5323 N N . GLN A 1 678 ? -40.492 -22.054 36.886 1.00 90.06 678 GLN A N 1
ATOM 5324 C CA . GLN A 1 678 ? -39.321 -21.176 36.750 1.00 90.06 678 GLN A CA 1
ATOM 5325 C C . GLN A 1 678 ? -38.006 -21.946 36.910 1.00 90.06 678 GLN A C 1
ATOM 5327 O O . GLN A 1 678 ? -37.047 -21.651 36.198 1.00 90.06 678 GLN A O 1
ATOM 5332 N N . LEU A 1 679 ? -37.947 -22.910 37.833 1.00 87.75 679 LEU A N 1
ATOM 5333 C CA . LEU A 1 679 ? -36.772 -23.758 38.026 1.00 87.75 679 LEU A CA 1
ATOM 5334 C C . LEU A 1 679 ? -36.526 -24.651 36.808 1.00 87.75 679 LEU A C 1
ATOM 5336 O O . LEU A 1 679 ? -35.399 -24.662 36.318 1.00 87.75 679 LEU A O 1
ATOM 5340 N N . ASP A 1 680 ? -37.562 -25.281 36.254 1.00 91.38 680 ASP A N 1
ATOM 5341 C CA . ASP A 1 680 ? -37.459 -26.078 35.023 1.00 91.38 680 ASP A CA 1
ATOM 5342 C C . ASP A 1 680 ? -36.907 -25.245 33.854 1.00 91.38 680 ASP A C 1
ATOM 5344 O O . ASP A 1 680 ? -36.057 -25.701 33.082 1.00 91.38 680 ASP A O 1
ATOM 5348 N N . GLN A 1 681 ? -37.346 -23.987 33.738 1.00 88.44 681 GLN A N 1
ATOM 5349 C CA . GLN A 1 681 ? -36.842 -23.069 32.719 1.00 88.44 681 GLN A CA 1
ATOM 5350 C C . GLN A 1 681 ? -35.357 -22.736 32.933 1.00 88.44 681 GLN A C 1
ATOM 5352 O O . GLN A 1 681 ? -34.577 -22.744 31.978 1.00 88.44 681 GLN A O 1
ATOM 5357 N N . TYR A 1 682 ? -34.944 -22.484 34.179 1.00 89.62 682 TYR A N 1
ATOM 5358 C CA . TYR A 1 682 ? -33.537 -22.243 34.502 1.00 89.62 682 TYR A CA 1
ATOM 5359 C C . TYR A 1 682 ? -32.661 -23.477 34.277 1.00 89.62 682 TYR A C 1
ATOM 5361 O O . TYR A 1 682 ? -31.523 -23.331 33.831 1.00 89.62 682 TYR A O 1
ATOM 5369 N N . GLU A 1 683 ? -33.166 -24.683 34.534 1.00 89.81 683 GLU A N 1
ATOM 5370 C CA . GLU A 1 683 ? -32.452 -25.927 34.240 1.00 89.81 683 GLU A CA 1
ATOM 5371 C C . GLU A 1 683 ? -32.252 -26.124 32.732 1.00 89.81 683 GLU A C 1
ATOM 5373 O O . GLU A 1 683 ? -31.153 -26.483 32.300 1.00 89.81 683 GLU A O 1
ATOM 5378 N N . GLN A 1 684 ? -33.262 -25.818 31.911 1.00 91.38 684 GLN A N 1
ATOM 5379 C CA . GLN A 1 684 ? -33.131 -25.851 30.450 1.00 91.38 684 GLN A CA 1
ATOM 5380 C C . GLN A 1 684 ? -32.115 -24.825 29.936 1.00 91.38 684 GLN A C 1
ATOM 5382 O O . GLN A 1 684 ? -31.268 -25.157 29.100 1.00 91.38 684 GLN A O 1
ATOM 5387 N N . ASP A 1 685 ? -32.159 -23.597 30.452 1.00 88.44 685 ASP A N 1
ATOM 5388 C CA . ASP A 1 685 ? -31.211 -22.547 30.078 1.00 88.44 685 ASP A CA 1
ATOM 5389 C C . ASP A 1 685 ? -29.779 -22.909 30.508 1.00 88.44 685 ASP A C 1
ATOM 5391 O O . ASP A 1 685 ? -28.831 -22.717 29.741 1.00 88.44 685 ASP A O 1
ATOM 5395 N N . ALA A 1 686 ? -29.612 -23.506 31.693 1.00 84.50 686 ALA A N 1
ATOM 5396 C CA . ALA A 1 686 ? -28.326 -24.002 32.175 1.00 84.50 686 ALA A CA 1
ATOM 5397 C C . ALA A 1 686 ? -27.794 -25.163 31.317 1.00 84.50 686 ALA A C 1
ATOM 5399 O O . ALA A 1 686 ? -26.608 -25.178 30.981 1.00 84.50 686 ALA A O 1
ATOM 5400 N N . ALA A 1 687 ? -28.654 -26.103 30.909 1.00 87.81 687 ALA A N 1
ATOM 5401 C CA . ALA A 1 687 ? -28.278 -27.201 30.019 1.00 87.81 687 ALA A CA 1
ATOM 5402 C C . ALA A 1 687 ? -27.821 -26.686 28.645 1.00 87.81 687 ALA A C 1
ATOM 5404 O O . ALA A 1 687 ? -26.803 -27.139 28.114 1.00 87.81 687 ALA A O 1
ATOM 5405 N N . LYS A 1 688 ? -28.522 -25.689 28.096 1.00 91.69 688 LYS A N 1
ATOM 5406 C CA . LYS A 1 688 ? -28.150 -25.048 26.832 1.00 91.69 688 LYS A CA 1
ATOM 5407 C C . LYS A 1 688 ? -26.815 -24.307 26.941 1.00 91.69 688 LYS A C 1
ATOM 5409 O O . LYS A 1 688 ? -25.937 -24.510 26.106 1.00 91.69 688 LYS A O 1
ATOM 5414 N N . ALA A 1 689 ? -26.624 -23.520 28.001 1.00 85.25 689 ALA A N 1
ATOM 5415 C CA . ALA A 1 689 ? -25.369 -22.815 28.251 1.00 85.25 689 ALA A CA 1
ATOM 5416 C C . ALA A 1 689 ? -24.184 -23.781 28.439 1.00 85.25 689 ALA A C 1
ATOM 5418 O O . ALA A 1 689 ? -23.089 -23.520 27.939 1.00 85.25 689 ALA A O 1
ATOM 5419 N N . ALA A 1 690 ? -24.397 -24.919 29.109 1.00 85.56 690 ALA A N 1
ATOM 5420 C CA . ALA A 1 690 ? -23.384 -25.961 29.254 1.00 85.56 690 ALA A CA 1
ATOM 5421 C C . ALA A 1 690 ? -22.997 -26.580 27.899 1.00 85.56 690 ALA A C 1
ATOM 5423 O O . ALA A 1 690 ? -21.811 -26.766 27.623 1.00 85.56 690 ALA A O 1
ATOM 5424 N N . GLN A 1 691 ? -23.974 -26.843 27.027 1.00 91.19 691 GLN A N 1
ATOM 5425 C CA . GLN A 1 691 ? -23.722 -27.371 25.686 1.00 91.19 691 GLN A CA 1
ATOM 5426 C C . GLN A 1 691 ? -22.971 -26.366 24.796 1.00 91.19 691 GLN A C 1
ATOM 5428 O O . GLN A 1 691 ? -22.044 -26.744 24.075 1.00 91.19 691 GLN A O 1
ATOM 5433 N N . ASP A 1 692 ? -23.323 -25.083 24.873 1.00 89.25 692 ASP A N 1
ATOM 5434 C CA . ASP A 1 692 ? -22.625 -24.016 24.153 1.00 89.25 692 ASP A CA 1
ATOM 5435 C C . ASP A 1 692 ? -21.177 -23.859 24.645 1.00 89.25 692 ASP A C 1
ATOM 5437 O O . ASP A 1 692 ? -20.255 -23.729 23.833 1.00 89.25 692 ASP A O 1
ATOM 5441 N N . ALA A 1 693 ? -20.948 -23.963 25.959 1.00 86.12 693 ALA A N 1
ATOM 5442 C CA . ALA A 1 693 ? -19.609 -23.955 26.545 1.00 86.12 693 ALA A CA 1
ATOM 5443 C C . ALA A 1 693 ? -18.766 -25.163 26.094 1.00 86.12 693 ALA A C 1
ATOM 5445 O O . ALA A 1 693 ? -17.584 -25.009 25.777 1.00 86.12 693 ALA A O 1
ATOM 5446 N N . GLU A 1 694 ? -19.360 -26.355 26.001 1.00 91.44 694 GLU A N 1
ATOM 5447 C CA . GLU A 1 694 ? -18.668 -27.548 25.504 1.00 91.44 694 GLU A CA 1
ATOM 5448 C C . GLU A 1 694 ? -18.298 -27.409 24.017 1.00 91.44 694 GLU A C 1
ATOM 5450 O O . GLU A 1 694 ? -17.175 -27.721 23.611 1.00 91.44 694 GLU A O 1
ATOM 5455 N N . ASN A 1 695 ? -19.203 -26.867 23.197 1.00 90.00 695 ASN A N 1
ATOM 5456 C CA . ASN A 1 695 ? -18.934 -26.582 21.787 1.00 90.00 695 ASN A CA 1
ATOM 5457 C C . ASN A 1 695 ? -17.820 -25.540 21.612 1.00 90.00 695 ASN A C 1
ATOM 5459 O O . ASN A 1 695 ? -16.938 -25.717 20.766 1.00 90.00 695 ASN A O 1
ATOM 5463 N N . ALA A 1 696 ? -17.821 -24.486 22.432 1.00 86.56 696 ALA A N 1
ATOM 5464 C CA . ALA A 1 696 ? -16.750 -23.497 22.456 1.00 86.56 696 ALA A CA 1
ATOM 5465 C C . ALA A 1 696 ? -15.411 -24.138 22.850 1.00 86.56 696 ALA A C 1
ATOM 5467 O O . ALA A 1 696 ? -14.416 -23.931 22.161 1.00 86.56 696 ALA A O 1
ATOM 5468 N N . SER A 1 697 ? -15.393 -24.991 23.880 1.00 89.94 697 SER A N 1
ATOM 5469 C CA . SER A 1 697 ? -14.193 -25.722 24.308 1.00 89.94 697 SER A CA 1
ATOM 5470 C C . SER A 1 697 ? -13.626 -26.618 23.199 1.00 89.94 697 SER A C 1
ATOM 5472 O O . SER A 1 697 ? -12.424 -26.577 22.931 1.00 89.94 697 SER A O 1
ATOM 5474 N N . ARG A 1 698 ? -14.478 -27.356 22.470 1.00 92.31 698 ARG A N 1
ATOM 5475 C CA . ARG A 1 698 ? -14.046 -28.156 21.308 1.00 92.31 698 ARG A CA 1
ATOM 5476 C C . ARG A 1 698 ? -13.439 -27.288 20.206 1.00 92.31 698 ARG A C 1
ATOM 5478 O O . ARG A 1 698 ? -12.428 -27.671 19.620 1.00 92.31 698 ARG A O 1
ATOM 5485 N N . LYS A 1 699 ? -14.028 -26.120 19.929 1.00 92.38 699 LYS A N 1
ATOM 5486 C CA . LYS A 1 699 ? -13.499 -25.174 18.937 1.00 92.38 699 LYS A CA 1
ATOM 5487 C C . LYS A 1 699 ? -12.150 -24.597 19.373 1.00 92.38 699 LYS A C 1
ATOM 5489 O O . LYS A 1 699 ? -11.244 -24.504 18.550 1.00 92.38 699 LYS A O 1
ATOM 5494 N N . THR A 1 700 ? -11.988 -24.279 20.656 1.00 89.06 700 THR A N 1
ATOM 5495 C CA . THR A 1 700 ? -10.707 -23.835 21.222 1.00 89.06 700 THR A CA 1
ATOM 5496 C C . THR A 1 700 ? -9.633 -24.909 21.065 1.00 89.06 700 THR A C 1
ATOM 5498 O O . THR A 1 700 ? -8.568 -24.605 20.542 1.00 89.06 700 THR A O 1
ATOM 5501 N N . LEU A 1 701 ? -9.928 -26.174 21.383 1.00 92.12 701 LEU A N 1
ATOM 5502 C CA . LEU A 1 701 ? -8.985 -27.287 21.187 1.00 92.12 701 LEU A CA 1
ATOM 5503 C C . LEU A 1 701 ? -8.572 -27.468 19.715 1.00 92.12 701 LEU A C 1
ATOM 5505 O O . LEU A 1 701 ? -7.409 -27.745 19.420 1.00 92.12 701 LEU A O 1
ATOM 5509 N N . GLN A 1 702 ? -9.502 -27.289 18.771 1.00 92.31 702 GLN A N 1
ATOM 5510 C CA . GLN A 1 702 ? -9.186 -27.327 17.337 1.00 92.31 702 GLN A CA 1
ATOM 5511 C C . GLN A 1 702 ? -8.254 -26.181 16.925 1.00 92.31 702 GLN A C 1
ATOM 5513 O O . GLN A 1 702 ? -7.300 -26.404 16.178 1.00 92.31 702 GLN A O 1
ATOM 5518 N N . LEU A 1 703 ? -8.505 -24.968 17.426 1.00 90.56 703 LEU A N 1
ATOM 5519 C CA . LEU A 1 703 ? -7.651 -23.809 17.170 1.00 90.56 703 LEU A CA 1
ATOM 5520 C C . LEU A 1 703 ? -6.267 -23.976 17.805 1.00 90.56 703 LEU A C 1
ATOM 5522 O O . LEU A 1 703 ? -5.270 -23.695 17.150 1.00 90.56 703 LEU A O 1
ATOM 5526 N N . GLU A 1 704 ? -6.180 -24.499 19.027 1.00 92.56 704 GLU A N 1
ATOM 5527 C CA . GLU A 1 704 ? -4.907 -24.811 19.685 1.00 92.56 704 GLU A CA 1
ATOM 5528 C C . GLU A 1 704 ? -4.091 -25.832 18.882 1.00 92.56 704 GLU A C 1
ATOM 5530 O O . GLU A 1 704 ? -2.894 -25.633 18.670 1.00 92.56 704 GLU A O 1
ATOM 5535 N N . SER A 1 705 ? -4.730 -26.884 18.359 1.00 93.56 705 SER A N 1
ATOM 5536 C CA . SER A 1 705 ? -4.070 -27.856 17.478 1.00 93.56 705 SER A CA 1
ATOM 5537 C C . SER A 1 705 ? -3.572 -27.216 16.174 1.00 93.56 705 SER A C 1
ATOM 5539 O O . SER A 1 705 ? -2.450 -27.492 15.741 1.00 93.56 705 SER A O 1
ATOM 5541 N N . ALA A 1 706 ? -4.357 -26.318 15.569 1.00 92.62 706 ALA A N 1
ATOM 5542 C CA . ALA A 1 706 ? -3.946 -25.580 14.374 1.00 92.62 706 ALA A CA 1
ATOM 5543 C C . ALA A 1 706 ? -2.754 -24.649 14.653 1.00 92.62 706 ALA A C 1
ATOM 5545 O O . ALA A 1 706 ? -1.802 -24.619 13.873 1.00 92.62 706 ALA A O 1
ATOM 5546 N N . VAL A 1 707 ? -2.762 -23.947 15.790 1.00 91.81 707 VAL A N 1
ATOM 5547 C CA . VAL A 1 707 ? -1.651 -23.088 16.226 1.00 91.81 707 VAL A CA 1
ATOM 5548 C C . VAL A 1 707 ? -0.384 -23.909 16.460 1.00 91.81 707 VAL A C 1
ATOM 5550 O O . VAL A 1 707 ? 0.682 -23.513 15.996 1.00 91.81 707 VAL A O 1
ATOM 5553 N N . GLN A 1 708 ? -0.481 -25.074 17.108 1.00 93.00 708 GLN A N 1
ATOM 5554 C CA . GLN A 1 708 ? 0.669 -25.967 17.292 1.00 93.00 708 GLN A CA 1
ATOM 5555 C C . GLN A 1 708 ? 1.254 -26.435 15.954 1.00 93.00 708 GLN A C 1
ATOM 5557 O O . GLN A 1 708 ? 2.475 -26.472 15.799 1.00 93.00 708 GLN A O 1
ATOM 5562 N N . LYS A 1 709 ? 0.402 -26.743 14.968 1.00 94.06 709 LYS A N 1
ATOM 5563 C CA . LYS A 1 709 ? 0.852 -27.121 13.623 1.00 94.06 709 LYS A CA 1
ATOM 5564 C C . LYS A 1 709 ? 1.589 -25.970 12.932 1.00 94.06 709 LYS A C 1
ATOM 5566 O O . LYS A 1 709 ? 2.710 -26.164 12.476 1.00 94.06 709 LYS A O 1
ATOM 5571 N N . LEU A 1 710 ? 1.015 -24.765 12.947 1.00 91.56 710 LEU A N 1
ATOM 5572 C CA . LEU A 1 710 ? 1.639 -23.569 12.368 1.00 91.56 710 LEU A CA 1
ATOM 5573 C C . LEU A 1 710 ? 2.963 -23.202 13.054 1.00 91.56 710 LEU A C 1
ATOM 5575 O O . LEU A 1 710 ? 3.904 -22.773 12.392 1.00 91.56 710 LEU A O 1
ATOM 5579 N N . GLN A 1 711 ? 3.072 -23.395 14.371 1.00 91.75 711 GLN A N 1
ATOM 5580 C CA . GLN A 1 711 ? 4.336 -23.221 15.092 1.00 91.75 711 GLN A CA 1
ATOM 5581 C C . GLN A 1 711 ? 5.392 -24.248 14.660 1.00 91.75 711 GLN A C 1
ATOM 5583 O O . GLN A 1 711 ? 6.569 -23.900 14.544 1.00 91.75 711 GLN A O 1
ATOM 5588 N N . GLY A 1 712 ? 4.983 -25.494 14.400 1.00 93.31 712 GLY A N 1
ATOM 5589 C CA . GLY A 1 712 ? 5.844 -26.524 13.819 1.00 93.31 712 GLY A CA 1
ATOM 5590 C C . GLY A 1 712 ? 6.349 -26.137 12.428 1.00 93.31 712 GLY A C 1
ATOM 5591 O O . GLY A 1 712 ? 7.557 -26.165 12.193 1.00 93.31 712 GLY A O 1
ATOM 5592 N N . ASP A 1 713 ? 5.444 -25.698 11.552 1.00 93.12 713 ASP A N 1
ATOM 5593 C CA . ASP A 1 713 ? 5.765 -25.276 10.184 1.00 93.12 713 ASP A CA 1
ATOM 5594 C C . ASP A 1 713 ? 6.702 -24.055 10.181 1.00 93.12 713 ASP A C 1
ATOM 5596 O O . ASP A 1 713 ? 7.720 -24.050 9.488 1.00 93.12 713 ASP A O 1
ATOM 5600 N N . LYS A 1 714 ? 6.435 -23.058 11.039 1.00 93.56 714 LYS A N 1
ATOM 5601 C CA . LYS A 1 714 ? 7.316 -21.895 11.237 1.00 93.56 714 LYS A CA 1
ATOM 5602 C C . LYS A 1 714 ? 8.730 -22.320 11.629 1.00 93.56 714 LYS A C 1
ATOM 5604 O O . LYS A 1 714 ? 9.698 -21.819 11.066 1.00 93.56 714 LYS A O 1
ATOM 5609 N N . LYS A 1 715 ? 8.861 -23.246 12.582 1.00 93.25 715 LYS A N 1
ATOM 5610 C CA . LYS A 1 715 ? 10.171 -23.743 13.017 1.00 93.25 715 LYS A CA 1
ATOM 5611 C C . LYS A 1 715 ? 10.898 -24.483 11.889 1.00 93.25 715 LYS A C 1
ATOM 5613 O O . LYS A 1 715 ? 12.102 -24.300 11.737 1.00 93.25 715 LYS A O 1
ATOM 5618 N N . GLY A 1 716 ? 10.172 -25.262 11.084 1.00 91.69 716 GLY A N 1
ATOM 5619 C CA . GLY A 1 716 ? 10.714 -25.917 9.891 1.00 91.69 716 GLY A CA 1
ATOM 5620 C C . GLY A 1 716 ? 11.287 -24.914 8.889 1.00 91.69 716 GLY A C 1
ATOM 5621 O O . GLY A 1 716 ? 12.442 -25.040 8.487 1.00 91.69 716 GLY A O 1
ATOM 5622 N N . LEU A 1 717 ? 10.532 -23.859 8.574 1.00 91.38 717 LEU A N 1
ATOM 5623 C CA . LEU A 1 717 ? 10.984 -22.787 7.680 1.00 91.38 717 LEU A CA 1
ATOM 5624 C C . LEU A 1 717 ? 12.180 -22.006 8.246 1.00 91.38 717 LEU A C 1
ATOM 5626 O O . LEU A 1 717 ? 13.098 -21.654 7.508 1.00 91.38 717 LEU A O 1
ATOM 5630 N N . GLU A 1 718 ? 12.218 -21.752 9.557 1.00 92.00 718 GLU A N 1
ATOM 5631 C CA . GLU A 1 718 ? 13.379 -21.128 10.206 1.00 92.00 718 GLU A CA 1
ATOM 5632 C C . GLU A 1 718 ? 14.641 -22.000 10.107 1.00 92.00 718 GLU A C 1
ATOM 5634 O O . GLU A 1 718 ? 15.745 -21.477 9.927 1.00 92.00 718 GLU A O 1
ATOM 5639 N N . ASP A 1 719 ? 14.496 -23.322 10.216 1.00 92.69 719 ASP A N 1
ATOM 5640 C CA . ASP A 1 719 ? 15.599 -24.271 10.072 1.00 92.69 719 ASP A CA 1
ATOM 5641 C C . ASP A 1 719 ? 16.076 -24.373 8.614 1.00 92.69 719 ASP A C 1
ATOM 5643 O O . ASP A 1 719 ? 17.286 -24.370 8.368 1.00 92.69 719 ASP A O 1
ATOM 5647 N N . GLU A 1 720 ? 15.163 -24.350 7.640 1.00 91.88 720 GLU A N 1
ATOM 5648 C CA . GLU A 1 720 ? 15.493 -24.254 6.212 1.00 91.88 720 GLU A CA 1
ATOM 5649 C C . GLU A 1 720 ? 16.213 -22.943 5.879 1.00 91.88 720 GLU A C 1
ATOM 5651 O O . GLU A 1 720 ? 17.235 -22.952 5.189 1.00 91.88 720 GLU A O 1
ATOM 5656 N N . LEU A 1 721 ? 15.756 -21.818 6.436 1.00 87.75 721 LEU A N 1
ATOM 5657 C CA . LEU A 1 721 ? 16.409 -20.520 6.279 1.00 87.75 721 LEU A CA 1
ATOM 5658 C C . LEU A 1 721 ? 17.809 -20.513 6.910 1.00 87.75 721 LEU A C 1
ATOM 5660 O O . LEU A 1 721 ? 18.754 -19.985 6.320 1.00 87.75 721 LEU A O 1
ATOM 5664 N N . ARG A 1 722 ? 17.981 -21.118 8.094 1.00 90.69 722 ARG A N 1
ATOM 5665 C CA . ARG A 1 722 ? 19.301 -21.304 8.727 1.00 90.69 722 ARG A CA 1
ATOM 5666 C C . ARG A 1 722 ? 20.226 -22.159 7.861 1.00 90.69 722 ARG A C 1
ATOM 5668 O O . ARG A 1 722 ? 21.406 -21.826 7.708 1.00 90.69 722 ARG A O 1
ATOM 5675 N N . TYR A 1 723 ? 19.703 -23.235 7.280 1.00 89.75 723 TYR A N 1
ATOM 5676 C CA . TYR A 1 723 ? 20.447 -24.103 6.374 1.00 89.75 723 TYR A CA 1
ATOM 5677 C C . TYR A 1 723 ? 20.854 -23.365 5.090 1.00 89.75 723 TYR A C 1
ATOM 5679 O O . TYR A 1 723 ? 22.023 -23.410 4.699 1.00 89.75 723 TYR A O 1
ATOM 5687 N N . ALA A 1 724 ? 19.938 -22.607 4.481 1.00 86.00 724 ALA A N 1
ATOM 5688 C CA . ALA A 1 724 ? 20.205 -21.774 3.311 1.00 86.00 724 ALA A CA 1
ATOM 5689 C C . ALA A 1 724 ? 21.267 -20.701 3.603 1.00 86.00 724 ALA A C 1
ATOM 5691 O O . ALA A 1 724 ? 22.238 -20.586 2.856 1.00 86.00 724 ALA A O 1
ATOM 5692 N N . LYS A 1 725 ? 21.163 -19.991 4.735 1.00 86.56 725 LYS A N 1
ATOM 5693 C CA . LYS A 1 725 ? 22.177 -19.016 5.180 1.00 86.56 725 LYS A CA 1
ATOM 5694 C C . LYS A 1 725 ? 23.549 -19.660 5.360 1.00 86.56 725 LYS A C 1
ATOM 5696 O O . LYS A 1 725 ? 24.552 -19.111 4.913 1.00 86.56 725 LYS A O 1
ATOM 5701 N N . THR A 1 726 ? 23.600 -20.849 5.959 1.00 84.88 726 THR A N 1
ATOM 5702 C CA . THR A 1 726 ? 24.856 -21.590 6.143 1.00 84.88 726 THR A CA 1
ATOM 5703 C C . THR A 1 726 ? 25.455 -21.995 4.795 1.00 84.88 726 THR A C 1
ATOM 5705 O O . THR A 1 726 ? 26.657 -21.833 4.591 1.00 84.88 726 THR A O 1
ATOM 5708 N N . ARG A 1 727 ? 24.631 -22.439 3.835 1.00 80.50 727 ARG A N 1
ATOM 5709 C CA . ARG A 1 727 ? 25.083 -22.715 2.465 1.00 80.50 727 ARG A CA 1
ATOM 5710 C C . ARG A 1 727 ? 25.671 -21.469 1.806 1.00 80.50 727 ARG A C 1
ATOM 5712 O O . ARG A 1 727 ? 26.800 -21.540 1.327 1.00 80.50 727 ARG A O 1
ATOM 5719 N N . VAL A 1 728 ? 24.975 -20.336 1.836 1.00 79.50 728 VAL A N 1
ATOM 5720 C CA . VAL A 1 728 ? 25.462 -19.076 1.245 1.00 79.50 728 VAL A CA 1
ATOM 5721 C C . VAL A 1 728 ? 26.812 -18.666 1.840 1.00 79.50 728 VAL A C 1
ATOM 5723 O O . VAL A 1 728 ? 27.737 -18.370 1.091 1.00 79.50 728 VAL A O 1
ATOM 5726 N N . VAL A 1 729 ? 26.986 -18.765 3.161 1.00 77.62 729 VAL A N 1
ATOM 5727 C CA . VAL A 1 729 ? 28.273 -18.478 3.820 1.00 77.62 729 VAL A CA 1
ATOM 5728 C C . VAL A 1 729 ? 29.374 -19.448 3.372 1.00 77.62 729 VAL A C 1
ATOM 5730 O O . VAL A 1 729 ? 30.500 -19.025 3.113 1.00 77.62 729 VAL A O 1
ATOM 5733 N N . THR A 1 730 ? 29.074 -20.743 3.222 1.00 69.56 730 THR A N 1
ATOM 5734 C CA . THR A 1 730 ? 30.071 -21.724 2.753 1.00 69.56 730 THR A CA 1
ATOM 5735 C C . THR A 1 730 ? 30.471 -21.545 1.286 1.00 69.56 730 THR A C 1
ATOM 5737 O O . THR A 1 730 ? 31.626 -21.802 0.950 1.00 69.56 730 THR A O 1
ATOM 5740 N N . TYR A 1 731 ? 29.560 -21.090 0.419 1.00 61.06 731 TYR A N 1
ATOM 5741 C CA . TYR A 1 731 ? 29.871 -20.799 -0.984 1.00 61.06 731 TYR A CA 1
ATOM 5742 C C . TYR A 1 731 ? 30.576 -19.443 -1.139 1.00 61.06 731 TYR A C 1
ATOM 5744 O O . TYR A 1 731 ? 31.598 -19.382 -1.817 1.00 61.06 731 TYR A O 1
ATOM 5752 N N . GLY A 1 732 ? 30.141 -18.400 -0.425 1.00 58.59 732 GLY A N 1
ATOM 5753 C CA . GLY A 1 732 ? 30.826 -17.101 -0.395 1.00 58.59 732 GLY A CA 1
ATOM 5754 C C . GLY A 1 732 ? 32.243 -17.182 0.188 1.00 58.59 732 GLY A C 1
ATOM 5755 O O . GLY A 1 732 ? 33.162 -16.537 -0.306 1.00 58.59 732 GLY A O 1
ATOM 5756 N N . GLY A 1 733 ? 32.464 -18.052 1.180 1.00 51.62 733 GLY A N 1
ATOM 5757 C CA . GLY A 1 733 ? 33.794 -18.306 1.742 1.00 51.62 733 GLY A CA 1
ATOM 5758 C C . GLY A 1 733 ? 34.752 -19.055 0.804 1.00 51.62 733 GLY A C 1
ATOM 5759 O O . GLY A 1 733 ? 35.962 -18.852 0.895 1.00 51.62 733 GLY A O 1
ATOM 5760 N N . ARG A 1 734 ? 34.247 -19.895 -0.115 1.00 52.50 734 ARG A N 1
ATOM 5761 C CA . ARG A 1 734 ? 35.089 -20.576 -1.120 1.00 52.50 734 ARG A CA 1
ATOM 5762 C C . ARG A 1 734 ? 35.549 -19.628 -2.223 1.00 52.50 734 ARG A C 1
ATOM 5764 O O . ARG A 1 734 ? 36.722 -19.667 -2.579 1.00 52.50 734 ARG A O 1
ATOM 5771 N N . VAL A 1 735 ? 34.675 -18.731 -2.679 1.00 52.62 735 VAL A N 1
ATOM 5772 C CA . VAL A 1 735 ? 35.008 -17.740 -3.717 1.00 52.62 735 VAL A CA 1
ATOM 5773 C C . VAL A 1 735 ? 36.103 -16.777 -3.231 1.00 52.62 735 VAL A C 1
ATOM 5775 O O . VAL A 1 735 ? 37.058 -16.512 -3.956 1.00 52.62 735 VAL A O 1
ATOM 5778 N N . SER A 1 736 ? 36.071 -16.360 -1.960 1.00 47.50 736 SER A N 1
ATOM 5779 C CA . SER A 1 736 ? 37.123 -15.505 -1.382 1.00 47.50 736 SER A CA 1
ATOM 5780 C C . SER A 1 736 ? 38.480 -16.201 -1.187 1.00 47.50 736 SER A C 1
ATOM 5782 O O . SER A 1 736 ? 39.505 -15.524 -1.120 1.00 47.50 736 SER A O 1
ATOM 5784 N N . SER A 1 737 ? 38.524 -17.537 -1.105 1.00 44.94 737 SER A N 1
ATOM 5785 C CA . SER A 1 737 ? 39.784 -18.286 -0.961 1.00 44.94 737 SER A CA 1
ATOM 5786 C C . SER A 1 737 ? 40.455 -18.604 -2.301 1.00 44.94 737 SER A C 1
ATOM 5788 O O . SER A 1 737 ? 41.674 -18.766 -2.327 1.00 44.94 737 SER A O 1
ATOM 5790 N N . GLU A 1 738 ? 39.698 -18.694 -3.398 1.00 45.94 738 GLU A N 1
ATOM 5791 C CA . GLU A 1 738 ? 40.241 -18.958 -4.741 1.00 45.94 738 GLU A CA 1
ATOM 5792 C C . GLU A 1 738 ? 40.771 -17.678 -5.413 1.00 45.94 738 GLU A C 1
ATOM 5794 O O . GLU A 1 738 ? 41.776 -17.723 -6.121 1.00 45.94 738 GLU A O 1
ATOM 5799 N N . VAL A 1 739 ? 40.196 -16.509 -5.105 1.00 50.00 739 VAL A N 1
ATOM 5800 C CA . VAL A 1 739 ? 40.660 -15.213 -5.644 1.00 50.00 739 VAL A CA 1
ATOM 5801 C C . VAL A 1 739 ? 41.987 -14.751 -5.012 1.00 50.00 739 VAL A C 1
ATOM 5803 O O . VAL A 1 739 ? 42.778 -14.069 -5.660 1.00 50.00 739 VAL A O 1
ATOM 5806 N N . ALA A 1 740 ? 42.307 -15.180 -3.786 1.00 43.41 740 ALA A N 1
ATOM 5807 C CA . ALA A 1 740 ? 43.538 -14.779 -3.094 1.00 43.41 740 ALA A CA 1
ATOM 5808 C C . ALA A 1 740 ? 44.819 -15.507 -3.570 1.00 43.41 740 ALA A C 1
ATOM 5810 O O . ALA A 1 740 ? 45.918 -15.090 -3.205 1.00 43.41 740 ALA A O 1
ATOM 5811 N N . GLN A 1 741 ? 44.717 -16.579 -4.369 1.00 44.19 741 GLN A N 1
ATOM 5812 C CA . GLN A 1 741 ? 45.883 -17.373 -4.803 1.00 44.19 741 GLN A CA 1
ATOM 5813 C C . GLN A 1 741 ? 46.422 -17.018 -6.201 1.00 44.19 741 GLN A C 1
ATOM 5815 O O . GLN A 1 741 ? 47.494 -17.501 -6.566 1.00 44.19 741 GLN A O 1
ATOM 5820 N N . HIS A 1 742 ? 45.747 -16.155 -6.971 1.00 43.34 742 HIS A N 1
ATOM 5821 C CA . HIS A 1 742 ? 46.085 -15.921 -8.384 1.00 43.34 742 HIS A CA 1
ATOM 5822 C C . HIS A 1 742 ? 46.632 -14.526 -8.745 1.00 43.34 742 HIS A C 1
ATOM 5824 O O . HIS A 1 742 ? 46.929 -14.290 -9.914 1.00 43.34 742 HIS A O 1
ATOM 5830 N N . SER A 1 743 ? 46.869 -13.621 -7.788 1.00 36.50 743 SER A N 1
ATOM 5831 C CA . SER A 1 743 ? 47.406 -12.279 -8.080 1.00 36.50 743 SER A CA 1
ATOM 5832 C C . SER A 1 743 ? 48.717 -11.975 -7.342 1.00 36.50 743 SER A C 1
ATOM 5834 O O . SER A 1 743 ? 48.721 -11.414 -6.247 1.00 36.50 743 SER A O 1
ATOM 5836 N N . SER A 1 744 ? 49.856 -12.315 -7.950 1.00 34.56 744 SER A N 1
ATOM 5837 C CA . SER A 1 744 ? 51.171 -11.735 -7.620 1.00 34.56 744 SER A CA 1
ATOM 5838 C C . SER A 1 744 ? 52.124 -11.810 -8.827 1.00 34.56 744 SER A C 1
ATOM 5840 O O . SER A 1 744 ? 52.563 -12.909 -9.164 1.00 34.56 744 SER A O 1
ATOM 5842 N N . PRO A 1 745 ? 52.491 -10.680 -9.469 1.00 34.31 745 PRO A N 1
ATOM 5843 C CA . PRO A 1 745 ? 53.679 -10.565 -10.318 1.00 34.31 745 PRO A CA 1
ATOM 5844 C C . PRO A 1 745 ? 54.864 -9.898 -9.571 1.00 34.31 745 PRO A C 1
ATOM 5846 O O . PRO A 1 745 ? 54.653 -9.251 -8.544 1.00 34.31 745 PRO A O 1
ATOM 5849 N N . PRO A 1 746 ? 56.120 -10.073 -10.037 1.00 42.00 746 PRO A N 1
ATOM 5850 C CA . PRO A 1 746 ? 57.315 -10.006 -9.191 1.00 42.00 746 PRO A CA 1
ATOM 5851 C C . PRO A 1 746 ? 57.989 -8.622 -9.127 1.00 42.00 746 PRO A C 1
ATOM 5853 O O . PRO A 1 746 ? 58.039 -7.882 -10.106 1.00 42.00 746 PRO A O 1
ATOM 5856 N N . GLU A 1 747 ? 58.586 -8.319 -7.971 1.00 34.00 747 GLU A N 1
ATOM 5857 C CA . GLU A 1 747 ? 59.430 -7.146 -7.716 1.00 34.00 747 GLU A CA 1
ATOM 5858 C C . GLU A 1 747 ? 60.778 -7.221 -8.464 1.00 34.00 747 GLU A C 1
ATOM 5860 O O . GLU A 1 747 ? 61.521 -8.197 -8.339 1.00 34.00 747 GLU A O 1
ATOM 5865 N N . GLN A 1 748 ? 61.152 -6.142 -9.164 1.00 32.84 748 GLN A N 1
ATOM 5866 C CA . GLN A 1 748 ? 62.541 -5.858 -9.545 1.00 32.84 748 GLN A CA 1
ATOM 5867 C C . GLN A 1 748 ? 63.069 -4.641 -8.777 1.00 32.84 748 GLN A C 1
ATOM 5869 O O . GLN A 1 748 ? 62.574 -3.523 -8.893 1.00 32.84 748 GLN A O 1
ATOM 5874 N N . GLN A 1 749 ? 64.114 -4.896 -7.992 1.00 37.94 749 GLN A N 1
ATOM 5875 C CA . GLN A 1 749 ? 64.941 -3.928 -7.280 1.00 37.94 749 GLN A CA 1
ATOM 5876 C C . GLN A 1 749 ? 65.825 -3.131 -8.247 1.00 37.94 749 GLN A C 1
ATOM 5878 O O . GLN A 1 749 ? 66.652 -3.742 -8.917 1.00 37.94 749 GLN A O 1
ATOM 5883 N N . ILE A 1 750 ? 65.802 -1.792 -8.195 1.00 32.84 750 ILE A N 1
ATOM 5884 C CA . ILE A 1 750 ? 67.003 -0.973 -8.451 1.00 32.84 750 ILE A CA 1
ATOM 5885 C C . ILE A 1 750 ? 67.072 0.185 -7.445 1.00 32.84 750 ILE A C 1
ATOM 5887 O O . ILE A 1 750 ? 66.129 0.938 -7.226 1.00 32.84 750 ILE A O 1
ATOM 5891 N N . ARG A 1 751 ? 68.244 0.279 -6.819 1.00 32.25 751 ARG A N 1
ATOM 5892 C CA . ARG A 1 751 ? 68.688 1.206 -5.773 1.00 32.25 751 ARG A CA 1
ATOM 5893 C C . ARG A 1 751 ? 69.547 2.300 -6.431 1.00 32.25 751 ARG A C 1
ATOM 5895 O O . ARG A 1 751 ? 70.402 1.951 -7.238 1.00 32.25 751 ARG A O 1
ATOM 5902 N N . GLY A 1 752 ? 69.426 3.572 -6.036 1.00 28.61 752 GLY A N 1
ATOM 5903 C CA . GLY A 1 752 ? 70.395 4.607 -6.442 1.00 28.61 752 GLY A CA 1
ATOM 5904 C C . GLY A 1 752 ? 70.002 6.056 -6.127 1.00 28.61 752 GLY A C 1
ATOM 5905 O O . GLY A 1 752 ? 69.180 6.635 -6.818 1.00 28.61 752 GLY A O 1
ATOM 5906 N N . SER A 1 753 ? 70.612 6.609 -5.078 1.00 29.86 753 SER A N 1
ATOM 5907 C CA . SER A 1 753 ? 70.490 7.960 -4.489 1.00 29.86 753 SER A CA 1
ATOM 5908 C C . SER A 1 753 ? 71.076 9.119 -5.360 1.00 29.86 753 SER A C 1
ATOM 5910 O O . SER A 1 753 ? 71.466 8.874 -6.496 1.00 29.86 753 SER A O 1
ATOM 5912 N N . PRO A 1 754 ? 71.344 10.335 -4.815 1.00 61.50 754 PRO A N 1
ATOM 5913 C CA . PRO A 1 754 ? 70.462 11.501 -4.606 1.00 61.50 754 PRO A CA 1
ATOM 5914 C C . PRO A 1 754 ? 71.046 12.798 -5.261 1.00 61.50 754 PRO A C 1
ATOM 5916 O O . PRO A 1 754 ? 72.059 12.710 -5.942 1.00 61.50 754 PRO A O 1
ATOM 5919 N N . VAL A 1 755 ? 70.461 13.994 -5.021 1.00 29.64 755 VAL A N 1
ATOM 5920 C CA . VAL A 1 755 ? 71.127 15.321 -4.774 1.00 29.64 755 VAL A CA 1
ATOM 5921 C C . VAL A 1 755 ? 70.254 16.540 -5.185 1.00 29.64 755 VAL A C 1
ATOM 5923 O O . VAL A 1 755 ? 70.025 16.802 -6.356 1.00 29.64 755 VAL A O 1
ATOM 5926 N N . LEU A 1 756 ? 69.806 17.259 -4.139 1.00 33.53 756 LEU A N 1
ATOM 5927 C CA . LEU A 1 756 ? 69.708 18.716 -3.862 1.00 33.53 756 LEU A CA 1
ATOM 5928 C C . LEU A 1 756 ? 69.229 19.749 -4.912 1.00 33.53 756 LEU A C 1
ATOM 5930 O O . LEU A 1 756 ? 69.835 19.900 -5.965 1.00 33.53 756 LEU A O 1
ATOM 5934 N N . GLY A 1 757 ? 68.314 20.647 -4.481 1.00 28.30 757 GLY A N 1
ATOM 5935 C CA . GLY A 1 757 ? 68.276 22.020 -5.024 1.00 28.30 757 GLY A CA 1
ATOM 5936 C C . GLY A 1 757 ? 67.038 22.926 -4.853 1.00 28.30 757 GLY A C 1
ATOM 5937 O O . GLY A 1 757 ? 66.577 23.459 -5.845 1.00 28.30 757 GLY A O 1
ATOM 5938 N N . ALA A 1 758 ? 66.569 23.159 -3.619 1.00 31.17 758 ALA A N 1
ATOM 5939 C CA . ALA A 1 758 ? 65.960 24.406 -3.090 1.00 31.17 758 ALA A CA 1
ATOM 5940 C C . ALA A 1 758 ? 64.741 25.126 -3.753 1.00 31.17 758 ALA A C 1
ATOM 5942 O O . ALA A 1 758 ? 64.863 25.798 -4.769 1.00 31.17 758 ALA A O 1
ATOM 5943 N N . GLY A 1 759 ? 63.659 25.258 -2.959 1.00 29.52 759 GLY A N 1
ATOM 5944 C CA . GLY A 1 759 ? 63.212 26.581 -2.472 1.00 29.52 759 GLY A CA 1
ATOM 5945 C C . GLY A 1 759 ? 61.783 27.065 -2.790 1.00 29.52 759 GLY A C 1
ATOM 5946 O O . GLY A 1 759 ? 61.557 27.588 -3.872 1.00 29.52 759 GLY A O 1
ATOM 5947 N N . ARG A 1 760 ? 60.875 27.068 -1.790 1.00 30.95 760 ARG A N 1
ATOM 5948 C CA . ARG A 1 760 ? 60.305 28.284 -1.132 1.00 30.95 760 ARG A CA 1
ATOM 5949 C C . ARG A 1 760 ? 59.049 28.005 -0.268 1.00 30.95 760 ARG A C 1
ATOM 5951 O O . ARG A 1 760 ? 58.016 27.575 -0.756 1.00 30.95 760 ARG A O 1
ATOM 5958 N N . THR A 1 761 ? 59.222 28.284 1.030 1.00 34.09 761 THR A N 1
ATOM 5959 C CA . THR A 1 761 ? 58.346 28.933 2.047 1.00 34.09 761 THR A CA 1
ATOM 5960 C C . THR A 1 761 ? 56.955 29.429 1.594 1.00 34.09 761 THR A C 1
ATOM 5962 O O . THR A 1 761 ? 56.869 30.020 0.528 1.00 34.09 761 THR A O 1
ATOM 5965 N N . THR A 1 762 ? 55.864 29.341 2.372 1.00 32.75 762 THR A N 1
ATOM 5966 C CA . THR A 1 762 ? 55.671 29.917 3.725 1.00 32.75 762 THR A CA 1
ATOM 5967 C C . THR A 1 762 ? 54.580 29.189 4.538 1.00 32.75 762 THR A C 1
ATOM 5969 O O . THR A 1 762 ? 53.515 28.849 4.033 1.00 32.75 762 THR A O 1
ATOM 5972 N N . ARG A 1 763 ? 54.834 28.999 5.840 1.00 29.44 763 ARG A N 1
ATOM 5973 C CA . ARG A 1 763 ? 53.858 28.608 6.870 1.00 29.44 763 ARG A CA 1
ATOM 5974 C C . ARG A 1 763 ? 53.967 29.640 7.987 1.00 29.44 763 ARG A C 1
ATOM 5976 O O . ARG A 1 763 ? 54.984 29.668 8.675 1.00 29.44 763 ARG A O 1
ATOM 5983 N N . GLU A 1 764 ? 52.951 30.478 8.153 1.00 28.89 764 GLU A N 1
ATOM 5984 C CA . GLU A 1 764 ? 52.844 31.391 9.292 1.00 28.89 764 GLU A CA 1
ATOM 5985 C C . GLU A 1 764 ? 51.939 30.791 10.370 1.00 28.89 764 GLU A C 1
ATOM 5987 O O . GLU A 1 764 ? 50.817 30.352 10.117 1.00 28.89 764 GLU A O 1
ATOM 5992 N N . ARG A 1 765 ? 52.487 30.742 11.587 1.00 30.41 765 ARG A N 1
ATOM 5993 C CA . ARG A 1 765 ? 51.765 30.573 12.847 1.00 30.41 765 ARG A CA 1
ATOM 5994 C C . ARG A 1 765 ? 51.198 31.929 13.249 1.00 30.41 765 ARG A C 1
ATOM 5996 O O . ARG A 1 765 ? 51.955 32.891 13.298 1.00 30.41 765 ARG A O 1
ATOM 6003 N N . VAL A 1 766 ? 49.965 31.943 13.740 1.00 28.88 766 VAL A N 1
ATOM 6004 C CA . VAL A 1 766 ? 49.599 32.831 14.847 1.00 28.88 766 VAL A CA 1
ATOM 6005 C C . VAL A 1 766 ? 49.056 31.958 15.967 1.00 28.88 766 VAL A C 1
ATOM 6007 O O . VAL A 1 766 ? 48.018 31.313 15.846 1.00 28.88 766 VAL A O 1
ATOM 6010 N N . SER A 1 767 ? 49.838 31.902 17.037 1.00 29.44 767 SER A N 1
ATOM 6011 C CA . SER A 1 767 ? 49.460 31.373 18.337 1.00 29.44 767 SER A CA 1
ATOM 6012 C C . SER A 1 767 ? 48.721 32.472 19.097 1.00 29.44 767 SER A C 1
ATOM 6014 O O . SER A 1 767 ? 49.238 33.582 19.197 1.00 29.44 767 SER A O 1
ATOM 6016 N N . LEU A 1 768 ? 47.584 32.151 19.709 1.00 28.97 768 LEU A N 1
ATOM 6017 C CA . LEU A 1 768 ? 47.109 32.863 20.892 1.00 28.97 768 LEU A CA 1
ATOM 6018 C C . LEU A 1 768 ? 46.831 31.838 21.989 1.00 28.97 768 LEU A C 1
ATOM 6020 O O . LEU A 1 768 ? 46.006 30.940 21.846 1.00 28.97 768 LEU A O 1
ATOM 6024 N N . SER A 1 769 ? 47.613 31.973 23.054 1.00 29.50 769 SER A N 1
ATOM 6025 C CA . SER A 1 769 ? 47.517 31.265 24.321 1.00 29.50 769 SER A CA 1
ATOM 6026 C C . SER A 1 769 ? 46.276 31.702 25.091 1.00 29.50 769 SER A C 1
ATOM 6028 O O . SER A 1 769 ? 46.048 32.901 25.205 1.00 29.50 769 SER A O 1
ATOM 6030 N N . VAL A 1 770 ? 45.580 30.761 25.734 1.00 28.05 770 VAL A N 1
ATOM 6031 C CA . VAL A 1 770 ? 44.984 30.984 27.060 1.00 28.05 770 VAL A CA 1
ATOM 6032 C C . VAL A 1 770 ? 45.151 29.704 27.876 1.00 28.05 770 VAL A C 1
ATOM 6034 O O . VAL A 1 770 ? 44.784 28.608 27.458 1.00 28.05 770 VAL A O 1
ATOM 6037 N N . GLU A 1 771 ? 45.775 29.877 29.033 1.00 30.98 771 GLU A N 1
ATOM 6038 C CA . GLU A 1 771 ? 45.963 28.901 30.094 1.00 30.98 771 GLU A CA 1
ATOM 6039 C C . GLU A 1 771 ? 44.624 28.486 30.721 1.00 30.98 771 GLU A C 1
ATOM 6041 O O . GLU A 1 771 ? 43.758 29.319 30.974 1.00 30.98 771 GLU A O 1
ATOM 6046 N N . SER A 1 772 ? 44.479 27.202 31.048 1.00 29.03 772 SER A N 1
ATOM 6047 C CA . SER A 1 772 ? 44.093 26.717 32.386 1.00 29.03 772 SER A CA 1
ATOM 6048 C C . SER A 1 772 ? 43.525 25.299 32.304 1.00 29.03 772 SER A C 1
ATOM 6050 O O . SER A 1 772 ? 42.450 25.059 31.765 1.00 29.03 772 SER A O 1
ATOM 6052 N N . SER A 1 773 ? 44.238 24.336 32.888 1.00 30.19 773 SER A N 1
ATOM 6053 C CA . SER A 1 773 ? 43.617 23.358 33.794 1.00 30.19 773 SER A CA 1
ATOM 6054 C C . SER A 1 773 ? 44.649 22.388 34.353 1.00 30.19 773 SER A C 1
ATOM 6056 O O . SER A 1 773 ? 44.925 21.317 33.816 1.00 30.19 773 SER A O 1
ATOM 6058 N N . HIS A 1 774 ? 45.152 22.741 35.531 1.00 39.19 774 HIS A N 1
ATOM 6059 C CA . HIS A 1 774 ? 45.438 21.754 36.557 1.00 39.19 774 HIS A CA 1
ATOM 6060 C C . HIS A 1 774 ? 44.119 21.134 37.037 1.00 39.19 774 HIS A C 1
ATOM 6062 O O . HIS A 1 774 ? 43.420 21.743 37.838 1.00 39.19 774 HIS A O 1
ATOM 6068 N N . ARG A 1 775 ? 43.800 19.916 36.586 1.00 37.38 775 ARG A N 1
ATOM 6069 C CA . ARG A 1 775 ? 43.083 18.888 37.373 1.00 37.38 775 ARG A CA 1
ATOM 6070 C C . ARG A 1 775 ? 42.944 17.603 36.553 1.00 37.38 775 ARG A C 1
ATOM 6072 O O . ARG A 1 775 ? 41.917 17.308 35.963 1.00 37.38 775 ARG A O 1
ATOM 6079 N N . SER A 1 776 ? 43.998 16.800 36.545 1.00 43.25 776 SER A N 1
ATOM 6080 C CA . SER A 1 776 ? 43.904 15.378 36.201 1.00 43.25 776 SER A CA 1
ATOM 6081 C C . SER A 1 776 ? 44.790 14.602 37.156 1.00 43.25 776 SER A C 1
ATOM 6083 O O . SER A 1 776 ? 45.958 14.348 36.889 1.00 43.25 776 SER A O 1
ATOM 6085 N N . ARG A 1 777 ? 44.240 14.333 38.344 1.00 41.22 777 ARG A N 1
ATOM 6086 C CA . ARG A 1 777 ? 44.810 13.399 39.329 1.00 41.22 777 ARG A CA 1
ATOM 6087 C C . ARG A 1 777 ? 43.785 12.829 40.320 1.00 41.22 777 ARG A C 1
ATOM 6089 O O . ARG A 1 777 ? 44.181 12.278 41.335 1.00 41.22 777 ARG A O 1
ATOM 6096 N N . ILE A 1 778 ? 42.479 12.952 40.050 1.00 45.56 778 ILE A N 1
ATOM 6097 C CA . ILE A 1 778 ? 41.419 12.489 40.975 1.00 45.56 778 ILE A CA 1
ATOM 6098 C C . ILE A 1 778 ? 40.592 11.322 40.404 1.00 45.56 778 ILE A C 1
ATOM 6100 O O . ILE A 1 778 ? 39.865 10.670 41.142 1.00 45.56 778 ILE A O 1
ATOM 6104 N N . THR A 1 779 ? 40.737 10.961 39.129 1.00 48.62 779 THR A N 1
ATOM 6105 C CA . THR A 1 779 ? 39.845 9.971 38.495 1.00 48.62 779 THR A CA 1
ATOM 6106 C C . THR A 1 779 ? 40.367 8.531 38.466 1.00 48.62 779 THR A C 1
ATOM 6108 O O . THR A 1 779 ? 39.587 7.622 38.206 1.00 48.62 779 THR A O 1
ATOM 6111 N N . GLU A 1 780 ? 41.629 8.272 38.824 1.00 44.16 780 GLU A N 1
ATOM 6112 C CA . GLU A 1 780 ? 42.156 6.893 38.912 1.00 44.16 780 GLU A CA 1
ATOM 6113 C C . GLU A 1 780 ? 42.047 6.270 40.317 1.00 44.16 780 GLU A C 1
ATOM 6115 O O . GLU A 1 780 ? 42.107 5.047 40.465 1.00 44.16 780 GLU A O 1
ATOM 6120 N N . GLN A 1 781 ? 41.836 7.078 41.363 1.00 43.88 781 GLN A N 1
ATOM 6121 C CA . GLN A 1 781 ? 41.741 6.583 42.744 1.00 43.88 781 GLN A CA 1
ATOM 6122 C C . GLN A 1 781 ? 40.315 6.137 43.120 1.00 43.88 781 GLN A C 1
ATOM 6124 O O . GLN A 1 781 ? 40.145 5.239 43.944 1.00 43.88 781 GLN A O 1
ATOM 6129 N N . THR A 1 782 ? 39.288 6.673 42.457 1.00 44.94 782 THR A N 1
ATOM 6130 C CA . THR A 1 782 ? 37.873 6.327 42.684 1.00 44.94 782 THR A CA 1
ATOM 6131 C C . THR A 1 782 ? 37.417 5.073 41.934 1.00 44.94 782 THR A C 1
ATOM 6133 O O . THR A 1 782 ? 36.547 4.360 42.427 1.00 44.94 782 THR A O 1
ATOM 6136 N N . GLN A 1 783 ? 38.048 4.705 40.812 1.00 44.41 783 GLN A N 1
ATOM 6137 C CA . GLN A 1 783 ? 37.731 3.446 40.113 1.00 44.41 783 GLN A CA 1
ATOM 6138 C C . GLN A 1 783 ? 38.348 2.196 40.766 1.00 44.41 783 GLN A C 1
ATOM 6140 O O . GLN A 1 783 ? 37.878 1.083 40.525 1.00 44.41 783 GLN A O 1
ATOM 6145 N N . ARG A 1 784 ? 39.351 2.345 41.645 1.00 47.72 784 ARG A N 1
ATOM 6146 C CA . ARG A 1 784 ? 39.932 1.216 42.399 1.00 47.72 784 ARG A CA 1
ATOM 6147 C C . ARG A 1 784 ? 39.187 0.890 43.699 1.00 47.72 784 ARG A C 1
ATOM 6149 O O . ARG A 1 784 ? 39.219 -0.262 44.116 1.00 47.72 784 ARG A O 1
ATOM 6156 N N . GLN A 1 785 ? 38.461 1.839 44.296 1.00 45.34 785 GLN A N 1
ATOM 6157 C CA . GLN A 1 785 ? 37.670 1.581 45.512 1.00 45.34 785 GLN A CA 1
ATOM 6158 C C . GLN A 1 785 ? 36.317 0.905 45.240 1.00 45.34 785 GLN A C 1
ATOM 6160 O O . GLN A 1 785 ? 35.850 0.139 46.077 1.00 45.34 785 GLN A O 1
ATOM 6165 N N . VAL A 1 786 ? 35.717 1.089 44.059 1.00 44.94 786 VAL A N 1
ATOM 6166 C CA . VAL A 1 786 ? 34.420 0.457 43.734 1.00 44.94 786 VAL A CA 1
ATOM 6167 C C . VAL A 1 786 ? 34.563 -1.044 43.434 1.00 44.94 786 VAL A C 1
ATOM 6169 O O . VAL A 1 786 ? 33.672 -1.825 43.761 1.00 44.94 786 VAL A O 1
ATOM 6172 N N . ARG A 1 787 ? 35.716 -1.495 42.918 1.00 45.06 787 ARG A N 1
ATOM 6173 C CA . ARG A 1 787 ? 35.984 -2.933 42.709 1.00 45.06 787 ARG A CA 1
ATOM 6174 C C . ARG A 1 787 ? 36.315 -3.702 43.993 1.00 45.06 787 ARG A C 1
ATOM 6176 O O . ARG A 1 787 ? 36.146 -4.911 44.015 1.00 45.06 787 ARG A O 1
ATOM 6183 N N . GLN A 1 788 ? 36.711 -3.029 45.076 1.00 45.56 788 GLN A N 1
ATOM 6184 C CA . GLN A 1 788 ? 37.058 -3.694 46.342 1.00 45.56 788 GLN A CA 1
ATOM 6185 C C . GLN A 1 788 ? 35.855 -3.953 47.269 1.00 45.56 788 GLN A C 1
ATOM 6187 O O . GLN A 1 788 ? 35.969 -4.735 48.208 1.00 45.56 788 GLN A O 1
ATOM 6192 N N . VAL A 1 789 ? 34.694 -3.338 47.008 1.00 44.88 789 VAL A N 1
ATOM 6193 C CA . VAL A 1 789 ? 33.489 -3.499 47.850 1.00 44.88 789 VAL A CA 1
ATOM 6194 C C . VAL A 1 789 ? 32.573 -4.632 47.362 1.00 44.88 789 VAL A C 1
ATOM 6196 O O . VAL A 1 789 ? 31.834 -5.203 48.163 1.00 44.88 789 VAL A O 1
ATOM 6199 N N . MET A 1 790 ? 32.659 -5.038 46.089 1.00 42.34 790 MET A N 1
ATOM 6200 C CA . MET A 1 790 ? 31.839 -6.142 45.563 1.00 42.34 790 MET A CA 1
ATOM 6201 C C . MET A 1 790 ? 32.393 -7.546 45.868 1.00 42.34 790 MET A C 1
ATOM 6203 O O . MET A 1 790 ? 31.607 -8.485 45.952 1.00 42.34 790 MET A O 1
ATOM 6207 N N . ASP A 1 791 ? 33.686 -7.691 46.178 1.00 41.91 791 ASP A N 1
ATOM 6208 C CA . ASP A 1 791 ? 34.281 -9.000 46.511 1.00 41.91 791 ASP A CA 1
ATOM 6209 C C . ASP A 1 791 ? 34.130 -9.423 47.988 1.00 41.91 791 ASP A C 1
ATOM 6211 O O . ASP A 1 791 ? 34.398 -10.571 48.336 1.00 41.91 791 ASP A O 1
ATOM 6215 N N . ILE A 1 792 ? 33.635 -8.553 48.881 1.00 45.44 792 ILE A N 1
ATOM 6216 C CA . ILE A 1 792 ? 33.506 -8.873 50.322 1.00 45.44 792 ILE A CA 1
ATOM 6217 C C . ILE A 1 792 ? 32.111 -9.424 50.694 1.00 45.44 792 ILE A C 1
ATOM 6219 O O . ILE A 1 792 ? 31.922 -9.962 51.787 1.00 45.44 792 ILE A O 1
ATOM 6223 N N . ARG A 1 793 ? 31.117 -9.389 49.792 1.00 40.50 793 ARG A N 1
ATOM 6224 C CA . ARG A 1 793 ? 29.759 -9.901 50.085 1.00 40.50 793 ARG A CA 1
ATOM 6225 C C . ARG A 1 793 ? 29.460 -11.325 49.604 1.00 40.50 793 ARG A C 1
ATOM 6227 O O . ARG A 1 793 ? 28.446 -11.875 50.023 1.00 40.50 793 ARG A O 1
ATOM 6234 N N . SER A 1 794 ? 30.342 -11.964 48.830 1.00 41.72 794 SER A N 1
ATOM 6235 C CA . SER A 1 794 ? 30.107 -13.329 48.318 1.00 41.72 794 SER A CA 1
ATOM 6236 C C . SER A 1 794 ? 30.622 -14.464 49.222 1.00 41.72 794 SER A C 1
ATOM 6238 O O . SER A 1 794 ? 30.421 -15.636 48.906 1.00 41.72 794 SER A O 1
ATOM 6240 N N . THR A 1 795 ? 31.250 -14.178 50.368 1.00 42.97 795 THR A N 1
ATOM 6241 C CA . THR A 1 795 ? 31.809 -15.222 51.249 1.00 42.97 795 THR A CA 1
ATOM 6242 C C . THR A 1 795 ? 31.302 -15.114 52.682 1.00 42.97 795 THR A C 1
ATOM 6244 O O . THR A 1 795 ? 32.075 -14.918 53.615 1.00 42.97 795 THR A O 1
ATOM 6247 N N . ARG A 1 796 ? 29.991 -15.259 52.894 1.00 44.34 796 ARG A N 1
ATOM 6248 C CA . ARG A 1 796 ? 29.440 -15.658 54.202 1.00 44.34 796 ARG A CA 1
ATOM 6249 C C . ARG A 1 796 ? 28.031 -16.218 54.031 1.00 44.34 796 ARG A C 1
ATOM 6251 O O . ARG A 1 796 ? 27.062 -15.475 54.119 1.00 44.34 796 ARG A O 1
ATOM 6258 N N . LYS A 1 797 ? 27.944 -17.533 53.790 1.00 43.00 797 LYS A N 1
ATOM 6259 C CA . LYS A 1 797 ? 26.951 -18.476 54.359 1.00 43.00 797 LYS A CA 1
ATOM 6260 C C . LYS A 1 797 ? 26.989 -19.812 53.601 1.00 43.00 797 LYS A C 1
ATOM 6262 O O . LYS A 1 797 ? 26.221 -20.029 52.674 1.00 43.00 797 LYS A O 1
ATOM 6267 N N . ARG A 1 798 ? 27.869 -20.725 54.030 1.00 42.66 798 ARG A N 1
ATOM 6268 C CA . ARG A 1 798 ? 27.673 -22.182 53.896 1.00 42.66 798 ARG A CA 1
ATOM 6269 C C . ARG A 1 798 ? 28.617 -22.945 54.832 1.00 42.66 798 ARG A C 1
ATOM 6271 O O . ARG A 1 798 ? 29.732 -23.300 54.472 1.00 42.66 798 ARG A O 1
ATOM 6278 N N . SER A 1 799 ? 28.135 -23.164 56.050 1.00 34.69 799 SER A N 1
ATOM 6279 C CA . SER A 1 799 ? 28.592 -24.147 57.048 1.00 34.69 799 SER A CA 1
ATOM 6280 C C . SER A 1 799 ? 27.635 -23.979 58.242 1.00 34.69 799 SER A C 1
ATOM 6282 O O . SER A 1 799 ? 27.400 -22.852 58.653 1.00 34.69 799 SER A O 1
ATOM 6284 N N . ARG A 1 800 ? 26.960 -24.969 58.827 1.00 36.09 800 ARG A N 1
ATOM 6285 C CA . ARG A 1 800 ? 26.992 -26.435 58.796 1.00 36.09 800 ARG A CA 1
ATOM 6286 C C . ARG A 1 800 ? 25.600 -26.951 59.210 1.00 36.09 800 ARG A C 1
ATOM 6288 O O . ARG A 1 800 ? 24.883 -26.275 59.938 1.00 36.09 800 ARG A O 1
ATOM 6295 N N . SER A 1 801 ? 25.275 -28.155 58.755 1.00 38.91 80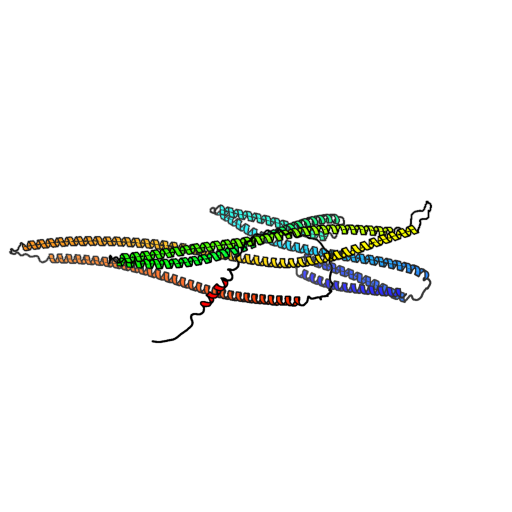1 SER A N 1
ATOM 6296 C CA . SER A 1 801 ? 24.187 -29.029 59.209 1.00 38.91 801 SER A CA 1
ATOM 6297 C C . SER A 1 801 ? 24.471 -29.696 60.569 1.00 38.91 801 SER A C 1
ATOM 6299 O O . SER A 1 801 ? 25.642 -29.850 60.916 1.00 38.91 801 SER A O 1
ATOM 6301 N N . ALA A 1 802 ? 23.401 -30.230 61.189 1.00 37.19 802 ALA A N 1
ATOM 6302 C CA . ALA A 1 802 ? 23.342 -31.238 62.276 1.00 37.19 802 ALA A CA 1
ATOM 6303 C C . ALA A 1 802 ? 23.715 -30.710 63.681 1.00 37.19 802 ALA A C 1
ATOM 6305 O O . ALA A 1 802 ? 24.787 -30.148 63.861 1.00 37.19 802 ALA A O 1
ATOM 6306 N N . ASN A 1 803 ? 22.869 -30.751 64.718 1.00 34.09 803 ASN A N 1
ATOM 6307 C CA . ASN A 1 803 ? 22.214 -31.859 65.454 1.00 34.09 803 ASN A CA 1
ATOM 6308 C C . ASN A 1 803 ? 21.305 -31.188 66.536 1.00 34.09 803 ASN A C 1
ATOM 6310 O O . ASN A 1 803 ? 21.556 -30.030 66.850 1.00 34.09 803 ASN A O 1
ATOM 6314 N N . ALA A 1 804 ? 20.300 -31.757 67.213 1.00 39.22 804 ALA A N 1
ATOM 6315 C CA . ALA A 1 804 ? 19.774 -33.109 67.361 1.00 39.22 804 ALA A CA 1
ATOM 6316 C C . ALA A 1 804 ? 18.328 -33.062 67.921 1.00 39.22 804 ALA A C 1
ATOM 6318 O O . ALA A 1 804 ? 17.933 -32.125 68.608 1.00 39.22 804 ALA A O 1
ATOM 6319 N N . VAL A 1 805 ? 17.620 -34.142 67.602 1.00 44.53 805 VAL A N 1
ATOM 6320 C CA . VAL A 1 805 ? 16.428 -34.787 68.177 1.00 44.53 805 VAL A CA 1
ATOM 6321 C C . VAL A 1 805 ? 16.040 -34.439 69.629 1.00 44.53 805 VAL A C 1
ATOM 6323 O O . VAL A 1 805 ? 16.826 -34.609 70.561 1.00 44.53 805 VAL A O 1
ATOM 6326 N N . SER A 1 806 ? 14.754 -34.132 69.818 1.00 44.97 806 SER A N 1
ATOM 6327 C CA . SER A 1 806 ? 13.817 -34.903 70.660 1.00 44.97 806 SER A CA 1
ATOM 6328 C C . SER A 1 806 ? 12.445 -34.896 70.005 1.00 44.97 806 SER A C 1
ATOM 6330 O O . SER A 1 806 ? 12.070 -33.815 69.497 1.00 44.97 806 SER A O 1
#

Radius of gyration: 63.28 Å; chains: 1; bounding box: 163×70×201 Å

Foldseek 3Di:
DVVVLVVLVVVLVVLVVVLVVLVVVLVVLVVVLVVLVVVLVVQVVVVPRPPVVNVVSVVVSVVSVVVSVVSVVVSVVSVVVSVVSVVVSVVVVVPPDDDDPCVVVCVVVVVVVVVVVVVVVVVVVVVVVVVVVVVVVVVVVVVVVVVVVVVLVVVLVVLVVVLVVLVVVLVVLVVVLVVLVVVLVVQVVVVPRPPVVNVVSVVVNVVSVVVSVVSVVVSVVSVVVSVVSVVVVVVVVVCPPDDPVVVVVVVVVVVVVVVVVVVVVVVVVVVVVVVVVVVVVVVVVVVVVVVVVVVVVVVVVVVVVVVVVVVVVVVVVVVVVVVVVVVVVVLVVVLVVCVVPDPPCNVVSVVVVVVVVVVVVVVVVVVVVVVVVVVVVVVVVVVVVVVVVVVVVVVVVVVVVVVVVVVVVVVVVVVVVVVVVVVVVVVVVVVVVVVVVVVVVVVCVVVVDDDDDDDDDDDDDDDPVVVVVVVVVVVVVVVVVVVVVVVVVVVVVVVVVVVVVVVVVVVVVVVVVVVVVVVVVVVVVVVVVVVVVVVVVVVVVVVVVVVVVVVVVVVVVVVVVVVVVVVVVVVVVVVVVVVVVVVVVVVVVVVVVVVVVVVVVVVVVVVVVVVVVVVVVVVDPDDDDDDDDDDPDDVVVVVVVVVVVVVVVVVVVVVVVVVVVVVVVVVVVVVVVVVVVVVVVVVVVVVVVVVVVVVVVVVVVVVVVVVVVVVVVVVVVVVVVVVVVVVVVVVVVVVVVVVVPPDDDDDDDDDDDDDDDDDDDDDDDDDDDDDDDDDDDPPPVVVVVVVVVVVVPPPDDDDDDDDDDD

Secondary structure (DSSP, 8-state):
-HHHHHHHHHHHHHHHHHHHHHHHHHHHHHHHHHHHHHHHHHHHHHS-S-HHHHHHHHHHHHHHHHHHHHHHHHHHHHHHHHHHHHHHHHHHTT--S---S-HHHHHHHHHHHHHHHHHHHHHHHHHHHHHHHHHHHHHHHHHHHHHHHHHHHHHHHHHHHHHHHHHHHHHHHHHHHHHHHHHHHHHHHTS-S-HHHHHHHHHHHHHHHHHHHHHHHHHHHHHHHHHHHHHHHHHHHHGGGS-HHHHHHHHHHHHHHHHHHHHHHHHHHHHHHHHHHHHHHHHHHHHHHHHHHHHHHHHHHHHHHHHHHHHHHHHHHHHHHHHHHHHHHHHHHHHHHHHTT-TTTHHHHHHHHHHHHHHHHHHHHHHHHHHHHHHHHHHHHHHHHHHHHHHHHHHHHHHHHHHHHHHHHHHHHHHHHHHHHHHHHHHHHHHHHHHHHHHHHHHHHHS-----------------HHHHHHHHHHHHHHHHHHHHHHHHHHHHHHHHHHHHHHHHHHHHHHHHHHHHHHHHHHHHHHHHHHHHHHHHHHHHHHHHHHHHHHHHHHHHHHHHHHHHHHHHHHHHHHHHHHHHHHHHHHHHHHHHHHHHHHHHHHHHHHHHHHHHHHHHHHT------------TTSHHHHHHHHHHHHHHHHHHHHHHHHHHHHHHHHHHHHHHHHHHHHHHHHHHHHHHHHHHHHHHHHHHHHHHHHHHHHHHHHHHHHHHHHHHHHHHHHHHHHHHHHHTTS--PPP-----------------------------SSHHHHHHHHHHHHTTSSSS----------